Protein AF-A0AAE0BKP3-F1 (afdb_monomer)

Secondary structure (DSSP, 8-state):
---HHHHHHHHHHHHHHT-HHHHHHHHHHHHHHHT--SSSPPPHHHHHHHHHHHHHHT-HHHHHHHHHHHHHHHHHHHH--SSS----SS-HHHHHHHHHHHHHHHHHHTT--HHHHHHHHHHHHHHHHHHHHHHTT-GGGHHHHHHHHHHHHHHHGGG-STTTGGGGHHHHHHHHHHHTTSSS-HHHHHHHHHHHHHHHHHTT-HHHHHHHHHHHHHHHHHH-GGGHHHHHHHHHHTT-----SSHHHHHHHHHHHHHTT-----HHHHHHHHHHHHHHH-TTTT-TT---TT--HHHHHHHHHHHHHHHHH-TT-THHHHHHHHHHHHHTT-SSHHHHHHHHHHHHHHHHHTTGGGTTS--HHHHHHHHHHHHHHHHHHHHHHHHT-HHHHHHHHHHHHHHHGGGGSTTTTHHHHHHHHHHHHHHHHTT-S-HHHHHHHHHHHHHHHHHTT-HHHHHHHHHHHHHS-----HHHHHHHS-SSTTHHHHHHHHHHHHHHH-SS---SSHHHHHHHHHHHHHH--SHHHHHHHHHHHHHHHHTSPP--SS-TT--HHHHHHHHHHHHHHHHHHHHHHHHHHHTT-HHHHHHHHHHHHTS---TTT-HHHHHHHHHHHHHHHHHHHHHHHHTTPPP---SSPPPPPP---SS-S-TT---------HHHHHHHHHHHHHHHHHHHHHTT-HHHHHHHHHHHHHHHHHHHHTT-GGGTHHHHHHHHHHHHH-SS--HHHHHHHHHHHHHHHHHHHHHHHSPTT----TTTPPPPPSGGGTT-HHHHHHHHHHHHHHTT--HHHHHHHHHHHHHHHHHTTPPPPPPPSSTTHHHHHHHHHHHHHHH--S-S-HHHHHHHHHHHHHHHHH-SS--HHHHHHHHHHHHHTT-HHHHHHHHHHHHTTS-TT--TT-HHHHHHT---HHHHHHHHHHHHHHHHHHHHT--TTTS-HHHHHHHHHHHHHHHHHHHHHHHHH-S-THHHHHHHHHHHHHHHTTTTSHHHHHHHHHHHHHHHHHTTSS---HHHHHHHHHHHHHHHH-TT-----PPPTTS-TT---S----S--SS-SS---HHHHHHHHHHHHHHS-GGG-HHHHHHHHHHHHHHHHS----S------S-HHHHGGGGGTTS-HHHHHHHHHHHHHH-S-HHHHHHHHHHHHHTTTT-HHHHHHHHHHHHHHHHHHT--HHHHHHHHHHHHHHHHSPPPP---TT-------------------------------------------------------------

Solvent-accessible surface area (backbone atoms only — not comparable to full-atom values): 72291 Å² total; per-residue (Å²): 136,78,54,59,65,56,44,52,51,36,39,51,49,15,49,77,69,54,37,64,67,48,39,50,55,30,48,52,56,47,54,57,32,67,75,49,93,61,100,68,45,60,57,53,65,56,29,44,52,49,17,50,37,24,58,73,59,64,42,53,66,62,18,52,53,26,47,55,51,29,60,56,45,51,51,50,66,73,66,59,89,74,95,66,83,81,78,78,72,91,51,75,59,57,33,51,40,26,43,46,50,16,50,47,39,37,62,69,26,55,84,46,51,63,70,60,23,53,52,36,40,51,50,16,48,48,32,33,50,57,22,36,60,58,28,77,75,37,84,91,31,45,67,52,44,53,51,40,48,54,51,44,50,63,57,47,51,83,42,70,37,89,72,44,22,35,77,44,38,74,60,46,55,53,48,52,64,53,50,70,74,43,77,94,49,61,66,64,49,32,57,52,31,45,52,45,16,52,12,27,45,52,61,68,38,46,71,61,13,29,52,39,16,47,53,24,27,54,51,17,69,74,75,30,74,86,46,31,60,61,29,46,39,51,18,26,63,55,72,42,83,74,91,53,94,46,72,67,61,49,40,52,28,53,53,38,29,56,76,67,65,75,58,94,66,54,73,69,57,49,44,52,51,51,51,52,44,36,47,76,36,20,90,54,63,95,53,89,91,60,81,67,84,83,42,48,39,55,62,35,9,51,53,11,36,50,30,45,56,52,29,70,80,39,75,89,51,71,64,30,52,52,50,15,51,52,27,18,64,56,9,52,72,48,90,56,65,66,20,27,56,41,10,52,53,33,52,44,53,44,64,55,56,76,43,55,93,43,55,88,43,100,41,76,70,42,53,52,52,33,56,50,40,40,57,51,50,47,65,48,48,62,55,30,62,75,66,69,37,66,64,57,48,50,56,49,44,53,50,45,50,66,45,34,58,81,36,64,42,90,92,42,30,80,76,42,42,63,43,48,54,55,42,50,53,53,42,58,74,68,64,53,83,58,36,60,63,50,32,53,48,24,51,55,43,19,53,46,29,48,78,69,72,36,48,75,62,16,47,55,29,41,56,55,31,71,59,50,68,53,61,48,55,69,71,54,20,73,58,67,75,29,62,46,66,67,49,73,58,44,52,59,48,47,54,50,44,54,57,68,67,40,82,85,59,80,62,89,49,46,64,57,45,20,53,53,28,48,49,51,30,67,73,46,85,53,61,66,61,26,51,55,35,42,50,54,20,49,57,34,51,70,72,49,81,81,73,70,57,79,58,90,88,62,50,76,68,54,33,50,50,32,48,50,50,46,49,56,51,38,50,52,48,47,50,49,31,52,54,30,47,76,60,69,35,34,71,61,19,47,67,50,36,54,71,41,62,71,61,88,69,51,58,83,75,31,41,70,58,44,48,50,36,21,52,42,28,36,53,31,12,54,21,28,48,51,53,33,51,76,69,76,38,84,80,60,61,43,82,66,70,81,76,76,79,75,89,73,72,94,80,90,75,87,90,83,69,79,83,81,90,66,83,72,48,76,64,53,31,30,44,45,25,50,50,19,29,49,49,11,22,53,44,18,57,69,60,68,40,68,66,53,31,49,49,30,44,52,50,55,48,68,72,42,44,64,39,60,76,69,49,48,32,57,49,45,40,55,56,44,52,65,45,43,54,56,52,66,71,48,92,86,56,62,43,66,60,52,44,53,47,30,48,50,46,28,45,13,30,49,39,46,50,46,63,71,70,48,62,94,89,59,70,89,46,58,90,75,52,70,81,79,86,62,82,86,41,55,88,45,70,46,60,54,50,23,45,50,44,30,60,61,40,54,80,65,39,51,77,80,57,32,54,58,40,42,36,51,40,21,39,52,31,42,64,39,71,43,72,69,77,84,78,78,93,64,93,78,43,39,57,50,48,19,42,18,23,34,36,39,44,67,69,56,81,86,74,64,61,71,64,63,54,52,52,26,51,54,50,21,53,54,22,55,71,69,38,92,72,84,55,42,61,57,29,21,48,41,12,50,22,28,48,76,71,67,42,37,67,62,11,33,54,28,12,50,60,28,55,67,74,54,71,91,86,64,70,93,83,48,70,68,70,60,61,70,67,71,69,60,47,66,57,31,40,26,44,14,51,12,26,38,42,30,18,48,29,41,56,70,68,63,47,86,90,82,50,57,71,70,58,52,52,51,41,52,51,52,20,40,52,28,20,35,50,11,33,51,31,20,60,71,26,53,86,64,52,65,60,31,51,52,19,50,51,52,39,51,62,55,52,62,74,27,47,50,44,42,76,44,33,61,66,44,51,65,46,45,53,52,39,62,58,58,53,69,83,50,92,62,65,55,67,62,52,43,50,53,48,49,53,46,50,47,44,72,72,46,64,73,49,80,65,54,87,80,85,64,93,88,58,70,99,84,66,89,69,90,84,77,85,74,89,86,89,78,72,78,82,83,72,86,58,56,67,60,49,49,52,50,39,53,56,42,55,76,74,35,59,77,94,68,33,63,68,54,50,53,52,40,32,56,52,52,36,49,57,51,70,60,66,80,89,72,80,94,70,82,93,76,76,99,62,70,57,68,73,64,47,71,73,48,74,85,51,58,47,72,55,44,20,53,25,23,44,52,35,27,77,68,47,94,43,72,70,56,20,51,52,22,30,50,48,20,29,60,54,24,71,90,41,58,77,66,22,28,64,41,31,45,53,37,22,52,50,34,55,76,71,68,47,62,67,65,63,25,48,52,39,41,49,53,31,51,55,48,71,72,54,81,83,81,80,81,79,72,96,79,84,86,82,87,85,88,90,79,87,79,80,87,80,88,84,83,87,79,88,82,88,79,86,88,80,90,84,84,90,88,87,90,81,92,84,83,85,91,86,89,85,88,81,87,88,83,84,90,84,86,84,86,88,87,88,84,90,78,87,81,135

Structure (mmCIF, N/CA/C/O backbone):
data_AF-A0AAE0BKP3-F1
#
_entry.id   AF-A0AAE0BKP3-F1
#
loop_
_atom_site.group_PDB
_atom_site.id
_atom_site.type_symbol
_atom_site.label_atom_id
_atom_site.label_alt_id
_atom_site.label_comp_id
_atom_site.label_asym_id
_atom_site.label_entity_id
_atom_site.label_seq_id
_atom_site.pdbx_PDB_ins_code
_atom_site.Cartn_x
_atom_site.Cartn_y
_atom_site.Cartn_z
_atom_site.occupancy
_atom_site.B_iso_or_equiv
_atom_site.auth_seq_id
_atom_site.auth_comp_id
_atom_site.auth_asym_id
_atom_site.auth_atom_id
_atom_site.pdbx_PDB_model_num
ATOM 1 N N . MET A 1 1 ? 15.367 -1.118 -73.192 1.00 45.69 1 MET A N 1
ATOM 2 C CA . MET A 1 1 ? 16.640 -1.517 -72.554 1.00 45.69 1 MET A CA 1
ATOM 3 C C . MET A 1 1 ? 17.080 -0.370 -71.667 1.00 45.69 1 MET A C 1
ATOM 5 O O . MET A 1 1 ? 17.178 0.747 -72.154 1.00 45.69 1 MET A O 1
ATOM 9 N N . VAL A 1 2 ? 17.203 -0.621 -70.368 1.00 54.44 2 VAL A N 1
ATOM 10 C CA . VAL A 1 2 ? 17.408 0.405 -69.338 1.00 54.44 2 VAL A CA 1
ATOM 11 C C . VAL A 1 2 ? 18.915 0.501 -69.073 1.00 54.44 2 VAL A C 1
ATOM 13 O O . VAL A 1 2 ? 19.528 -0.484 -68.673 1.00 54.44 2 VAL A O 1
ATOM 16 N N . LEU A 1 3 ? 19.530 1.652 -69.368 1.00 64.31 3 LEU A N 1
ATOM 17 C CA . LEU A 1 3 ? 20.969 1.881 -69.170 1.00 64.31 3 LEU A CA 1
ATOM 18 C C . LEU A 1 3 ? 21.316 1.815 -67.665 1.00 64.31 3 LEU A C 1
ATOM 20 O O . LEU A 1 3 ? 20.527 2.298 -66.849 1.00 64.31 3 LEU A O 1
ATOM 24 N N . PRO A 1 4 ? 22.496 1.317 -67.249 1.00 67.94 4 PRO A N 1
ATOM 25 C CA . PRO A 1 4 ? 22.892 1.260 -65.833 1.00 67.94 4 PRO A CA 1
ATOM 26 C C . PRO A 1 4 ? 22.781 2.596 -65.074 1.00 67.94 4 PRO A C 1
ATOM 28 O O . PRO A 1 4 ? 22.560 2.610 -63.864 1.00 67.94 4 PRO A O 1
ATOM 31 N N . GLU A 1 5 ? 22.903 3.724 -65.776 1.00 75.75 5 GLU A N 1
ATOM 32 C CA . GLU A 1 5 ? 22.723 5.073 -65.224 1.00 75.75 5 GLU A CA 1
ATOM 33 C C . GLU A 1 5 ? 21.267 5.378 -64.857 1.00 75.75 5 GLU A C 1
ATOM 35 O O . GLU A 1 5 ? 21.013 6.009 -63.834 1.00 75.75 5 GLU A O 1
ATOM 40 N N . THR A 1 6 ? 20.306 4.871 -65.630 1.00 81.38 6 THR A N 1
ATOM 41 C CA . THR A 1 6 ? 18.874 5.070 -65.358 1.00 81.38 6 THR A CA 1
ATOM 42 C C . THR A 1 6 ? 18.411 4.305 -64.115 1.00 81.38 6 THR A C 1
ATOM 44 O O . THR A 1 6 ? 17.655 4.856 -63.320 1.00 81.38 6 THR A O 1
ATOM 47 N N . ILE A 1 7 ? 18.952 3.105 -63.861 1.00 82.25 7 ILE A N 1
ATOM 48 C CA . ILE A 1 7 ? 18.712 2.366 -62.605 1.00 82.25 7 ILE A CA 1
ATOM 49 C C . ILE A 1 7 ? 19.326 3.114 -61.417 1.00 82.25 7 ILE A C 1
ATOM 51 O O . ILE A 1 7 ? 18.684 3.258 -60.382 1.00 82.25 7 ILE A O 1
ATOM 55 N N . ARG A 1 8 ? 20.546 3.653 -61.553 1.00 82.88 8 ARG A N 1
ATOM 56 C CA . ARG A 1 8 ? 21.166 4.456 -60.482 1.00 82.88 8 ARG A CA 1
ATOM 57 C C . ARG A 1 8 ? 20.386 5.735 -60.183 1.00 82.88 8 ARG A C 1
ATOM 59 O O . ARG A 1 8 ? 20.257 6.090 -59.017 1.00 82.88 8 ARG A O 1
ATOM 66 N N . ALA A 1 9 ? 19.857 6.405 -61.207 1.00 85.38 9 ALA A N 1
ATOM 67 C CA . ALA A 1 9 ? 19.005 7.577 -61.032 1.00 85.38 9 ALA A CA 1
ATOM 68 C C . ALA A 1 9 ? 17.683 7.221 -60.329 1.00 85.38 9 ALA A C 1
ATOM 70 O O . ALA A 1 9 ? 17.252 7.956 -59.445 1.00 85.38 9 ALA A O 1
ATOM 71 N N . ALA A 1 10 ? 17.080 6.075 -60.667 1.00 85.75 10 ALA A N 1
ATOM 72 C CA . ALA A 1 10 ? 15.882 5.575 -59.996 1.00 85.75 10 ALA A CA 1
ATOM 73 C C . ALA A 1 10 ? 16.144 5.251 -58.515 1.00 85.75 10 ALA A C 1
ATOM 75 O O . ALA A 1 10 ? 15.395 5.704 -57.656 1.00 85.75 10 ALA A O 1
ATOM 76 N N . LEU A 1 11 ? 17.254 4.572 -58.202 1.00 87.50 11 LEU A N 1
ATOM 77 C CA . LEU A 1 11 ? 17.667 4.292 -56.820 1.00 87.50 11 LEU A CA 1
ATOM 78 C C . LEU A 1 11 ? 17.945 5.577 -56.023 1.00 87.50 11 LEU A C 1
ATOM 80 O O . LEU A 1 11 ? 17.531 5.694 -54.873 1.00 87.50 11 LEU A O 1
ATOM 84 N N . ALA A 1 12 ? 18.599 6.569 -56.636 1.00 88.50 12 ALA A N 1
ATOM 85 C CA . ALA A 1 12 ? 18.836 7.867 -56.002 1.00 88.50 12 ALA A CA 1
ATOM 86 C C . ALA A 1 12 ? 17.527 8.630 -55.735 1.00 88.50 12 ALA A C 1
ATOM 88 O O . ALA A 1 12 ? 17.385 9.262 -54.689 1.00 88.50 12 ALA A O 1
ATOM 89 N N . LYS A 1 13 ? 16.556 8.546 -56.654 1.00 89.50 13 LYS A N 1
ATOM 90 C CA . LYS A 1 13 ? 15.219 9.122 -56.471 1.00 89.50 13 LYS A CA 1
ATOM 91 C C . LYS A 1 13 ? 14.453 8.416 -55.348 1.00 89.50 13 LYS A C 1
ATOM 93 O O . LYS A 1 13 ? 13.877 9.092 -54.502 1.00 89.50 13 LYS A O 1
ATOM 98 N N . ALA A 1 14 ? 14.503 7.084 -55.302 1.00 89.50 14 ALA A N 1
ATOM 99 C CA . ALA A 1 14 ? 13.887 6.292 -54.241 1.00 89.50 14 ALA A CA 1
ATOM 100 C C . ALA A 1 14 ? 14.468 6.637 -52.857 1.00 89.50 14 ALA A C 1
ATOM 102 O O . ALA A 1 14 ? 13.716 6.790 -51.898 1.00 89.50 14 ALA A O 1
ATOM 103 N N . GLU A 1 15 ? 15.788 6.842 -52.758 1.00 88.69 15 GLU A N 1
ATOM 104 C CA . GLU A 1 15 ? 16.434 7.302 -51.522 1.00 88.69 15 GLU A CA 1
ATOM 105 C C . GLU A 1 15 ? 15.977 8.717 -51.123 1.00 88.69 15 GLU A C 1
ATOM 107 O O . GLU A 1 15 ? 15.635 8.945 -49.962 1.00 88.69 15 GLU A O 1
ATOM 112 N N . ALA A 1 16 ? 15.945 9.661 -52.071 1.00 89.31 16 ALA A N 1
ATOM 113 C CA . ALA A 1 16 ? 15.576 11.054 -51.806 1.00 89.31 16 ALA A CA 1
ATOM 114 C C . ALA A 1 16 ? 14.113 11.212 -51.357 1.00 89.31 16 ALA A C 1
ATOM 116 O O . ALA A 1 16 ? 13.825 12.000 -50.457 1.00 89.31 16 ALA A O 1
ATOM 117 N N . GLU A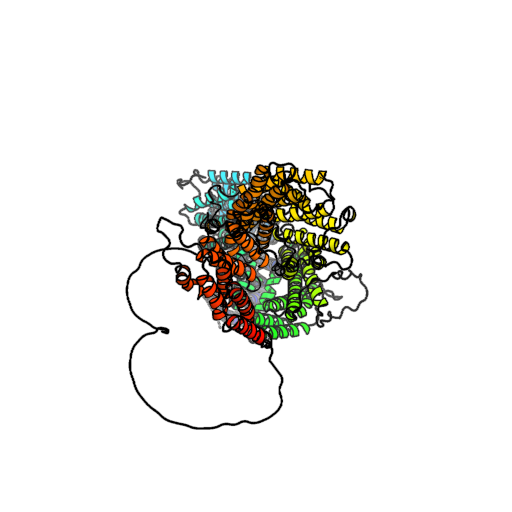 1 17 ? 13.200 10.450 -51.963 1.00 90.19 17 GLU A N 1
ATOM 118 C CA . GLU A 1 17 ? 11.769 10.461 -51.635 1.00 90.19 17 GLU A CA 1
ATOM 119 C C . GLU A 1 17 ? 11.409 9.484 -50.500 1.00 90.19 17 GLU A C 1
ATOM 121 O O . GLU A 1 17 ? 10.270 9.487 -50.039 1.00 90.19 17 GLU A O 1
ATOM 126 N N . LYS A 1 18 ? 12.364 8.658 -50.039 1.00 86.44 18 LYS A N 1
ATOM 127 C CA . LYS A 1 18 ? 12.141 7.525 -49.118 1.00 86.44 18 LYS A CA 1
ATOM 128 C C . LYS A 1 18 ? 10.956 6.646 -49.543 1.00 86.44 18 LYS A C 1
ATOM 130 O O . LYS A 1 18 ? 10.154 6.225 -48.712 1.00 86.44 18 LYS A O 1
ATOM 135 N N . ASN A 1 19 ? 10.840 6.394 -50.844 1.00 88.75 19 ASN A N 1
ATOM 136 C CA . ASN A 1 19 ? 9.700 5.705 -51.439 1.00 88.75 19 ASN A CA 1
ATOM 137 C C . ASN A 1 19 ? 10.044 4.236 -51.735 1.00 88.75 19 ASN A C 1
ATOM 139 O O . ASN A 1 19 ? 10.972 3.956 -52.496 1.00 88.75 19 ASN A O 1
ATOM 143 N N . GLY A 1 20 ? 9.291 3.318 -51.124 1.00 87.50 20 GLY A N 1
ATOM 144 C CA . GLY A 1 20 ? 9.457 1.873 -51.284 1.00 87.50 20 GLY A CA 1
ATOM 145 C C . GLY A 1 20 ? 9.064 1.354 -52.663 1.00 87.50 20 GLY A C 1
ATOM 146 O O . GLY A 1 20 ? 9.798 0.558 -53.236 1.00 87.50 20 GLY A O 1
ATOM 147 N N . ASP A 1 21 ? 7.990 1.881 -53.246 1.00 87.81 21 ASP A N 1
ATOM 148 C CA . ASP A 1 21 ? 7.486 1.420 -54.545 1.00 87.81 21 ASP A CA 1
ATOM 149 C C . ASP A 1 21 ? 8.510 1.715 -55.657 1.00 87.81 21 ASP A C 1
ATOM 151 O O . ASP A 1 21 ? 8.837 0.867 -56.485 1.00 87.81 21 ASP A O 1
ATOM 155 N N . LEU A 1 22 ? 9.124 2.905 -55.612 1.00 87.12 22 LEU A N 1
ATOM 156 C CA . LEU A 1 22 ? 10.195 3.284 -56.542 1.00 87.12 22 LEU A CA 1
ATOM 157 C C . LEU A 1 22 ? 11.463 2.437 -56.367 1.00 87.12 22 LEU A C 1
ATOM 159 O O . LEU A 1 22 ? 12.214 2.244 -57.327 1.00 87.12 22 LEU A O 1
ATOM 163 N N . LEU A 1 23 ? 11.728 1.964 -55.148 1.00 90.12 23 LEU A N 1
ATOM 164 C CA . LEU A 1 23 ? 12.836 1.059 -54.867 1.00 90.12 23 LEU A CA 1
ATOM 165 C C . LEU A 1 23 ? 12.553 -0.335 -55.438 1.00 90.12 23 LEU A C 1
ATOM 167 O O . LEU A 1 23 ? 13.449 -0.916 -56.049 1.00 90.12 23 LEU A O 1
ATOM 171 N N . GLU A 1 24 ? 11.334 -0.850 -55.275 1.00 89.56 24 GLU A N 1
ATOM 172 C CA . GLU A 1 24 ? 10.908 -2.132 -55.843 1.00 89.56 24 GLU A CA 1
ATOM 173 C C . GLU A 1 24 ? 10.981 -2.120 -57.374 1.00 89.56 24 GLU A C 1
ATOM 175 O O . GLU A 1 24 ? 11.597 -3.011 -57.961 1.00 89.56 24 GLU A O 1
ATOM 180 N N . ASP A 1 25 ? 10.479 -1.068 -58.024 1.00 87.62 25 ASP A N 1
ATOM 181 C CA . ASP A 1 25 ? 10.562 -0.894 -59.481 1.00 87.62 25 ASP A CA 1
ATOM 182 C C . ASP A 1 25 ? 12.019 -0.854 -59.980 1.00 87.62 25 ASP A C 1
ATOM 184 O O . ASP A 1 25 ? 12.388 -1.471 -60.993 1.00 87.62 25 ASP A O 1
ATOM 188 N N . ALA A 1 26 ? 12.884 -0.134 -59.256 1.00 87.19 26 ALA A N 1
ATOM 189 C CA . ALA A 1 26 ? 14.309 -0.053 -59.563 1.00 87.19 26 ALA A CA 1
ATOM 190 C C . ALA A 1 26 ? 15.017 -1.402 -59.350 1.00 87.19 26 ALA A C 1
ATOM 192 O O . ALA A 1 26 ? 15.892 -1.771 -60.142 1.00 87.19 26 ALA A O 1
ATOM 193 N N . PHE A 1 27 ? 14.624 -2.155 -58.321 1.00 88.56 27 PHE A N 1
ATOM 194 C CA . PHE A 1 27 ? 15.154 -3.479 -58.016 1.00 88.56 27 PHE A CA 1
ATOM 195 C C . PHE A 1 27 ? 14.726 -4.523 -59.053 1.00 88.56 27 PHE A C 1
ATOM 197 O O . PHE A 1 27 ? 15.578 -5.256 -59.556 1.00 88.56 27 PHE A O 1
ATOM 204 N N . GLN A 1 28 ? 13.458 -4.535 -59.470 1.00 88.06 28 GLN A N 1
ATOM 205 C CA . GLN A 1 28 ? 12.966 -5.399 -60.549 1.00 88.06 28 GLN A CA 1
ATOM 206 C C . GLN A 1 28 ? 13.675 -5.102 -61.878 1.00 88.06 28 GLN A C 1
ATOM 208 O O . GLN A 1 28 ? 14.137 -6.015 -62.569 1.00 88.06 28 GLN A O 1
ATOM 213 N N . SER A 1 29 ? 13.850 -3.818 -62.209 1.00 85.06 29 SER A N 1
ATOM 214 C CA . SER A 1 29 ? 14.609 -3.386 -63.392 1.00 85.06 29 SER A CA 1
ATOM 215 C C . SER A 1 29 ? 16.065 -3.867 -63.351 1.00 85.06 29 SER A C 1
ATOM 217 O O . SER A 1 29 ? 16.639 -4.265 -64.371 1.00 85.06 29 SER A O 1
ATOM 219 N N . LEU A 1 30 ? 16.665 -3.869 -62.159 1.00 85.38 30 LEU A N 1
ATOM 220 C CA . LEU A 1 30 ? 18.007 -4.379 -61.913 1.00 85.38 30 LEU A CA 1
ATOM 221 C C . LEU A 1 30 ? 18.078 -5.913 -62.031 1.00 85.38 30 LEU A C 1
ATOM 223 O O . LEU A 1 30 ? 18.985 -6.414 -62.699 1.00 85.38 30 LEU A O 1
ATOM 227 N N . GLN A 1 31 ? 17.112 -6.658 -61.489 1.00 85.44 31 GLN A N 1
ATOM 228 C CA . GLN A 1 31 ? 17.025 -8.116 -61.642 1.00 85.44 31 GLN A CA 1
ATOM 229 C C . GLN A 1 31 ? 16.865 -8.531 -63.113 1.00 85.44 31 GLN A C 1
ATOM 231 O O . GLN A 1 31 ? 17.574 -9.423 -63.585 1.00 85.44 31 GLN A O 1
ATOM 236 N N . HIS A 1 32 ? 16.007 -7.841 -63.871 1.00 82.56 32 HIS A N 1
ATOM 237 C CA . HIS A 1 32 ? 15.830 -8.086 -65.305 1.00 82.56 32 HIS A CA 1
ATOM 238 C C . HIS A 1 32 ? 17.126 -7.822 -66.092 1.00 82.56 32 HIS A C 1
ATOM 240 O O . HIS A 1 32 ? 17.476 -8.566 -67.009 1.00 82.56 32 HIS A O 1
ATOM 246 N N . SER A 1 33 ? 17.892 -6.787 -65.726 1.00 81.31 33 SER A N 1
ATOM 247 C CA . SER A 1 33 ? 19.205 -6.539 -66.337 1.00 81.31 33 SER A CA 1
ATOM 248 C C . SER A 1 33 ? 20.208 -7.660 -66.040 1.00 81.31 33 SER A C 1
ATOM 250 O O . SER A 1 33 ? 20.938 -8.078 -66.942 1.00 81.31 33 SER A O 1
ATOM 252 N N . LEU A 1 34 ? 20.221 -8.209 -64.818 1.00 76.69 34 LEU A N 1
ATOM 253 C CA . LEU A 1 34 ? 21.114 -9.312 -64.445 1.00 76.69 34 LEU A CA 1
ATOM 254 C C . LEU A 1 34 ? 20.858 -10.598 -65.245 1.00 76.69 34 LEU A C 1
ATOM 256 O O . LEU A 1 34 ? 21.797 -11.374 -65.427 1.00 76.69 34 LEU A O 1
ATOM 260 N N . GLN A 1 35 ? 19.641 -10.819 -65.743 1.00 74.81 35 GLN A N 1
ATOM 261 C CA . GLN A 1 35 ? 19.286 -11.980 -66.570 1.00 74.81 35 GLN A CA 1
ATOM 262 C C . GLN A 1 35 ? 19.733 -11.844 -68.043 1.00 74.81 35 GLN A C 1
ATOM 264 O O . GLN A 1 35 ? 19.747 -12.833 -68.773 1.00 74.81 35 GLN A O 1
ATOM 269 N N . SER A 1 36 ? 20.135 -10.646 -68.491 1.00 67.44 36 SER A N 1
ATOM 270 C CA . SER A 1 36 ? 20.550 -10.377 -69.879 1.00 67.44 36 SER A CA 1
ATOM 271 C C . SER A 1 36 ? 22.029 -10.725 -70.164 1.00 67.44 36 SER A C 1
ATOM 273 O O . SER A 1 36 ? 22.899 -10.566 -69.307 1.00 67.44 36 SER A O 1
ATOM 275 N N . GLY A 1 37 ? 22.322 -11.232 -71.374 1.00 56.62 37 GLY A N 1
ATOM 276 C CA . GLY A 1 37 ? 23.564 -11.959 -71.701 1.00 56.62 37 GLY A CA 1
ATOM 277 C C . GLY A 1 37 ? 24.714 -11.210 -72.404 1.00 56.62 37 GLY A C 1
ATOM 278 O O . GLY A 1 37 ? 25.594 -11.875 -72.937 1.00 56.62 37 GLY A O 1
ATOM 279 N N . SER A 1 38 ? 24.759 -9.875 -72.472 1.00 59.06 38 SER A N 1
ATOM 280 C CA . SER A 1 38 ? 25.869 -9.156 -73.144 1.00 59.06 38 SER A CA 1
ATOM 281 C C . SER A 1 38 ? 25.946 -7.674 -72.752 1.00 59.06 38 SER A C 1
ATOM 283 O O . SER A 1 38 ? 24.931 -7.132 -72.329 1.00 59.06 38 SER A O 1
ATOM 285 N N . ARG A 1 39 ? 27.153 -7.083 -72.911 1.00 50.69 39 ARG A N 1
ATOM 286 C CA . ARG A 1 39 ? 27.673 -5.681 -72.845 1.00 50.69 39 ARG A CA 1
ATOM 287 C C . ARG A 1 39 ? 26.957 -4.589 -72.022 1.00 50.69 39 ARG A C 1
ATOM 289 O O . ARG A 1 39 ? 27.657 -3.761 -71.451 1.00 50.69 39 ARG A O 1
ATOM 296 N N . ASP A 1 40 ? 25.636 -4.612 -71.907 1.00 54.28 40 ASP A N 1
ATOM 297 C CA . ASP A 1 40 ? 24.788 -3.641 -71.197 1.00 54.28 40 ASP A CA 1
ATOM 298 C C . ASP A 1 40 ? 24.329 -4.139 -69.810 1.00 54.28 40 ASP A C 1
ATOM 300 O O . ASP A 1 40 ? 23.457 -3.548 -69.167 1.00 54.28 40 ASP A O 1
ATOM 304 N N . ARG A 1 41 ? 24.909 -5.246 -69.335 1.00 67.50 41 ARG A N 1
ATOM 305 C CA . ARG A 1 41 ? 24.617 -5.841 -68.028 1.00 67.50 41 ARG A CA 1
ATOM 306 C C . ARG A 1 41 ? 25.066 -4.909 -66.905 1.00 67.50 41 ARG A C 1
ATOM 308 O O . ARG A 1 41 ? 26.200 -4.428 -66.888 1.00 67.50 41 ARG A O 1
ATOM 315 N N . VAL A 1 42 ? 24.183 -4.665 -65.941 1.00 69.50 42 VAL A N 1
ATOM 316 C CA . VAL A 1 42 ? 24.489 -3.818 -64.784 1.00 69.50 42 VAL A CA 1
ATOM 317 C C . VAL A 1 42 ? 25.663 -4.410 -63.995 1.00 69.50 42 VAL A C 1
ATOM 319 O O . VAL A 1 42 ? 25.617 -5.549 -63.540 1.00 69.50 42 VAL A O 1
ATOM 322 N N . GLY A 1 43 ? 26.732 -3.625 -63.830 1.00 73.38 43 GLY A N 1
ATOM 323 C CA . GLY A 1 43 ? 27.912 -4.057 -63.082 1.00 73.38 43 GLY A CA 1
ATOM 324 C C . GLY A 1 43 ? 27.608 -4.308 -61.602 1.00 73.38 43 GLY A C 1
ATOM 325 O O . GLY A 1 43 ? 26.819 -3.581 -60.993 1.00 73.38 43 GLY A O 1
ATOM 326 N N . TYR A 1 44 ? 28.309 -5.279 -61.005 1.00 77.94 44 TYR A N 1
ATOM 327 C CA . TYR A 1 44 ? 28.139 -5.726 -59.612 1.00 77.94 44 TYR A CA 1
ATOM 328 C C . TYR A 1 44 ? 28.151 -4.578 -58.576 1.00 77.94 44 TYR A C 1
ATOM 330 O O . TYR A 1 44 ? 27.515 -4.660 -57.532 1.00 77.94 44 TYR A O 1
ATOM 338 N N . LYS A 1 45 ? 28.805 -3.451 -58.886 1.00 85.69 45 LYS A N 1
ATOM 339 C CA . LYS A 1 45 ? 28.843 -2.226 -58.064 1.00 85.69 45 LYS A CA 1
ATOM 340 C C . LYS A 1 45 ? 27.458 -1.621 -57.798 1.00 85.69 45 LYS A C 1
ATOM 342 O O . LYS A 1 45 ? 27.214 -1.117 -56.707 1.00 85.69 45 LYS A O 1
ATOM 347 N N . THR A 1 46 ? 26.549 -1.670 -58.774 1.00 87.12 46 THR A N 1
ATOM 348 C CA . THR A 1 46 ? 25.193 -1.114 -58.631 1.00 87.12 46 THR A CA 1
ATOM 349 C C . THR A 1 46 ? 24.333 -1.950 -57.674 1.00 87.12 46 THR A C 1
ATOM 351 O O . THR A 1 46 ? 23.437 -1.395 -57.051 1.00 87.12 46 THR A O 1
ATOM 354 N N . LEU A 1 47 ? 24.649 -3.237 -57.471 1.00 88.31 47 LEU A N 1
ATOM 355 C CA . LEU A 1 47 ? 23.981 -4.089 -56.475 1.00 88.31 47 LEU A CA 1
ATOM 356 C C . LEU A 1 47 ? 24.267 -3.629 -55.045 1.00 88.31 47 LEU A C 1
ATOM 358 O O . LEU A 1 47 ? 23.367 -3.606 -54.215 1.00 88.31 47 LEU A O 1
ATOM 362 N N . VAL A 1 48 ? 25.500 -3.193 -54.774 1.00 89.44 48 VAL A N 1
ATOM 363 C CA . VAL A 1 48 ? 25.867 -2.620 -53.468 1.00 89.44 48 VAL A CA 1
ATOM 364 C C . VAL A 1 48 ? 25.136 -1.300 -53.233 1.00 89.44 48 VAL A C 1
ATOM 366 O O . VAL A 1 48 ? 24.643 -1.065 -52.137 1.00 89.44 48 VAL A O 1
ATOM 369 N N . ILE A 1 49 ? 25.013 -0.462 -54.270 1.00 89.94 49 ILE A N 1
ATOM 370 C CA . ILE A 1 49 ? 24.242 0.788 -54.191 1.00 89.94 49 ILE A CA 1
ATOM 371 C C . ILE A 1 49 ? 22.766 0.481 -53.913 1.00 89.94 49 ILE A C 1
ATOM 373 O O . ILE A 1 49 ? 22.196 1.096 -53.024 1.00 89.94 49 ILE A O 1
ATOM 377 N N . CYS A 1 50 ? 22.183 -0.504 -54.606 1.00 90.94 50 CYS A N 1
ATOM 378 C CA . CYS A 1 50 ? 20.809 -0.959 -54.378 1.00 90.94 50 CYS A CA 1
ATOM 379 C C . CYS A 1 50 ? 20.595 -1.457 -52.940 1.00 90.94 50 CYS A C 1
ATOM 381 O O . CYS A 1 50 ? 19.608 -1.100 -52.299 1.00 90.94 50 CYS A O 1
ATOM 383 N N . ALA A 1 51 ? 21.546 -2.226 -52.400 1.00 92.62 51 ALA A N 1
ATOM 384 C CA . ALA A 1 51 ? 21.487 -2.698 -51.021 1.00 92.62 51 ALA A CA 1
ATOM 385 C C . ALA A 1 51 ? 21.563 -1.550 -50.001 1.00 92.62 51 ALA A C 1
ATOM 387 O O . ALA A 1 51 ? 20.791 -1.514 -49.046 1.00 92.62 51 ALA A O 1
ATOM 388 N N . GLU A 1 52 ? 22.458 -0.583 -50.207 1.00 92.69 52 GLU A N 1
ATOM 389 C CA . GLU A 1 52 ? 22.564 0.594 -49.341 1.00 92.69 52 GLU A CA 1
ATOM 390 C C . GLU A 1 52 ? 21.318 1.485 -49.408 1.00 92.69 52 GLU A C 1
ATOM 392 O O . GLU A 1 52 ? 20.857 1.955 -48.369 1.00 92.69 52 GLU A O 1
ATOM 397 N N . THR A 1 53 ? 20.748 1.707 -50.598 1.00 92.25 53 THR A N 1
ATOM 398 C CA . THR A 1 53 ? 19.494 2.462 -50.739 1.00 92.25 53 THR A CA 1
ATOM 399 C C . THR A 1 53 ? 18.344 1.734 -50.060 1.00 92.25 53 THR A C 1
ATOM 401 O O . THR A 1 53 ? 17.590 2.356 -49.317 1.00 92.25 53 THR A O 1
ATOM 404 N N . ALA A 1 54 ? 18.255 0.412 -50.220 1.00 92.62 54 ALA A N 1
ATOM 405 C CA . ALA A 1 54 ? 17.228 -0.395 -49.574 1.00 92.62 54 ALA A CA 1
ATOM 406 C C . ALA A 1 54 ? 17.317 -0.324 -48.041 1.00 92.62 54 ALA A C 1
ATOM 408 O O . ALA A 1 54 ? 16.307 -0.093 -47.380 1.00 92.62 54 ALA A O 1
ATOM 409 N N . LEU A 1 55 ? 18.527 -0.381 -47.472 1.00 90.56 55 LEU A N 1
ATOM 410 C CA . LEU A 1 55 ? 18.754 -0.196 -46.033 1.00 90.56 55 LEU A CA 1
ATOM 411 C C . LEU A 1 55 ? 18.390 1.209 -45.525 1.00 90.56 55 LEU A C 1
ATOM 413 O O . LEU A 1 55 ? 17.961 1.350 -44.383 1.00 90.56 55 LEU A O 1
ATOM 417 N N . LYS A 1 56 ? 18.558 2.256 -46.342 1.00 89.38 56 LYS A N 1
ATOM 418 C CA . LYS A 1 56 ? 18.174 3.632 -45.974 1.00 89.38 56 LYS A CA 1
ATOM 419 C C . LYS A 1 56 ? 16.663 3.865 -46.029 1.00 89.38 56 LYS A C 1
ATOM 421 O O . LYS A 1 56 ? 16.158 4.668 -45.247 1.00 89.38 56 LYS A O 1
ATOM 426 N N . VAL A 1 57 ? 15.965 3.193 -46.946 1.00 89.31 57 VAL A N 1
ATOM 427 C CA . VAL A 1 57 ? 14.499 3.255 -47.077 1.00 89.31 57 VAL A CA 1
ATOM 428 C C . VAL A 1 57 ? 13.810 2.316 -46.071 1.00 89.31 57 VAL A C 1
ATOM 430 O O . VAL A 1 57 ? 12.706 2.615 -45.630 1.00 89.31 57 VAL A O 1
ATOM 433 N N . GLY A 1 58 ? 14.478 1.237 -45.643 1.00 88.06 58 GLY A N 1
ATOM 434 C CA . GLY A 1 58 ? 13.991 0.288 -44.629 1.00 88.06 58 GLY A CA 1
ATOM 435 C C . GLY A 1 58 ? 13.604 -1.099 -45.163 1.00 88.06 58 GLY A C 1
ATOM 436 O O . GLY A 1 58 ? 13.018 -1.886 -44.429 1.00 88.06 58 GLY A O 1
ATOM 437 N N . TYR A 1 59 ? 13.939 -1.424 -46.415 1.00 90.38 59 TYR A N 1
ATOM 438 C CA . TYR A 1 59 ? 13.609 -2.699 -47.064 1.00 90.38 59 TYR A CA 1
ATOM 439 C C . TYR A 1 59 ? 14.768 -3.695 -46.939 1.00 90.38 59 TYR A C 1
ATOM 441 O O . TYR A 1 59 ? 15.639 -3.793 -47.806 1.00 90.38 59 TYR A O 1
ATOM 449 N N . VAL A 1 60 ? 14.794 -4.438 -45.831 1.00 90.62 60 VAL A N 1
ATOM 450 C CA . VAL A 1 60 ? 15.894 -5.363 -45.502 1.00 90.62 60 VAL A CA 1
ATOM 451 C C . VAL A 1 60 ? 15.964 -6.551 -46.470 1.00 90.62 60 VAL A C 1
ATOM 453 O O . VAL A 1 60 ? 17.064 -6.961 -46.840 1.00 90.62 60 VAL A O 1
ATOM 456 N N . ASP A 1 61 ? 14.820 -7.062 -46.936 1.00 92.00 61 ASP A N 1
ATOM 457 C CA . ASP A 1 61 ? 14.760 -8.217 -47.846 1.00 92.00 61 ASP A CA 1
ATOM 458 C C . ASP A 1 61 ? 15.418 -7.907 -49.202 1.00 92.00 61 ASP A C 1
ATOM 460 O O . ASP A 1 61 ? 16.308 -8.633 -49.650 1.00 92.00 61 ASP A O 1
ATOM 464 N N . ILE A 1 62 ? 15.083 -6.755 -49.797 1.00 92.00 62 ILE A N 1
ATOM 465 C CA . ILE A 1 62 ? 15.685 -6.268 -51.051 1.00 92.00 62 ILE A CA 1
ATOM 466 C C . ILE A 1 62 ? 17.198 -6.064 -50.891 1.00 92.00 62 ILE A C 1
ATOM 468 O O . ILE A 1 62 ? 17.978 -6.374 -51.800 1.00 92.00 62 ILE A O 1
ATOM 472 N N . ALA A 1 63 ? 17.639 -5.557 -49.735 1.00 92.81 63 ALA A N 1
ATOM 473 C CA . ALA A 1 63 ? 19.059 -5.387 -49.451 1.00 92.81 63 ALA A CA 1
ATOM 474 C C . ALA A 1 63 ? 19.795 -6.732 -49.389 1.00 92.81 63 ALA A C 1
ATOM 476 O O . ALA A 1 63 ? 20.869 -6.880 -49.976 1.00 92.81 63 ALA A O 1
ATOM 477 N N . GLU A 1 64 ? 19.211 -7.723 -48.716 1.00 92.56 64 GLU A N 1
ATOM 478 C CA . GLU A 1 64 ? 19.777 -9.061 -48.584 1.00 92.56 64 GLU A CA 1
ATOM 479 C C . GLU A 1 64 ? 19.871 -9.778 -49.939 1.00 92.56 64 GLU A C 1
ATOM 481 O O . GLU A 1 64 ? 20.918 -10.337 -50.277 1.00 92.56 64 GLU A O 1
ATOM 486 N N . GLU A 1 65 ? 18.817 -9.717 -50.754 1.00 92.00 65 GLU A N 1
ATOM 487 C CA . GLU A 1 65 ? 18.812 -10.285 -52.105 1.00 92.00 65 GLU A CA 1
ATOM 488 C C . GLU A 1 65 ? 19.829 -9.604 -53.028 1.00 92.00 65 GLU A C 1
ATOM 490 O O . GLU A 1 65 ? 20.573 -10.282 -53.744 1.00 92.00 65 GLU A O 1
ATOM 495 N N . SER A 1 66 ? 19.935 -8.274 -52.961 1.00 90.88 66 SER A N 1
ATOM 496 C CA . SER A 1 66 ? 20.941 -7.506 -53.706 1.00 90.88 66 SER A CA 1
ATOM 497 C C . SER A 1 66 ? 22.370 -7.924 -53.331 1.00 90.88 66 SER A C 1
ATOM 499 O O . SER A 1 66 ? 23.238 -8.036 -54.201 1.00 90.88 66 SER A O 1
ATOM 501 N N . LEU A 1 67 ? 22.626 -8.206 -52.048 1.00 90.44 67 LEU A N 1
ATOM 502 C CA . LEU A 1 67 ? 23.930 -8.668 -51.558 1.00 90.44 67 LEU A CA 1
ATOM 503 C C . LEU A 1 67 ? 24.225 -10.125 -51.945 1.00 90.44 67 LEU A C 1
ATOM 505 O O . LEU A 1 67 ? 25.361 -10.434 -52.309 1.00 90.44 67 LEU A O 1
ATOM 509 N N . LYS A 1 68 ? 23.218 -11.008 -51.945 1.00 89.75 68 LYS A N 1
ATOM 510 C CA . LYS A 1 68 ? 23.346 -12.382 -52.469 1.00 89.75 68 LYS A CA 1
ATOM 511 C C . LYS A 1 68 ? 23.688 -12.372 -53.961 1.00 89.75 68 LYS A C 1
ATOM 513 O O . LYS A 1 68 ? 24.595 -13.084 -54.396 1.00 89.75 68 LYS A O 1
ATOM 518 N N . ALA A 1 69 ? 23.018 -11.519 -54.738 1.00 86.69 69 ALA A N 1
ATOM 519 C CA . ALA A 1 69 ? 23.324 -11.320 -56.152 1.00 86.69 69 ALA A CA 1
ATOM 520 C C . ALA A 1 69 ? 24.743 -10.756 -56.355 1.00 86.69 69 ALA A C 1
ATOM 522 O O . ALA A 1 69 ? 25.460 -11.203 -57.249 1.00 86.69 69 ALA A O 1
ATOM 523 N N . TYR A 1 70 ? 25.187 -9.827 -55.500 1.00 87.94 70 TYR A N 1
ATOM 524 C CA . TYR A 1 70 ? 26.553 -9.295 -55.529 1.00 87.94 70 TYR A CA 1
ATOM 525 C C . TYR A 1 70 ? 27.609 -10.386 -55.304 1.00 87.94 70 TYR A C 1
ATOM 527 O O . TYR A 1 70 ? 28.601 -10.435 -56.033 1.00 87.94 70 TYR A O 1
ATOM 535 N N . ASP A 1 71 ? 27.405 -11.280 -54.333 1.00 84.69 71 ASP A N 1
ATOM 536 C CA . ASP A 1 71 ? 28.345 -12.372 -54.048 1.00 84.69 71 ASP A CA 1
ATOM 537 C C . ASP A 1 71 ? 28.461 -13.351 -55.227 1.00 84.69 71 ASP A C 1
ATOM 539 O O . ASP A 1 71 ? 29.552 -13.839 -55.529 1.00 84.69 71 ASP A O 1
ATOM 543 N N . LEU A 1 72 ? 27.354 -13.615 -55.928 1.00 82.81 72 LEU A N 1
ATOM 544 C CA . LEU A 1 72 ? 27.343 -14.464 -57.120 1.00 82.81 72 LEU A CA 1
ATOM 545 C C . LEU A 1 72 ? 28.047 -13.785 -58.306 1.00 82.81 72 LEU A C 1
ATOM 547 O O . LEU A 1 72 ? 28.861 -14.404 -58.992 1.00 82.81 72 LEU A O 1
ATOM 551 N N . GLU A 1 73 ? 27.747 -12.507 -58.544 1.00 78.00 73 GLU A N 1
ATOM 552 C CA . GLU A 1 73 ? 28.277 -11.751 -59.680 1.00 78.00 73 GLU A CA 1
ATOM 553 C C . GLU A 1 73 ? 29.753 -11.392 -59.511 1.00 78.00 73 GLU A C 1
ATOM 555 O O . GLU A 1 73 ? 30.533 -11.548 -60.447 1.00 78.00 73 GLU A O 1
ATOM 560 N N . SER A 1 74 ? 30.184 -10.989 -58.316 1.00 76.06 74 SER A N 1
ATOM 561 C CA . SER A 1 74 ? 31.596 -10.687 -58.043 1.00 76.06 74 SER A CA 1
ATOM 562 C C . SER A 1 74 ? 32.518 -11.885 -58.319 1.00 76.06 74 SER A C 1
ATOM 564 O O . SER A 1 74 ? 33.588 -11.707 -58.900 1.00 76.06 74 SER A O 1
ATOM 566 N N . ARG A 1 75 ? 32.079 -13.117 -58.015 1.00 73.31 75 ARG A N 1
ATOM 567 C CA . ARG A 1 75 ? 32.812 -14.360 -58.333 1.00 73.31 75 ARG A CA 1
ATOM 568 C C . ARG A 1 75 ? 32.895 -14.644 -59.834 1.00 73.31 75 ARG A C 1
ATOM 570 O O . ARG A 1 75 ? 33.910 -15.158 -60.305 1.00 73.31 75 ARG A O 1
ATOM 577 N N . ARG A 1 76 ? 31.859 -14.292 -60.605 1.00 68.75 76 ARG A N 1
ATOM 578 C CA . ARG A 1 76 ? 31.863 -14.412 -62.077 1.00 68.75 76 ARG A CA 1
ATOM 579 C C . ARG A 1 76 ? 32.901 -13.483 -62.708 1.00 68.75 76 ARG A C 1
ATOM 581 O O . ARG A 1 76 ? 33.638 -13.906 -63.590 1.00 68.75 76 ARG A O 1
ATOM 588 N N . TYR A 1 77 ? 33.026 -12.259 -62.197 1.00 62.69 77 TYR A N 1
ATOM 589 C CA . TYR A 1 77 ? 34.052 -11.310 -62.647 1.00 62.69 77 TYR A CA 1
ATOM 590 C C . TYR A 1 77 ? 35.483 -11.704 -62.236 1.00 62.69 77 TYR A C 1
ATOM 592 O O . TYR A 1 77 ? 36.426 -11.316 -62.915 1.00 62.69 77 TYR A O 1
ATOM 600 N N . GLN A 1 78 ? 35.661 -12.488 -61.166 1.00 59.12 78 GLN A N 1
ATOM 601 C CA . GLN A 1 78 ? 36.972 -13.015 -60.750 1.00 59.12 78 GLN A CA 1
ATOM 602 C C . GLN A 1 78 ? 37.418 -14.260 -61.540 1.00 59.12 78 GLN A C 1
ATOM 604 O O . GLN A 1 78 ? 38.611 -14.538 -61.606 1.00 59.12 78 GLN A O 1
ATOM 609 N N . SER A 1 79 ? 36.480 -15.015 -62.125 1.00 54.41 79 SER A N 1
ATOM 610 C CA . SER A 1 79 ? 36.746 -16.272 -62.850 1.00 54.41 79 SER A CA 1
ATOM 611 C C . SER A 1 79 ? 36.788 -16.121 -64.378 1.00 54.41 79 SER A C 1
ATOM 613 O O . SER A 1 79 ? 37.388 -16.955 -65.055 1.00 54.41 79 SER A O 1
ATOM 615 N N . ALA A 1 80 ? 36.198 -15.060 -64.938 1.00 50.47 80 ALA A N 1
ATOM 616 C CA . ALA A 1 80 ? 36.203 -14.785 -66.374 1.00 50.47 80 ALA A CA 1
ATOM 617 C C . ALA A 1 80 ? 37.517 -14.107 -66.818 1.00 50.47 80 ALA A C 1
ATOM 619 O O . ALA A 1 80 ? 37.647 -12.886 -66.804 1.00 50.47 80 ALA A O 1
ATOM 620 N N . GLY A 1 81 ? 38.499 -14.919 -67.212 1.00 47.91 81 GLY A N 1
ATOM 621 C CA . GLY A 1 81 ? 39.848 -14.500 -67.608 1.00 47.91 81 GLY A CA 1
ATOM 622 C C . GLY A 1 81 ? 40.019 -13.876 -69.000 1.00 47.91 81 GLY A C 1
ATOM 623 O O . GLY A 1 81 ? 41.139 -13.890 -69.497 1.00 47.91 81 GLY A O 1
ATOM 624 N N . GLU A 1 82 ? 38.992 -13.321 -69.653 1.00 44.06 82 GLU A N 1
ATOM 625 C CA . GLU A 1 82 ? 39.163 -12.732 -70.993 1.00 44.06 82 GLU A CA 1
ATOM 626 C C . GLU A 1 82 ? 38.502 -11.347 -71.148 1.00 44.06 82 GLU A C 1
ATOM 628 O O . GLU A 1 82 ? 37.292 -11.175 -71.021 1.00 44.06 82 GLU A O 1
ATOM 633 N N . ALA A 1 83 ? 39.352 -10.369 -71.491 1.00 44.09 83 ALA A N 1
ATOM 634 C CA . ALA A 1 83 ? 39.057 -9.058 -72.087 1.00 44.09 83 ALA A CA 1
ATOM 635 C C . ALA A 1 83 ? 38.513 -7.898 -71.220 1.00 44.09 83 ALA A C 1
ATOM 637 O O . ALA A 1 83 ? 37.976 -6.934 -71.768 1.00 44.09 83 ALA A O 1
ATOM 638 N N . VAL A 1 84 ? 38.760 -7.882 -69.908 1.00 46.56 84 VAL A N 1
ATOM 639 C CA . VAL A 1 84 ? 38.741 -6.641 -69.109 1.00 46.56 84 VAL A CA 1
ATOM 640 C C . VAL A 1 84 ? 39.973 -6.649 -68.209 1.00 46.56 84 VAL A C 1
ATOM 642 O O . VAL A 1 84 ? 40.308 -7.682 -67.640 1.00 46.56 84 VAL A O 1
ATOM 645 N N . THR A 1 85 ? 40.688 -5.524 -68.140 1.00 39.97 85 THR A N 1
ATOM 646 C CA . THR A 1 85 ? 41.887 -5.328 -67.306 1.00 39.97 85 THR A CA 1
ATOM 647 C C . THR A 1 85 ? 41.746 -6.009 -65.936 1.00 39.97 85 THR A C 1
ATOM 649 O O . THR A 1 85 ? 40.698 -5.819 -65.310 1.00 39.97 85 THR A O 1
ATOM 652 N N . PRO A 1 86 ? 42.759 -6.761 -65.453 1.00 38.81 86 PRO A N 1
ATOM 653 C CA . PRO A 1 86 ? 42.690 -7.440 -64.162 1.00 38.81 86 PRO A CA 1
ATOM 654 C C . PRO A 1 86 ? 42.339 -6.413 -63.088 1.00 38.81 86 PRO A C 1
ATOM 656 O O . PRO A 1 86 ? 43.024 -5.398 -62.965 1.00 38.81 86 PRO A O 1
ATOM 659 N N . VAL A 1 87 ? 41.248 -6.627 -62.353 1.00 42.34 87 VAL A N 1
ATOM 660 C CA . VAL A 1 87 ? 40.874 -5.719 -61.267 1.00 42.34 87 VAL A CA 1
ATOM 661 C C . VAL A 1 87 ? 41.940 -5.832 -60.181 1.00 42.34 87 VAL A C 1
ATOM 663 O O . VAL A 1 87 ? 42.119 -6.883 -59.567 1.00 42.34 87 VAL A O 1
ATOM 666 N N . GLU A 1 88 ? 42.671 -4.739 -59.992 1.00 47.00 88 GLU A N 1
ATOM 667 C CA . GLU A 1 88 ? 43.634 -4.525 -58.920 1.00 47.00 88 GLU A CA 1
ATOM 668 C C . GLU A 1 88 ? 42.951 -4.698 -57.553 1.00 47.00 88 GLU A C 1
ATOM 670 O O . GLU A 1 88 ? 42.176 -3.843 -57.136 1.00 47.00 88 GLU A O 1
ATOM 675 N N . GLY A 1 89 ? 43.253 -5.786 -56.840 1.00 58.09 89 GLY A N 1
ATOM 676 C CA . GLY A 1 89 ? 42.979 -5.927 -55.405 1.00 58.09 89 GLY A CA 1
ATOM 677 C C . GLY A 1 89 ? 41.514 -5.751 -54.949 1.00 58.09 89 GLY A C 1
ATOM 678 O O . GLY A 1 89 ? 40.574 -5.726 -55.745 1.00 58.09 89 GLY A O 1
ATOM 679 N N . PRO A 1 90 ? 41.279 -5.692 -53.627 1.00 63.94 90 PRO A N 1
ATOM 680 C CA . PRO A 1 90 ? 39.943 -5.471 -53.082 1.00 63.94 90 PRO A CA 1
ATOM 681 C C . PRO A 1 90 ? 39.461 -4.023 -53.331 1.00 63.94 90 PRO A C 1
ATOM 683 O O . PRO A 1 90 ? 40.050 -3.073 -52.823 1.00 63.94 90 PRO A O 1
ATOM 686 N N . ASP A 1 91 ? 38.372 -3.862 -54.097 1.00 77.25 91 ASP A N 1
ATOM 687 C CA . ASP A 1 91 ? 37.734 -2.570 -54.435 1.00 77.25 91 ASP A CA 1
ATOM 688 C C . ASP A 1 91 ? 36.850 -2.037 -53.278 1.00 77.25 91 ASP A C 1
ATOM 690 O O . ASP A 1 91 ? 36.308 -2.808 -52.484 1.00 77.25 91 ASP A O 1
ATOM 694 N N . GLN A 1 92 ? 36.601 -0.723 -53.222 1.00 85.75 92 GLN A N 1
ATOM 695 C CA . GLN A 1 92 ? 35.806 -0.031 -52.186 1.00 85.75 92 GLN A CA 1
ATOM 696 C C . GLN A 1 92 ? 34.397 -0.622 -51.999 1.00 85.75 92 GLN A C 1
ATOM 698 O O . GLN A 1 92 ? 33.806 -0.537 -50.922 1.00 85.75 92 GLN A O 1
ATOM 703 N N . PHE A 1 93 ? 33.843 -1.215 -53.061 1.00 87.31 93 PHE A N 1
ATOM 704 C CA . PHE A 1 93 ? 32.520 -1.834 -53.059 1.00 87.31 93 PHE A CA 1
ATOM 705 C C . PHE A 1 93 ? 32.479 -3.144 -52.271 1.00 87.31 93 PHE A C 1
ATOM 707 O O . PHE A 1 93 ? 31.410 -3.502 -51.793 1.00 87.31 93 PHE A O 1
ATOM 714 N N . LEU A 1 94 ? 33.614 -3.826 -52.088 1.00 87.56 94 LEU A N 1
ATOM 715 C CA . LEU A 1 94 ? 33.701 -5.002 -51.224 1.00 87.56 94 LEU A CA 1
ATOM 716 C C . LEU A 1 94 ? 33.560 -4.604 -49.750 1.00 87.56 94 LEU A C 1
ATOM 718 O O . LEU A 1 94 ? 32.748 -5.187 -49.037 1.00 87.56 94 LEU A O 1
ATOM 722 N N . CYS A 1 95 ? 34.262 -3.551 -49.312 1.00 90.00 95 CYS A N 1
ATOM 723 C CA . CYS A 1 95 ? 34.103 -3.006 -47.959 1.00 90.00 95 CYS A CA 1
ATOM 724 C C . CYS A 1 95 ? 32.663 -2.537 -47.711 1.00 90.00 95 CYS A C 1
ATOM 726 O O . CYS A 1 95 ? 32.066 -2.862 -46.691 1.00 90.00 95 CYS A O 1
ATOM 728 N N . ARG A 1 96 ? 32.080 -1.816 -48.676 1.00 93.12 96 ARG A N 1
ATOM 729 C CA . ARG A 1 96 ? 30.687 -1.348 -48.609 1.00 93.12 96 ARG A CA 1
ATOM 730 C C . ARG A 1 96 ? 29.678 -2.496 -48.575 1.00 93.12 96 ARG A C 1
ATOM 732 O O . ARG A 1 96 ? 28.730 -2.433 -47.800 1.00 93.12 96 ARG A O 1
ATOM 739 N N . ALA A 1 97 ? 29.903 -3.566 -49.340 1.00 91.19 97 ALA A N 1
ATOM 740 C CA . ALA A 1 97 ? 29.073 -4.767 -49.284 1.00 91.19 97 ALA A CA 1
ATOM 741 C C . ALA A 1 97 ? 29.145 -5.440 -47.904 1.00 91.19 97 ALA A C 1
ATOM 743 O O . ALA A 1 97 ? 28.109 -5.810 -47.360 1.00 91.19 97 ALA A O 1
ATOM 744 N N . PHE A 1 98 ? 30.334 -5.545 -47.299 1.00 93.38 98 PHE A N 1
ATOM 745 C CA . PHE A 1 98 ? 30.481 -6.029 -45.922 1.00 93.38 98 PHE A CA 1
ATOM 746 C C . PHE A 1 98 ? 29.732 -5.152 -44.910 1.00 93.38 98 PHE A C 1
ATOM 748 O O . PHE A 1 98 ? 29.024 -5.671 -44.050 1.00 93.38 98 PHE A O 1
ATOM 755 N N . TYR A 1 99 ? 29.811 -3.828 -45.041 1.00 95.31 99 TYR A N 1
ATOM 756 C CA . TYR A 1 99 ? 29.071 -2.908 -44.177 1.00 95.31 99 TYR A CA 1
ATOM 757 C C . TYR A 1 99 ? 27.550 -3.017 -44.358 1.00 95.31 99 TYR A C 1
ATOM 759 O O . TYR A 1 99 ? 26.812 -2.997 -43.376 1.00 95.31 99 TYR A O 1
ATOM 767 N N . ALA A 1 100 ? 27.073 -3.201 -45.590 1.00 93.56 100 ALA A N 1
ATOM 768 C CA . ALA A 1 100 ? 25.664 -3.460 -45.865 1.00 93.56 100 ALA A CA 1
ATOM 769 C C . ALA A 1 100 ? 25.208 -4.814 -45.283 1.00 93.56 100 ALA A C 1
ATOM 771 O O . ALA A 1 100 ? 24.147 -4.877 -44.668 1.00 93.56 100 ALA A O 1
ATOM 772 N N . LYS A 1 101 ? 26.029 -5.875 -45.370 1.00 93.50 101 LYS A N 1
ATOM 773 C CA . LYS A 1 101 ? 25.761 -7.169 -44.704 1.00 93.50 101 LYS A CA 1
ATOM 774 C C . LYS A 1 101 ? 25.669 -7.025 -43.187 1.00 93.50 101 LYS A C 1
ATOM 776 O O . LYS A 1 101 ? 24.779 -7.613 -42.581 1.00 93.50 101 LYS A O 1
ATOM 781 N N . ALA A 1 102 ? 26.546 -6.224 -42.580 1.00 94.12 102 ALA A N 1
ATOM 782 C CA . ALA A 1 102 ? 26.489 -5.931 -41.151 1.00 94.12 102 ALA A CA 1
ATOM 783 C C . ALA A 1 102 ? 25.176 -5.242 -40.754 1.00 94.12 102 ALA A C 1
ATOM 785 O O . ALA A 1 102 ? 24.565 -5.615 -39.758 1.00 94.12 102 ALA A O 1
ATOM 786 N N . LEU A 1 103 ? 24.722 -4.266 -41.544 1.00 93.00 103 LEU A N 1
ATOM 787 C CA . LEU A 1 103 ? 23.454 -3.577 -41.305 1.00 93.00 103 LEU A CA 1
ATOM 788 C C . LEU A 1 103 ? 22.253 -4.518 -41.472 1.00 93.00 103 LEU A C 1
ATOM 790 O O . LEU A 1 103 ? 21.404 -4.543 -40.590 1.00 93.00 103 LEU A O 1
ATOM 794 N N . VAL A 1 104 ? 22.216 -5.352 -42.520 1.00 93.19 104 VAL A N 1
ATOM 795 C CA . VAL A 1 104 ? 21.177 -6.391 -42.681 1.00 93.19 104 VAL A CA 1
ATOM 796 C C . VAL A 1 104 ? 21.159 -7.332 -41.473 1.00 93.19 104 VAL A C 1
ATOM 798 O O . VAL A 1 104 ? 20.107 -7.555 -40.880 1.00 93.19 104 VAL A O 1
ATOM 801 N N . ALA A 1 105 ? 22.324 -7.844 -41.064 1.00 90.88 105 ALA A N 1
ATOM 802 C CA . ALA A 1 105 ? 22.439 -8.718 -39.899 1.00 90.88 105 ALA A CA 1
ATOM 803 C C . ALA A 1 105 ? 21.981 -8.026 -38.602 1.00 90.88 105 ALA A C 1
ATOM 805 O O . ALA A 1 105 ? 21.324 -8.651 -37.776 1.00 90.88 105 ALA A O 1
ATOM 806 N N . SER A 1 106 ? 22.278 -6.734 -38.439 1.00 89.62 106 SER A N 1
ATOM 807 C CA . SER A 1 106 ? 21.838 -5.938 -37.290 1.00 89.62 106 SER A CA 1
ATOM 808 C C . SER A 1 106 ? 20.322 -5.723 -37.260 1.00 89.62 106 SER A C 1
ATOM 810 O O . SER A 1 106 ? 19.735 -5.798 -36.185 1.00 89.62 106 SER A O 1
ATOM 812 N N . GLU A 1 107 ? 19.684 -5.457 -38.403 1.00 87.19 107 GLU A N 1
ATOM 813 C CA . GLU A 1 107 ? 18.224 -5.286 -38.475 1.00 87.19 107 GLU A CA 1
ATOM 814 C C . GLU A 1 107 ? 17.504 -6.617 -38.194 1.00 87.19 107 GLU A C 1
ATOM 816 O O . GLU A 1 107 ? 16.536 -6.657 -37.437 1.00 87.19 107 GLU A O 1
ATOM 821 N N . ARG A 1 108 ? 18.030 -7.745 -38.696 1.00 86.19 108 ARG A N 1
ATOM 822 C CA . ARG A 1 108 ? 17.514 -9.090 -38.367 1.00 86.19 108 ARG A CA 1
ATOM 823 C C . ARG A 1 108 ? 17.718 -9.466 -36.899 1.00 86.19 108 ARG A C 1
ATOM 825 O O . ARG A 1 108 ? 16.926 -10.224 -36.350 1.00 86.19 108 ARG A O 1
ATOM 832 N N . ALA A 1 109 ? 18.760 -8.938 -36.259 1.00 84.81 109 ALA A N 1
ATOM 833 C CA . ALA A 1 109 ? 19.018 -9.172 -34.845 1.00 84.81 109 ALA A CA 1
ATOM 834 C C . ALA A 1 109 ? 18.048 -8.415 -33.922 1.00 84.81 109 ALA A C 1
ATOM 836 O O . ALA A 1 109 ? 17.930 -8.778 -32.758 1.00 84.81 109 ALA A O 1
ATOM 837 N N . TYR A 1 110 ? 17.329 -7.395 -34.405 1.00 78.94 110 TYR A N 1
ATOM 838 C CA . TYR A 1 110 ? 16.504 -6.513 -33.569 1.00 78.94 110 TYR A CA 1
ATOM 839 C C . TYR A 1 110 ? 15.387 -7.246 -32.793 1.00 78.94 110 TYR A C 1
ATOM 841 O O . TYR A 1 110 ? 15.048 -6.871 -31.663 1.00 78.94 110 TYR A O 1
ATOM 849 N N . SER A 1 111 ? 14.839 -8.326 -33.359 1.00 77.88 111 SER A N 1
ATOM 850 C CA . SER A 1 111 ? 13.829 -9.170 -32.703 1.00 77.88 111 SER A CA 1
ATOM 851 C C . SER A 1 111 ? 14.415 -10.143 -31.674 1.00 77.88 111 SER A C 1
ATOM 853 O O . SER A 1 111 ? 13.688 -10.585 -30.785 1.00 77.88 111 SER A O 1
ATOM 855 N N . LEU A 1 112 ? 15.713 -10.450 -31.751 1.00 83.00 112 LEU A N 1
ATOM 856 C CA . LEU A 1 112 ? 16.388 -11.367 -30.833 1.00 83.00 112 LEU A CA 1
ATOM 857 C C . LEU A 1 112 ? 16.587 -10.721 -29.454 1.00 83.00 112 LEU A C 1
ATOM 859 O O . LEU A 1 112 ? 16.535 -9.492 -29.302 1.00 83.00 112 LEU A O 1
ATOM 863 N N . LYS A 1 113 ? 16.806 -11.556 -28.432 1.00 83.62 113 LYS A N 1
ATOM 864 C CA . LYS A 1 113 ? 16.987 -11.153 -27.024 1.00 83.62 113 LYS A CA 1
ATOM 865 C C . LYS A 1 113 ? 18.063 -12.009 -26.355 1.00 83.62 113 LYS A C 1
ATOM 867 O O . LYS A 1 113 ? 18.399 -13.076 -26.865 1.00 83.62 113 LYS A O 1
ATOM 872 N N . GLY A 1 114 ? 18.597 -11.545 -25.225 1.00 80.38 114 GLY A N 1
ATOM 873 C CA . GLY A 1 114 ? 19.588 -12.299 -24.450 1.00 80.38 114 GLY A CA 1
ATOM 874 C C . GLY A 1 114 ? 20.833 -12.693 -25.247 1.00 80.38 114 GLY A C 1
ATOM 875 O O . GLY A 1 114 ? 21.364 -11.886 -26.010 1.00 80.38 114 GLY A O 1
ATOM 876 N N . GLU A 1 115 ? 21.320 -13.923 -25.062 1.00 81.44 115 GLU A N 1
ATOM 877 C CA . GLU A 1 115 ? 22.584 -14.368 -25.670 1.00 81.44 115 GLU A CA 1
ATOM 878 C C . GLU A 1 115 ? 22.502 -14.437 -27.206 1.00 81.44 115 GLU A C 1
ATOM 880 O O . GLU A 1 115 ? 23.460 -14.067 -27.882 1.00 81.44 115 GLU A O 1
ATOM 885 N N . ASP A 1 116 ? 21.347 -14.787 -27.779 1.00 84.06 116 ASP A N 1
ATOM 886 C CA . ASP A 1 116 ? 21.158 -14.825 -29.236 1.00 84.06 116 ASP A CA 1
ATOM 887 C C . ASP A 1 116 ? 21.314 -13.438 -29.870 1.00 84.06 116 ASP A C 1
ATOM 889 O O . ASP A 1 116 ? 21.949 -13.288 -30.917 1.00 84.06 116 ASP A O 1
ATOM 893 N N . LEU A 1 117 ? 20.798 -12.397 -29.203 1.00 86.38 117 LEU A N 1
ATOM 894 C CA . LEU A 1 117 ? 20.997 -11.006 -29.616 1.00 86.38 117 LEU A CA 1
ATOM 895 C C . LEU A 1 117 ? 22.475 -10.620 -29.561 1.00 86.38 117 LEU A C 1
ATOM 897 O O . LEU A 1 117 ? 22.979 -9.973 -30.484 1.00 86.38 117 LEU A O 1
ATOM 901 N N . VAL A 1 118 ? 23.177 -11.019 -28.497 1.00 86.06 118 VAL A N 1
ATOM 902 C CA . VAL A 1 118 ? 24.614 -10.767 -28.343 1.00 86.06 118 VAL A CA 1
ATOM 903 C C . VAL A 1 118 ? 25.383 -11.433 -29.484 1.00 86.06 118 VAL A C 1
ATOM 905 O O . VAL A 1 118 ? 26.158 -10.762 -30.167 1.00 86.06 118 VAL A O 1
ATOM 908 N N . LEU A 1 119 ? 25.134 -12.716 -29.752 1.00 89.31 119 LEU A N 1
ATOM 909 C CA . LEU A 1 119 ? 25.806 -13.476 -30.807 1.00 89.31 119 LEU A CA 1
ATOM 910 C C . LEU A 1 119 ? 25.521 -12.911 -32.201 1.00 89.31 119 LEU A C 1
ATOM 912 O O . LEU A 1 119 ? 26.455 -12.732 -32.989 1.00 89.31 119 LEU A O 1
ATOM 916 N N . ALA A 1 120 ? 24.265 -12.576 -32.499 1.00 89.31 120 ALA A N 1
ATOM 917 C CA . ALA A 1 120 ? 23.883 -11.980 -33.775 1.00 89.31 120 ALA A CA 1
ATOM 918 C C . ALA A 1 120 ? 24.523 -10.597 -33.976 1.00 89.31 120 ALA A C 1
ATOM 920 O O . ALA A 1 120 ? 25.057 -10.311 -35.049 1.00 89.31 120 ALA A O 1
ATOM 921 N N . THR A 1 121 ? 24.564 -9.767 -32.928 1.00 89.94 121 THR A N 1
ATOM 922 C CA . THR A 1 121 ? 25.216 -8.448 -32.973 1.00 89.94 121 THR A CA 1
ATOM 923 C C . THR A 1 121 ? 26.728 -8.581 -33.162 1.00 89.94 121 THR A C 1
ATOM 925 O O . THR A 1 121 ? 27.319 -7.871 -33.976 1.00 89.94 121 THR A O 1
ATOM 928 N N . LEU A 1 122 ? 27.375 -9.526 -32.473 1.00 91.81 122 LEU A N 1
ATOM 929 C CA . LEU A 1 122 ? 28.798 -9.816 -32.667 1.00 91.81 122 LEU A CA 1
ATOM 930 C C . LEU A 1 122 ? 29.080 -10.344 -34.080 1.00 91.81 122 LEU A C 1
ATOM 932 O O . LEU A 1 122 ? 30.109 -10.004 -34.660 1.00 91.81 122 LEU A O 1
ATOM 936 N N . ASN A 1 123 ? 28.172 -11.127 -34.667 1.00 92.56 123 ASN A N 1
ATOM 937 C CA . ASN A 1 123 ? 28.282 -11.566 -36.057 1.00 92.56 123 ASN A CA 1
ATOM 938 C C . ASN A 1 123 ? 28.170 -10.391 -37.043 1.00 92.56 123 ASN A C 1
ATOM 940 O O . ASN A 1 123 ? 28.982 -10.273 -37.959 1.00 92.56 123 ASN A O 1
ATOM 944 N N . ALA A 1 124 ? 27.235 -9.464 -36.814 1.00 94.19 124 ALA A N 1
ATOM 945 C CA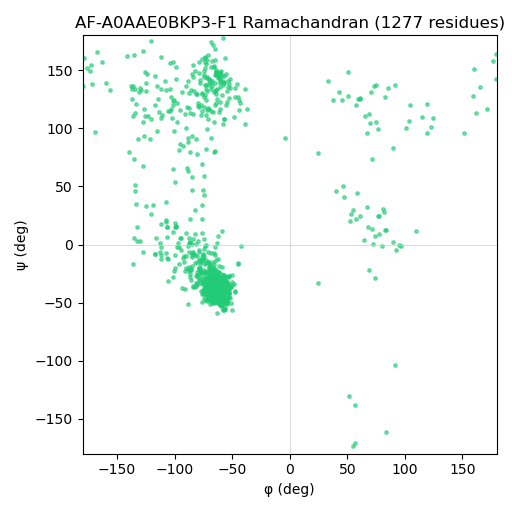 . ALA A 1 124 ? 27.148 -8.227 -37.587 1.00 94.19 124 ALA A CA 1
ATOM 946 C C . ALA A 1 124 ? 28.448 -7.406 -37.487 1.00 94.19 124 ALA A C 1
ATOM 948 O O . ALA A 1 124 ? 28.968 -6.937 -38.499 1.00 94.19 124 ALA A O 1
ATOM 949 N N . ILE A 1 125 ? 29.027 -7.300 -36.287 1.00 94.94 125 ILE A N 1
ATOM 950 C CA . ILE A 1 125 ? 30.314 -6.630 -36.056 1.00 94.94 125 ILE A CA 1
ATOM 951 C C . ILE A 1 125 ? 31.460 -7.314 -36.812 1.00 94.94 125 ILE A C 1
ATOM 953 O O . ILE A 1 125 ? 32.310 -6.608 -37.354 1.00 94.94 125 ILE A O 1
ATOM 957 N N . LYS A 1 126 ? 31.489 -8.651 -36.909 1.00 94.56 126 LYS A N 1
ATOM 958 C CA . LYS A 1 126 ? 32.520 -9.370 -37.684 1.00 94.56 126 LYS A CA 1
ATOM 959 C C . LYS A 1 126 ? 32.564 -8.902 -39.139 1.00 94.56 126 LYS A C 1
ATOM 961 O O . LYS A 1 126 ? 33.642 -8.559 -39.611 1.00 94.56 126 LYS A O 1
ATOM 966 N N . PHE A 1 127 ? 31.411 -8.759 -39.801 1.00 94.50 127 PHE A N 1
ATOM 967 C CA . PHE A 1 127 ? 31.366 -8.214 -41.164 1.00 94.50 127 PHE A CA 1
ATOM 968 C C . PHE A 1 127 ? 31.952 -6.795 -41.248 1.00 94.50 127 PHE A C 1
ATOM 970 O O . PHE A 1 127 ? 32.658 -6.473 -42.203 1.00 94.50 127 PHE A O 1
ATOM 977 N N . ILE A 1 128 ? 31.717 -5.944 -40.242 1.00 95.31 128 ILE A N 1
ATOM 978 C CA . ILE A 1 128 ? 32.318 -4.600 -40.192 1.00 95.31 128 ILE A CA 1
ATOM 979 C C . ILE A 1 128 ? 33.841 -4.698 -40.097 1.00 95.31 128 ILE A C 1
ATOM 981 O O . ILE A 1 128 ? 34.541 -3.993 -40.824 1.00 95.31 128 ILE A O 1
ATOM 985 N N . LEU A 1 129 ? 34.354 -5.571 -39.227 1.00 94.88 129 LEU A N 1
ATOM 986 C CA . LEU A 1 129 ? 35.792 -5.768 -39.048 1.00 94.88 129 LEU A CA 1
ATOM 987 C C . LEU A 1 129 ? 36.456 -6.329 -40.314 1.00 94.88 129 LEU A C 1
ATOM 989 O O . LEU A 1 129 ? 37.536 -5.866 -40.673 1.00 94.88 129 LEU A O 1
ATOM 993 N N . ASP A 1 130 ? 35.798 -7.233 -41.042 1.00 92.00 130 ASP A N 1
ATOM 994 C CA . ASP A 1 130 ? 36.299 -7.762 -42.318 1.00 92.00 130 ASP A CA 1
ATOM 995 C C . ASP A 1 130 ? 36.461 -6.650 -43.367 1.00 92.00 130 ASP A C 1
ATOM 997 O O . ASP A 1 130 ? 37.525 -6.504 -43.978 1.00 92.00 130 ASP A O 1
ATOM 1001 N N . GLY A 1 131 ? 35.442 -5.797 -43.529 1.00 90.88 131 GLY A N 1
ATOM 1002 C CA . GLY A 1 131 ? 35.518 -4.636 -44.422 1.00 90.88 131 GLY A CA 1
ATOM 1003 C C . GLY A 1 131 ? 36.533 -3.583 -43.957 1.00 90.88 131 GLY A C 1
ATOM 1004 O O . GLY A 1 131 ? 37.211 -2.955 -44.774 1.00 90.88 131 GLY A O 1
ATOM 1005 N N . LEU A 1 132 ? 36.667 -3.390 -42.643 1.00 93.12 132 LEU A N 1
ATOM 1006 C CA . LEU A 1 132 ? 37.634 -2.474 -42.040 1.00 93.12 132 LEU A CA 1
ATOM 1007 C C . LEU A 1 132 ? 39.080 -2.921 -42.277 1.00 93.12 132 LEU A C 1
ATOM 1009 O O . LEU A 1 132 ? 39.907 -2.097 -42.662 1.00 93.12 132 LEU A O 1
ATOM 1013 N N . ASN A 1 133 ? 39.377 -4.211 -42.106 1.00 90.94 133 ASN A N 1
ATOM 1014 C CA . ASN A 1 133 ? 40.710 -4.777 -42.324 1.00 90.94 133 ASN A CA 1
ATOM 1015 C C . ASN A 1 133 ? 41.197 -4.541 -43.761 1.00 90.94 133 ASN A C 1
ATOM 1017 O O . ASN A 1 133 ? 42.367 -4.226 -43.979 1.00 90.94 133 ASN A O 1
ATOM 1021 N N . ILE A 1 134 ? 40.291 -4.617 -44.741 1.00 89.00 134 ILE A N 1
ATOM 1022 C CA . ILE A 1 134 ? 40.582 -4.273 -46.138 1.00 89.00 134 ILE A CA 1
ATOM 1023 C C . ILE A 1 134 ? 40.884 -2.773 -46.277 1.00 89.00 134 ILE A C 1
ATOM 1025 O O . ILE A 1 134 ? 41.906 -2.394 -46.853 1.00 89.00 134 ILE A O 1
ATOM 1029 N N . ALA A 1 135 ? 40.021 -1.910 -45.727 1.00 89.19 135 ALA A N 1
ATOM 1030 C CA . ALA A 1 135 ? 40.180 -0.458 -45.813 1.00 89.19 135 ALA A CA 1
ATOM 1031 C C . ALA A 1 135 ? 41.471 0.043 -45.135 1.00 89.19 135 ALA A C 1
ATOM 1033 O O . ALA A 1 135 ? 42.108 0.968 -45.631 1.00 89.19 135 ALA A O 1
ATOM 1034 N N . MET A 1 136 ? 41.902 -0.597 -44.043 1.00 88.81 136 MET A N 1
ATOM 1035 C CA . MET A 1 136 ? 43.119 -0.245 -43.300 1.00 88.81 136 MET A CA 1
ATOM 1036 C C . MET A 1 136 ? 44.422 -0.435 -44.086 1.00 88.81 136 MET A C 1
ATOM 1038 O O . MET A 1 136 ? 45.429 0.178 -43.710 1.00 88.81 136 MET A O 1
ATOM 1042 N N . ASN A 1 137 ? 44.411 -1.268 -45.130 1.00 87.38 137 ASN A N 1
ATOM 1043 C CA . ASN A 1 137 ? 45.578 -1.577 -45.960 1.00 87.38 137 ASN A CA 1
ATOM 1044 C C . ASN A 1 137 ? 45.693 -0.668 -47.196 1.00 87.38 137 ASN A C 1
ATOM 1046 O O . ASN A 1 137 ? 46.731 -0.666 -47.853 1.00 87.38 137 ASN A O 1
ATOM 1050 N N . ILE A 1 138 ? 44.652 0.114 -47.514 1.00 85.88 138 ILE A N 1
ATOM 1051 C CA . ILE A 1 138 ? 44.584 0.947 -48.721 1.00 85.88 138 ILE A CA 1
ATOM 1052 C C . ILE A 1 138 ? 44.409 2.422 -48.316 1.00 85.88 138 ILE A C 1
ATOM 1054 O O . ILE A 1 138 ? 43.311 2.819 -47.927 1.00 85.88 138 ILE A O 1
ATOM 1058 N N . PRO A 1 139 ? 45.437 3.285 -48.468 1.00 83.06 139 PRO A N 1
ATOM 1059 C CA . PRO A 1 139 ? 45.379 4.689 -48.034 1.00 83.06 139 PRO A CA 1
ATOM 1060 C C . PRO A 1 139 ? 44.248 5.519 -48.660 1.00 83.06 139 PRO A C 1
ATOM 1062 O O . PRO A 1 139 ? 43.768 6.477 -48.065 1.00 83.06 139 PRO A O 1
ATOM 1065 N N . ARG A 1 140 ? 43.780 5.154 -49.862 1.00 86.50 140 ARG A N 1
ATOM 1066 C CA . ARG A 1 140 ? 42.652 5.826 -50.533 1.00 86.50 140 ARG A CA 1
ATOM 1067 C C . ARG A 1 140 ? 41.306 5.581 -49.829 1.00 86.50 140 ARG A C 1
ATOM 1069 O O . ARG A 1 140 ? 40.349 6.310 -50.079 1.00 86.50 140 ARG A O 1
ATOM 1076 N N . TYR A 1 141 ? 41.211 4.566 -48.969 1.00 89.44 141 TYR A N 1
ATOM 1077 C CA . TYR A 1 141 ? 39.972 4.125 -48.320 1.00 89.44 141 TYR A CA 1
ATOM 1078 C C . TYR A 1 141 ? 39.808 4.640 -46.883 1.00 89.44 141 TYR A C 1
ATOM 1080 O O . TYR A 1 141 ? 38.957 4.147 -46.148 1.00 89.44 141 TYR A O 1
ATOM 1088 N N . THR A 1 142 ? 40.532 5.689 -46.484 1.00 87.38 142 THR A N 1
ATOM 1089 C CA . THR A 1 142 ? 40.398 6.313 -45.152 1.00 87.38 142 THR A CA 1
ATOM 1090 C C . THR A 1 142 ? 38.960 6.741 -44.821 1.00 87.38 142 THR A C 1
ATOM 1092 O O . THR A 1 142 ? 38.527 6.612 -43.679 1.00 87.38 142 THR A O 1
ATOM 1095 N N . PHE A 1 143 ? 38.166 7.171 -45.810 1.00 89.19 143 PHE A N 1
ATOM 1096 C CA . PHE A 1 143 ? 36.746 7.493 -45.599 1.00 89.19 143 PHE A CA 1
ATOM 1097 C C . PHE A 1 143 ? 35.897 6.258 -45.234 1.00 89.19 143 PHE A C 1
ATOM 1099 O O . PHE A 1 143 ? 34.924 6.375 -44.493 1.00 89.19 143 PHE A O 1
ATOM 1106 N N . LEU A 1 144 ? 36.274 5.062 -45.707 1.00 91.75 144 LEU A N 1
ATOM 1107 C CA . LEU A 1 144 ? 35.606 3.810 -45.342 1.00 91.75 144 LEU A CA 1
ATOM 1108 C C . LEU A 1 144 ? 35.923 3.399 -43.906 1.00 91.75 144 LEU A C 1
ATOM 1110 O O . LEU A 1 144 ? 35.055 2.832 -43.257 1.00 91.75 144 LEU A O 1
ATOM 1114 N N . ILE A 1 145 ? 37.108 3.738 -43.387 1.00 92.31 145 ILE A N 1
ATOM 1115 C CA . ILE A 1 145 ? 37.450 3.542 -41.968 1.00 92.31 145 ILE A CA 1
ATOM 1116 C C . ILE A 1 145 ? 36.503 4.361 -41.081 1.00 92.31 145 ILE A C 1
ATOM 1118 O O . ILE A 1 145 ? 35.937 3.836 -40.121 1.00 92.31 145 ILE A O 1
ATOM 1122 N N . TYR A 1 146 ? 36.275 5.630 -41.434 1.00 91.50 146 TYR A N 1
ATOM 1123 C CA . TYR A 1 146 ? 35.301 6.468 -40.734 1.00 91.50 146 TYR A CA 1
ATOM 1124 C C . TYR A 1 146 ? 33.884 5.882 -40.837 1.00 91.50 146 TYR A C 1
ATOM 1126 O O . TYR A 1 146 ? 33.243 5.660 -39.811 1.00 91.50 146 TYR A O 1
ATOM 1134 N N . ASN A 1 147 ? 33.426 5.518 -42.040 1.00 92.31 147 ASN A N 1
ATOM 1135 C CA . ASN A 1 147 ? 32.105 4.907 -42.229 1.00 92.31 147 ASN A CA 1
ATOM 1136 C C . ASN A 1 147 ? 31.936 3.608 -41.423 1.00 92.31 147 ASN A C 1
ATOM 1138 O O . ASN A 1 147 ? 30.895 3.409 -40.800 1.00 92.31 147 ASN A O 1
ATOM 1142 N N . ALA A 1 148 ? 32.962 2.753 -41.377 1.00 94.06 148 ALA A N 1
ATOM 1143 C CA . ALA A 1 148 ? 32.963 1.532 -40.577 1.00 94.06 148 ALA A CA 1
ATOM 1144 C C . ALA A 1 148 ? 32.760 1.833 -39.092 1.00 94.06 148 ALA A C 1
ATOM 1146 O O . ALA A 1 148 ? 31.975 1.155 -38.442 1.00 94.06 148 ALA A O 1
ATOM 1147 N N . SER A 1 149 ? 33.425 2.864 -38.562 1.00 93.94 149 SER A N 1
ATOM 1148 C CA . SER A 1 149 ? 33.276 3.260 -37.159 1.00 93.94 149 SER A CA 1
ATOM 1149 C C . SER A 1 149 ? 31.873 3.790 -36.838 1.00 93.94 149 SER A C 1
ATOM 1151 O O . SER A 1 149 ? 31.327 3.467 -35.787 1.00 93.94 149 SER A O 1
ATOM 1153 N N . VAL A 1 150 ? 31.244 4.531 -37.757 1.00 92.69 150 VAL A N 1
ATOM 1154 C CA . VAL A 1 150 ? 29.863 5.023 -37.602 1.00 92.69 150 VAL A CA 1
ATOM 1155 C C . VAL A 1 150 ? 28.868 3.861 -37.626 1.00 92.69 150 VAL A C 1
ATOM 1157 O O . VAL A 1 150 ? 27.979 3.778 -36.778 1.00 92.69 150 VAL A O 1
ATOM 1160 N N . ILE A 1 151 ? 29.043 2.921 -38.556 1.00 92.44 151 ILE A N 1
ATOM 1161 C CA . ILE A 1 151 ? 28.205 1.718 -38.644 1.00 92.44 151 ILE A CA 1
ATOM 1162 C C . ILE A 1 151 ? 28.425 0.831 -37.417 1.00 92.44 151 ILE A C 1
ATOM 1164 O O . ILE A 1 151 ? 27.457 0.368 -36.820 1.00 92.44 151 ILE A O 1
ATOM 1168 N N . TYR A 1 152 ? 29.673 0.664 -36.979 1.00 94.38 152 TYR A N 1
ATOM 1169 C CA . TYR A 1 152 ? 30.003 -0.043 -35.747 1.00 94.38 152 TYR A CA 1
ATOM 1170 C C . TYR A 1 152 ? 29.321 0.595 -34.544 1.00 94.38 152 TYR A C 1
ATOM 1172 O O . TYR A 1 152 ? 28.739 -0.118 -33.733 1.00 94.38 152 TYR A O 1
ATOM 1180 N N . TRP A 1 153 ? 29.346 1.921 -34.421 1.00 91.50 153 TRP A N 1
ATOM 1181 C CA . TRP A 1 153 ? 28.671 2.614 -33.330 1.00 91.50 153 TRP A CA 1
ATOM 1182 C C . TRP A 1 153 ? 27.169 2.331 -33.324 1.00 91.50 153 TRP A C 1
ATOM 1184 O O . TRP A 1 153 ? 26.620 2.014 -32.272 1.00 91.50 153 TRP A O 1
ATOM 1194 N N . ARG A 1 154 ? 26.519 2.369 -34.496 1.00 89.12 154 ARG A N 1
ATOM 1195 C CA . ARG A 1 154 ? 25.094 2.034 -34.645 1.00 89.12 154 ARG A CA 1
ATOM 1196 C C . ARG A 1 154 ? 24.801 0.588 -34.234 1.00 89.12 154 ARG A C 1
ATOM 1198 O O . ARG A 1 154 ? 23.910 0.370 -33.421 1.00 89.12 154 ARG A O 1
ATOM 1205 N N . VAL A 1 155 ? 25.552 -0.379 -34.762 1.00 90.25 155 VAL A N 1
ATOM 1206 C CA . VAL A 1 155 ? 25.332 -1.818 -34.518 1.00 90.25 155 VAL A CA 1
ATOM 1207 C C . VAL A 1 155 ? 25.672 -2.200 -33.074 1.00 90.25 155 VAL A C 1
ATOM 1209 O O . VAL A 1 155 ? 24.905 -2.880 -32.401 1.00 90.25 155 VAL A O 1
ATOM 1212 N N . SER A 1 156 ? 26.799 -1.715 -32.552 1.00 90.12 156 SER A N 1
ATOM 1213 C CA . SER A 1 156 ? 27.245 -2.013 -31.186 1.00 90.12 156 SER A CA 1
ATOM 1214 C C . SER A 1 156 ? 26.402 -1.329 -30.110 1.00 90.12 156 SER A C 1
ATOM 1216 O O . SER A 1 156 ? 26.474 -1.741 -28.953 1.00 90.12 156 SER A O 1
ATOM 1218 N N . ARG A 1 157 ? 25.584 -0.318 -30.451 1.00 85.38 157 ARG A N 1
ATOM 1219 C CA . ARG A 1 157 ? 24.821 0.490 -29.483 1.00 85.38 157 ARG A CA 1
ATOM 1220 C C . ARG A 1 157 ? 23.963 -0.350 -28.540 1.00 85.38 157 ARG A C 1
ATOM 1222 O O . ARG A 1 157 ? 23.867 -0.026 -27.360 1.00 85.38 157 ARG A O 1
ATOM 1229 N N . ILE A 1 158 ? 23.392 -1.443 -29.043 1.00 80.50 158 ILE A N 1
ATOM 1230 C CA . ILE A 1 158 ? 22.550 -2.372 -28.276 1.00 80.50 158 ILE A CA 1
ATOM 1231 C C . ILE A 1 158 ? 23.340 -3.024 -27.127 1.00 80.50 158 ILE A C 1
ATOM 1233 O O . ILE A 1 158 ? 22.782 -3.261 -26.058 1.00 80.50 158 ILE A O 1
ATOM 1237 N N . LEU A 1 159 ? 24.644 -3.242 -27.322 1.00 85.12 159 LEU A N 1
ATOM 1238 C CA . LEU A 1 159 ? 25.562 -3.846 -26.354 1.00 85.12 159 LEU A CA 1
ATOM 1239 C C . LEU A 1 159 ? 26.355 -2.813 -25.533 1.00 85.12 159 LEU A C 1
ATOM 1241 O O . LEU A 1 159 ? 27.088 -3.194 -24.625 1.00 85.12 159 LEU A O 1
ATOM 1245 N N . GLN A 1 160 ? 26.197 -1.505 -25.785 1.00 84.50 160 GLN A N 1
ATOM 1246 C CA . GLN A 1 160 ? 26.851 -0.428 -25.020 1.00 84.50 160 GLN A CA 1
ATOM 1247 C C . GLN A 1 160 ? 26.198 -0.176 -23.639 1.00 84.50 160 GLN A C 1
ATOM 1249 O O . GLN A 1 160 ? 26.148 0.959 -23.154 1.00 84.50 160 GLN A O 1
ATOM 1254 N N . ARG A 1 161 ? 25.701 -1.231 -22.986 1.00 76.62 161 ARG A N 1
ATOM 1255 C CA . ARG A 1 161 ? 25.115 -1.203 -21.638 1.00 76.62 161 ARG A CA 1
ATOM 1256 C C . ARG A 1 161 ? 26.090 -1.771 -20.619 1.00 76.62 161 ARG A C 1
ATOM 1258 O O . ARG A 1 161 ? 26.944 -2.584 -20.968 1.00 76.62 161 ARG A O 1
ATOM 1265 N N . ASP A 1 162 ? 25.924 -1.368 -19.369 1.00 68.81 162 ASP A N 1
ATOM 1266 C CA . ASP A 1 162 ? 26.773 -1.824 -18.272 1.00 68.81 162 ASP A CA 1
ATOM 1267 C C . ASP A 1 162 ? 26.835 -3.360 -18.227 1.00 68.81 162 ASP A C 1
ATOM 1269 O O . ASP A 1 162 ? 25.831 -4.047 -18.435 1.00 68.81 162 ASP A O 1
ATOM 1273 N N . LYS A 1 163 ? 28.036 -3.898 -17.990 1.00 74.00 163 LYS A N 1
ATOM 1274 C CA . LYS A 1 163 ? 28.402 -5.329 -18.002 1.00 74.00 163 LYS A CA 1
ATOM 1275 C C . LYS A 1 163 ? 28.387 -6.016 -19.371 1.00 74.00 163 LYS A C 1
ATOM 1277 O O . LYS A 1 163 ? 29.062 -7.034 -19.525 1.00 74.00 163 LYS A O 1
ATOM 1282 N N . LEU A 1 164 ? 27.673 -5.499 -20.373 1.00 79.50 164 LEU A N 1
ATOM 1283 C CA . LEU A 1 164 ? 27.690 -6.046 -21.739 1.00 79.50 164 LEU A CA 1
ATOM 1284 C C . LEU A 1 164 ? 28.819 -5.456 -22.593 1.00 79.50 164 LEU A C 1
ATOM 1286 O O . LEU A 1 164 ? 29.293 -6.133 -23.510 1.00 79.50 164 LEU A O 1
ATOM 1290 N N . ARG A 1 165 ? 29.336 -4.262 -22.257 1.00 86.56 165 ARG A N 1
ATOM 1291 C CA . ARG A 1 165 ? 30.437 -3.621 -23.005 1.00 86.56 165 ARG A CA 1
ATOM 1292 C C . ARG A 1 165 ? 31.703 -4.470 -23.058 1.00 86.56 165 ARG A C 1
ATOM 1294 O O . ARG A 1 165 ? 32.424 -4.411 -24.049 1.00 86.56 165 ARG A O 1
ATOM 1301 N N . GLN A 1 166 ? 31.952 -5.319 -22.058 1.00 86.62 166 GLN A N 1
ATOM 1302 C CA . GLN A 1 166 ? 33.092 -6.245 -22.074 1.00 86.62 166 GLN A CA 1
ATOM 1303 C C . GLN A 1 166 ? 33.100 -7.158 -23.316 1.00 86.62 166 GLN A C 1
ATOM 1305 O O . GLN A 1 166 ? 34.166 -7.513 -23.815 1.00 86.62 166 GLN A O 1
ATOM 1310 N N . ARG A 1 167 ? 31.920 -7.504 -23.861 1.00 88.00 167 ARG A N 1
ATOM 1311 C CA . ARG A 1 167 ? 31.788 -8.328 -25.075 1.00 88.00 167 ARG A CA 1
ATOM 1312 C C . ARG A 1 167 ? 32.266 -7.590 -26.330 1.00 88.00 167 ARG A C 1
ATOM 1314 O O . ARG A 1 167 ? 32.705 -8.230 -27.278 1.00 88.00 167 ARG A O 1
ATOM 1321 N N . LEU A 1 168 ? 32.203 -6.257 -26.324 1.00 91.44 168 LEU A N 1
ATOM 1322 C CA . LEU A 1 168 ? 32.648 -5.388 -27.416 1.00 91.44 168 LEU A CA 1
ATOM 1323 C C . LEU A 1 168 ? 34.148 -5.078 -27.365 1.00 91.44 168 LEU A C 1
ATOM 1325 O O . LEU A 1 168 ? 34.666 -4.474 -28.302 1.00 91.44 168 LEU A O 1
ATOM 1329 N N . LEU A 1 169 ? 34.854 -5.448 -26.292 1.00 91.94 169 LEU A N 1
ATOM 1330 C CA . LEU A 1 169 ? 36.227 -5.000 -26.063 1.00 91.94 169 LEU A CA 1
ATOM 1331 C C . LEU A 1 169 ? 37.181 -5.306 -27.243 1.00 91.94 169 LEU A C 1
ATOM 1333 O O . LEU A 1 169 ? 37.811 -4.366 -27.731 1.00 91.94 169 LEU A O 1
ATOM 1337 N N . PRO A 1 170 ? 37.243 -6.540 -27.795 1.00 92.12 170 PRO A N 1
ATOM 1338 C CA . PRO A 1 170 ? 38.168 -6.849 -28.892 1.00 92.12 170 PRO A CA 1
ATOM 1339 C C . PRO A 1 170 ? 37.857 -6.078 -30.184 1.00 92.12 170 PRO A C 1
ATOM 1341 O O . PRO A 1 170 ? 38.758 -5.628 -30.899 1.00 92.12 170 PRO A O 1
ATOM 1344 N N . SER A 1 171 ? 36.570 -5.905 -30.496 1.00 93.81 171 SER A N 1
ATOM 1345 C CA . SER A 1 171 ? 36.150 -5.166 -31.685 1.00 93.81 171 SER A CA 1
ATOM 1346 C C . SER A 1 171 ? 36.384 -3.668 -31.520 1.00 93.81 171 SER A C 1
ATOM 1348 O O . SER A 1 171 ? 36.870 -3.028 -32.448 1.00 93.81 171 SER A O 1
ATOM 1350 N N . MET A 1 172 ? 36.126 -3.120 -30.331 1.00 94.31 172 MET A N 1
ATOM 1351 C CA . MET A 1 172 ? 36.309 -1.701 -30.039 1.00 94.31 172 MET A CA 1
ATOM 1352 C C . MET A 1 172 ? 37.783 -1.281 -30.086 1.00 94.31 172 MET A C 1
ATOM 1354 O O . MET A 1 172 ? 38.100 -0.233 -30.647 1.00 94.31 172 MET A O 1
ATOM 1358 N N . GLU A 1 173 ? 38.698 -2.115 -29.579 1.00 94.06 173 GLU A N 1
ATOM 1359 C CA . GLU A 1 173 ? 40.145 -1.896 -29.726 1.00 94.06 173 GLU A CA 1
ATOM 1360 C C . GLU A 1 173 ? 40.557 -1.818 -31.204 1.00 94.06 173 GLU A C 1
ATOM 1362 O O . GLU A 1 173 ? 41.375 -0.981 -31.589 1.00 94.06 173 GLU A O 1
ATOM 1367 N N . THR A 1 174 ? 39.973 -2.673 -32.048 1.00 93.38 174 THR A N 1
ATOM 1368 C CA . THR A 1 174 ? 40.256 -2.702 -33.490 1.00 93.38 174 THR A CA 1
ATOM 1369 C C . THR A 1 174 ? 39.725 -1.448 -34.191 1.00 93.38 174 THR A C 1
ATOM 1371 O O . THR A 1 174 ? 40.445 -0.843 -34.987 1.00 93.38 174 THR A O 1
ATOM 1374 N N . ILE A 1 175 ? 38.507 -1.004 -33.852 1.00 94.50 175 ILE A N 1
ATOM 1375 C CA . ILE A 1 175 ? 37.936 0.257 -34.354 1.00 94.50 175 ILE A CA 1
ATOM 1376 C C . ILE A 1 175 ? 38.815 1.449 -33.964 1.00 94.50 175 ILE A C 1
ATOM 1378 O O . ILE A 1 175 ? 39.129 2.276 -34.820 1.00 94.50 175 ILE A O 1
ATOM 1382 N N . MET A 1 176 ? 39.245 1.533 -32.701 1.00 93.12 176 MET A N 1
ATOM 1383 C CA . MET A 1 176 ? 40.067 2.650 -32.224 1.00 93.12 176 MET A CA 1
ATOM 1384 C C . MET A 1 176 ? 41.427 2.713 -32.922 1.00 93.12 176 MET A C 1
ATOM 1386 O O . MET A 1 176 ? 41.798 3.773 -33.426 1.00 93.12 176 MET A O 1
ATOM 1390 N N . LYS A 1 177 ? 42.113 1.571 -33.068 1.00 92.19 177 LYS A N 1
ATOM 1391 C CA . LYS A 1 177 ? 43.370 1.475 -33.834 1.00 92.19 177 LYS A CA 1
ATOM 1392 C C . LYS A 1 177 ? 43.200 1.912 -35.290 1.00 92.19 177 LYS A C 1
ATOM 1394 O O . LYS A 1 177 ? 44.101 2.506 -35.878 1.00 92.19 177 LYS A O 1
ATOM 1399 N N . ALA A 1 178 ? 42.054 1.617 -35.902 1.00 91.12 178 ALA A N 1
ATOM 1400 C CA . ALA A 1 178 ? 41.775 2.059 -37.262 1.00 91.12 178 ALA A CA 1
ATOM 1401 C C . ALA A 1 178 ? 41.494 3.569 -37.328 1.00 91.12 178 ALA A C 1
ATOM 1403 O O . ALA A 1 178 ? 42.005 4.248 -38.219 1.00 91.12 178 ALA A O 1
ATOM 1404 N N . LEU A 1 179 ? 40.732 4.106 -36.368 1.00 91.56 179 LEU A N 1
ATOM 1405 C CA . LEU A 1 179 ? 40.393 5.527 -36.284 1.00 91.56 179 LEU A CA 1
ATOM 1406 C C . LEU A 1 179 ? 41.621 6.427 -36.124 1.00 91.56 179 LEU A C 1
ATOM 1408 O O . LEU A 1 179 ? 41.607 7.541 -36.642 1.00 91.56 179 LEU A O 1
ATOM 1412 N N . GLU A 1 180 ? 42.701 5.968 -35.486 1.00 89.06 180 GLU A N 1
ATOM 1413 C CA . GLU A 1 180 ? 43.969 6.714 -35.414 1.00 89.06 180 GLU A CA 1
ATOM 1414 C C . GLU A 1 180 ? 44.477 7.152 -36.799 1.00 89.06 180 GLU A C 1
ATOM 1416 O O . GLU A 1 180 ? 44.961 8.276 -36.937 1.00 89.06 180 GLU A O 1
ATOM 1421 N N . LYS A 1 181 ? 44.260 6.331 -37.840 1.00 87.25 181 LYS A N 1
ATOM 1422 C CA . LYS A 1 181 ? 44.636 6.623 -39.236 1.00 87.25 181 LYS A CA 1
ATOM 1423 C C . LYS A 1 181 ? 43.757 7.685 -39.916 1.00 87.25 181 LYS A C 1
ATOM 1425 O O . LYS A 1 181 ? 44.115 8.162 -40.990 1.00 87.25 181 LYS A O 1
ATOM 1430 N N . VAL A 1 182 ? 42.608 8.043 -39.335 1.00 87.69 182 VAL A N 1
ATOM 1431 C CA . VAL A 1 182 ? 41.683 9.048 -39.884 1.00 87.69 182 VAL A CA 1
ATOM 1432 C C . VAL A 1 182 ? 42.066 10.441 -39.361 1.00 87.69 182 VAL A C 1
ATOM 1434 O O . VAL A 1 182 ? 42.030 10.652 -38.145 1.00 87.69 182 VAL A O 1
ATOM 1437 N N . PRO A 1 183 ? 42.433 11.409 -40.221 1.00 83.31 183 PRO A N 1
ATOM 1438 C CA . PRO A 1 183 ? 42.767 12.765 -39.782 1.00 83.31 183 PRO A CA 1
ATOM 1439 C C . PRO A 1 183 ? 41.519 13.571 -39.364 1.00 83.31 183 PRO A C 1
ATOM 1441 O O . PRO A 1 183 ? 40.406 13.266 -39.785 1.00 83.31 183 PRO A O 1
ATOM 1444 N N . GLU A 1 184 ? 41.714 14.599 -38.529 1.00 79.88 184 GLU A N 1
ATOM 1445 C CA . GLU A 1 184 ? 40.762 15.704 -38.262 1.00 79.88 184 GLU A CA 1
ATOM 1446 C C . GLU A 1 184 ? 39.409 15.359 -37.590 1.00 79.88 184 GLU A C 1
ATOM 1448 O O . GLU A 1 184 ? 38.605 16.250 -37.334 1.00 79.88 184 GLU A O 1
ATOM 1453 N N . GLN A 1 185 ? 39.163 14.101 -37.203 1.00 86.62 185 GLN A N 1
ATOM 1454 C CA . GLN A 1 185 ? 37.924 13.661 -36.528 1.00 86.62 185 GLN A CA 1
ATOM 1455 C C . GLN A 1 185 ? 38.074 13.532 -34.999 1.00 86.62 185 GLN A C 1
ATOM 1457 O O . GLN A 1 185 ? 37.824 12.471 -34.423 1.00 86.62 185 GLN A O 1
ATOM 1462 N N . HIS A 1 186 ? 38.529 14.593 -34.325 1.00 86.62 186 HIS A N 1
ATOM 1463 C CA . HIS A 1 186 ? 38.845 14.553 -32.887 1.00 86.62 186 HIS A CA 1
ATOM 1464 C C . HIS A 1 186 ? 37.628 14.279 -31.991 1.00 86.62 186 HIS A C 1
ATOM 1466 O O . HIS A 1 186 ? 37.731 13.481 -31.065 1.00 86.62 186 HIS A O 1
ATOM 1472 N N . GLU A 1 187 ? 36.466 14.866 -32.290 1.00 87.75 187 GLU A N 1
ATOM 1473 C CA . GLU A 1 187 ? 35.238 14.663 -31.505 1.00 87.75 187 GLU A CA 1
ATOM 1474 C C . GLU A 1 187 ? 34.790 13.197 -31.515 1.00 87.75 187 GLU A C 1
ATOM 1476 O O . GLU A 1 187 ? 34.593 12.581 -30.466 1.00 87.75 187 GLU A O 1
ATOM 1481 N N . TRP A 1 188 ? 34.718 12.608 -32.709 1.00 90.69 188 TRP A N 1
ATOM 1482 C CA . TRP A 1 188 ? 34.330 11.212 -32.883 1.00 90.69 188 TRP A CA 1
ATOM 1483 C C . TRP A 1 188 ? 35.330 10.247 -32.233 1.00 90.69 188 TRP A C 1
ATOM 1485 O O . TRP A 1 188 ? 34.931 9.269 -31.598 1.00 90.69 188 TRP A O 1
ATOM 1495 N N . LYS A 1 189 ? 36.635 10.542 -32.329 1.00 90.25 189 LYS A N 1
ATOM 1496 C CA . LYS A 1 189 ? 37.690 9.776 -31.648 1.00 90.25 189 LYS A CA 1
ATOM 1497 C C . LYS A 1 189 ? 37.508 9.786 -30.135 1.00 90.25 189 LYS A C 1
ATOM 1499 O O . LYS A 1 189 ? 37.519 8.717 -29.537 1.00 90.25 189 LYS A O 1
ATOM 1504 N N . VAL A 1 190 ? 37.280 10.956 -29.535 1.00 90.38 190 VAL A N 1
ATOM 1505 C CA . VAL A 1 190 ? 37.063 11.088 -28.085 1.00 90.38 190 VAL A CA 1
ATOM 1506 C C . VAL A 1 190 ? 35.860 10.259 -27.636 1.00 90.38 190 VAL A C 1
ATOM 1508 O O . VAL A 1 190 ? 35.980 9.492 -26.684 1.00 90.38 190 VAL A O 1
ATOM 1511 N N . GLN A 1 191 ? 34.727 10.337 -28.342 1.00 89.38 191 GLN A N 1
ATOM 1512 C CA . GLN A 1 191 ? 33.524 9.561 -28.004 1.00 89.38 191 GLN A CA 1
ATOM 1513 C C . GLN A 1 191 ? 33.766 8.044 -28.051 1.00 89.38 191 GLN A C 1
ATOM 1515 O O . GLN A 1 191 ? 33.359 7.311 -27.147 1.00 89.38 191 GLN A O 1
ATOM 1520 N N . ASN A 1 192 ? 34.470 7.561 -29.077 1.00 91.06 192 ASN A N 1
ATOM 1521 C CA . ASN A 1 192 ? 34.828 6.147 -29.180 1.00 91.06 192 ASN A CA 1
ATOM 1522 C C . ASN A 1 192 ? 35.849 5.739 -28.103 1.00 91.06 192 ASN A C 1
ATOM 1524 O O . ASN A 1 192 ? 35.715 4.679 -27.496 1.00 91.06 192 ASN A O 1
ATOM 1528 N N . GLN A 1 193 ? 36.812 6.596 -27.778 1.00 91.44 193 GLN A N 1
ATOM 1529 C CA . GLN A 1 193 ? 37.811 6.326 -26.745 1.00 91.44 193 GLN A CA 1
ATOM 1530 C C . GLN A 1 193 ? 37.194 6.276 -25.340 1.00 91.44 193 GLN A C 1
ATOM 1532 O O . GLN A 1 193 ? 37.524 5.393 -24.551 1.00 91.44 193 GLN A O 1
ATOM 1537 N N . MET A 1 194 ? 36.219 7.142 -25.052 1.00 89.81 194 MET A N 1
ATOM 1538 C CA . MET A 1 194 ? 35.412 7.073 -23.831 1.00 89.81 194 MET A CA 1
ATOM 1539 C C . MET A 1 194 ? 34.653 5.745 -23.720 1.00 89.81 194 MET A C 1
ATOM 1541 O O . MET A 1 194 ? 34.693 5.086 -22.681 1.00 89.81 194 MET A O 1
ATOM 1545 N N . ASN A 1 195 ? 34.006 5.307 -24.802 1.00 88.75 195 ASN A N 1
ATOM 1546 C CA . ASN A 1 195 ? 33.328 4.013 -24.827 1.00 88.75 195 ASN A CA 1
ATOM 1547 C C . ASN A 1 195 ? 34.295 2.835 -24.648 1.00 88.75 195 ASN A C 1
ATOM 1549 O O . ASN A 1 195 ? 33.952 1.875 -23.962 1.00 88.75 195 ASN A O 1
ATOM 1553 N N . LEU A 1 196 ? 35.502 2.899 -25.220 1.00 92.25 196 LEU A N 1
ATOM 1554 C CA . LEU A 1 196 ? 36.535 1.882 -25.010 1.00 92.25 196 LEU A CA 1
ATOM 1555 C C . LEU A 1 196 ? 36.981 1.826 -23.540 1.00 92.25 196 LEU A C 1
ATOM 1557 O O . LEU A 1 196 ? 37.113 0.734 -22.990 1.00 92.25 196 LEU A O 1
ATOM 1561 N N . ALA A 1 197 ? 37.145 2.975 -22.879 1.00 90.50 197 ALA A N 1
ATOM 1562 C CA . ALA A 1 197 ? 37.454 3.024 -21.450 1.00 90.50 197 ALA A CA 1
ATOM 1563 C C . ALA A 1 197 ? 36.360 2.345 -20.601 1.00 90.50 197 ALA A C 1
ATOM 1565 O O . ALA A 1 197 ? 36.674 1.547 -19.719 1.00 90.50 197 ALA A O 1
ATOM 1566 N N . LEU A 1 198 ? 35.082 2.573 -20.927 1.00 87.38 198 LEU A N 1
ATOM 1567 C CA . LEU A 1 198 ? 33.957 1.869 -20.298 1.00 87.38 198 LEU A CA 1
ATOM 1568 C C . LEU A 1 198 ? 33.965 0.356 -20.593 1.00 87.38 198 LEU A C 1
ATOM 1570 O O . LEU A 1 198 ? 33.621 -0.440 -19.723 1.00 87.38 198 LEU A O 1
ATOM 1574 N N . CYS A 1 199 ? 34.393 -0.073 -21.788 1.00 90.25 199 CYS A N 1
ATOM 1575 C CA . CYS A 1 199 ? 34.571 -1.500 -22.096 1.00 90.25 199 CYS A CA 1
ATOM 1576 C C . CYS A 1 199 ? 35.665 -2.140 -21.225 1.00 90.25 199 CYS A C 1
ATOM 1578 O O . CYS A 1 199 ? 35.490 -3.260 -20.746 1.00 90.25 199 CYS A O 1
ATOM 1580 N N . TYR A 1 200 ? 36.786 -1.442 -21.006 1.00 90.62 200 TYR A N 1
ATOM 1581 C CA . TYR A 1 200 ? 37.859 -1.913 -20.125 1.00 90.62 200 TYR A CA 1
ATOM 1582 C C . TYR A 1 200 ? 37.421 -1.988 -18.662 1.00 90.62 200 TYR A C 1
ATOM 1584 O O . TYR A 1 200 ? 37.796 -2.935 -17.970 1.00 90.62 200 TYR A O 1
ATOM 1592 N N . GLN A 1 201 ? 36.621 -1.024 -18.203 1.00 86.62 201 GLN A N 1
ATOM 1593 C CA . GLN A 1 201 ? 36.050 -1.021 -16.858 1.00 86.62 201 GLN A CA 1
ATOM 1594 C C . GLN A 1 201 ? 35.178 -2.254 -16.620 1.00 86.62 201 GLN A C 1
ATOM 1596 O O . GLN A 1 201 ? 35.405 -2.979 -15.653 1.00 86.62 201 GLN A O 1
ATOM 1601 N N . ASP A 1 202 ? 34.238 -2.528 -17.528 1.00 84.50 202 ASP A N 1
ATOM 1602 C CA . ASP A 1 202 ? 33.347 -3.688 -17.429 1.00 84.50 202 ASP A CA 1
ATOM 1603 C C . ASP A 1 202 ? 34.117 -5.018 -17.486 1.00 84.50 202 ASP A C 1
ATOM 1605 O O . ASP A 1 202 ? 33.710 -5.994 -16.862 1.00 84.50 202 ASP A O 1
ATOM 1609 N N . ALA A 1 203 ? 35.254 -5.054 -18.189 1.00 86.06 203 ALA A N 1
ATOM 1610 C CA . ALA A 1 203 ? 36.161 -6.202 -18.232 1.00 86.06 203 ALA A CA 1
ATOM 1611 C C . ALA A 1 203 ? 37.094 -6.314 -17.002 1.00 86.06 203 ALA A C 1
ATOM 1613 O O . ALA A 1 203 ? 37.978 -7.172 -16.982 1.00 86.06 203 ALA A O 1
ATOM 1614 N N . GLY A 1 204 ? 36.961 -5.430 -16.005 1.00 83.69 204 GLY A N 1
ATOM 1615 C CA . GLY A 1 204 ? 37.795 -5.400 -14.798 1.00 83.69 204 GLY A CA 1
ATOM 1616 C C . GLY A 1 204 ? 39.220 -4.864 -15.004 1.00 83.69 204 GLY A C 1
ATOM 1617 O O . GLY A 1 204 ? 40.033 -4.904 -14.082 1.00 83.69 204 GLY A O 1
ATOM 1618 N N . LYS A 1 205 ? 39.552 -4.334 -16.190 1.00 88.56 205 LYS A N 1
ATOM 1619 C CA . LYS A 1 205 ? 40.887 -3.811 -16.535 1.00 88.56 205 LYS A CA 1
ATOM 1620 C C . LYS A 1 205 ? 41.015 -2.325 -16.181 1.00 88.56 205 LYS A C 1
ATOM 1622 O O . LYS A 1 205 ? 41.174 -1.467 -17.049 1.00 88.56 205 LYS A O 1
ATOM 1627 N N . THR A 1 206 ? 40.962 -2.014 -14.889 1.00 84.00 206 THR A N 1
ATOM 1628 C CA . THR A 1 206 ? 40.893 -0.637 -14.357 1.00 84.00 206 THR A CA 1
ATOM 1629 C C . THR A 1 206 ? 42.056 0.267 -14.783 1.00 84.00 206 THR A C 1
ATOM 1631 O O . THR A 1 206 ? 41.833 1.421 -15.141 1.00 84.00 206 THR A O 1
ATOM 1634 N N . GLN A 1 207 ? 43.290 -0.248 -14.824 1.00 85.00 207 GLN A N 1
ATOM 1635 C CA . GLN A 1 207 ? 44.460 0.533 -15.254 1.00 85.00 207 GLN A CA 1
ATOM 1636 C C . GLN A 1 207 ? 44.376 0.954 -16.728 1.00 85.00 207 GLN A C 1
ATOM 1638 O O . GLN A 1 207 ? 44.657 2.105 -17.056 1.00 85.00 207 GLN A O 1
ATOM 1643 N N . GLN A 1 208 ? 43.955 0.041 -17.609 1.00 88.06 208 GLN A N 1
ATOM 1644 C CA . GLN A 1 208 ? 43.788 0.328 -19.038 1.00 88.06 208 GLN A CA 1
ATOM 1645 C C . GLN A 1 208 ? 42.616 1.283 -19.268 1.00 88.06 208 GLN A C 1
ATOM 1647 O O . GLN A 1 208 ? 42.754 2.243 -20.020 1.00 88.06 208 GLN A O 1
ATOM 1652 N N . ALA A 1 209 ? 41.506 1.091 -18.546 1.00 87.00 209 ALA A N 1
ATOM 1653 C CA . ALA A 1 209 ? 40.372 2.010 -18.573 1.00 87.00 209 ALA A CA 1
ATOM 1654 C C . ALA A 1 209 ? 40.806 3.447 -18.237 1.00 87.00 209 ALA A C 1
ATOM 1656 O O . ALA A 1 209 ? 40.474 4.386 -18.961 1.00 87.00 209 ALA A O 1
ATOM 1657 N N . LEU A 1 210 ? 41.603 3.614 -17.176 1.00 85.31 210 LEU A N 1
ATOM 1658 C CA . LEU A 1 210 ? 42.093 4.921 -16.747 1.00 85.31 210 LEU A CA 1
ATOM 1659 C C . LEU A 1 210 ? 43.061 5.558 -17.759 1.00 85.31 210 LEU A C 1
ATOM 1661 O O . LEU A 1 210 ? 42.986 6.766 -18.002 1.00 85.31 210 LEU A O 1
ATOM 1665 N N . GLN A 1 211 ? 43.956 4.767 -18.358 1.00 88.56 211 GLN A N 1
ATOM 1666 C CA . GLN A 1 211 ? 44.858 5.236 -19.416 1.00 88.56 211 GLN A CA 1
ATOM 1667 C C . GLN A 1 211 ? 44.063 5.748 -20.621 1.00 88.56 211 GLN A C 1
ATOM 1669 O O . GLN A 1 211 ? 44.212 6.906 -21.008 1.00 88.56 211 GLN A O 1
ATOM 1674 N N . THR A 1 212 ? 43.137 4.937 -21.136 1.00 89.75 212 THR A N 1
ATOM 1675 C CA . THR A 1 212 ? 42.298 5.294 -22.287 1.00 89.75 212 THR A CA 1
ATOM 1676 C C . THR A 1 212 ? 41.420 6.519 -22.006 1.00 89.75 212 THR A C 1
ATOM 1678 O O . THR A 1 212 ? 41.295 7.402 -22.853 1.00 89.75 212 THR A O 1
ATOM 1681 N N . ALA A 1 213 ? 40.854 6.641 -20.801 1.00 86.50 213 ALA A N 1
ATOM 1682 C CA . ALA A 1 213 ? 40.097 7.832 -20.410 1.00 86.50 213 ALA A CA 1
ATOM 1683 C C . ALA A 1 213 ? 40.977 9.092 -20.303 1.00 86.50 213 ALA A C 1
ATOM 1685 O O . ALA A 1 213 ? 40.530 10.191 -20.633 1.00 86.50 213 ALA A O 1
ATOM 1686 N N . SER A 1 214 ? 42.236 8.947 -19.877 1.00 85.88 214 SER A N 1
ATOM 1687 C CA . SER A 1 214 ? 43.192 10.060 -19.800 1.00 85.88 214 SER A CA 1
ATOM 1688 C C . SER A 1 214 ? 43.602 10.560 -21.184 1.00 85.88 214 SER A C 1
ATOM 1690 O O . SER A 1 214 ? 43.691 11.767 -21.401 1.00 85.88 214 SER A O 1
ATOM 1692 N N . GLU A 1 215 ? 43.795 9.654 -22.139 1.00 87.56 215 GLU A N 1
ATOM 1693 C CA . GLU A 1 215 ? 44.041 10.006 -23.539 1.00 87.56 215 GLU A CA 1
ATOM 1694 C C . GLU A 1 215 ? 42.841 10.739 -24.155 1.00 87.56 215 GLU A C 1
ATOM 1696 O O . GLU A 1 215 ? 43.020 11.788 -24.776 1.00 87.56 215 GLU A O 1
ATOM 1701 N N . ALA A 1 216 ? 41.617 10.251 -23.912 1.00 88.00 216 ALA A N 1
ATOM 1702 C CA . ALA A 1 216 ? 40.391 10.914 -24.359 1.00 88.00 216 ALA A CA 1
ATOM 1703 C C . ALA A 1 216 ? 40.279 12.342 -23.796 1.00 88.00 216 ALA A C 1
ATOM 1705 O O . ALA A 1 216 ? 39.960 13.276 -24.534 1.00 88.00 216 ALA A O 1
ATOM 1706 N N . PHE A 1 217 ? 40.599 12.527 -22.510 1.00 85.56 217 PHE A N 1
ATOM 1707 C CA . PHE A 1 217 ? 40.647 13.842 -21.868 1.00 85.56 217 PHE A CA 1
ATOM 1708 C C . PHE A 1 217 ? 41.692 14.764 -22.508 1.00 85.56 217 PHE A C 1
ATOM 1710 O O . PHE A 1 217 ? 41.386 15.915 -22.806 1.00 85.56 217 PHE A O 1
ATOM 1717 N N . ASN A 1 218 ? 42.905 14.276 -22.777 1.00 85.75 218 ASN A N 1
ATOM 1718 C CA . ASN A 1 218 ? 43.964 15.088 -23.386 1.00 85.75 218 ASN A CA 1
ATOM 1719 C C . ASN A 1 218 ? 43.584 15.566 -24.800 1.00 85.75 218 ASN A C 1
ATOM 1721 O O . ASN A 1 218 ? 43.836 16.720 -25.162 1.00 85.75 218 ASN A O 1
ATOM 1725 N N . ILE A 1 219 ? 42.937 14.704 -25.592 1.00 85.69 219 ILE A N 1
ATOM 1726 C CA . ILE A 1 219 ? 42.424 15.072 -26.918 1.00 85.69 219 ILE A CA 1
ATOM 1727 C C . ILE A 1 219 ? 41.285 16.091 -26.778 1.00 85.69 219 ILE A C 1
ATOM 1729 O O . ILE A 1 219 ? 41.298 17.115 -27.462 1.00 85.69 219 ILE A O 1
ATOM 1733 N N . ALA A 1 220 ? 40.336 15.874 -25.863 1.00 85.00 220 ALA A N 1
ATOM 1734 C CA . ALA A 1 220 ? 39.238 16.811 -25.633 1.00 85.00 220 ALA A CA 1
ATOM 1735 C C . ALA A 1 220 ? 39.736 18.191 -25.170 1.00 85.00 220 ALA A C 1
ATOM 1737 O O . ALA A 1 220 ? 39.324 19.207 -25.721 1.00 85.00 220 ALA A O 1
ATOM 1738 N N . ASN A 1 221 ? 40.678 18.236 -24.226 1.00 81.62 221 ASN A N 1
ATOM 1739 C CA . ASN A 1 221 ? 41.219 19.480 -23.677 1.00 81.62 221 ASN A CA 1
ATOM 1740 C C . ASN A 1 221 ? 42.005 20.299 -24.716 1.00 81.62 221 ASN A C 1
ATOM 1742 O O . ASN A 1 221 ? 42.011 21.524 -24.671 1.00 81.62 221 ASN A O 1
ATOM 1746 N N . SER A 1 222 ? 42.648 19.629 -25.676 1.00 83.31 222 SER A N 1
ATOM 1747 C CA . SER A 1 222 ? 43.408 20.298 -26.739 1.00 83.31 222 SER A CA 1
ATOM 1748 C C . SER A 1 222 ? 42.561 20.713 -27.944 1.00 83.31 222 SER A C 1
ATOM 1750 O O . SER A 1 222 ? 42.895 21.698 -28.598 1.00 83.31 222 SER A O 1
ATOM 1752 N N . SER A 1 223 ? 41.489 19.978 -28.263 1.00 81.62 223 SER A N 1
ATOM 1753 C CA . SER A 1 223 ? 40.803 20.110 -29.560 1.00 81.62 223 SER A CA 1
ATOM 1754 C C . SER A 1 223 ? 39.270 20.147 -29.515 1.00 81.62 223 SER A C 1
ATOM 1756 O O . SER A 1 223 ? 38.662 20.596 -30.484 1.00 81.62 223 SER A O 1
ATOM 1758 N N . VAL A 1 224 ? 38.620 19.725 -28.420 1.00 80.12 224 VAL A N 1
ATOM 1759 C CA . VAL A 1 224 ? 37.150 19.602 -28.326 1.00 80.12 224 VAL A CA 1
ATOM 1760 C C . VAL A 1 224 ? 36.636 20.077 -26.960 1.00 80.12 224 VAL A C 1
ATOM 1762 O O . VAL A 1 224 ? 36.294 19.277 -26.086 1.00 80.12 224 VAL A O 1
ATOM 1765 N N . SER A 1 225 ? 36.514 21.398 -26.792 1.00 73.50 225 SER A N 1
ATOM 1766 C CA . SER A 1 225 ? 36.116 22.031 -25.520 1.00 73.50 225 SER A CA 1
ATOM 1767 C C . SER A 1 225 ? 34.784 21.519 -24.951 1.00 73.50 225 SER A C 1
ATOM 1769 O O . SER A 1 225 ? 34.644 21.380 -23.739 1.00 73.50 225 SER A O 1
ATOM 1771 N N . LYS A 1 226 ? 33.819 21.154 -25.807 1.00 76.19 226 LYS A N 1
ATOM 1772 C CA . LYS A 1 226 ? 32.499 20.644 -25.388 1.00 76.19 226 LYS A CA 1
ATOM 1773 C C . LYS A 1 226 ? 32.548 19.290 -24.659 1.00 76.19 226 LYS A C 1
ATOM 1775 O O . LYS A 1 226 ? 31.674 19.017 -23.844 1.00 76.19 226 LYS A O 1
ATOM 1780 N N . LEU A 1 227 ? 33.546 18.442 -24.934 1.00 75.50 227 LEU A N 1
ATOM 1781 C CA . LEU A 1 227 ? 33.657 17.090 -24.356 1.00 75.50 227 LEU A CA 1
ATOM 1782 C C . LEU A 1 227 ? 34.595 17.020 -23.141 1.00 75.50 227 LEU A C 1
ATOM 1784 O O . LEU A 1 227 ? 34.733 15.961 -22.522 1.00 75.50 227 LEU A O 1
ATOM 1788 N N . VAL A 1 228 ? 35.227 18.135 -22.765 1.00 75.50 228 VAL A N 1
ATOM 1789 C CA . VAL A 1 228 ? 36.168 18.198 -21.633 1.00 75.50 228 VAL A CA 1
ATOM 1790 C C . VAL A 1 228 ? 35.488 17.783 -20.331 1.00 75.50 228 VAL A C 1
ATOM 1792 O O . VAL A 1 228 ? 36.027 16.972 -19.582 1.00 75.50 228 VAL A O 1
ATOM 1795 N N . TYR A 1 229 ? 34.265 18.251 -20.088 1.00 71.06 229 TYR A N 1
ATOM 1796 C CA . TYR A 1 229 ? 33.504 17.871 -18.899 1.00 71.06 229 TYR A CA 1
ATOM 1797 C C . TYR A 1 229 ? 33.221 16.361 -18.843 1.00 71.06 229 TYR A C 1
ATOM 1799 O O . TYR A 1 229 ? 33.496 15.704 -17.838 1.00 71.06 229 TYR A O 1
ATOM 1807 N N . GLN A 1 230 ? 32.722 15.790 -19.943 1.00 73.69 230 GLN A N 1
ATOM 1808 C CA . GLN A 1 230 ? 32.335 14.379 -20.005 1.00 73.69 230 GLN A CA 1
ATOM 1809 C C . GLN A 1 230 ? 33.547 13.443 -19.866 1.00 73.69 230 GLN A C 1
ATOM 1811 O O . GLN A 1 230 ? 33.485 12.448 -19.146 1.00 73.69 230 GLN A O 1
ATOM 1816 N N . THR A 1 231 ? 34.672 13.785 -20.500 1.00 79.88 231 THR A N 1
ATOM 1817 C CA . THR A 1 231 ? 35.933 13.032 -20.377 1.00 79.88 231 THR A CA 1
ATOM 1818 C C . THR A 1 231 ? 36.545 13.143 -18.981 1.00 79.88 231 THR A C 1
ATOM 1820 O O . THR A 1 231 ? 37.042 12.148 -18.455 1.00 79.88 231 THR A O 1
ATOM 1823 N N . THR A 1 232 ? 36.451 14.314 -18.341 1.00 73.31 232 THR A N 1
ATOM 1824 C CA . THR A 1 232 ? 36.872 14.510 -16.943 1.00 73.31 232 THR A CA 1
ATOM 1825 C C . THR A 1 232 ? 36.038 13.652 -15.999 1.00 73.31 232 THR A C 1
ATOM 1827 O O . THR A 1 232 ? 36.594 12.909 -15.194 1.00 73.31 232 THR A O 1
ATOM 1830 N N . SER A 1 233 ? 34.710 13.701 -16.135 1.00 71.88 233 SER A N 1
ATOM 1831 C CA . SER A 1 233 ? 33.774 12.901 -15.339 1.00 71.88 233 SER A CA 1
ATOM 1832 C C . SER A 1 233 ? 34.067 11.401 -15.464 1.00 71.88 233 SER A C 1
ATOM 1834 O O . SER A 1 233 ? 34.195 10.700 -14.458 1.00 71.88 233 SER A O 1
ATOM 1836 N N . LEU A 1 234 ? 34.296 10.916 -16.689 1.00 75.81 234 LEU A N 1
ATOM 1837 C CA . LEU A 1 234 ? 34.646 9.519 -16.937 1.00 75.81 234 LEU A CA 1
ATOM 1838 C C . LEU A 1 234 ? 35.995 9.123 -16.318 1.00 75.81 234 LEU A C 1
ATOM 1840 O O . LEU A 1 234 ? 36.084 8.103 -15.638 1.00 75.81 234 LEU A O 1
ATOM 1844 N N . LYS A 1 235 ? 37.048 9.924 -16.522 1.00 77.88 235 LYS A N 1
ATOM 1845 C CA . LYS A 1 235 ? 38.382 9.667 -15.952 1.00 77.88 235 LYS A CA 1
ATOM 1846 C C . LYS A 1 235 ? 38.323 9.537 -14.427 1.00 77.88 235 LYS A C 1
ATOM 1848 O O . LYS A 1 235 ? 39.003 8.695 -13.845 1.00 77.88 235 LYS A O 1
ATOM 1853 N N . VAL A 1 236 ? 37.490 10.352 -13.792 1.00 72.69 236 VAL A N 1
ATOM 1854 C CA . VAL A 1 236 ? 37.305 10.373 -12.341 1.00 72.69 236 VAL A CA 1
ATOM 1855 C C . VAL A 1 236 ? 36.505 9.182 -11.839 1.00 72.69 236 VAL A C 1
ATOM 1857 O O . VAL A 1 236 ? 36.891 8.576 -10.840 1.00 72.69 236 VAL A O 1
ATOM 1860 N N . HIS A 1 237 ? 35.433 8.818 -12.545 1.00 73.75 237 HIS A N 1
ATOM 1861 C CA . HIS A 1 237 ? 34.665 7.608 -12.262 1.00 73.75 237 HIS A CA 1
ATOM 1862 C C . HIS A 1 237 ? 35.563 6.358 -12.227 1.00 73.75 237 HIS A C 1
ATOM 1864 O O . HIS A 1 237 ? 35.366 5.468 -11.406 1.00 73.75 237 HIS A O 1
ATOM 1870 N N . LEU A 1 238 ? 36.605 6.334 -13.061 1.00 73.81 238 LEU A N 1
ATOM 1871 C CA . LEU A 1 238 ? 37.598 5.260 -13.142 1.00 73.81 238 LEU A CA 1
ATOM 1872 C C . LEU A 1 238 ? 38.725 5.352 -12.092 1.00 73.81 238 LEU A C 1
ATOM 1874 O O . LEU A 1 238 ? 39.702 4.610 -12.176 1.00 73.81 238 LEU A O 1
ATOM 1878 N N . GLY A 1 239 ? 38.617 6.255 -11.111 1.00 64.50 239 GLY A N 1
ATOM 1879 C CA . GLY A 1 239 ? 39.604 6.427 -10.039 1.00 64.50 239 GLY A CA 1
ATOM 1880 C C . GLY A 1 239 ? 40.802 7.307 -10.409 1.00 64.50 239 GLY A C 1
ATOM 1881 O O . GLY A 1 239 ? 41.792 7.346 -9.680 1.00 64.50 239 GLY A O 1
ATOM 1882 N N . GLY A 1 240 ? 40.731 8.027 -11.531 1.00 63.00 240 GLY A N 1
ATOM 1883 C CA . GLY A 1 240 ? 41.769 8.952 -11.968 1.00 63.00 240 GLY A CA 1
ATOM 1884 C C . GLY A 1 240 ? 41.820 10.243 -11.162 1.00 63.00 240 GLY A C 1
ATOM 1885 O O . GLY A 1 240 ? 40.795 10.874 -10.903 1.00 63.00 240 GLY A O 1
ATOM 1886 N N . GLY A 1 241 ? 43.033 10.687 -10.829 1.00 59.56 241 GLY A N 1
ATOM 1887 C CA . GLY A 1 241 ? 43.273 12.050 -10.360 1.00 59.56 241 GLY A CA 1
ATOM 1888 C C . GLY A 1 241 ? 43.036 13.073 -11.476 1.00 59.56 241 GLY A C 1
ATOM 1889 O O . GLY A 1 241 ? 43.379 12.844 -12.643 1.00 59.56 241 GLY A O 1
ATOM 1890 N N . THR A 1 242 ? 42.441 14.209 -11.124 1.00 54.22 242 THR A N 1
ATOM 1891 C CA . THR A 1 242 ? 42.336 15.369 -12.012 1.00 54.22 242 THR A CA 1
ATOM 1892 C C . THR A 1 242 ? 43.435 16.364 -11.679 1.00 54.22 242 THR A C 1
ATOM 1894 O O . THR A 1 242 ? 43.297 17.111 -10.715 1.00 54.22 242 THR A O 1
ATOM 1897 N N . ASP A 1 243 ? 44.463 16.448 -12.526 1.00 49.22 243 ASP A N 1
ATOM 1898 C CA . ASP A 1 243 ? 45.348 17.621 -12.624 1.00 49.22 243 ASP A CA 1
ATOM 1899 C C . ASP A 1 243 ? 44.615 18.751 -13.368 1.00 49.22 243 ASP A C 1
ATOM 1901 O O . ASP A 1 243 ? 45.098 19.314 -14.351 1.00 49.22 243 ASP A O 1
ATOM 1905 N N . ALA A 1 244 ? 43.366 19.016 -12.982 1.00 48.84 244 ALA A N 1
ATOM 1906 C CA . ALA A 1 244 ? 42.587 20.067 -13.603 1.00 48.84 244 ALA A CA 1
ATOM 1907 C C . ALA A 1 244 ? 43.084 21.406 -13.055 1.00 48.84 244 ALA A C 1
ATOM 1909 O O . ALA A 1 244 ? 42.937 21.694 -11.870 1.00 48.84 244 ALA A O 1
ATOM 1910 N N . SER A 1 245 ? 43.658 22.231 -13.931 1.00 50.56 245 SER A N 1
ATOM 1911 C CA . SER A 1 245 ? 44.062 23.604 -13.606 1.00 50.56 245 SER A CA 1
ATOM 1912 C C . SER A 1 245 ? 42.873 24.500 -13.214 1.00 50.56 245 SER A C 1
ATOM 1914 O O . SER A 1 245 ? 43.090 25.601 -12.710 1.00 50.56 245 SER A O 1
ATOM 1916 N N . GLU A 1 246 ? 41.631 24.055 -13.447 1.00 60.12 246 GLU A N 1
ATOM 1917 C CA . GLU A 1 246 ? 40.399 24.791 -13.159 1.00 60.12 246 GLU A CA 1
ATOM 1918 C C . GLU A 1 246 ? 39.629 24.208 -11.953 1.00 60.12 246 GLU A C 1
ATOM 1920 O O . GLU A 1 246 ? 39.383 22.997 -11.898 1.00 60.12 246 GLU A O 1
ATOM 1925 N N . PRO A 1 247 ? 39.169 25.054 -11.008 1.00 66.25 247 PRO A N 1
ATOM 1926 C CA . PRO A 1 247 ? 38.463 24.619 -9.798 1.00 66.25 247 PRO A CA 1
ATOM 1927 C C . PRO A 1 247 ? 37.112 23.936 -10.082 1.00 66.25 247 PRO A C 1
ATOM 1929 O O . PRO A 1 247 ? 36.738 23.017 -9.355 1.00 66.25 247 PRO A O 1
ATOM 1932 N N . ALA A 1 248 ? 36.415 24.318 -11.160 1.00 65.50 248 ALA A N 1
ATOM 1933 C CA . ALA A 1 248 ? 35.128 23.744 -11.573 1.00 65.50 248 ALA A CA 1
ATOM 1934 C C . ALA A 1 248 ? 35.223 22.240 -11.866 1.00 65.50 248 ALA A C 1
ATOM 1936 O O . ALA A 1 248 ? 34.456 21.431 -11.341 1.00 65.50 248 ALA A O 1
ATOM 1937 N N . ALA A 1 249 ? 36.220 21.853 -12.662 1.00 64.88 249 ALA A N 1
ATOM 1938 C CA . ALA A 1 249 ? 36.458 20.470 -13.052 1.00 64.88 249 ALA A CA 1
ATOM 1939 C C . ALA A 1 249 ? 36.850 19.586 -11.853 1.00 64.88 249 ALA A C 1
ATOM 1941 O O . ALA A 1 249 ? 36.442 18.427 -11.788 1.00 64.88 249 ALA A O 1
ATOM 1942 N N . ALA A 1 250 ? 37.579 20.136 -10.875 1.00 68.00 250 ALA A N 1
ATOM 1943 C CA . ALA A 1 250 ? 37.930 19.433 -9.640 1.00 68.00 250 ALA A CA 1
ATOM 1944 C C . ALA A 1 250 ? 36.712 19.187 -8.726 1.00 68.00 250 ALA A C 1
ATOM 1946 O O . ALA A 1 250 ? 36.586 18.113 -8.141 1.00 68.00 250 ALA A O 1
ATOM 1947 N N . VAL A 1 251 ? 35.787 20.147 -8.624 1.00 74.31 251 VAL A N 1
ATOM 1948 C CA . VAL A 1 251 ? 34.549 19.973 -7.842 1.00 74.31 251 VAL A CA 1
ATOM 1949 C C . VAL A 1 251 ? 33.622 18.958 -8.510 1.00 74.31 251 VAL A C 1
ATOM 1951 O O . VAL A 1 251 ? 33.156 18.028 -7.857 1.00 74.31 251 VAL A O 1
ATOM 1954 N N . LEU A 1 252 ? 33.408 19.071 -9.822 1.00 71.00 252 LEU A N 1
ATOM 1955 C CA . LEU A 1 252 ? 32.585 18.132 -10.592 1.00 71.00 252 LEU A CA 1
ATOM 1956 C C . LEU A 1 252 ? 33.140 16.699 -10.568 1.00 71.00 252 LEU A C 1
ATOM 1958 O O . LEU A 1 252 ? 32.379 15.735 -10.522 1.00 71.00 252 LEU A O 1
ATOM 1962 N N . SER A 1 253 ? 34.467 16.570 -10.549 1.00 67.56 253 SER A N 1
ATOM 1963 C CA . SER A 1 253 ? 35.183 15.319 -10.301 1.00 67.56 253 SER A CA 1
ATOM 1964 C C . SER A 1 253 ? 34.772 14.701 -8.960 1.00 67.56 253 SER A C 1
ATOM 1966 O O . SER A 1 253 ? 34.271 13.575 -8.922 1.00 67.56 253 SER A O 1
ATOM 1968 N N . ASN A 1 254 ? 34.882 15.445 -7.859 1.00 72.75 254 ASN A N 1
ATOM 1969 C CA . ASN A 1 254 ? 34.480 14.939 -6.545 1.00 72.75 254 ASN A CA 1
ATOM 1970 C C . ASN A 1 254 ? 32.989 14.563 -6.493 1.00 72.75 254 ASN A C 1
ATOM 1972 O O . ASN A 1 254 ? 32.653 13.490 -5.994 1.00 72.75 254 ASN A O 1
ATOM 1976 N N . LEU A 1 255 ? 32.102 15.365 -7.095 1.00 75.94 255 LEU A N 1
ATOM 1977 C CA . LEU A 1 255 ? 30.675 15.032 -7.208 1.00 75.94 255 LEU A CA 1
ATOM 1978 C C . LEU A 1 255 ? 30.437 13.704 -7.931 1.00 75.94 255 LEU A C 1
ATOM 1980 O O . LEU A 1 255 ? 29.612 12.900 -7.499 1.00 75.94 255 LEU A O 1
ATOM 1984 N N . GLN A 1 256 ? 31.174 13.443 -9.011 1.00 73.81 256 GLN A N 1
ATOM 1985 C CA . GLN A 1 256 ? 31.059 12.186 -9.739 1.00 73.81 256 GLN A CA 1
ATOM 1986 C C . GLN A 1 256 ? 31.550 10.990 -8.909 1.00 73.81 256 GLN A C 1
ATOM 1988 O O . GLN A 1 256 ? 30.928 9.927 -8.962 1.00 73.81 256 GLN A O 1
ATOM 1993 N N . LYS A 1 257 ? 32.610 11.152 -8.100 1.00 70.81 257 LYS A N 1
ATOM 1994 C CA . LYS A 1 257 ? 33.064 10.104 -7.164 1.00 70.81 257 LYS A CA 1
ATOM 1995 C C . LYS A 1 257 ? 31.966 9.736 -6.173 1.00 70.81 257 LYS A C 1
ATOM 1997 O O . LYS A 1 257 ? 31.688 8.546 -6.015 1.00 70.81 257 LYS A O 1
ATOM 2002 N N . LEU A 1 258 ? 31.314 10.744 -5.586 1.00 74.19 258 LEU A N 1
ATOM 2003 C CA . LEU A 1 258 ? 30.191 10.562 -4.663 1.00 74.19 258 LEU A CA 1
ATOM 2004 C C . LEU A 1 258 ? 29.034 9.813 -5.341 1.00 74.19 258 LEU A C 1
ATOM 2006 O O . LEU A 1 258 ? 28.589 8.792 -4.829 1.00 74.19 258 LEU A O 1
ATOM 2010 N N . ARG A 1 259 ? 28.627 10.226 -6.552 1.00 73.25 259 ARG A N 1
ATOM 2011 C CA . ARG A 1 259 ? 27.570 9.539 -7.327 1.00 73.25 259 ARG A CA 1
ATOM 2012 C C . ARG A 1 259 ? 27.901 8.086 -7.663 1.00 73.25 259 ARG A C 1
ATOM 2014 O O . ARG A 1 259 ? 27.000 7.263 -7.766 1.00 73.25 259 ARG A O 1
ATOM 2021 N N . SER A 1 260 ? 29.176 7.777 -7.886 1.00 66.75 260 SER A N 1
ATOM 2022 C CA . SER A 1 260 ? 29.619 6.427 -8.249 1.00 66.75 260 SER A CA 1
ATOM 2023 C C . SER A 1 260 ? 29.781 5.468 -7.064 1.00 66.75 260 SER A C 1
ATOM 2025 O O . SER A 1 260 ? 30.188 4.327 -7.270 1.00 66.75 260 SER A O 1
ATOM 2027 N N . GLY A 1 261 ? 29.503 5.916 -5.833 1.00 64.06 261 GLY A N 1
ATOM 2028 C CA . GLY A 1 261 ? 29.663 5.105 -4.623 1.00 64.06 261 GLY A CA 1
ATOM 2029 C C . GLY A 1 261 ? 31.123 4.777 -4.281 1.00 64.06 261 GLY A C 1
ATOM 2030 O O . GLY A 1 261 ? 31.385 3.889 -3.471 1.00 64.06 261 GLY A O 1
ATOM 2031 N N . GLY A 1 262 ? 32.086 5.477 -4.896 1.00 54.09 262 GLY A N 1
ATOM 2032 C CA . GLY A 1 262 ? 33.523 5.229 -4.732 1.00 54.09 262 GLY A CA 1
ATOM 2033 C C . GLY A 1 262 ? 34.081 5.613 -3.356 1.00 54.09 262 GLY A C 1
ATOM 2034 O O . GLY A 1 262 ? 35.163 5.158 -2.992 1.00 54.09 262 GLY A O 1
ATOM 2035 N N . SER A 1 263 ? 33.336 6.398 -2.573 1.00 54.88 263 SER A N 1
ATOM 2036 C CA . SER A 1 263 ? 33.737 6.867 -1.245 1.00 54.88 263 SER A CA 1
ATOM 2037 C C . SER A 1 263 ? 32.640 6.549 -0.226 1.00 54.88 263 SER A C 1
ATOM 2039 O O . SER A 1 263 ? 31.612 7.217 -0.192 1.00 54.88 263 SER A O 1
ATOM 2041 N N . LYS A 1 264 ? 32.851 5.545 0.636 1.00 59.84 264 LYS A N 1
ATOM 2042 C CA . LYS A 1 264 ? 31.990 5.303 1.810 1.00 59.84 264 LYS A CA 1
ATOM 2043 C C . LYS A 1 264 ? 32.268 6.380 2.863 1.00 59.84 264 LYS A C 1
ATOM 2045 O O . LYS A 1 264 ? 33.087 6.176 3.756 1.00 59.84 264 LYS A O 1
ATOM 2050 N N . MET A 1 265 ? 31.652 7.546 2.711 1.00 68.69 265 MET A N 1
ATOM 2051 C CA . MET A 1 265 ? 31.779 8.674 3.637 1.00 68.69 265 MET A CA 1
ATOM 2052 C C . MET A 1 265 ? 30.587 8.722 4.591 1.00 68.69 265 MET A C 1
ATOM 2054 O O . MET A 1 265 ? 29.503 8.250 4.269 1.00 68.69 265 MET A O 1
ATOM 2058 N N . THR A 1 266 ? 30.783 9.280 5.786 1.00 77.19 266 THR A N 1
ATOM 2059 C CA . THR A 1 266 ? 29.668 9.577 6.693 1.00 77.19 266 THR A CA 1
ATOM 2060 C C . THR A 1 266 ? 28.889 10.790 6.181 1.00 77.19 266 THR A C 1
ATOM 2062 O O . THR A 1 266 ? 29.467 11.673 5.546 1.00 77.19 266 THR A O 1
ATOM 2065 N N . ALA A 1 267 ? 27.592 10.876 6.493 1.00 76.62 267 ALA A N 1
ATOM 2066 C CA . ALA A 1 267 ? 26.731 11.970 6.025 1.00 76.62 267 ALA A CA 1
ATOM 2067 C C . ALA A 1 267 ? 27.277 13.375 6.375 1.00 76.62 267 ALA A C 1
ATOM 2069 O O . ALA A 1 267 ? 27.236 14.273 5.539 1.00 76.62 267 ALA A O 1
ATOM 2070 N N . ALA A 1 268 ? 27.883 13.540 7.558 1.00 80.81 268 ALA A N 1
ATOM 2071 C CA . ALA A 1 268 ? 28.505 14.799 7.982 1.00 80.81 268 ALA A CA 1
ATOM 2072 C C . ALA A 1 268 ? 29.786 15.144 7.194 1.00 80.81 268 ALA A C 1
ATOM 2074 O O . ALA A 1 268 ? 30.039 16.307 6.880 1.00 80.81 268 ALA A O 1
ATOM 2075 N N . ALA A 1 269 ? 30.600 14.140 6.845 1.00 81.69 269 ALA A N 1
ATOM 2076 C CA . ALA A 1 269 ? 31.779 14.350 6.005 1.00 81.69 269 ALA A CA 1
ATOM 2077 C C . ALA A 1 269 ? 31.377 14.716 4.568 1.00 81.69 269 ALA A C 1
ATOM 2079 O O . ALA A 1 269 ? 32.008 15.571 3.950 1.00 81.69 269 ALA A O 1
ATOM 2080 N N . LEU A 1 270 ? 30.295 14.109 4.070 1.00 82.56 270 LEU A N 1
ATOM 2081 C CA . LEU A 1 270 ? 29.727 14.383 2.754 1.00 82.56 270 LEU A CA 1
ATOM 2082 C C . LEU A 1 270 ? 29.153 15.806 2.672 1.00 82.56 270 LEU A C 1
ATOM 2084 O O . LEU A 1 270 ? 29.424 16.518 1.709 1.00 82.56 270 LEU A O 1
ATOM 2088 N N . GLU A 1 271 ? 28.438 16.266 3.703 1.00 84.25 271 GLU A N 1
ATOM 2089 C CA . GLU A 1 271 ? 27.978 17.659 3.787 1.00 84.25 271 GLU A CA 1
ATOM 2090 C C . GLU A 1 271 ? 29.153 18.648 3.767 1.00 84.25 271 GLU A C 1
ATOM 2092 O O . GLU A 1 271 ? 29.133 19.614 3.002 1.00 84.25 271 GLU A O 1
ATOM 2097 N N . SER A 1 272 ? 30.200 18.391 4.561 1.00 85.12 272 SER A N 1
ATOM 2098 C CA . SER A 1 272 ? 31.385 19.255 4.608 1.00 85.12 272 SER A CA 1
ATOM 2099 C C . SER A 1 272 ? 32.088 19.336 3.251 1.00 85.12 272 SER A C 1
ATOM 2101 O O . SER A 1 272 ? 32.438 20.430 2.808 1.00 85.12 272 SER A O 1
ATOM 2103 N N . GLU A 1 273 ? 32.259 18.206 2.559 1.00 84.75 273 GLU A N 1
ATOM 2104 C CA . GLU A 1 273 ? 32.902 18.169 1.242 1.00 84.75 273 GLU A CA 1
ATOM 2105 C C . GLU A 1 273 ? 32.084 18.922 0.181 1.00 84.75 273 GLU A C 1
ATOM 2107 O O . GLU A 1 273 ? 32.638 19.708 -0.595 1.00 84.75 273 GLU A O 1
ATOM 2112 N N . LEU A 1 274 ? 30.760 18.745 0.169 1.00 85.00 274 LEU A N 1
ATOM 2113 C CA . LEU A 1 274 ? 29.874 19.464 -0.749 1.00 85.00 274 LEU A CA 1
ATOM 2114 C C . LEU A 1 274 ? 29.849 20.971 -0.457 1.00 85.00 274 LEU A C 1
ATOM 2116 O O . LEU A 1 274 ? 29.850 21.778 -1.389 1.00 85.00 274 LEU A O 1
ATOM 2120 N N . LEU A 1 275 ? 29.881 21.368 0.818 1.00 86.25 275 LEU A N 1
ATOM 2121 C CA . LEU A 1 275 ? 29.934 22.772 1.226 1.00 86.25 275 LEU A CA 1
ATOM 2122 C C . LEU A 1 275 ? 31.272 23.427 0.848 1.00 86.25 275 LEU A C 1
ATOM 2124 O O . LEU A 1 275 ? 31.297 24.575 0.398 1.00 86.25 275 LEU A O 1
ATOM 2128 N N . GLU A 1 276 ? 32.389 22.716 1.001 1.00 85.56 276 GLU A N 1
ATOM 2129 C CA . GLU A 1 276 ? 33.698 23.164 0.518 1.00 85.56 276 GLU A CA 1
ATOM 2130 C C . GLU A 1 276 ? 33.731 23.290 -1.006 1.00 85.56 276 GLU A C 1
ATOM 2132 O O . GLU A 1 276 ? 34.260 24.273 -1.532 1.00 85.56 276 GLU A O 1
ATOM 2137 N N . GLY A 1 277 ? 33.132 22.328 -1.714 1.00 82.50 277 GLY A N 1
ATOM 2138 C CA . GLY A 1 277 ? 32.918 22.395 -3.155 1.00 82.50 277 GLY A CA 1
ATOM 2139 C C . GLY A 1 277 ? 32.126 23.639 -3.548 1.00 82.50 277 GLY A C 1
ATOM 2140 O O . GLY A 1 277 ? 32.545 24.375 -4.438 1.00 82.50 277 GLY A O 1
ATOM 2141 N N . TRP A 1 278 ? 31.041 23.947 -2.835 1.00 84.94 278 TRP A N 1
ATOM 2142 C CA . TRP A 1 278 ? 30.226 25.131 -3.106 1.00 84.94 278 TRP A CA 1
ATOM 2143 C C . TRP A 1 278 ? 31.001 26.433 -2.867 1.00 84.94 278 TRP A C 1
ATOM 2145 O O . TRP A 1 278 ? 31.011 27.297 -3.741 1.00 84.94 278 TRP A O 1
ATOM 2155 N N . LYS A 1 279 ? 31.733 26.562 -1.754 1.00 85.81 279 LYS A N 1
ATOM 2156 C CA . LYS A 1 279 ? 32.543 27.761 -1.451 1.00 85.81 279 LYS A CA 1
ATOM 2157 C C . LYS A 1 279 ? 33.607 28.063 -2.511 1.00 85.81 279 LYS A C 1
ATOM 2159 O O . LYS A 1 279 ? 33.935 29.227 -2.725 1.00 85.81 279 LYS A O 1
ATOM 2164 N N . LYS A 1 280 ? 34.149 27.037 -3.179 1.00 83.25 280 LYS A N 1
ATOM 2165 C CA . LYS A 1 280 ? 35.108 27.205 -4.290 1.00 83.25 280 LYS A CA 1
ATOM 2166 C C . LYS A 1 280 ? 34.454 27.765 -5.555 1.00 83.25 280 LYS A C 1
ATOM 2168 O O . LYS A 1 280 ? 35.134 28.425 -6.335 1.00 83.25 280 LYS A O 1
ATOM 2173 N N . MET A 1 281 ? 33.163 27.497 -5.748 1.00 82.81 281 MET A N 1
ATOM 2174 C CA . MET A 1 281 ? 32.411 27.861 -6.954 1.00 82.81 281 MET A CA 1
ATOM 2175 C C . MET A 1 281 ? 31.557 29.117 -6.785 1.00 82.81 281 MET A C 1
ATOM 2177 O O . MET A 1 281 ? 31.222 29.759 -7.776 1.00 82.81 281 MET A O 1
ATOM 2181 N N . ASP A 1 282 ? 31.197 29.469 -5.551 1.00 81.81 282 ASP A N 1
ATOM 2182 C CA . ASP A 1 282 ? 30.434 30.663 -5.201 1.00 81.81 282 ASP A CA 1
ATOM 2183 C C . ASP A 1 282 ? 31.057 31.335 -3.962 1.00 81.81 282 ASP A C 1
ATOM 2185 O O . ASP A 1 282 ? 30.932 30.814 -2.848 1.00 81.81 282 ASP A O 1
ATOM 2189 N N . PRO A 1 283 ? 31.679 32.521 -4.116 1.00 75.56 283 PRO A N 1
ATOM 2190 C CA . PRO A 1 283 ? 32.228 33.293 -2.998 1.00 75.56 283 PRO A CA 1
ATOM 2191 C C . PRO A 1 283 ? 31.180 33.675 -1.941 1.00 75.56 283 PRO A C 1
ATOM 2193 O O . PRO A 1 283 ? 31.530 34.029 -0.817 1.00 75.56 283 PRO A O 1
ATOM 2196 N N . PHE A 1 284 ? 29.897 33.631 -2.308 1.00 73.00 284 PHE A N 1
ATOM 2197 C CA . PHE A 1 284 ? 28.756 34.012 -1.484 1.00 73.00 284 PHE A CA 1
ATOM 2198 C C . PHE A 1 284 ? 27.929 32.802 -1.010 1.00 73.00 284 PHE A C 1
ATOM 2200 O O . PHE A 1 284 ? 26.770 32.974 -0.615 1.00 73.00 284 PHE A O 1
ATOM 2207 N N . ALA A 1 285 ? 28.498 31.590 -1.034 1.00 72.69 285 ALA A N 1
ATOM 2208 C CA . ALA A 1 285 ? 27.848 30.367 -0.560 1.00 72.69 285 ALA A CA 1
ATOM 2209 C C . ALA A 1 285 ? 27.189 30.562 0.824 1.00 72.69 285 ALA A C 1
ATOM 2211 O O . ALA A 1 285 ? 27.816 31.043 1.769 1.00 72.69 285 ALA A O 1
ATOM 2212 N N . GLY A 1 286 ? 25.900 30.224 0.933 1.00 64.88 286 GLY A N 1
ATOM 2213 C CA . GLY A 1 286 ? 25.111 30.367 2.166 1.00 64.88 286 GLY A CA 1
ATOM 2214 C C . GLY A 1 286 ? 24.569 31.775 2.476 1.00 64.88 286 GLY A C 1
ATOM 2215 O O . GLY A 1 286 ? 23.839 31.937 3.454 1.00 64.88 286 GLY A O 1
ATOM 2216 N N . THR A 1 287 ? 24.850 32.802 1.660 1.00 69.94 287 THR A N 1
ATOM 2217 C CA . THR A 1 287 ? 24.333 34.168 1.891 1.00 69.94 287 THR A CA 1
ATOM 2218 C C . THR A 1 287 ? 23.084 34.476 1.052 1.00 69.94 287 THR A C 1
ATOM 2220 O O . THR A 1 287 ? 23.081 34.414 -0.179 1.00 69.94 287 THR A O 1
ATOM 2223 N N . LYS A 1 288 ? 21.974 34.822 1.721 1.00 60.62 288 LYS A N 1
ATOM 2224 C CA . LYS A 1 288 ? 20.698 35.155 1.061 1.00 60.62 288 LYS A CA 1
ATOM 2225 C C . LYS A 1 288 ? 20.771 36.548 0.417 1.00 60.62 288 LYS A C 1
ATOM 2227 O O . LYS A 1 288 ? 21.079 37.523 1.093 1.00 60.62 288 LYS A O 1
ATOM 2232 N N . GLY A 1 289 ? 20.444 36.647 -0.876 1.00 60.56 289 GLY A N 1
ATOM 2233 C CA . GLY A 1 289 ? 20.343 37.924 -1.606 1.00 60.56 289 GLY A CA 1
ATOM 2234 C C . GLY A 1 289 ? 21.664 38.504 -2.135 1.00 60.56 289 GLY A C 1
ATOM 2235 O O . GLY A 1 289 ? 21.695 39.663 -2.544 1.00 60.56 289 GLY A O 1
ATOM 2236 N N . ALA A 1 290 ? 22.751 37.728 -2.138 1.00 66.94 290 ALA A N 1
ATOM 2237 C CA . ALA A 1 290 ? 24.058 38.178 -2.611 1.00 66.94 290 ALA A CA 1
ATOM 2238 C C . ALA A 1 290 ? 24.177 38.235 -4.147 1.00 66.94 290 ALA A C 1
ATOM 2240 O O . ALA A 1 290 ? 23.442 37.575 -4.883 1.00 66.94 290 ALA A O 1
ATOM 2241 N N . SER A 1 291 ? 25.148 39.005 -4.648 1.00 70.88 291 SER A N 1
ATOM 2242 C CA . SER A 1 291 ? 25.446 39.119 -6.084 1.00 70.88 291 SER A CA 1
ATOM 2243 C C . SER A 1 291 ? 25.817 37.764 -6.699 1.00 70.88 291 SER A C 1
ATOM 2245 O O . SER A 1 291 ? 26.511 36.971 -6.074 1.00 70.88 291 SER A O 1
ATOM 2247 N N . ILE A 1 292 ? 25.386 37.512 -7.939 1.00 71.81 292 ILE A N 1
ATOM 2248 C CA . ILE A 1 292 ? 25.694 36.291 -8.717 1.00 71.81 292 ILE A CA 1
ATOM 2249 C C . ILE A 1 292 ? 27.049 36.417 -9.448 1.00 71.81 292 ILE A C 1
ATOM 2251 O O . ILE A 1 292 ? 27.540 35.472 -10.058 1.00 71.81 292 ILE A O 1
ATOM 2255 N N . ARG A 1 293 ? 27.678 37.604 -9.434 1.00 67.06 293 ARG A N 1
ATOM 2256 C CA . ARG A 1 293 ? 28.940 37.830 -10.160 1.00 67.06 293 ARG A CA 1
ATOM 2257 C C . ARG A 1 293 ? 30.060 36.962 -9.585 1.00 67.06 293 ARG A C 1
ATOM 2259 O O . ARG A 1 293 ? 30.407 37.118 -8.420 1.00 67.06 293 ARG A O 1
ATOM 2266 N N . GLY A 1 294 ? 30.649 36.128 -10.441 1.00 68.88 294 GLY A N 1
ATOM 2267 C CA . GLY A 1 294 ? 31.756 35.236 -10.091 1.00 68.88 294 GLY A CA 1
ATOM 2268 C C . GLY A 1 294 ? 31.331 33.858 -9.579 1.00 68.88 294 GLY A C 1
ATOM 2269 O O . GLY A 1 294 ? 32.213 33.078 -9.246 1.00 68.88 294 GLY A O 1
ATOM 2270 N N . ALA A 1 295 ? 30.026 33.557 -9.527 1.00 78.38 295 ALA A N 1
ATOM 2271 C CA . ALA A 1 295 ? 29.522 32.238 -9.159 1.00 78.38 295 ALA A CA 1
ATOM 2272 C C . ALA A 1 295 ? 29.284 31.359 -10.398 1.00 78.38 295 ALA A C 1
ATOM 2274 O O . ALA A 1 295 ? 28.609 31.784 -11.341 1.00 78.38 295 ALA A O 1
ATOM 2275 N N . ASP A 1 296 ? 29.780 30.123 -10.371 1.00 80.69 296 ASP A N 1
ATOM 2276 C CA . ASP A 1 296 ? 29.472 29.107 -11.381 1.00 80.69 296 ASP A CA 1
ATOM 2277 C C . ASP A 1 296 ? 28.214 28.326 -10.977 1.00 80.69 296 ASP A C 1
ATOM 2279 O O . ASP A 1 296 ? 28.252 27.312 -10.273 1.00 80.69 296 ASP A O 1
ATOM 2283 N N . LEU A 1 297 ? 27.059 28.846 -11.391 1.00 84.50 297 LEU A N 1
ATOM 2284 C CA . LEU A 1 297 ? 25.763 28.308 -10.980 1.00 84.50 297 LEU A CA 1
ATOM 2285 C C . LEU A 1 297 ? 25.430 26.939 -11.590 1.00 84.50 297 LEU A C 1
ATOM 2287 O O . LEU A 1 297 ? 24.526 26.274 -11.077 1.00 84.50 297 LEU A O 1
ATOM 2291 N N . GLU A 1 298 ? 26.130 26.521 -12.650 1.00 81.19 298 GLU A N 1
ATOM 2292 C CA . GLU A 1 298 ? 25.975 25.192 -13.254 1.00 81.19 298 GLU A CA 1
ATOM 2293 C C . GLU A 1 298 ? 26.516 24.130 -12.306 1.00 81.19 298 GLU A C 1
ATOM 2295 O O . GLU A 1 298 ? 25.773 23.231 -11.903 1.00 81.19 298 GLU A O 1
ATOM 2300 N N . VAL A 1 299 ? 27.746 24.313 -11.821 1.00 81.81 299 VAL A N 1
ATOM 2301 C CA . VAL A 1 299 ? 28.340 23.417 -10.821 1.00 81.81 299 VAL A CA 1
ATOM 2302 C C . VAL A 1 299 ? 27.552 23.454 -9.513 1.00 81.81 299 VAL A C 1
ATOM 2304 O O . VAL A 1 299 ? 27.265 22.399 -8.954 1.00 81.81 299 VAL A O 1
ATOM 2307 N N . VAL A 1 300 ? 27.109 24.631 -9.052 1.00 85.88 300 VAL A N 1
ATOM 2308 C CA . VAL A 1 300 ? 26.268 24.746 -7.838 1.00 85.88 300 VAL A CA 1
ATOM 2309 C C . VAL A 1 300 ? 24.952 23.973 -7.976 1.00 85.88 300 VAL A C 1
ATOM 2311 O O . VAL A 1 300 ? 24.503 23.346 -7.014 1.00 85.88 300 VAL A O 1
ATOM 2314 N N . SER A 1 301 ? 24.350 23.953 -9.170 1.00 88.25 301 SER A N 1
ATOM 2315 C CA . SER A 1 301 ? 23.115 23.198 -9.401 1.00 88.25 301 SER A CA 1
ATOM 2316 C C . SER A 1 301 ? 23.334 21.680 -9.345 1.00 88.25 301 SER A C 1
ATOM 2318 O O . SER A 1 301 ? 22.493 20.968 -8.793 1.00 88.25 301 SER A O 1
ATOM 2320 N N . GLU A 1 302 ? 24.488 21.192 -9.817 1.00 85.06 302 GLU A N 1
ATOM 2321 C CA . GLU A 1 302 ? 24.889 19.784 -9.692 1.00 85.06 302 GLU A CA 1
ATOM 2322 C C . GLU A 1 302 ? 25.228 19.405 -8.244 1.00 85.06 302 GLU A C 1
ATOM 2324 O O . GLU A 1 302 ? 24.819 18.336 -7.794 1.00 85.06 302 GLU A O 1
ATOM 2329 N N . ILE A 1 303 ? 25.898 20.282 -7.480 1.00 87.44 303 ILE A N 1
ATOM 2330 C CA . ILE A 1 303 ? 26.132 20.079 -6.035 1.00 87.44 303 ILE A CA 1
ATOM 2331 C C . ILE A 1 303 ? 24.791 19.886 -5.319 1.00 87.44 303 ILE A C 1
ATOM 2333 O O . ILE A 1 303 ? 24.635 18.950 -4.536 1.00 87.44 303 ILE A O 1
ATOM 2337 N N . GLY A 1 304 ? 23.809 20.744 -5.616 1.00 89.06 304 GLY A N 1
ATOM 2338 C CA . GLY A 1 304 ? 22.467 20.640 -5.044 1.00 89.06 304 GLY A CA 1
ATOM 2339 C C . GLY A 1 304 ? 21.756 19.337 -5.415 1.00 89.06 304 GLY A C 1
ATOM 2340 O O . GLY A 1 304 ? 21.136 18.715 -4.553 1.00 89.06 304 GLY A O 1
ATOM 2341 N N . TRP A 1 305 ? 21.868 18.896 -6.672 1.00 90.88 305 TRP A N 1
ATOM 2342 C CA . TRP A 1 305 ? 21.298 17.622 -7.118 1.00 90.88 305 TRP A CA 1
ATOM 2343 C C . TRP A 1 305 ? 21.928 16.426 -6.395 1.00 90.88 305 TRP A C 1
ATOM 2345 O O . TRP A 1 305 ? 21.207 15.586 -5.860 1.00 90.88 305 TRP A O 1
ATOM 2355 N N . VAL A 1 306 ? 23.261 16.372 -6.311 1.00 87.62 306 VAL A N 1
ATOM 2356 C CA . VAL A 1 306 ? 23.971 15.299 -5.598 1.00 87.62 306 VAL A CA 1
ATOM 2357 C C . VAL A 1 306 ? 23.601 15.290 -4.116 1.00 87.62 306 VAL A C 1
ATOM 2359 O O . VAL A 1 306 ? 23.277 14.228 -3.596 1.00 87.62 306 VAL A O 1
ATOM 2362 N N . ALA A 1 307 ? 23.552 16.449 -3.453 1.00 89.00 307 ALA A N 1
ATOM 2363 C CA . ALA A 1 307 ? 23.107 16.549 -2.062 1.00 89.00 307 ALA A CA 1
ATOM 2364 C C . ALA A 1 307 ? 21.693 15.966 -1.861 1.00 89.00 307 ALA A C 1
ATOM 2366 O O . ALA A 1 307 ? 21.462 15.205 -0.919 1.00 89.00 307 ALA A O 1
ATOM 2367 N N . ALA A 1 308 ? 20.755 16.252 -2.772 1.00 89.75 308 ALA A N 1
ATOM 2368 C CA . ALA A 1 308 ? 19.396 15.714 -2.708 1.00 89.75 308 ALA A CA 1
ATOM 2369 C C . ALA A 1 308 ? 19.333 14.198 -2.970 1.00 89.75 308 ALA A C 1
ATOM 2371 O O . ALA A 1 308 ? 18.560 13.500 -2.319 1.00 89.75 308 ALA A O 1
ATOM 2372 N N . VAL A 1 309 ? 20.141 13.665 -3.892 1.00 86.56 309 VAL A N 1
ATOM 2373 C CA . VAL A 1 309 ? 20.207 12.214 -4.145 1.00 86.56 309 VAL A CA 1
ATOM 2374 C C . VAL A 1 309 ? 20.821 11.480 -2.950 1.00 86.56 309 VAL A C 1
ATOM 2376 O O . VAL A 1 309 ? 20.239 10.509 -2.480 1.00 86.56 309 VAL A O 1
ATOM 2379 N N . MET A 1 310 ? 21.928 11.979 -2.393 1.00 84.94 310 MET A N 1
ATOM 2380 C CA . MET A 1 310 ? 22.595 11.386 -1.221 1.00 84.94 310 MET A CA 1
ATOM 2381 C C . MET A 1 310 ? 21.728 11.448 0.047 1.00 84.94 310 MET A C 1
ATOM 2383 O O . MET A 1 310 ? 21.830 10.588 0.918 1.00 84.94 310 MET A O 1
ATOM 2387 N N . SER A 1 311 ? 20.811 12.417 0.133 1.00 85.81 311 SER A N 1
ATOM 2388 C CA . SER A 1 311 ? 19.821 12.484 1.218 1.00 85.81 311 SER A CA 1
ATOM 2389 C C . SER A 1 311 ? 18.871 11.276 1.238 1.00 85.81 311 SER A C 1
ATOM 2391 O O . SER A 1 311 ? 18.316 10.965 2.287 1.00 85.81 311 SER A O 1
ATOM 2393 N N . LEU A 1 312 ? 18.679 10.575 0.110 1.00 82.62 312 LEU A N 1
ATOM 2394 C CA . LEU A 1 312 ? 17.899 9.330 0.081 1.00 82.62 312 LEU A CA 1
ATOM 2395 C C . LEU A 1 312 ? 18.644 8.155 0.728 1.00 82.62 312 LEU A C 1
ATOM 2397 O O . LEU A 1 312 ? 18.002 7.291 1.317 1.00 82.62 312 LEU A O 1
ATOM 2401 N N . GLU A 1 313 ? 19.975 8.115 0.619 1.00 82.25 313 GLU A N 1
ATOM 2402 C CA . GLU A 1 313 ? 20.814 7.076 1.236 1.00 82.25 313 GLU A CA 1
ATOM 2403 C C . GLU A 1 313 ? 21.004 7.317 2.743 1.00 82.25 313 GLU A C 1
ATOM 2405 O O . GLU A 1 313 ? 21.227 6.379 3.510 1.00 82.25 313 GLU A O 1
ATOM 2410 N N . HIS A 1 314 ? 20.867 8.573 3.179 1.00 81.19 314 HIS A N 1
ATOM 2411 C CA . HIS A 1 314 ? 21.026 9.003 4.568 1.00 81.19 314 HIS A CA 1
ATOM 2412 C C . HIS A 1 314 ? 19.809 9.803 5.074 1.00 81.19 314 HIS A C 1
ATOM 2414 O O . HIS A 1 314 ? 19.936 10.998 5.357 1.00 81.19 314 HIS A O 1
ATOM 2420 N N . PRO A 1 315 ? 18.632 9.164 5.233 1.00 77.50 315 PRO A N 1
ATOM 2421 C CA . PRO A 1 315 ? 17.382 9.853 5.571 1.00 77.50 315 PRO A CA 1
ATOM 2422 C C . PRO A 1 315 ? 17.375 10.506 6.964 1.00 77.50 315 PRO A C 1
ATOM 2424 O O . PRO A 1 315 ? 16.596 11.428 7.197 1.00 77.50 315 PRO A O 1
ATOM 2427 N N . ASP A 1 316 ? 18.242 10.065 7.881 1.00 78.69 316 ASP A N 1
ATOM 2428 C CA . ASP A 1 316 ? 18.304 10.573 9.259 1.00 78.69 316 ASP A CA 1
ATOM 2429 C C . ASP A 1 316 ? 19.140 11.862 9.409 1.00 78.69 316 ASP A C 1
ATOM 2431 O O . ASP A 1 316 ? 19.181 12.446 10.493 1.00 78.69 316 ASP A O 1
ATOM 2435 N N . HIS A 1 317 ? 19.817 12.324 8.348 1.00 82.00 317 HIS A N 1
ATOM 2436 C CA . HIS A 1 317 ? 20.721 13.475 8.409 1.00 82.00 317 HIS A CA 1
ATOM 2437 C C . HIS A 1 317 ? 20.088 14.762 7.827 1.00 82.00 317 HIS A C 1
ATOM 2439 O O . HIS A 1 317 ? 19.988 14.896 6.605 1.00 82.00 317 HIS A O 1
ATOM 2445 N N . PRO A 1 318 ? 19.735 15.772 8.650 1.00 82.12 318 PRO A N 1
ATOM 2446 C CA . PRO A 1 318 ? 18.998 16.955 8.187 1.00 82.12 318 PRO A CA 1
ATOM 2447 C C . PRO A 1 318 ? 19.829 17.967 7.372 1.00 82.12 318 PRO A C 1
ATOM 2449 O O . PRO A 1 318 ? 19.262 18.719 6.585 1.00 82.12 318 PRO A O 1
ATOM 2452 N N . GLY A 1 319 ? 21.162 17.982 7.505 1.00 83.50 319 GLY A N 1
ATOM 2453 C CA . GLY A 1 319 ? 22.016 18.983 6.839 1.00 83.50 319 GLY A CA 1
ATOM 2454 C C . GLY A 1 319 ? 22.108 18.856 5.309 1.00 83.50 319 GLY A C 1
ATOM 2455 O O . GLY A 1 319 ? 22.298 19.849 4.608 1.00 83.50 319 GLY A O 1
ATOM 2456 N N . LEU A 1 320 ? 21.904 17.654 4.755 1.00 85.50 320 LEU A N 1
ATOM 2457 C CA . LEU A 1 320 ? 22.005 17.411 3.309 1.00 85.50 320 LEU A CA 1
ATOM 2458 C C . LEU A 1 320 ? 20.798 17.972 2.524 1.00 85.50 320 LEU A C 1
ATOM 2460 O O . LEU A 1 320 ? 21.026 18.671 1.529 1.00 85.50 320 LEU A O 1
ATOM 2464 N N . PRO A 1 321 ? 19.536 17.765 2.964 1.00 88.75 321 PRO A N 1
ATOM 2465 C CA . PRO A 1 321 ? 18.378 18.445 2.382 1.00 88.75 321 PRO A CA 1
ATOM 2466 C C . PRO A 1 321 ? 18.482 19.974 2.433 1.00 88.75 321 PRO A C 1
ATOM 2468 O O . PRO A 1 321 ? 18.141 20.649 1.458 1.00 88.75 321 PRO A O 1
ATOM 2471 N N . ASP A 1 322 ? 18.991 20.524 3.539 1.00 89.00 322 ASP A N 1
ATOM 2472 C CA . ASP A 1 322 ? 19.159 21.969 3.710 1.00 89.00 322 ASP A CA 1
ATOM 2473 C C . ASP A 1 322 ? 20.186 22.535 2.724 1.00 89.00 322 ASP A C 1
ATOM 2475 O O . ASP A 1 322 ? 19.918 23.537 2.052 1.00 89.00 322 ASP A O 1
ATOM 2479 N N . LEU A 1 323 ? 21.336 21.870 2.577 1.00 89.69 323 LEU A N 1
ATOM 2480 C CA . LEU A 1 323 ? 22.360 22.236 1.600 1.00 89.69 323 LEU A CA 1
ATOM 2481 C C . LEU A 1 323 ? 21.810 22.198 0.167 1.00 89.69 323 LEU A C 1
ATOM 2483 O O . LEU A 1 323 ? 21.981 23.154 -0.594 1.00 89.69 323 LEU A O 1
ATOM 2487 N N . ALA A 1 324 ? 21.094 21.130 -0.190 1.00 90.19 324 ALA A N 1
ATOM 2488 C CA . ALA A 1 324 ? 20.460 20.990 -1.497 1.00 90.19 324 ALA A CA 1
ATOM 2489 C C . ALA A 1 324 ? 19.456 22.122 -1.778 1.00 90.19 324 ALA A C 1
ATOM 2491 O O . ALA A 1 324 ? 19.448 22.688 -2.876 1.00 90.19 324 ALA A O 1
ATOM 2492 N N . GLY A 1 325 ? 18.640 22.487 -0.783 1.00 90.06 325 GLY A N 1
ATOM 2493 C CA . GLY A 1 325 ? 17.665 23.571 -0.890 1.00 90.06 325 GLY A CA 1
ATOM 2494 C C . GLY A 1 325 ? 18.325 24.935 -1.083 1.00 90.06 325 GLY A C 1
ATOM 2495 O O . GLY A 1 325 ? 17.875 25.734 -1.910 1.00 90.06 325 GLY A O 1
ATOM 2496 N N . GLN A 1 326 ? 19.428 25.192 -0.379 1.00 89.38 326 GLN A N 1
ATOM 2497 C CA . GLN A 1 326 ? 20.194 26.427 -0.527 1.00 89.38 326 GLN A CA 1
ATOM 2498 C C . GLN A 1 326 ? 20.872 26.529 -1.904 1.00 89.38 326 GLN A C 1
ATOM 2500 O O . GLN A 1 326 ? 20.768 27.573 -2.554 1.00 89.38 326 GLN A O 1
ATOM 2505 N N . CYS A 1 327 ? 21.492 25.446 -2.386 1.00 89.00 327 CYS A N 1
ATOM 2506 C CA . CYS A 1 327 ? 22.069 25.378 -3.730 1.00 89.00 327 CYS A CA 1
ATOM 2507 C C . CYS A 1 327 ? 21.001 25.583 -4.816 1.00 89.00 327 CYS A C 1
ATOM 2509 O O . CYS A 1 327 ? 21.198 26.382 -5.731 1.00 89.00 327 CYS A O 1
ATOM 2511 N N . ALA A 1 328 ? 19.835 24.939 -4.692 1.00 90.00 328 ALA A N 1
ATOM 2512 C CA . ALA A 1 328 ? 18.731 25.110 -5.637 1.00 90.00 328 ALA A CA 1
ATOM 2513 C C . ALA A 1 328 ? 18.219 26.562 -5.662 1.00 90.00 328 ALA A C 1
ATOM 2515 O O . ALA A 1 328 ? 18.115 27.165 -6.731 1.00 90.00 328 ALA A O 1
ATOM 2516 N N . ALA A 1 329 ? 17.978 27.170 -4.493 1.00 88.69 329 ALA A N 1
ATOM 2517 C CA . ALA A 1 329 ? 17.552 28.567 -4.394 1.00 88.69 329 ALA A CA 1
ATOM 2518 C C . ALA A 1 329 ? 18.573 29.538 -5.008 1.00 88.69 329 ALA A C 1
ATOM 2520 O O . ALA A 1 329 ? 18.194 30.565 -5.578 1.00 88.69 329 ALA A O 1
ATOM 2521 N N . ARG A 1 330 ? 19.867 29.209 -4.914 1.00 86.69 330 ARG A N 1
ATOM 2522 C CA . ARG A 1 330 ? 20.950 29.988 -5.512 1.00 86.69 330 ARG A CA 1
ATOM 2523 C C . ARG A 1 330 ? 20.985 29.848 -7.035 1.00 86.69 330 ARG A C 1
ATOM 2525 O O . ARG A 1 330 ? 21.002 30.860 -7.733 1.00 86.69 330 ARG A O 1
ATOM 2532 N N . SER A 1 331 ? 20.921 28.625 -7.557 1.00 88.06 331 SER A N 1
ATOM 2533 C CA . SER A 1 331 ? 20.962 28.344 -8.999 1.00 88.06 331 SER A CA 1
ATOM 2534 C C . SER A 1 331 ? 19.714 28.817 -9.758 1.00 88.06 331 SER A C 1
ATOM 2536 O O . SER A 1 331 ? 19.822 29.188 -10.929 1.00 88.06 331 SER A O 1
ATOM 2538 N N . LEU A 1 332 ? 18.552 28.917 -9.097 1.00 87.81 332 LEU A N 1
ATOM 2539 C CA . LEU A 1 332 ? 17.333 29.509 -9.675 1.00 87.81 332 LEU A CA 1
ATOM 2540 C C . LEU A 1 332 ? 17.489 30.988 -10.061 1.00 87.81 332 LEU A C 1
ATOM 2542 O O . LEU A 1 332 ? 16.780 31.470 -10.943 1.00 87.81 332 LEU A O 1
ATOM 2546 N N . GLN A 1 333 ? 18.434 31.705 -9.445 1.00 86.19 333 GLN A N 1
ATOM 2547 C CA . GLN A 1 333 ? 18.715 33.110 -9.757 1.00 86.19 333 GLN A CA 1
ATOM 2548 C C . GLN A 1 333 ? 19.495 33.278 -11.077 1.00 86.19 333 GLN A C 1
ATOM 2550 O O . GLN A 1 333 ? 19.659 34.404 -11.555 1.00 86.19 333 GLN A O 1
ATOM 2555 N N . SER A 1 334 ? 19.980 32.181 -11.677 1.00 85.38 334 SER A N 1
ATOM 2556 C CA . SER A 1 334 ? 20.720 32.220 -12.940 1.00 85.38 334 SER A CA 1
ATOM 2557 C C . SER A 1 334 ? 19.867 32.730 -14.104 1.00 85.38 334 SER A C 1
ATOM 2559 O O . SER A 1 334 ? 18.671 32.466 -14.201 1.00 85.38 334 SER A O 1
ATOM 2561 N N . LYS A 1 335 ? 20.511 33.397 -15.067 1.00 85.06 335 LYS A N 1
ATOM 2562 C CA . LYS A 1 335 ? 19.887 33.750 -16.353 1.00 85.06 335 LYS A CA 1
ATOM 2563 C C . LYS A 1 335 ? 19.886 32.575 -17.339 1.00 85.06 335 LYS A C 1
ATOM 2565 O O . LYS A 1 335 ? 19.019 32.510 -18.212 1.00 85.06 335 LYS A O 1
ATOM 2570 N N . THR A 1 336 ? 20.832 31.645 -17.208 1.00 86.56 336 THR A N 1
ATOM 2571 C CA . THR A 1 336 ? 20.951 30.475 -18.089 1.00 86.56 336 THR A CA 1
ATOM 2572 C C . THR A 1 336 ? 19.864 29.442 -17.779 1.00 86.56 336 THR A C 1
ATOM 2574 O O . THR A 1 336 ? 19.343 29.372 -16.664 1.00 86.56 336 THR A O 1
ATOM 2577 N N . LEU A 1 337 ? 19.428 28.686 -18.793 1.00 88.12 337 LEU A N 1
ATOM 2578 C CA . LEU A 1 337 ? 18.340 27.709 -18.644 1.00 88.12 337 LEU A CA 1
ATOM 2579 C C . LEU A 1 337 ? 18.797 26.442 -17.906 1.00 88.12 337 LEU A C 1
ATOM 2581 O O . LEU A 1 337 ? 18.051 25.939 -17.075 1.00 88.12 337 LEU A O 1
ATOM 2585 N N . GLN A 1 338 ? 20.013 25.964 -18.171 1.00 85.69 338 GLN A N 1
ATOM 2586 C CA . GLN A 1 338 ? 20.556 24.716 -17.626 1.00 85.69 338 GLN A CA 1
ATOM 2587 C C . GLN A 1 338 ? 20.581 24.649 -16.085 1.00 85.69 338 GLN A C 1
ATOM 2589 O O . GLN A 1 338 ? 19.910 23.773 -15.535 1.00 85.69 338 GLN A O 1
ATOM 2594 N N . PRO A 1 339 ? 21.211 25.589 -15.351 1.00 86.81 339 PRO A N 1
ATOM 2595 C CA . PRO A 1 339 ? 21.223 25.539 -13.887 1.00 86.81 339 PRO A CA 1
ATOM 2596 C C . PRO A 1 339 ? 19.841 25.767 -13.274 1.00 86.81 339 PRO A C 1
ATOM 2598 O O . PRO A 1 339 ? 19.554 25.236 -12.205 1.00 86.81 339 PRO A O 1
ATOM 2601 N N . ARG A 1 340 ? 18.953 26.513 -13.951 1.00 91.31 340 ARG A N 1
ATOM 2602 C CA . ARG A 1 340 ? 17.559 26.671 -13.511 1.00 91.31 340 ARG A CA 1
ATOM 2603 C C . ARG A 1 340 ? 16.780 25.370 -13.643 1.00 91.31 340 ARG A C 1
ATOM 2605 O O . ARG A 1 340 ? 16.087 24.992 -12.708 1.00 91.31 340 ARG A O 1
ATOM 2612 N N . ALA A 1 341 ? 16.908 24.680 -14.776 1.00 91.62 341 ALA A N 1
ATOM 2613 C CA . ALA A 1 341 ? 16.238 23.404 -14.999 1.00 91.62 341 ALA A CA 1
ATOM 2614 C C . ALA A 1 341 ? 16.702 22.349 -13.982 1.00 91.62 341 ALA A C 1
ATOM 2616 O O . ALA A 1 341 ? 15.880 21.651 -13.390 1.00 91.62 341 ALA A O 1
ATOM 2617 N N . ARG A 1 342 ? 18.011 22.295 -13.711 1.00 91.56 342 ARG A N 1
ATOM 2618 C CA . ARG A 1 342 ? 18.587 21.407 -12.699 1.00 91.56 342 ARG A CA 1
ATOM 2619 C C . ARG A 1 342 ? 18.149 21.769 -11.277 1.00 91.56 342 ARG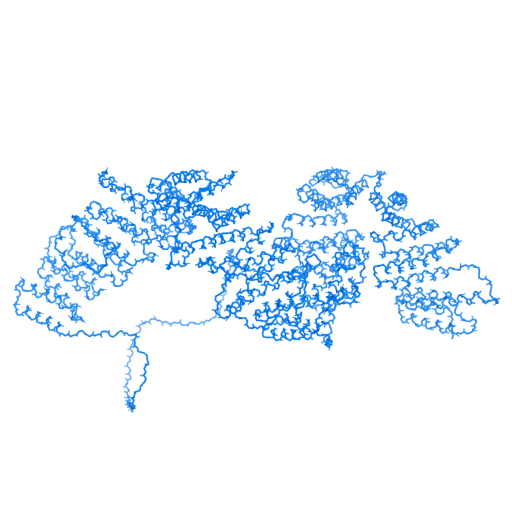 A C 1
ATOM 2621 O O . ARG A 1 342 ? 17.768 20.884 -10.520 1.00 91.56 342 ARG A O 1
ATOM 2628 N N . ALA A 1 343 ? 18.112 23.055 -10.930 1.00 92.56 343 ALA A N 1
ATOM 2629 C CA . ALA A 1 343 ? 17.638 23.515 -9.624 1.00 92.56 343 ALA A CA 1
ATOM 2630 C C . ALA A 1 343 ? 16.145 23.234 -9.386 1.00 92.56 343 ALA A C 1
ATOM 2632 O O . ALA A 1 343 ? 15.766 22.830 -8.286 1.00 92.56 343 ALA A O 1
ATOM 2633 N N . GLU A 1 344 ? 15.302 23.396 -10.410 1.00 93.44 344 GLU A N 1
ATOM 2634 C CA . GLU A 1 344 ? 13.892 22.998 -10.344 1.00 93.44 344 GLU A CA 1
ATOM 2635 C C . GLU A 1 344 ? 13.758 21.493 -10.080 1.00 93.44 344 GLU A C 1
ATOM 2637 O O . GLU A 1 344 ? 13.005 21.109 -9.184 1.00 93.44 344 GLU A O 1
ATOM 2642 N N . LEU A 1 345 ? 14.537 20.648 -10.770 1.00 94.69 345 LEU A N 1
ATOM 2643 C CA . LEU A 1 345 ? 14.551 19.198 -10.542 1.00 94.69 345 LEU A CA 1
ATOM 2644 C C . LEU A 1 345 ? 14.916 18.853 -9.086 1.00 94.69 345 LEU A C 1
ATOM 2646 O O . LEU A 1 345 ? 14.201 18.091 -8.432 1.00 94.69 345 LEU A O 1
ATOM 2650 N N . THR A 1 346 ? 15.968 19.479 -8.552 1.00 94.25 346 THR A N 1
ATOM 2651 C CA . THR A 1 346 ? 16.385 19.342 -7.147 1.00 94.25 346 THR A CA 1
ATOM 2652 C C . THR A 1 346 ? 15.282 19.779 -6.182 1.00 94.25 346 THR A C 1
ATOM 2654 O O . THR A 1 346 ? 15.014 19.099 -5.195 1.00 94.25 346 THR A O 1
ATOM 2657 N N . SER A 1 347 ? 14.583 20.882 -6.466 1.00 94.44 347 SER A N 1
ATOM 2658 C CA . SER A 1 347 ? 13.490 21.356 -5.607 1.00 94.44 347 SER A CA 1
ATOM 2659 C C . SER A 1 347 ? 12.295 20.392 -5.568 1.00 94.44 347 SER A C 1
ATOM 2661 O O . SER A 1 347 ? 11.644 20.254 -4.531 1.00 94.44 347 SER A O 1
ATOM 2663 N N . ILE A 1 348 ? 12.009 19.699 -6.678 1.00 94.81 348 ILE A N 1
ATOM 2664 C CA . ILE A 1 348 ? 10.958 18.677 -6.741 1.00 94.81 348 ILE A CA 1
ATOM 2665 C C . ILE A 1 348 ? 11.373 17.459 -5.911 1.00 94.81 348 ILE A C 1
ATOM 2667 O O . ILE A 1 348 ? 10.598 17.002 -5.072 1.00 94.81 348 ILE A O 1
ATOM 2671 N N . GLN A 1 349 ? 12.609 16.985 -6.077 1.00 93.31 349 GLN A N 1
ATOM 2672 C CA . GLN A 1 349 ? 13.180 15.905 -5.269 1.00 93.31 349 GLN A CA 1
ATOM 2673 C C . GLN A 1 349 ? 13.092 16.222 -3.765 1.00 93.31 349 GLN A C 1
ATOM 2675 O O . GLN A 1 349 ? 12.636 15.390 -2.983 1.00 93.31 349 GLN A O 1
ATOM 2680 N N . LEU A 1 350 ? 13.449 17.446 -3.360 1.00 92.50 350 LEU A N 1
ATOM 2681 C CA . LEU A 1 350 ? 13.373 17.883 -1.964 1.00 92.50 350 LEU A CA 1
ATOM 2682 C C . LEU A 1 350 ? 11.949 17.882 -1.418 1.00 92.50 350 LEU A C 1
ATOM 2684 O O . LEU A 1 350 ? 11.743 17.437 -0.294 1.00 92.50 350 LEU A O 1
ATOM 2688 N N . SER A 1 351 ? 10.959 18.308 -2.208 1.00 92.00 351 SER A N 1
ATOM 2689 C CA . SER A 1 351 ? 9.558 18.258 -1.769 1.00 92.00 351 SER A CA 1
ATOM 2690 C C . SER A 1 351 ? 9.096 16.839 -1.413 1.00 92.00 351 SER A C 1
ATOM 2692 O O . SER A 1 351 ? 8.298 16.676 -0.495 1.00 92.00 351 SER A O 1
ATOM 2694 N N . LEU A 1 352 ? 9.651 15.814 -2.073 1.00 91.00 352 LEU A N 1
ATOM 2695 C CA . LEU A 1 352 ? 9.377 14.409 -1.766 1.00 91.00 352 LEU A CA 1
ATOM 2696 C C . LEU A 1 352 ? 10.204 13.890 -0.581 1.00 91.00 352 LEU A C 1
ATOM 2698 O O . LEU A 1 352 ? 9.711 13.079 0.195 1.00 91.00 352 LEU A O 1
ATOM 2702 N N . ILE A 1 353 ? 11.450 14.346 -0.424 1.00 89.38 353 ILE A N 1
ATOM 2703 C CA . ILE A 1 353 ? 12.320 13.967 0.705 1.00 89.38 353 ILE A CA 1
ATOM 2704 C C . ILE A 1 353 ? 11.778 14.520 2.027 1.00 89.38 353 ILE A C 1
ATOM 2706 O O . ILE A 1 353 ? 11.763 13.809 3.028 1.00 89.38 353 ILE A O 1
ATOM 2710 N N . LEU A 1 354 ? 11.271 15.757 2.027 1.00 87.94 354 LEU A N 1
ATOM 2711 C CA . LEU A 1 354 ? 10.733 16.424 3.218 1.00 87.94 354 LEU A CA 1
ATOM 2712 C C . LEU A 1 354 ? 9.485 15.735 3.805 1.00 87.94 354 LEU A C 1
ATOM 2714 O O . LEU A 1 354 ? 9.119 16.015 4.944 1.00 87.94 354 LEU A O 1
ATOM 2718 N N . LEU A 1 355 ? 8.856 14.802 3.078 1.00 85.75 355 LEU A N 1
ATOM 2719 C CA . LEU A 1 355 ? 7.788 13.945 3.610 1.00 85.75 355 LEU A CA 1
ATOM 2720 C C . LEU A 1 355 ? 8.308 12.921 4.639 1.00 85.75 355 LEU A C 1
ATOM 2722 O O . LEU A 1 355 ? 7.528 12.403 5.445 1.00 85.75 355 LEU A O 1
ATOM 2726 N N . GLY A 1 356 ? 9.610 12.614 4.629 1.00 84.19 356 GLY A N 1
ATOM 2727 C CA . GLY A 1 356 ? 10.247 11.661 5.538 1.00 84.19 356 GLY A CA 1
ATOM 2728 C C . GLY A 1 356 ? 9.528 10.308 5.561 1.00 84.19 356 GLY A C 1
ATOM 2729 O O . GLY A 1 356 ? 9.180 9.750 4.522 1.00 84.19 356 GLY A O 1
ATOM 2730 N N . LYS A 1 357 ? 9.221 9.804 6.762 1.00 79.62 357 LYS A N 1
ATOM 2731 C CA . LYS A 1 357 ? 8.526 8.514 6.969 1.00 79.62 357 LYS A CA 1
ATOM 2732 C C . LYS A 1 357 ? 7.079 8.472 6.444 1.00 79.62 357 LYS A C 1
ATOM 2734 O O . LYS A 1 357 ? 6.456 7.414 6.473 1.00 79.62 357 LYS A O 1
ATOM 2739 N N . LYS A 1 358 ? 6.507 9.606 6.018 1.00 81.69 358 LYS A N 1
ATOM 2740 C CA . LYS A 1 358 ? 5.153 9.674 5.436 1.00 81.69 358 LYS A CA 1
ATOM 2741 C C . LYS A 1 358 ? 5.141 9.494 3.917 1.00 81.69 358 LYS A C 1
ATOM 2743 O O . LYS A 1 358 ? 4.053 9.369 3.360 1.00 81.69 358 LYS A O 1
ATOM 2748 N N . LYS A 1 359 ? 6.307 9.503 3.260 1.00 78.94 359 LYS A N 1
ATOM 2749 C CA . LYS A 1 359 ? 6.443 9.491 1.795 1.00 78.94 359 LYS A CA 1
ATOM 2750 C C . LYS A 1 359 ? 5.706 8.325 1.130 1.00 78.94 359 LYS A C 1
ATOM 2752 O O . LYS A 1 359 ? 5.045 8.524 0.121 1.00 78.94 359 LYS A O 1
ATOM 2757 N N . ASP A 1 360 ? 5.757 7.147 1.743 1.00 78.62 360 ASP A N 1
ATOM 2758 C CA . ASP A 1 360 ? 5.158 5.931 1.177 1.00 78.62 360 ASP A CA 1
ATOM 2759 C C . ASP A 1 360 ? 3.754 5.642 1.739 1.00 78.62 360 ASP A C 1
ATOM 2761 O O . ASP A 1 360 ? 3.118 4.654 1.379 1.00 78.62 360 ASP A O 1
ATOM 2765 N N . LYS A 1 361 ? 3.239 6.508 2.625 1.00 81.88 361 LYS A N 1
ATOM 2766 C CA . LYS A 1 361 ? 1.914 6.346 3.234 1.00 81.88 361 LYS A CA 1
ATOM 2767 C C . LYS A 1 361 ? 0.845 7.030 2.389 1.00 81.88 361 LYS A C 1
ATOM 2769 O O . LYS A 1 361 ? 0.997 8.186 1.991 1.00 81.88 361 LYS A O 1
ATOM 2774 N N . LEU A 1 362 ? -0.286 6.350 2.201 1.00 82.50 362 LEU A N 1
ATOM 2775 C CA . LEU A 1 362 ? -1.441 6.863 1.465 1.00 82.50 362 LEU A CA 1
ATOM 2776 C C . LEU A 1 362 ? -2.241 7.886 2.295 1.00 82.50 362 LEU A C 1
ATOM 2778 O O . LEU A 1 362 ? -3.348 7.629 2.753 1.00 82.50 362 LEU A O 1
ATOM 2782 N N . ILE A 1 363 ? -1.646 9.055 2.521 1.00 85.69 363 ILE A N 1
ATOM 2783 C CA . ILE A 1 363 ? -2.242 10.172 3.263 1.00 85.69 363 ILE A CA 1
ATOM 2784 C C . ILE A 1 363 ? -2.588 11.284 2.257 1.00 85.69 363 ILE A C 1
ATOM 2786 O O . ILE A 1 363 ? -1.778 11.542 1.362 1.00 85.69 363 ILE A O 1
ATOM 2790 N N . PRO A 1 364 ? -3.730 11.993 2.388 1.00 87.69 364 PRO A N 1
ATOM 2791 C CA . PRO A 1 364 ? -4.123 13.050 1.447 1.00 87.69 364 PRO A CA 1
ATOM 2792 C C . PRO A 1 364 ? -3.042 14.115 1.194 1.00 87.69 364 PRO A C 1
ATOM 2794 O O . PRO A 1 364 ? -2.861 14.558 0.061 1.00 87.69 364 PRO A O 1
ATOM 2797 N N . GLU A 1 365 ? -2.289 14.489 2.234 1.00 88.75 365 GLU A N 1
ATOM 2798 C CA . GLU A 1 365 ? -1.151 15.414 2.147 1.00 88.75 365 GLU A CA 1
ATOM 2799 C C . GLU A 1 365 ? -0.035 14.867 1.236 1.00 88.75 365 GLU A C 1
ATOM 2801 O O . GLU A 1 365 ? 0.378 15.543 0.293 1.00 88.75 365 GLU A O 1
ATOM 2806 N N . THR A 1 366 ? 0.397 13.620 1.459 1.00 90.38 366 THR A N 1
ATOM 2807 C CA . THR A 1 366 ? 1.420 12.928 0.657 1.00 90.38 366 THR A CA 1
ATOM 2808 C C . THR A 1 366 ? 0.989 12.803 -0.808 1.00 90.38 366 THR A C 1
ATOM 2810 O O . THR A 1 366 ? 1.750 13.146 -1.714 1.00 90.38 366 THR A O 1
ATOM 2813 N N . ILE A 1 367 ? -0.257 12.381 -1.056 1.00 91.12 367 ILE A N 1
ATOM 2814 C CA . ILE A 1 367 ? -0.813 12.229 -2.411 1.00 91.12 367 ILE A CA 1
ATOM 2815 C C . ILE A 1 367 ? -0.761 13.560 -3.168 1.00 91.12 367 ILE A C 1
ATOM 2817 O O . ILE A 1 367 ? -0.356 13.601 -4.333 1.00 91.12 367 ILE A O 1
ATOM 2821 N N . MET A 1 368 ? -1.133 14.662 -2.509 1.00 91.88 368 MET A N 1
ATOM 2822 C CA . MET A 1 368 ? -1.110 15.993 -3.114 1.00 91.88 368 MET A CA 1
ATOM 2823 C C . MET A 1 368 ? 0.310 16.407 -3.524 1.00 91.88 368 MET A C 1
ATOM 2825 O O . MET A 1 368 ? 0.496 16.917 -4.632 1.00 91.88 368 MET A O 1
ATOM 2829 N N . VAL A 1 369 ? 1.314 16.165 -2.673 1.00 93.38 369 VAL A N 1
ATOM 2830 C CA . VAL A 1 369 ? 2.719 16.482 -2.982 1.00 93.38 369 VAL A CA 1
ATOM 2831 C C . VAL A 1 369 ? 3.220 15.657 -4.170 1.00 93.38 369 VAL A C 1
ATOM 2833 O O . VAL A 1 369 ? 3.800 16.223 -5.097 1.00 93.38 369 VAL A O 1
ATOM 2836 N N . HIS A 1 370 ? 2.928 14.354 -4.214 1.00 93.94 370 HIS A N 1
ATOM 2837 C CA . HIS A 1 370 ? 3.284 13.494 -5.349 1.00 93.94 370 HIS A CA 1
ATOM 2838 C C . HIS A 1 370 ? 2.623 13.954 -6.663 1.00 93.94 370 HIS A C 1
ATOM 2840 O O . HIS A 1 370 ? 3.291 14.057 -7.695 1.00 93.94 370 HIS A O 1
ATOM 2846 N N . GLN A 1 371 ? 1.335 14.318 -6.639 1.00 93.94 371 GLN A N 1
ATOM 2847 C CA . GLN A 1 371 ? 0.639 14.855 -7.817 1.00 93.94 371 GLN A CA 1
ATOM 2848 C C . GLN A 1 371 ? 1.239 16.181 -8.304 1.00 93.94 371 GLN A C 1
ATOM 2850 O O . GLN A 1 371 ? 1.347 16.412 -9.511 1.00 93.94 371 GLN A O 1
ATOM 2855 N N . GLN A 1 372 ? 1.623 17.070 -7.383 1.00 94.44 372 GLN A N 1
ATOM 2856 C CA . GLN A 1 372 ? 2.289 18.328 -7.724 1.00 94.44 372 GLN A CA 1
ATOM 2857 C C . GLN A 1 372 ? 3.683 18.083 -8.308 1.00 94.44 372 GLN A C 1
ATOM 2859 O O . GLN A 1 372 ? 4.031 18.701 -9.317 1.00 94.44 372 GLN A O 1
ATOM 2864 N N . ALA A 1 373 ? 4.455 17.165 -7.722 1.00 95.25 373 ALA A N 1
ATOM 2865 C CA . ALA A 1 373 ? 5.780 16.792 -8.202 1.00 95.25 373 ALA A CA 1
ATOM 2866 C C . ALA A 1 373 ? 5.726 16.303 -9.655 1.00 95.25 373 ALA A C 1
ATOM 2868 O O . ALA A 1 373 ? 6.439 16.834 -10.503 1.00 95.25 373 ALA A O 1
ATOM 2869 N N . ILE A 1 374 ? 4.819 15.378 -9.975 1.00 95.19 374 ILE A N 1
ATOM 2870 C CA . ILE A 1 374 ? 4.683 14.836 -11.332 1.00 95.19 374 ILE A CA 1
ATOM 2871 C C . ILE A 1 374 ? 4.297 15.909 -12.357 1.00 95.19 374 ILE A C 1
ATOM 2873 O O . ILE A 1 374 ? 4.899 15.975 -13.429 1.00 95.19 374 ILE A O 1
ATOM 2877 N N . LYS A 1 375 ? 3.346 16.794 -12.032 1.00 94.81 375 LYS A N 1
ATOM 2878 C CA . LYS A 1 375 ? 2.969 17.902 -12.929 1.00 94.81 375 LYS A CA 1
ATOM 2879 C C . LYS A 1 375 ? 4.143 18.843 -13.200 1.00 94.81 375 LYS A C 1
ATOM 2881 O O . LYS A 1 375 ? 4.333 19.290 -14.330 1.00 94.81 375 LYS A O 1
ATOM 2886 N N . ARG A 1 376 ? 4.944 19.138 -12.170 1.00 95.81 376 ARG A N 1
ATOM 2887 C CA . ARG A 1 376 ? 6.157 19.954 -12.317 1.00 95.81 376 ARG A CA 1
ATOM 2888 C C . ARG A 1 376 ? 7.202 19.242 -13.181 1.00 95.81 376 ARG A C 1
ATOM 2890 O O . ARG A 1 376 ? 7.773 19.890 -14.054 1.00 95.81 376 ARG A O 1
ATOM 2897 N N . LEU A 1 377 ? 7.400 17.933 -13.009 1.00 96.31 377 LEU A N 1
ATOM 2898 C CA . LEU A 1 377 ? 8.339 17.133 -13.810 1.00 96.31 377 LEU A CA 1
ATOM 2899 C C . LEU A 1 377 ? 7.965 17.110 -15.296 1.00 96.31 377 LEU A C 1
ATOM 2901 O O . LEU A 1 377 ? 8.831 17.354 -16.133 1.00 96.31 377 LEU A O 1
ATOM 2905 N N . ASP A 1 378 ? 6.688 16.911 -15.629 1.00 94.75 378 ASP A N 1
ATOM 2906 C CA . ASP A 1 378 ? 6.210 16.934 -17.021 1.00 94.75 378 ASP A CA 1
ATOM 2907 C C . ASP A 1 378 ? 6.464 18.304 -17.677 1.00 94.75 378 ASP A C 1
ATOM 2909 O O . ASP A 1 378 ? 7.009 18.393 -18.778 1.00 94.75 378 ASP A O 1
ATOM 2913 N N . SER A 1 379 ? 6.201 19.400 -16.952 1.00 94.06 379 SER A N 1
ATOM 2914 C CA . SER A 1 379 ? 6.503 20.753 -17.444 1.00 94.06 379 SER A CA 1
ATOM 2915 C C . SER A 1 379 ? 8.008 21.022 -17.617 1.00 94.06 379 SER A C 1
ATOM 2917 O O . SER A 1 379 ? 8.420 21.757 -18.521 1.00 94.06 379 SER A O 1
ATOM 2919 N N . LEU A 1 380 ? 8.840 20.415 -16.766 1.00 95.38 380 LEU A N 1
ATOM 2920 C CA . LEU A 1 380 ? 10.290 20.586 -16.760 1.00 95.38 380 LEU A CA 1
ATOM 2921 C C . LEU A 1 380 ? 10.973 19.783 -17.873 1.00 95.38 380 LEU A C 1
ATOM 2923 O O . LEU A 1 380 ? 11.983 20.241 -18.413 1.00 95.38 380 LEU A O 1
ATOM 2927 N N . LEU A 1 381 ? 10.406 18.639 -18.265 1.00 95.38 381 LEU A N 1
ATOM 2928 C CA . LEU A 1 381 ? 10.951 17.752 -19.295 1.00 95.38 381 LEU A CA 1
ATOM 2929 C C . LEU A 1 381 ? 11.241 18.493 -20.606 1.00 95.38 381 LEU A C 1
ATOM 2931 O O . LEU A 1 381 ? 12.321 18.344 -21.178 1.00 95.38 381 LEU A O 1
ATOM 2935 N N . GLY A 1 382 ? 10.334 19.375 -21.038 1.00 92.94 382 GLY A N 1
ATOM 2936 C CA . GLY A 1 382 ? 10.531 20.189 -22.241 1.00 92.94 382 GLY A CA 1
ATOM 2937 C C . GLY A 1 382 ? 11.763 21.104 -22.180 1.00 92.94 382 GLY A C 1
ATOM 2938 O O . GLY A 1 382 ? 12.328 21.439 -23.218 1.00 92.94 382 GLY A O 1
ATOM 2939 N N . SER A 1 383 ? 12.219 21.497 -20.985 1.00 93.38 383 SER A N 1
ATOM 2940 C CA . SER A 1 383 ? 13.459 22.268 -20.821 1.00 93.38 383 SER A CA 1
ATOM 2941 C C . SER A 1 383 ? 14.701 21.418 -21.060 1.00 93.38 383 SER A C 1
ATOM 2943 O O . SER A 1 383 ? 15.592 21.879 -21.764 1.00 93.38 383 SER A O 1
ATOM 2945 N N . PHE A 1 384 ? 14.742 20.187 -20.546 1.00 92.50 384 PHE A N 1
ATOM 2946 C CA . PHE A 1 384 ? 15.868 19.276 -20.774 1.00 92.50 384 PHE A CA 1
ATOM 2947 C C . PHE A 1 384 ? 15.944 18.789 -22.224 1.00 92.50 384 PHE A C 1
ATOM 2949 O O . PHE A 1 384 ? 17.034 18.718 -22.781 1.00 92.50 384 PHE A O 1
ATOM 2956 N N . VAL A 1 385 ? 14.796 18.565 -22.875 1.00 92.50 385 VAL A N 1
ATOM 2957 C CA . VAL A 1 385 ? 14.751 18.246 -24.313 1.00 92.50 385 VAL A CA 1
ATOM 2958 C C . VAL A 1 385 ? 15.335 19.387 -25.154 1.00 92.50 385 VAL A C 1
ATOM 2960 O O . VAL A 1 385 ? 16.120 19.129 -26.057 1.00 92.50 385 VAL A O 1
ATOM 2963 N N . ARG A 1 386 ? 15.023 20.654 -24.835 1.00 91.50 386 ARG A N 1
ATOM 2964 C CA . ARG A 1 386 ? 15.614 21.824 -25.520 1.00 91.50 386 ARG A CA 1
ATOM 2965 C C . ARG A 1 386 ? 17.114 21.991 -25.277 1.00 91.50 386 ARG A C 1
ATOM 2967 O O . ARG A 1 386 ? 17.781 22.609 -26.098 1.00 91.50 386 ARG A O 1
ATOM 2974 N N . LEU A 1 387 ? 17.611 21.524 -24.134 1.00 87.12 387 LEU A N 1
ATOM 2975 C CA . LEU A 1 387 ? 19.032 21.566 -23.785 1.00 87.12 387 LEU A CA 1
ATOM 2976 C C . LEU A 1 387 ? 19.824 20.400 -24.394 1.00 87.12 387 LEU A C 1
ATOM 2978 O O . LEU A 1 387 ? 21.043 20.401 -24.278 1.00 87.12 387 LEU A O 1
ATOM 2982 N N . GLU A 1 388 ? 19.148 19.415 -25.001 1.00 85.00 388 GLU A N 1
ATOM 2983 C CA . GLU A 1 388 ? 19.745 18.159 -25.483 1.00 85.00 388 GLU A CA 1
ATOM 2984 C C . GLU A 1 388 ? 20.543 17.413 -24.391 1.00 85.00 388 GLU A C 1
ATOM 2986 O O . GLU A 1 388 ? 21.447 16.623 -24.666 1.00 85.00 388 GLU A O 1
ATOM 2991 N N . ASP A 1 389 ? 20.182 17.633 -23.123 1.00 83.25 389 ASP A N 1
ATOM 2992 C CA . ASP A 1 389 ? 20.843 17.020 -21.974 1.00 83.25 389 ASP A CA 1
ATOM 2993 C C . ASP A 1 389 ? 20.254 15.631 -21.695 1.00 83.25 389 ASP A C 1
ATOM 2995 O O . ASP A 1 389 ? 19.263 15.464 -20.977 1.00 83.25 389 ASP A O 1
ATOM 2999 N N . ALA A 1 390 ? 20.890 14.610 -22.271 1.00 84.31 390 ALA A N 1
ATOM 3000 C CA . ALA A 1 390 ? 20.500 13.217 -22.086 1.00 84.31 390 ALA A CA 1
ATOM 3001 C C . ALA A 1 390 ? 20.562 12.758 -20.615 1.00 84.31 390 ALA A C 1
ATOM 3003 O O . ALA A 1 390 ? 19.769 11.899 -20.225 1.00 84.31 390 ALA A O 1
ATOM 3004 N N . GLY A 1 391 ? 21.471 13.316 -19.805 1.00 83.75 391 GLY A N 1
ATOM 3005 C CA . GLY A 1 391 ? 21.599 12.982 -18.384 1.00 83.75 391 GLY A CA 1
ATOM 3006 C C . GLY A 1 391 ? 20.438 13.546 -17.571 1.00 83.75 391 GLY A C 1
ATOM 3007 O O . GLY A 1 391 ? 19.783 12.811 -16.833 1.00 83.75 391 GLY A O 1
ATOM 3008 N N . GLY A 1 392 ? 20.112 14.823 -17.783 1.00 88.94 392 GLY A N 1
ATOM 3009 C CA . GLY A 1 392 ? 18.959 15.475 -17.163 1.00 88.94 392 GLY A CA 1
ATOM 3010 C C . GLY A 1 392 ? 17.621 14.813 -17.509 1.00 88.94 392 GLY A C 1
ATOM 3011 O O . GLY A 1 392 ? 16.784 14.638 -16.623 1.00 88.94 392 GLY A O 1
ATOM 3012 N N . ILE A 1 393 ? 17.427 14.365 -18.759 1.00 93.56 393 ILE A N 1
ATOM 3013 C CA . ILE A 1 393 ? 16.223 13.610 -19.168 1.00 93.56 393 ILE A CA 1
ATOM 3014 C C . ILE A 1 393 ? 16.107 12.290 -18.392 1.00 93.56 393 ILE A C 1
ATOM 3016 O O . ILE A 1 393 ? 15.017 11.941 -17.933 1.00 93.56 393 ILE A O 1
ATOM 3020 N N . GLN A 1 394 ? 17.211 11.554 -18.236 1.00 92.50 394 GLN A N 1
ATOM 3021 C CA . GLN A 1 394 ? 17.229 10.280 -17.510 1.00 92.50 394 GLN A CA 1
ATOM 3022 C C . GLN A 1 394 ? 16.953 10.471 -16.016 1.00 92.50 394 GLN A C 1
ATOM 3024 O O . GLN A 1 394 ? 16.054 9.819 -15.486 1.00 92.50 394 GLN A O 1
ATOM 3029 N N . ASP A 1 395 ? 17.661 11.401 -15.367 1.00 91.50 395 ASP A N 1
ATOM 3030 C CA . ASP A 1 395 ? 17.472 11.738 -13.951 1.00 91.50 395 ASP A CA 1
ATOM 3031 C C . ASP A 1 395 ? 16.016 12.175 -13.676 1.00 91.50 395 ASP A C 1
ATOM 3033 O O . ASP A 1 395 ? 15.392 11.726 -12.710 1.00 91.50 395 ASP A O 1
ATOM 3037 N N . LEU A 1 396 ? 15.432 12.988 -14.567 1.00 95.69 396 LEU A N 1
ATOM 3038 C CA . LEU A 1 396 ? 14.034 13.414 -14.480 1.00 95.69 396 LEU A CA 1
ATOM 3039 C C . LEU A 1 396 ? 13.062 12.241 -14.611 1.00 95.69 396 LEU A C 1
ATOM 3041 O O . LEU A 1 396 ? 12.128 12.149 -13.817 1.00 95.69 396 LEU A O 1
ATOM 3045 N N . CYS A 1 397 ? 13.265 11.334 -15.569 1.00 96.31 397 CYS A N 1
ATOM 3046 C CA . CYS A 1 397 ? 12.378 10.182 -15.747 1.00 96.31 397 CYS A CA 1
ATOM 3047 C C . CYS A 1 397 ? 12.462 9.189 -14.577 1.00 96.31 397 CYS A C 1
ATOM 3049 O O . CYS A 1 397 ? 11.438 8.626 -14.193 1.00 96.31 397 CYS A O 1
ATOM 3051 N N . ILE A 1 398 ? 13.642 9.013 -13.971 1.00 93.75 398 ILE A N 1
ATOM 3052 C CA . ILE A 1 398 ? 13.808 8.218 -12.743 1.00 93.75 398 ILE A CA 1
ATOM 3053 C C . ILE A 1 398 ? 13.006 8.845 -11.597 1.00 93.75 398 ILE A C 1
ATOM 3055 O O . ILE A 1 398 ? 12.247 8.155 -10.915 1.00 93.75 398 ILE A O 1
ATOM 3059 N N . LEU A 1 399 ? 13.121 10.162 -11.401 1.00 94.31 399 LEU A N 1
ATOM 3060 C CA . LEU A 1 399 ? 12.348 10.867 -10.381 1.00 94.31 399 LEU A CA 1
ATOM 3061 C C . LEU A 1 399 ? 10.842 10.813 -10.665 1.00 94.31 399 LEU A C 1
ATOM 3063 O O . LEU A 1 399 ? 10.046 10.603 -9.756 1.00 94.31 399 LEU A O 1
ATOM 3067 N N . MET A 1 400 ? 10.442 10.941 -11.927 1.00 95.38 400 MET A N 1
ATOM 3068 C CA . MET A 1 400 ? 9.047 10.837 -12.339 1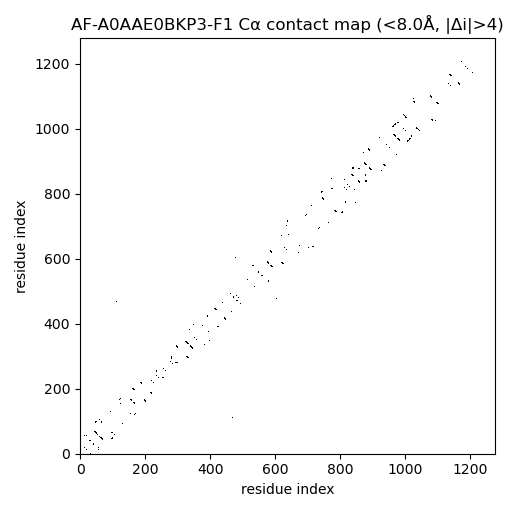.00 95.38 400 MET A CA 1
ATOM 3069 C C . MET A 1 400 ? 8.467 9.452 -12.047 1.00 95.38 400 MET A C 1
ATOM 3071 O O . MET A 1 400 ? 7.351 9.371 -11.539 1.00 95.38 400 MET A O 1
ATOM 3075 N N . TRP A 1 401 ? 9.226 8.380 -12.290 1.00 95.56 401 TRP A N 1
ATOM 3076 C CA . TRP A 1 401 ? 8.848 7.027 -11.882 1.00 95.56 401 TRP A CA 1
ATOM 3077 C C . TRP A 1 401 ? 8.671 6.929 -10.364 1.00 95.56 401 TRP A C 1
ATOM 3079 O O . TRP A 1 401 ? 7.600 6.550 -9.898 1.00 95.56 401 TRP A O 1
ATOM 3089 N N . ASN A 1 402 ? 9.667 7.371 -9.592 1.00 92.06 402 ASN A N 1
ATOM 3090 C CA . ASN A 1 402 ? 9.636 7.311 -8.128 1.00 92.06 402 ASN A CA 1
ATOM 3091 C C . ASN A 1 402 ? 8.487 8.133 -7.515 1.00 92.06 402 ASN A C 1
ATOM 3093 O O . ASN A 1 402 ? 7.858 7.698 -6.554 1.00 92.06 402 ASN A O 1
ATOM 3097 N N . ALA A 1 403 ? 8.186 9.309 -8.070 1.00 92.00 403 ALA A N 1
ATOM 3098 C CA . ALA A 1 403 ? 7.037 10.120 -7.669 1.00 92.00 403 ALA A CA 1
ATOM 3099 C C . ALA A 1 403 ? 5.703 9.473 -8.090 1.00 92.00 403 ALA A C 1
ATOM 3101 O O . ALA A 1 403 ? 4.696 9.629 -7.398 1.00 92.00 403 ALA A O 1
ATOM 3102 N N . GLY A 1 404 ? 5.699 8.738 -9.204 1.00 92.75 404 GLY A N 1
ATOM 3103 C CA . GLY A 1 404 ? 4.543 8.032 -9.752 1.00 92.75 404 GLY A CA 1
ATOM 3104 C C . GLY A 1 404 ? 4.088 6.825 -8.946 1.00 92.75 404 GLY A C 1
ATOM 3105 O O . GLY A 1 404 ? 2.889 6.575 -8.925 1.00 92.75 404 GLY A O 1
ATOM 3106 N N . LEU A 1 405 ? 4.993 6.125 -8.250 1.00 90.38 405 LEU A N 1
ATOM 3107 C CA . LEU A 1 405 ? 4.700 4.846 -7.581 1.00 90.38 405 LEU A CA 1
ATOM 3108 C C . LEU A 1 405 ? 3.455 4.890 -6.677 1.00 90.38 405 LEU A C 1
ATOM 3110 O O . LEU A 1 405 ? 2.553 4.074 -6.845 1.00 90.38 405 LEU A O 1
ATOM 3114 N N . LEU A 1 406 ? 3.349 5.883 -5.785 1.00 88.88 406 LEU A N 1
ATOM 3115 C CA . LEU A 1 406 ? 2.185 6.042 -4.896 1.00 88.88 406 LEU A CA 1
ATOM 3116 C C . LEU A 1 406 ? 0.881 6.318 -5.671 1.00 88.88 406 LEU A C 1
ATOM 3118 O O . LEU A 1 406 ? -0.211 5.965 -5.231 1.00 88.88 406 LEU A O 1
ATOM 3122 N N . LEU A 1 407 ? 0.984 6.953 -6.839 1.00 91.19 407 LEU A N 1
ATOM 3123 C CA . LEU A 1 407 ? -0.154 7.352 -7.667 1.00 91.19 407 LEU A CA 1
ATOM 3124 C C . LEU A 1 407 ? -0.598 6.260 -8.653 1.00 91.19 407 LEU A C 1
ATOM 3126 O O . LEU A 1 407 ? -1.586 6.455 -9.360 1.00 91.19 407 LEU A O 1
ATOM 3130 N N . LEU A 1 408 ? 0.078 5.105 -8.691 1.00 89.19 408 LEU A N 1
ATOM 3131 C CA . LEU A 1 408 ? -0.318 3.952 -9.512 1.00 89.19 408 LEU A CA 1
ATOM 3132 C C . LEU A 1 408 ? -1.560 3.222 -8.975 1.00 89.19 408 LEU A C 1
ATOM 3134 O O . LEU A 1 408 ? -2.031 2.262 -9.589 1.00 89.19 408 LEU A O 1
ATOM 3138 N N . GLN A 1 409 ? -2.143 3.674 -7.864 1.00 85.56 409 GLN A N 1
ATOM 3139 C CA . GLN A 1 409 ? -3.426 3.172 -7.381 1.00 85.56 409 GLN A CA 1
ATOM 3140 C C . GLN A 1 409 ? -4.569 3.469 -8.357 1.00 85.56 409 GLN A C 1
ATOM 3142 O O . GLN A 1 409 ? -4.585 4.510 -9.017 1.00 85.56 409 GLN A O 1
ATOM 3147 N N . ARG A 1 410 ? -5.571 2.579 -8.410 1.00 80.44 410 ARG A N 1
ATOM 3148 C CA . ARG A 1 410 ? -6.682 2.613 -9.384 1.00 80.44 410 ARG A CA 1
ATOM 3149 C C . ARG A 1 410 ? -7.332 3.996 -9.533 1.00 80.44 410 ARG A C 1
ATOM 3151 O O . ARG A 1 410 ? -7.586 4.425 -10.654 1.00 80.44 410 ARG A O 1
ATOM 3158 N N . ASN A 1 411 ? -7.521 4.716 -8.427 1.00 82.62 411 ASN A N 1
ATOM 3159 C CA . ASN A 1 411 ? -8.192 6.020 -8.404 1.00 82.62 411 ASN A CA 1
ATOM 3160 C C . ASN A 1 411 ? -7.274 7.204 -8.780 1.00 82.62 411 ASN A C 1
ATOM 3162 O O . ASN A 1 411 ? -7.764 8.284 -9.106 1.00 82.62 411 ASN A O 1
ATOM 3166 N N . LEU A 1 412 ? -5.948 7.020 -8.763 1.00 87.62 412 LEU A N 1
ATOM 3167 C CA . LEU A 1 412 ? -4.949 8.084 -8.944 1.00 87.62 412 LEU A CA 1
ATOM 3168 C C . LEU A 1 412 ? -4.162 7.978 -10.265 1.00 87.62 412 LEU A C 1
ATOM 3170 O O . LEU A 1 412 ? -3.539 8.964 -10.672 1.00 87.62 412 LEU A O 1
ATOM 3174 N N . ARG A 1 413 ? -4.257 6.846 -10.983 1.00 87.62 413 ARG A N 1
ATOM 3175 C CA . ARG A 1 413 ? -3.511 6.546 -12.229 1.00 87.62 413 ARG A CA 1
ATOM 3176 C C . ARG A 1 413 ? -3.580 7.631 -13.304 1.00 87.62 413 ARG A C 1
ATOM 3178 O O . ARG A 1 413 ? -2.587 7.894 -13.981 1.00 87.62 413 ARG A O 1
ATOM 3185 N N . LYS A 1 414 ? -4.715 8.328 -13.420 1.00 87.88 414 LYS A N 1
ATOM 3186 C CA . LYS A 1 414 ? -4.900 9.430 -14.387 1.00 87.88 414 LYS A CA 1
ATOM 3187 C C . LYS A 1 414 ? -3.855 10.541 -14.249 1.00 87.88 414 LYS A C 1
ATOM 3189 O O . LYS A 1 414 ? -3.535 11.211 -15.224 1.00 87.88 414 LYS A O 1
ATOM 3194 N N . SER A 1 415 ? -3.309 10.744 -13.048 1.00 88.56 415 SER A N 1
ATOM 3195 C CA . SER A 1 415 ? -2.282 11.765 -12.802 1.00 88.56 415 SER A CA 1
ATOM 3196 C C . SER A 1 415 ? -0.924 11.443 -13.436 1.00 88.56 415 SER A C 1
ATOM 3198 O O . SER A 1 415 ? -0.138 12.357 -13.673 1.00 88.56 415 SER A O 1
ATOM 3200 N N . VAL A 1 416 ? -0.663 10.168 -13.732 1.00 93.19 416 VAL A N 1
ATOM 3201 C CA . VAL A 1 416 ? 0.643 9.657 -14.171 1.00 93.19 416 VAL A CA 1
ATOM 3202 C C . VAL A 1 416 ? 0.700 9.421 -15.684 1.00 93.19 416 VAL A C 1
ATOM 3204 O O . VAL A 1 416 ? 1.759 9.550 -16.295 1.00 93.19 416 VAL A O 1
ATOM 3207 N N . GLN A 1 417 ? -0.446 9.138 -16.306 1.00 92.69 417 GLN A N 1
ATOM 3208 C CA . GLN A 1 417 ? -0.574 8.748 -17.714 1.00 92.69 417 GLN A CA 1
ATOM 3209 C C . GLN A 1 417 ? 0.159 9.672 -18.700 1.00 92.69 417 GLN A C 1
ATOM 3211 O O . GLN A 1 417 ? 0.994 9.211 -19.477 1.00 92.69 417 GLN A O 1
ATOM 3216 N N . GLN A 1 418 ? -0.144 10.973 -18.688 1.00 93.44 418 GLN A N 1
ATOM 3217 C CA . GLN A 1 418 ? 0.478 11.922 -19.616 1.00 93.44 418 GLN A CA 1
ATOM 3218 C C . GLN A 1 418 ? 1.981 12.131 -19.333 1.00 93.44 418 GLN A C 1
ATOM 3220 O O . GLN A 1 418 ? 2.769 11.975 -20.264 1.00 93.44 418 GLN A O 1
ATOM 3225 N N . PRO A 1 419 ? 2.409 12.390 -18.082 1.00 94.44 419 PRO A N 1
ATOM 3226 C CA . PRO A 1 419 ? 3.825 12.464 -17.717 1.00 94.44 419 PRO A CA 1
ATOM 3227 C C . PRO A 1 419 ? 4.644 11.246 -18.167 1.00 94.44 419 PRO A C 1
ATOM 3229 O O . PRO A 1 419 ? 5.705 11.400 -18.772 1.00 94.44 419 PRO A O 1
ATOM 3232 N N . PHE A 1 420 ? 4.142 10.025 -17.944 1.00 95.75 420 PHE A N 1
ATOM 3233 C CA . PHE A 1 420 ? 4.836 8.807 -18.372 1.00 95.75 420 PHE A CA 1
ATOM 3234 C C . PHE A 1 420 ? 4.936 8.705 -19.896 1.00 95.75 420 PHE A C 1
ATOM 3236 O O . PHE A 1 420 ? 6.001 8.351 -20.401 1.00 95.75 420 PHE A O 1
ATOM 3243 N N . ALA A 1 421 ? 3.886 9.073 -20.637 1.00 95.06 421 ALA A N 1
ATOM 3244 C CA . ALA A 1 421 ? 3.925 9.110 -22.099 1.00 95.06 421 ALA A CA 1
ATOM 3245 C C . ALA A 1 421 ? 4.957 10.126 -22.633 1.00 95.06 421 ALA A C 1
ATOM 3247 O O . ALA A 1 421 ? 5.743 9.796 -23.530 1.00 95.06 421 ALA A O 1
ATOM 3248 N N . SER A 1 422 ? 5.001 11.335 -22.058 1.00 94.81 422 SER A N 1
ATOM 3249 C CA . SER A 1 422 ? 5.990 12.368 -22.395 1.00 94.81 422 SER A CA 1
ATOM 3250 C C . SER A 1 422 ? 7.419 11.884 -22.118 1.00 94.81 422 SER A C 1
ATOM 3252 O O . SER A 1 422 ? 8.289 11.972 -22.989 1.00 94.81 422 SER A O 1
ATOM 3254 N N . GLY A 1 423 ? 7.662 11.325 -20.926 1.00 95.25 423 GLY A N 1
ATOM 3255 C CA . GLY A 1 423 ? 8.977 10.822 -20.523 1.00 95.25 423 GLY A CA 1
ATOM 3256 C C . GLY A 1 423 ? 9.462 9.652 -21.372 1.00 95.25 423 GLY A C 1
ATOM 3257 O O . GLY A 1 423 ? 10.607 9.655 -21.816 1.00 95.25 423 GLY A O 1
ATOM 3258 N N . LEU A 1 424 ? 8.590 8.689 -21.683 1.00 95.56 424 LEU A N 1
ATOM 3259 C CA . LEU A 1 424 ? 8.919 7.571 -22.573 1.00 95.56 424 LEU A CA 1
ATOM 3260 C C . LEU A 1 424 ? 9.310 8.045 -23.972 1.00 95.56 424 LEU A C 1
ATOM 3262 O O . LEU A 1 424 ? 10.308 7.576 -24.514 1.00 95.56 424 LEU A O 1
ATOM 3266 N N . THR A 1 425 ? 8.580 9.014 -24.527 1.00 95.00 425 THR A N 1
ATOM 3267 C CA . THR A 1 425 ? 8.907 9.605 -25.833 1.00 95.00 425 THR A CA 1
ATOM 3268 C C . THR A 1 425 ? 10.283 10.280 -25.800 1.00 95.00 425 THR A C 1
ATOM 3270 O O . THR A 1 425 ? 11.090 10.102 -26.710 1.00 95.00 425 THR A O 1
ATOM 3273 N N . ALA A 1 426 ? 10.600 11.009 -24.724 1.00 94.31 426 ALA A N 1
ATOM 3274 C CA . ALA A 1 426 ? 11.919 11.616 -24.551 1.00 94.31 426 ALA A CA 1
ATOM 3275 C C . ALA A 1 426 ? 13.038 10.563 -24.415 1.00 94.31 426 ALA A C 1
ATOM 3277 O O . ALA A 1 426 ? 14.085 10.707 -25.046 1.00 94.31 426 ALA A O 1
ATOM 3278 N N . LEU A 1 427 ? 12.812 9.483 -23.654 1.00 93.25 427 LEU A N 1
ATOM 3279 C CA . LEU A 1 427 ? 13.763 8.374 -23.495 1.00 93.25 427 LEU A CA 1
ATOM 3280 C C . LEU A 1 427 ? 13.982 7.583 -24.795 1.00 93.25 427 LEU A C 1
ATOM 3282 O O . LEU A 1 427 ? 15.101 7.131 -25.053 1.00 93.25 427 LEU A O 1
ATOM 3286 N N . GLU A 1 428 ? 12.934 7.417 -25.606 1.00 90.75 428 GLU A N 1
ATOM 3287 C CA . GLU A 1 428 ? 13.001 6.830 -26.949 1.00 90.75 428 GLU A CA 1
ATOM 3288 C C . GLU A 1 428 ? 13.858 7.692 -27.883 1.00 90.75 428 GLU A C 1
ATOM 3290 O O . GLU A 1 428 ? 14.769 7.165 -28.522 1.00 90.75 428 GLU A O 1
ATOM 3295 N N . ASN A 1 429 ? 13.636 9.011 -27.897 1.00 89.88 429 ASN A N 1
ATOM 3296 C CA . ASN A 1 429 ? 14.368 9.948 -28.756 1.00 89.88 429 ASN A CA 1
ATOM 3297 C C . ASN A 1 429 ? 15.877 9.971 -28.470 1.00 89.88 429 ASN A C 1
ATOM 3299 O O . ASN A 1 429 ? 16.673 10.078 -29.399 1.00 89.88 429 ASN A O 1
ATOM 3303 N N . ILE A 1 430 ? 16.284 9.830 -27.202 1.00 86.75 430 ILE A N 1
ATOM 3304 C CA . ILE A 1 430 ? 17.708 9.754 -26.824 1.00 86.75 430 ILE A CA 1
ATOM 3305 C C . ILE A 1 430 ? 18.285 8.330 -26.895 1.00 86.75 430 ILE A C 1
ATOM 3307 O O . ILE A 1 430 ? 19.441 8.121 -26.520 1.00 86.75 430 ILE A O 1
ATOM 3311 N N . ALA A 1 431 ? 17.487 7.339 -27.319 1.00 81.94 431 ALA A N 1
ATOM 3312 C CA . ALA A 1 431 ? 17.829 5.917 -27.299 1.00 81.94 431 ALA A CA 1
ATOM 3313 C C . ALA A 1 431 ? 18.440 5.480 -25.950 1.00 81.94 431 ALA A C 1
ATOM 3315 O O . ALA A 1 431 ? 19.525 4.892 -25.895 1.00 81.94 431 ALA A O 1
ATOM 3316 N N . SER A 1 432 ? 17.759 5.823 -24.848 1.00 86.44 432 SER A N 1
ATOM 3317 C CA . SER A 1 432 ? 18.283 5.616 -23.494 1.00 86.44 432 SER A CA 1
ATOM 3318 C C . SER A 1 432 ? 18.547 4.128 -23.203 1.00 86.44 432 SER A C 1
ATOM 3320 O O . SER A 1 432 ? 17.667 3.299 -23.474 1.00 86.44 432 SER A O 1
ATOM 3322 N N . PRO A 1 433 ? 19.702 3.786 -22.587 1.00 80.44 433 PRO A N 1
ATOM 3323 C CA . PRO A 1 433 ? 20.046 2.415 -22.208 1.00 80.44 433 PRO A CA 1
ATOM 3324 C C . PRO A 1 433 ? 19.275 1.906 -20.978 1.00 80.44 433 PRO A C 1
ATOM 3326 O O . PRO A 1 433 ? 19.415 0.736 -20.629 1.00 80.44 433 PRO A O 1
ATOM 3329 N N . LEU A 1 434 ? 18.444 2.741 -20.334 1.00 85.50 434 LEU A N 1
ATOM 3330 C CA . LEU A 1 434 ? 17.621 2.388 -19.168 1.00 85.50 434 LEU A CA 1
ATOM 3331 C C . LEU A 1 434 ? 16.410 1.527 -19.562 1.00 85.50 434 LEU A C 1
ATOM 3333 O O . LEU A 1 434 ? 15.254 1.893 -19.353 1.00 85.50 434 LEU A O 1
ATOM 3337 N N . HIS A 1 435 ? 16.674 0.371 -20.164 1.00 86.81 435 HIS A N 1
ATOM 3338 C CA . HIS A 1 435 ? 15.653 -0.503 -20.730 1.00 86.81 435 HIS A CA 1
ATOM 3339 C C . HIS A 1 435 ? 14.657 -0.987 -19.679 1.00 86.81 435 HIS A C 1
ATOM 3341 O O . HIS A 1 435 ? 13.460 -0.921 -19.921 1.00 86.81 435 HIS A O 1
ATOM 3347 N N . ARG A 1 436 ? 15.127 -1.375 -18.488 1.00 88.44 436 ARG A N 1
ATOM 3348 C CA . ARG A 1 436 ? 14.244 -1.820 -17.401 1.00 88.44 436 ARG A CA 1
ATOM 3349 C C . ARG A 1 436 ? 13.245 -0.738 -16.983 1.00 88.44 436 ARG A C 1
ATOM 3351 O O . ARG A 1 436 ? 12.057 -1.019 -16.892 1.00 88.44 436 ARG A O 1
ATOM 3358 N N . LEU A 1 437 ? 13.711 0.498 -16.787 1.00 92.00 437 LEU A N 1
ATOM 3359 C CA . LEU A 1 437 ? 12.841 1.633 -16.456 1.00 92.00 437 LEU A CA 1
ATOM 3360 C C . LEU A 1 437 ? 11.819 1.889 -17.569 1.00 92.00 437 LEU A C 1
ATOM 3362 O O . LEU A 1 437 ? 10.638 2.068 -17.292 1.00 92.00 437 LEU A O 1
ATOM 3366 N N . ARG A 1 438 ? 12.260 1.866 -18.832 1.00 92.81 438 ARG A N 1
ATOM 3367 C CA . ARG A 1 438 ? 11.373 2.057 -19.988 1.00 92.81 438 ARG A CA 1
ATOM 3368 C C . ARG A 1 438 ? 10.297 0.975 -20.061 1.00 92.81 438 ARG A C 1
ATOM 3370 O O . ARG A 1 438 ? 9.140 1.304 -20.282 1.00 92.81 438 ARG A O 1
ATOM 3377 N N . VAL A 1 439 ? 10.654 -0.289 -19.837 1.00 93.44 439 VAL A N 1
ATOM 3378 C CA . VAL A 1 439 ? 9.703 -1.412 -19.820 1.00 93.44 439 VAL A CA 1
ATOM 3379 C C . VAL A 1 439 ? 8.678 -1.245 -18.698 1.00 93.44 439 VAL A C 1
ATOM 3381 O O . VAL A 1 439 ? 7.485 -1.359 -18.963 1.00 93.44 439 VAL A O 1
ATOM 3384 N N . LEU A 1 440 ? 9.117 -0.900 -17.483 1.00 93.75 440 LEU A N 1
ATOM 3385 C CA . LEU A 1 440 ? 8.225 -0.615 -16.351 1.00 93.75 440 LEU A CA 1
ATOM 3386 C C . LEU A 1 440 ? 7.252 0.531 -16.662 1.00 93.75 440 LEU A C 1
ATOM 3388 O O . LEU A 1 440 ? 6.047 0.401 -16.466 1.00 93.75 440 LEU A O 1
ATOM 3392 N N . MET A 1 441 ? 7.755 1.635 -17.215 1.00 94.88 441 MET A N 1
ATOM 3393 C CA . MET A 1 441 ? 6.914 2.765 -17.605 1.00 94.88 441 MET A CA 1
ATOM 3394 C C . MET A 1 441 ? 5.931 2.405 -18.731 1.00 94.88 441 MET A C 1
ATOM 3396 O O . MET A 1 441 ? 4.782 2.838 -18.679 1.00 94.88 441 MET A O 1
ATOM 3400 N N . HIS A 1 442 ? 6.343 1.621 -19.738 1.00 95.19 442 HIS A N 1
ATOM 3401 C CA . HIS A 1 442 ? 5.441 1.153 -20.799 1.00 95.19 442 HIS A CA 1
ATOM 3402 C C . HIS A 1 442 ? 4.348 0.227 -20.249 1.00 95.19 442 HIS A C 1
ATOM 3404 O O . HIS A 1 442 ? 3.197 0.361 -20.664 1.00 95.19 442 HIS A O 1
ATOM 3410 N N . LEU A 1 443 ? 4.687 -0.669 -19.314 1.00 94.62 443 LEU A N 1
ATOM 3411 C CA . LEU A 1 443 ? 3.737 -1.559 -18.641 1.00 94.62 443 LEU A CA 1
ATOM 3412 C C . LEU A 1 443 ? 2.664 -0.751 -17.900 1.00 94.62 443 LEU A C 1
ATOM 3414 O O . LEU A 1 443 ? 1.474 -0.925 -18.155 1.00 94.62 443 LEU A O 1
ATOM 3418 N N . GLU A 1 444 ? 3.068 0.188 -17.043 1.00 93.31 444 GLU A N 1
ATOM 3419 C CA . GLU A 1 444 ? 2.119 1.020 -16.290 1.00 93.31 444 GLU A CA 1
ATOM 3420 C C . GLU A 1 444 ? 1.295 1.940 -17.199 1.00 93.31 444 GLU A C 1
ATOM 3422 O O . GLU A 1 444 ? 0.100 2.144 -16.973 1.00 93.31 444 GLU A O 1
ATOM 3427 N N . LEU A 1 445 ? 1.890 2.462 -18.276 1.00 94.31 445 LEU A N 1
ATOM 3428 C CA . LEU A 1 445 ? 1.161 3.265 -19.255 1.00 94.31 445 LEU A CA 1
ATOM 3429 C C . LEU A 1 445 ? 0.131 2.426 -20.030 1.00 94.31 445 LEU A C 1
ATOM 3431 O O . LEU A 1 445 ? -0.965 2.919 -20.308 1.00 94.31 445 LEU A O 1
ATOM 3435 N N . ALA A 1 446 ? 0.442 1.165 -20.347 1.00 93.62 446 ALA A N 1
ATOM 3436 C CA . ALA A 1 446 ? -0.510 0.238 -20.956 1.00 93.62 446 ALA A CA 1
ATOM 3437 C C . ALA A 1 446 ? -1.711 -0.007 -20.031 1.00 93.62 446 ALA A C 1
ATOM 3439 O O . ALA A 1 446 ? -2.854 0.102 -20.477 1.00 93.62 446 ALA A O 1
ATOM 3440 N N . TRP A 1 447 ? -1.468 -0.223 -18.735 1.00 89.75 447 TRP A N 1
ATOM 3441 C CA . TRP A 1 447 ? -2.528 -0.337 -17.731 1.00 89.75 447 TRP A CA 1
ATOM 3442 C C . TRP A 1 447 ? -3.367 0.938 -17.588 1.00 89.75 447 TRP A C 1
ATOM 3444 O O . TRP A 1 447 ? -4.584 0.849 -17.417 1.00 89.75 447 TRP A O 1
ATOM 3454 N N . CYS A 1 448 ? -2.755 2.124 -17.680 1.00 90.31 448 CYS A N 1
ATOM 3455 C CA . CYS A 1 448 ? -3.491 3.392 -17.702 1.00 90.31 448 CYS A CA 1
ATOM 3456 C C . CYS A 1 448 ? -4.428 3.475 -18.913 1.00 90.31 448 CYS A C 1
ATOM 3458 O O . CYS A 1 448 ? -5.600 3.803 -18.759 1.00 90.31 448 CYS A O 1
ATOM 3460 N N . TYR A 1 449 ? -3.935 3.147 -20.111 1.00 91.25 449 TYR A N 1
ATOM 3461 C CA . TYR A 1 449 ? -4.751 3.172 -21.326 1.00 91.25 449 TYR A CA 1
ATOM 3462 C C . TYR A 1 449 ? -5.846 2.108 -21.335 1.00 91.25 449 TYR A C 1
ATOM 3464 O O . TYR A 1 449 ? -6.929 2.379 -21.845 1.00 91.25 449 TYR A O 1
ATOM 3472 N N . MET A 1 450 ? -5.603 0.938 -20.745 1.00 86.81 450 MET A N 1
ATOM 3473 C CA . MET A 1 450 ? -6.642 -0.073 -20.558 1.00 86.81 450 MET A CA 1
ATOM 3474 C C . MET A 1 450 ? -7.759 0.388 -19.628 1.00 86.81 450 MET A C 1
ATOM 3476 O O . MET A 1 450 ? -8.917 0.132 -19.919 1.00 86.81 450 MET A O 1
ATOM 3480 N N . ALA A 1 451 ? -7.437 1.094 -18.542 1.00 84.19 451 ALA A N 1
ATOM 3481 C CA . ALA A 1 451 ? -8.452 1.636 -17.638 1.00 84.19 451 ALA A CA 1
ATOM 3482 C C . ALA A 1 451 ? -9.333 2.725 -18.289 1.00 84.19 451 ALA A C 1
ATOM 3484 O O . ALA A 1 451 ? -10.387 3.056 -17.751 1.00 84.19 451 ALA A O 1
ATOM 3485 N N . GLU A 1 452 ? -8.898 3.291 -19.420 1.00 85.62 452 GLU A N 1
ATOM 3486 C CA . GLU A 1 452 ? -9.648 4.249 -20.245 1.00 85.62 452 GLU A CA 1
ATOM 3487 C C . GLU A 1 452 ? -10.169 3.627 -21.560 1.00 85.62 452 GLU A C 1
ATOM 3489 O O . GLU A 1 452 ? -10.509 4.360 -22.488 1.00 85.62 452 GLU A O 1
ATOM 3494 N N . ASP A 1 453 ? -10.181 2.293 -21.672 1.00 84.69 453 ASP A N 1
ATOM 3495 C CA . ASP A 1 453 ? -10.629 1.520 -22.844 1.00 84.69 453 ASP A CA 1
ATOM 3496 C C . ASP A 1 453 ? -9.900 1.843 -24.170 1.00 84.69 453 ASP A C 1
ATOM 3498 O O . ASP A 1 453 ? -10.365 1.537 -25.270 1.00 84.69 453 ASP A O 1
ATOM 3502 N N . MET A 1 454 ? -8.691 2.414 -24.108 1.00 89.00 454 MET A N 1
ATOM 3503 C CA . MET A 1 454 ? -7.842 2.695 -25.275 1.00 89.00 454 MET A CA 1
ATOM 3504 C C . MET A 1 454 ? -6.931 1.507 -25.632 1.00 89.00 454 MET A C 1
ATOM 3506 O O . MET A 1 454 ? -5.699 1.615 -25.624 1.00 89.00 454 MET A O 1
ATOM 3510 N N . LEU A 1 455 ? -7.534 0.375 -26.001 1.00 89.06 455 LEU A N 1
ATOM 3511 C CA . LEU A 1 455 ? -6.840 -0.905 -26.224 1.00 89.06 455 LEU A CA 1
ATOM 3512 C C . LEU A 1 455 ? -5.720 -0.845 -27.280 1.00 89.06 455 LEU A C 1
ATOM 3514 O O . LEU A 1 455 ? -4.631 -1.362 -27.057 1.00 89.06 455 LEU A O 1
ATOM 3518 N N . THR A 1 456 ? -5.926 -0.147 -28.402 1.00 90.56 456 THR A N 1
ATOM 3519 C CA . THR A 1 456 ? -4.907 -0.038 -29.470 1.00 90.56 456 THR A CA 1
ATOM 3520 C C . THR A 1 456 ? -3.668 0.747 -29.041 1.00 90.56 456 THR A C 1
ATOM 3522 O O . THR A 1 456 ? -2.568 0.501 -29.536 1.00 90.56 456 THR A O 1
ATOM 3525 N N . LYS A 1 457 ? -3.820 1.717 -28.129 1.00 91.12 457 LYS A N 1
ATOM 3526 C CA . LYS A 1 457 ? -2.675 2.425 -27.547 1.00 91.12 457 LYS A CA 1
ATOM 3527 C C . LYS A 1 457 ? -1.973 1.546 -26.523 1.00 91.12 457 LYS A C 1
ATOM 3529 O O . LYS A 1 457 ? -0.747 1.564 -26.502 1.00 91.12 457 LYS A O 1
ATOM 3534 N N . ALA A 1 458 ? -2.727 0.796 -25.719 1.00 92.50 458 ALA A N 1
ATOM 3535 C CA . ALA A 1 458 ? -2.172 -0.149 -24.756 1.00 92.50 458 ALA A CA 1
ATOM 3536 C C . ALA A 1 458 ? -1.321 -1.224 -25.454 1.00 92.50 458 ALA A C 1
ATOM 3538 O O . ALA A 1 458 ? -0.154 -1.376 -25.099 1.00 92.50 458 ALA A O 1
ATOM 3539 N N . ASP A 1 459 ? -1.838 -1.860 -26.513 1.00 92.12 459 ASP A N 1
ATOM 3540 C CA . ASP A 1 459 ? -1.102 -2.869 -27.291 1.00 92.12 459 ASP A CA 1
ATOM 3541 C C . ASP A 1 459 ? 0.213 -2.311 -27.856 1.00 92.12 459 ASP A C 1
ATOM 3543 O O . ASP A 1 459 ? 1.281 -2.891 -27.672 1.00 92.12 459 ASP A O 1
ATOM 3547 N N . LYS A 1 460 ? 0.183 -1.098 -28.427 1.00 92.88 460 LYS A N 1
ATOM 3548 C CA . LYS A 1 460 ? 1.403 -0.424 -28.902 1.00 92.88 460 LYS A CA 1
ATOM 3549 C C . LYS A 1 460 ? 2.450 -0.236 -27.802 1.00 92.88 460 LYS A C 1
ATOM 3551 O O . LYS A 1 460 ? 3.639 -0.351 -28.090 1.00 92.88 460 LYS A O 1
ATOM 3556 N N . GLN A 1 461 ? 2.045 0.085 -26.569 1.00 94.19 461 GLN A N 1
ATOM 3557 C CA . GLN A 1 461 ? 2.996 0.224 -25.458 1.00 94.19 461 GLN A CA 1
ATOM 3558 C C . GLN A 1 461 ? 3.568 -1.133 -25.035 1.00 94.19 461 GLN A C 1
ATOM 3560 O O . GLN A 1 461 ? 4.775 -1.233 -24.823 1.00 94.19 461 GLN A O 1
ATOM 3565 N N . VAL A 1 462 ? 2.742 -2.181 -24.975 1.00 93.50 462 VAL A N 1
ATOM 3566 C CA . VAL A 1 462 ? 3.193 -3.542 -24.645 1.00 93.50 462 VAL A CA 1
ATOM 3567 C C . VAL A 1 462 ? 4.147 -4.081 -25.714 1.00 93.50 462 VAL A C 1
ATOM 3569 O O . VAL A 1 462 ? 5.222 -4.577 -25.382 1.00 93.50 462 VAL A O 1
ATOM 3572 N N . ALA A 1 463 ? 3.832 -3.893 -26.998 1.00 91.50 463 ALA A N 1
ATOM 3573 C CA . ALA A 1 463 ? 4.709 -4.266 -28.104 1.00 91.50 463 ALA A CA 1
ATOM 3574 C C . ALA A 1 463 ? 6.070 -3.552 -28.020 1.00 91.50 463 ALA A C 1
ATOM 3576 O O . ALA A 1 463 ? 7.118 -4.186 -28.150 1.00 91.50 463 ALA A O 1
ATOM 3577 N N . LYS A 1 464 ? 6.077 -2.243 -27.723 1.00 91.19 464 LYS A N 1
ATOM 3578 C CA . LYS A 1 464 ? 7.315 -1.482 -27.483 1.00 91.19 464 LYS A CA 1
ATOM 3579 C C . LYS A 1 464 ? 8.114 -2.028 -26.298 1.00 91.19 464 LYS A C 1
ATOM 3581 O O . LYS A 1 464 ? 9.335 -2.119 -26.390 1.00 91.19 464 LYS A O 1
ATOM 3586 N N . ALA A 1 465 ? 7.444 -2.414 -25.213 1.00 91.56 465 ALA A N 1
ATOM 3587 C CA . ALA A 1 465 ? 8.084 -2.997 -24.039 1.00 91.56 465 ALA A CA 1
ATOM 3588 C C . ALA A 1 465 ? 8.743 -4.354 -24.349 1.00 91.56 465 ALA A C 1
ATOM 3590 O O . ALA A 1 465 ? 9.903 -4.559 -23.999 1.00 91.56 465 ALA A O 1
ATOM 3591 N N . LEU A 1 466 ? 8.050 -5.248 -25.064 1.00 88.94 466 LEU A N 1
ATOM 3592 C CA . LEU A 1 466 ? 8.537 -6.594 -25.412 1.00 88.94 466 LEU A CA 1
ATOM 3593 C C . LEU A 1 466 ? 9.735 -6.587 -26.377 1.00 88.94 466 LEU A C 1
ATOM 3595 O O . LEU A 1 466 ? 10.564 -7.505 -26.358 1.00 88.94 466 LEU A O 1
ATOM 3599 N N . VAL A 1 467 ? 9.848 -5.544 -27.207 1.00 86.06 467 VAL A N 1
ATOM 3600 C CA . VAL A 1 467 ? 10.995 -5.315 -28.100 1.00 86.06 467 VAL A CA 1
ATOM 3601 C C . VAL A 1 467 ? 12.257 -4.934 -27.319 1.00 86.06 467 VAL A C 1
ATOM 3603 O O . VAL A 1 467 ? 13.372 -5.209 -27.775 1.00 86.06 467 VAL A O 1
ATOM 3606 N N . LEU A 1 468 ? 12.131 -4.327 -26.138 1.00 84.81 468 LEU A N 1
ATOM 3607 C CA . LEU A 1 468 ? 13.294 -3.948 -25.344 1.00 84.81 468 LEU A CA 1
ATOM 3608 C C . LEU A 1 468 ? 13.955 -5.185 -24.733 1.00 84.81 468 LEU A C 1
ATOM 3610 O O . LEU A 1 468 ? 13.324 -6.073 -24.168 1.00 84.81 468 LEU A O 1
ATOM 3614 N N . ASP A 1 469 ? 15.275 -5.225 -24.848 1.00 82.56 469 ASP A N 1
ATOM 3615 C CA . ASP A 1 469 ? 16.093 -6.258 -24.231 1.00 82.56 469 ASP A CA 1
ATOM 3616 C C . ASP A 1 469 ? 16.527 -5.797 -22.832 1.00 82.56 469 ASP A C 1
ATOM 3618 O O . ASP A 1 469 ? 17.262 -4.816 -22.707 1.00 82.56 469 ASP A O 1
ATOM 3622 N N . TYR A 1 470 ? 16.021 -6.447 -21.785 1.00 84.31 470 TYR A N 1
ATOM 3623 C CA . TYR A 1 470 ? 16.285 -6.107 -20.380 1.00 84.31 470 TYR A CA 1
ATOM 3624 C C . TYR A 1 470 ? 16.620 -7.354 -19.549 1.00 84.31 470 TYR A C 1
ATOM 3626 O O . TYR A 1 470 ? 16.250 -7.432 -18.380 1.00 84.31 470 TYR A O 1
ATOM 3634 N N . THR A 1 471 ? 17.303 -8.334 -20.155 1.00 80.12 471 THR A N 1
ATOM 3635 C CA . THR A 1 471 ? 17.633 -9.607 -19.499 1.00 80.12 471 THR A CA 1
ATOM 3636 C C . THR A 1 471 ? 18.149 -9.416 -18.080 1.00 80.12 471 THR A C 1
ATOM 3638 O O . THR A 1 471 ? 19.093 -8.653 -17.847 1.00 80.12 471 THR A O 1
ATOM 3641 N N . ALA A 1 472 ? 17.515 -10.124 -17.152 1.00 79.50 472 ALA A N 1
ATOM 3642 C CA . ALA A 1 472 ? 17.834 -10.079 -15.738 1.00 79.50 472 ALA A CA 1
ATOM 3643 C C . ALA A 1 472 ? 19.239 -10.624 -15.462 1.00 79.50 472 ALA A C 1
ATOM 3645 O O . ALA A 1 472 ? 19.808 -11.378 -16.254 1.00 79.50 472 ALA A O 1
ATOM 3646 N N . SER A 1 473 ? 19.804 -10.243 -14.317 1.00 76.62 473 SER A N 1
ATOM 3647 C CA . SER A 1 473 ? 21.058 -10.837 -13.844 1.00 76.62 473 SER A CA 1
ATOM 3648 C C . SER A 1 473 ? 20.864 -12.318 -13.510 1.00 76.62 473 SER A C 1
ATOM 3650 O O . SER A 1 473 ? 19.764 -12.705 -13.139 1.00 76.62 473 SER A O 1
ATOM 3652 N N . LYS A 1 474 ? 21.919 -13.143 -13.576 1.00 74.06 474 LYS A N 1
ATOM 3653 C CA . LYS A 1 474 ? 21.805 -14.586 -13.289 1.00 74.06 474 LYS A CA 1
ATOM 3654 C C . LYS A 1 474 ? 21.161 -14.875 -11.923 1.00 74.06 474 LYS A C 1
ATOM 3656 O O . LYS A 1 474 ? 20.265 -15.692 -11.853 1.00 74.06 474 LYS A O 1
ATOM 3661 N N . ALA A 1 475 ? 21.501 -14.099 -10.891 1.00 74.00 475 ALA A N 1
ATOM 3662 C CA . ALA A 1 475 ? 20.874 -14.208 -9.570 1.00 74.00 475 ALA A CA 1
ATOM 3663 C C . ALA A 1 475 ? 19.358 -13.914 -9.578 1.00 74.00 475 ALA A C 1
ATOM 3665 O O . ALA A 1 475 ? 18.590 -14.585 -8.901 1.00 74.00 475 ALA A O 1
ATOM 3666 N N . GLU A 1 476 ? 18.914 -12.923 -10.356 1.00 74.12 476 GLU A N 1
ATOM 3667 C CA . GLU A 1 476 ? 17.487 -12.595 -10.510 1.00 74.12 476 GLU A CA 1
ATOM 3668 C C . GLU A 1 476 ? 16.765 -13.628 -11.395 1.00 74.12 476 GLU A C 1
ATOM 3670 O O . GLU A 1 476 ? 15.585 -13.903 -11.185 1.00 74.12 476 GLU A O 1
ATOM 3675 N N . GLN A 1 477 ? 17.465 -14.236 -12.357 1.00 77.81 477 GLN A N 1
ATOM 3676 C CA . GLN A 1 477 ? 16.945 -15.353 -13.152 1.00 77.81 477 GLN A CA 1
ATOM 3677 C C . GLN A 1 477 ? 16.765 -16.604 -12.293 1.00 77.81 477 GLN A C 1
ATOM 3679 O O . GLN A 1 477 ? 15.713 -17.224 -12.371 1.00 77.81 477 GLN A O 1
ATOM 3684 N N . ASP A 1 478 ? 17.736 -16.929 -11.439 1.00 72.88 478 ASP A N 1
ATOM 3685 C CA . ASP A 1 478 ? 17.654 -18.064 -10.516 1.00 72.88 478 ASP A CA 1
ATOM 3686 C C . ASP A 1 478 ? 16.494 -17.874 -9.516 1.00 72.88 478 ASP A C 1
ATOM 3688 O O . ASP A 1 478 ? 15.796 -18.827 -9.191 1.00 72.88 478 ASP A O 1
ATOM 3692 N N . GLN A 1 479 ? 16.239 -16.632 -9.081 1.00 71.44 479 GLN A N 1
ATOM 3693 C CA . GLN A 1 479 ? 15.136 -16.304 -8.170 1.00 71.44 479 GLN A CA 1
ATOM 3694 C C . GLN A 1 479 ? 13.758 -16.296 -8.851 1.00 71.44 479 GLN A C 1
ATOM 3696 O O . GLN A 1 479 ? 12.771 -16.728 -8.265 1.00 71.44 479 GLN A O 1
ATOM 3701 N N . SER A 1 480 ? 13.653 -15.751 -10.064 1.00 68.75 480 SER A N 1
ATOM 3702 C CA . SER A 1 480 ? 12.359 -15.609 -10.753 1.00 68.75 480 SER A CA 1
ATOM 3703 C C . SER A 1 480 ? 12.005 -16.808 -11.635 1.00 68.75 480 SER A C 1
ATOM 3705 O O . SER A 1 480 ? 10.836 -17.009 -11.959 1.00 68.75 480 SER A O 1
ATOM 3707 N N . GLY A 1 481 ? 12.998 -17.581 -12.071 1.00 71.56 481 GLY A N 1
ATOM 3708 C CA . GLY A 1 481 ? 12.882 -18.569 -13.144 1.00 71.56 481 GLY A CA 1
ATOM 3709 C C . GLY A 1 481 ? 12.745 -17.956 -14.545 1.00 71.56 481 GLY A C 1
ATOM 3710 O O . GLY A 1 481 ? 12.631 -18.690 -15.521 1.00 71.56 481 GLY A O 1
ATOM 3711 N N . TYR A 1 482 ? 12.753 -16.622 -14.678 1.00 72.62 482 TYR A N 1
ATOM 3712 C CA . TYR A 1 482 ? 12.575 -15.920 -15.950 1.00 72.62 482 TYR A CA 1
ATOM 3713 C C . TYR A 1 482 ? 13.860 -15.217 -16.390 1.00 72.62 482 TYR A C 1
ATOM 3715 O O . TYR A 1 482 ? 14.452 -14.433 -15.651 1.00 72.62 482 TYR A O 1
ATOM 3723 N N . THR A 1 483 ? 14.230 -15.377 -17.663 1.00 78.00 483 THR A N 1
ATOM 3724 C CA . THR A 1 483 ? 15.301 -14.576 -18.289 1.00 78.00 483 THR A CA 1
ATOM 3725 C C . THR A 1 483 ? 14.936 -13.088 -18.367 1.00 78.00 483 THR A C 1
ATOM 3727 O O . THR A 1 483 ? 15.807 -12.217 -18.276 1.00 78.00 483 THR A O 1
ATOM 3730 N N . ARG A 1 484 ? 13.638 -12.789 -18.503 1.00 84.12 484 ARG A N 1
ATOM 3731 C CA . ARG A 1 484 ? 13.045 -11.446 -18.556 1.00 84.12 484 ARG A CA 1
ATOM 3732 C C . ARG A 1 484 ? 11.837 -11.367 -17.607 1.00 84.12 484 ARG A C 1
ATOM 3734 O O . ARG A 1 484 ? 10.721 -11.661 -18.021 1.00 84.12 484 ARG A O 1
ATOM 3741 N N . PRO A 1 485 ? 12.031 -10.968 -16.340 1.00 83.81 485 PRO A N 1
ATOM 3742 C CA . PRO A 1 485 ? 10.991 -11.075 -15.313 1.00 83.81 485 PRO A CA 1
ATOM 3743 C C . PRO A 1 485 ? 9.712 -10.271 -15.580 1.00 83.81 485 PRO A C 1
ATOM 3745 O O . PRO A 1 485 ? 8.647 -10.672 -15.133 1.00 83.81 485 PRO A O 1
ATOM 3748 N N . LEU A 1 486 ? 9.777 -9.154 -16.316 1.00 86.94 486 LEU A N 1
ATOM 3749 C CA . LEU A 1 486 ? 8.587 -8.334 -16.599 1.00 86.94 486 LEU A CA 1
ATOM 3750 C C . LEU A 1 486 ? 7.703 -8.946 -17.702 1.00 86.94 486 LEU A C 1
ATOM 3752 O O . LEU A 1 486 ? 6.543 -8.555 -17.826 1.00 86.94 486 LEU A O 1
ATOM 3756 N N . ASP A 1 487 ? 8.197 -9.938 -18.453 1.00 85.69 487 ASP A N 1
ATOM 3757 C CA . ASP A 1 487 ? 7.413 -10.663 -19.460 1.00 85.69 487 ASP A CA 1
ATOM 3758 C C . ASP A 1 487 ? 6.282 -11.456 -18.805 1.00 85.69 487 ASP A C 1
ATOM 3760 O O . ASP A 1 487 ? 5.229 -11.626 -19.417 1.00 85.69 487 ASP A O 1
ATOM 3764 N N . TYR A 1 488 ? 6.478 -11.855 -17.543 1.00 81.62 488 TYR A N 1
ATOM 3765 C CA . TYR A 1 488 ? 5.441 -12.426 -16.690 1.00 81.62 488 TYR A CA 1
ATOM 3766 C C . TYR A 1 488 ? 4.176 -11.558 -16.662 1.00 81.62 488 TYR A C 1
ATOM 3768 O O . TYR A 1 488 ? 3.072 -12.085 -16.670 1.00 81.62 488 TYR A O 1
ATOM 3776 N N . PHE A 1 489 ? 4.321 -10.228 -16.685 1.00 85.88 489 PHE A N 1
ATOM 3777 C CA . PHE A 1 489 ? 3.189 -9.301 -16.717 1.00 85.88 489 PHE A CA 1
ATOM 3778 C C . PHE A 1 489 ? 2.807 -8.888 -18.143 1.00 85.88 489 PHE A C 1
ATOM 3780 O O . PHE A 1 489 ? 1.626 -8.739 -18.446 1.00 85.88 489 PHE A O 1
ATOM 3787 N N . LEU A 1 490 ? 3.787 -8.700 -19.032 1.00 88.94 490 LEU A N 1
ATOM 3788 C CA . LEU A 1 490 ? 3.550 -8.183 -20.384 1.00 88.94 490 LEU A CA 1
ATOM 3789 C C . LEU A 1 490 ? 2.865 -9.192 -21.307 1.00 88.94 490 LEU A C 1
ATOM 3791 O O . LEU A 1 490 ? 1.999 -8.794 -22.082 1.00 88.94 490 LEU A O 1
ATOM 3795 N N . LEU A 1 491 ? 3.236 -10.476 -21.254 1.00 86.88 491 LEU A N 1
ATOM 3796 C CA . LEU A 1 491 ? 2.685 -11.486 -22.163 1.00 86.88 491 LEU A CA 1
ATOM 3797 C C . LEU A 1 491 ? 1.205 -11.779 -21.873 1.00 86.88 491 LEU A C 1
ATOM 3799 O O . LEU A 1 491 ? 0.418 -11.732 -22.823 1.00 86.88 491 LEU A O 1
ATOM 3803 N N . PRO A 1 492 ? 0.773 -12.004 -20.611 1.00 84.50 492 PRO A N 1
ATOM 3804 C CA . PRO A 1 492 ? -0.651 -12.137 -20.310 1.00 84.50 492 PRO A CA 1
ATOM 3805 C C . PRO A 1 492 ? -1.431 -10.873 -20.670 1.00 84.50 492 PRO A C 1
ATOM 3807 O O . PRO A 1 492 ? -2.519 -10.966 -21.233 1.00 84.50 492 PRO A O 1
ATOM 3810 N N . LEU A 1 493 ? -0.852 -9.691 -20.426 1.00 86.69 493 LEU A N 1
ATOM 3811 C CA . LEU A 1 493 ? -1.468 -8.415 -20.784 1.00 86.69 493 LEU A CA 1
ATOM 3812 C C . LEU A 1 493 ? -1.658 -8.268 -22.299 1.00 86.69 493 LEU A C 1
ATOM 3814 O O . LEU A 1 493 ? -2.717 -7.836 -22.744 1.00 86.69 493 LEU A O 1
ATOM 3818 N N . GLN A 1 494 ? -0.664 -8.656 -23.100 1.00 89.06 494 GLN A N 1
ATOM 3819 C CA . GLN A 1 494 ? -0.763 -8.622 -24.557 1.00 89.06 494 GLN A CA 1
ATOM 3820 C C . GLN A 1 494 ? -1.847 -9.573 -25.068 1.00 89.06 494 GLN A C 1
ATOM 3822 O O . GLN A 1 494 ? -2.691 -9.166 -25.865 1.00 89.06 494 GLN A O 1
ATOM 3827 N N . LYS A 1 495 ? -1.849 -10.825 -24.584 1.00 84.50 495 LYS A N 1
ATOM 3828 C CA . LYS A 1 495 ? -2.890 -11.810 -24.914 1.00 84.50 495 LYS A CA 1
ATOM 3829 C C . LYS A 1 495 ? -4.271 -11.246 -24.588 1.00 84.50 495 LYS A C 1
ATOM 3831 O O . LYS A 1 495 ? -5.153 -11.242 -25.436 1.00 84.50 495 LYS A O 1
ATOM 3836 N N . PHE A 1 496 ? -4.427 -10.696 -23.389 1.00 83.94 496 PHE A N 1
ATOM 3837 C CA . PHE A 1 496 ? -5.671 -10.094 -22.932 1.00 83.94 496 PHE A CA 1
ATOM 3838 C C . PHE A 1 496 ? -6.143 -8.933 -23.818 1.00 83.94 496 PHE A C 1
ATOM 3840 O O . PHE A 1 496 ? -7.311 -8.888 -24.206 1.00 83.94 496 PHE A O 1
ATOM 3847 N N . ILE A 1 497 ? -5.247 -8.005 -24.171 1.00 85.81 497 ILE A N 1
ATOM 3848 C CA . ILE A 1 497 ? -5.586 -6.883 -25.054 1.00 85.81 497 ILE A CA 1
ATOM 3849 C C . ILE A 1 497 ? -6.001 -7.400 -26.434 1.00 85.81 497 ILE A C 1
ATOM 3851 O O . ILE A 1 497 ? -7.004 -6.931 -26.962 1.00 85.81 497 ILE A O 1
ATOM 3855 N N . ASN A 1 498 ? -5.291 -8.386 -26.989 1.00 84.75 498 ASN A N 1
ATOM 3856 C CA . ASN A 1 498 ? -5.621 -8.994 -28.282 1.00 84.75 498 ASN A CA 1
ATOM 3857 C C . ASN A 1 498 ? -6.992 -9.685 -28.276 1.00 84.75 498 ASN A C 1
ATOM 3859 O O . ASN A 1 498 ? -7.751 -9.566 -29.236 1.00 84.75 498 ASN A O 1
ATOM 3863 N N . LEU A 1 499 ? -7.338 -10.352 -27.174 1.00 83.00 499 LEU A N 1
ATOM 3864 C CA . LEU A 1 499 ? -8.660 -10.949 -26.992 1.00 83.00 499 LEU A CA 1
ATOM 3865 C C . LEU A 1 499 ? -9.759 -9.879 -26.915 1.00 83.00 499 LEU A C 1
ATOM 3867 O O . LEU A 1 499 ? -10.809 -10.046 -27.523 1.00 83.00 499 LEU A O 1
ATOM 3871 N N . LYS A 1 500 ? -9.528 -8.756 -26.217 1.00 79.31 500 LYS A N 1
ATOM 3872 C CA . LYS A 1 500 ? -10.505 -7.651 -26.162 1.00 79.31 500 LYS A CA 1
ATOM 3873 C C . LYS A 1 500 ? -10.600 -6.855 -27.473 1.00 79.31 500 LYS A C 1
ATOM 3875 O O . LYS A 1 500 ? -11.650 -6.276 -27.748 1.00 79.31 500 LYS A O 1
ATOM 3880 N N . THR A 1 501 ? -9.537 -6.777 -28.276 1.00 81.81 501 THR A N 1
ATOM 3881 C CA . THR A 1 501 ? -9.567 -6.071 -29.571 1.00 81.81 501 THR A CA 1
ATOM 3882 C C . THR A 1 501 ? -10.221 -6.895 -30.674 1.00 81.81 501 THR A C 1
ATOM 3884 O O . THR A 1 501 ? -10.857 -6.304 -31.552 1.00 81.81 501 THR A O 1
ATOM 3887 N N . SER A 1 502 ? -10.128 -8.228 -30.629 1.00 74.19 502 SER A N 1
ATOM 3888 C CA . SER A 1 502 ? -10.845 -9.099 -31.564 1.00 74.19 502 SER A CA 1
ATOM 3889 C C . SER A 1 502 ? -12.305 -9.289 -31.142 1.00 74.19 502 SER A C 1
ATOM 3891 O O . SER A 1 502 ? -12.704 -10.298 -30.576 1.00 74.19 502 SER A O 1
ATOM 3893 N N . ILE A 1 503 ? -13.131 -8.275 -31.412 1.00 63.53 503 ILE A N 1
ATOM 3894 C CA . ILE A 1 503 ? -14.553 -8.238 -31.016 1.00 63.53 503 ILE A CA 1
ATOM 3895 C C . ILE A 1 503 ? -15.391 -9.319 -31.737 1.00 63.53 503 ILE A C 1
ATOM 3897 O O . ILE A 1 503 ? -16.459 -9.693 -31.254 1.00 63.53 503 ILE A O 1
ATOM 3901 N N . TYR A 1 504 ? -14.930 -9.815 -32.891 1.00 57.81 504 TYR A N 1
ATOM 3902 C CA . TYR A 1 504 ? -15.691 -10.733 -33.749 1.00 57.81 504 TYR A CA 1
ATOM 3903 C C . TYR A 1 504 ? -15.205 -12.185 -33.713 1.00 57.81 504 TYR A C 1
ATOM 3905 O O . TYR A 1 504 ? -15.949 -13.060 -34.157 1.00 57.81 504 TYR A O 1
ATOM 3913 N N . ASP A 1 505 ? -14.026 -12.454 -33.147 1.00 62.91 505 ASP A N 1
ATOM 3914 C CA . ASP A 1 505 ? -13.502 -13.813 -33.029 1.00 62.91 505 ASP A CA 1
ATOM 3915 C C . ASP A 1 505 ? -13.664 -14.302 -31.591 1.00 62.91 505 ASP A C 1
ATOM 3917 O O . ASP A 1 505 ? -13.050 -13.791 -30.656 1.00 62.91 505 ASP A O 1
ATOM 3921 N N . THR A 1 506 ? -14.497 -15.321 -31.394 1.00 63.44 506 THR A N 1
ATOM 3922 C CA . THR A 1 506 ? -14.526 -16.035 -30.117 1.00 63.44 506 THR A CA 1
ATOM 3923 C C . THR A 1 506 ? -13.268 -16.896 -30.008 1.00 63.44 506 THR A C 1
ATOM 3925 O O . THR A 1 506 ? -13.063 -17.731 -30.893 1.00 63.44 506 THR A O 1
ATOM 3928 N N . PRO A 1 507 ? -12.450 -16.755 -28.951 1.00 74.19 507 PRO A N 1
ATOM 3929 C CA . PRO A 1 507 ? -11.263 -17.586 -28.787 1.00 74.19 507 PRO A CA 1
ATOM 3930 C C . PRO A 1 507 ? -11.639 -19.068 -28.694 1.00 74.19 507 PRO A C 1
ATOM 3932 O O . PRO A 1 507 ? -12.639 -19.420 -28.063 1.00 74.19 507 PRO A O 1
ATOM 3935 N N . GLU A 1 508 ? -10.846 -19.945 -29.311 1.00 68.88 508 GLU A N 1
ATOM 3936 C CA . GLU A 1 508 ? -11.095 -21.395 -29.309 1.00 68.88 508 GLU A CA 1
ATOM 3937 C C . GLU A 1 508 ? -10.836 -22.023 -27.925 1.00 68.88 508 GLU A C 1
ATOM 3939 O O . GLU A 1 508 ? -11.493 -22.994 -27.549 1.00 68.88 508 GLU A O 1
ATOM 3944 N N . GLY A 1 509 ? -9.926 -21.445 -27.131 1.00 80.38 509 GLY A N 1
ATOM 3945 C CA . GLY A 1 509 ? -9.548 -21.961 -25.816 1.00 80.38 509 GLY A CA 1
ATOM 3946 C C . GLY A 1 509 ? -10.578 -21.673 -24.717 1.00 80.38 509 GLY A C 1
ATOM 3947 O O . GLY A 1 509 ? -10.968 -20.526 -24.497 1.00 80.38 509 GLY A O 1
ATOM 3948 N N . GLY A 1 510 ? -10.960 -22.698 -23.944 1.00 80.69 510 GLY A N 1
ATOM 3949 C CA . GLY A 1 510 ? -11.894 -22.550 -22.814 1.00 80.69 510 GLY A CA 1
ATOM 3950 C C . GLY A 1 510 ? -11.421 -21.560 -21.736 1.00 80.69 510 GLY A C 1
ATOM 3951 O O . GLY A 1 510 ? -12.232 -20.814 -21.191 1.00 80.69 510 GLY A O 1
ATOM 3952 N N . GLN A 1 511 ? -10.107 -21.468 -21.495 1.00 84.69 511 GLN A N 1
ATOM 3953 C CA . GLN A 1 511 ? -9.513 -20.511 -20.548 1.00 84.69 511 GLN A CA 1
ATOM 3954 C C . GLN A 1 511 ? -9.653 -19.054 -21.018 1.00 84.69 511 GLN A C 1
ATOM 3956 O O . GLN A 1 511 ? -9.970 -18.169 -20.227 1.00 84.69 511 GLN A O 1
ATOM 3961 N N . GLU A 1 512 ? -9.452 -18.798 -22.310 1.00 84.69 512 GLU A N 1
ATOM 3962 C CA . GLU A 1 512 ? -9.571 -17.461 -22.905 1.00 84.69 512 GLU A CA 1
ATOM 3963 C C . GLU A 1 512 ? -11.039 -17.011 -22.962 1.00 84.69 512 GLU A C 1
ATOM 3965 O O . GLU A 1 512 ? -11.348 -15.852 -22.680 1.00 84.69 512 GLU A O 1
ATOM 3970 N N . GLN A 1 513 ? -11.962 -17.944 -23.234 1.00 85.12 513 GLN A N 1
ATOM 3971 C CA . GLN A 1 513 ? -13.404 -17.702 -23.119 1.00 85.12 513 GLN A CA 1
ATOM 3972 C C . GLN A 1 513 ? -13.797 -17.327 -21.683 1.00 85.12 513 GLN A C 1
ATOM 3974 O O . GLN A 1 513 ? -14.534 -16.362 -21.483 1.00 85.12 513 GLN A O 1
ATOM 3979 N N . ALA A 1 514 ? -13.292 -18.057 -20.683 1.00 87.44 514 ALA A N 1
ATOM 3980 C CA . ALA A 1 514 ? -13.545 -17.755 -19.277 1.00 87.44 514 ALA A CA 1
ATOM 3981 C C . ALA A 1 514 ? -12.999 -16.373 -18.878 1.00 87.44 514 ALA A C 1
ATOM 3983 O O . ALA A 1 514 ? -13.705 -15.605 -18.229 1.00 87.44 514 ALA A O 1
ATOM 3984 N N . LEU A 1 515 ? -11.793 -16.011 -19.328 1.00 87.81 515 LEU A N 1
ATOM 3985 C CA . LEU A 1 515 ? -11.192 -14.694 -19.089 1.00 87.81 515 LEU A CA 1
ATOM 3986 C C . LEU A 1 515 ? -12.070 -13.545 -19.612 1.00 87.81 515 LEU A C 1
ATOM 3988 O O . LEU A 1 515 ? -12.313 -12.579 -18.890 1.00 87.81 515 LEU A O 1
ATOM 3992 N N . LEU A 1 516 ? -12.601 -13.665 -20.834 1.00 87.44 516 LEU A N 1
ATOM 3993 C CA . LEU A 1 516 ? -13.522 -12.671 -21.399 1.00 87.44 516 LEU A CA 1
ATOM 3994 C C . LEU A 1 516 ? -14.838 -12.580 -20.614 1.00 87.44 516 LEU A C 1
ATOM 3996 O O . LEU A 1 516 ? -15.340 -11.478 -20.391 1.00 87.44 516 LEU A O 1
ATOM 4000 N N . LEU A 1 517 ? -15.389 -13.711 -20.165 1.00 89.06 517 LEU A N 1
ATOM 4001 C CA . LEU A 1 517 ? -16.603 -13.733 -19.342 1.00 89.06 517 LEU A CA 1
ATOM 4002 C C . LEU A 1 517 ? -16.375 -13.053 -17.983 1.00 89.06 517 LEU A C 1
ATOM 4004 O O . LEU A 1 517 ? -17.203 -12.253 -17.551 1.00 89.06 517 LEU A O 1
ATOM 4008 N N . VAL A 1 518 ? -15.235 -13.288 -17.329 1.00 88.94 518 VAL A N 1
ATOM 4009 C CA . VAL A 1 518 ? -14.886 -12.613 -16.064 1.00 88.94 518 VAL A CA 1
ATOM 4010 C C . VAL A 1 518 ? -14.821 -11.096 -16.241 1.00 88.94 518 VAL A C 1
ATOM 4012 O O . VAL A 1 518 ? -15.322 -10.349 -15.400 1.00 88.94 518 VAL A O 1
ATOM 4015 N N . GLU A 1 519 ? -14.276 -10.619 -17.355 1.00 86.31 519 GLU A N 1
ATOM 4016 C CA . GLU A 1 519 ? -14.257 -9.190 -17.666 1.00 86.31 519 GLU A CA 1
ATOM 4017 C C . GLU A 1 519 ? -15.646 -8.616 -17.946 1.00 86.31 519 GLU A C 1
ATOM 4019 O O . GLU A 1 519 ? -15.994 -7.565 -17.408 1.00 86.31 519 GLU A O 1
ATOM 4024 N N . GLN A 1 520 ? -16.486 -9.332 -18.697 1.00 87.88 520 GLN A N 1
ATOM 4025 C CA . GLN A 1 520 ? -17.888 -8.947 -18.885 1.00 87.88 520 GLN A CA 1
ATOM 4026 C C . GLN A 1 520 ? -18.627 -8.851 -17.541 1.00 87.88 520 GLN A C 1
ATOM 4028 O O . GLN A 1 520 ? -19.429 -7.939 -17.331 1.00 87.88 520 GLN A O 1
ATOM 4033 N N . ALA A 1 521 ? -18.328 -9.743 -16.591 1.00 88.75 521 ALA A N 1
ATOM 4034 C CA . ALA A 1 521 ? -18.883 -9.679 -15.242 1.00 88.75 521 ALA A CA 1
ATOM 4035 C C . ALA A 1 521 ? -18.366 -8.472 -14.432 1.00 88.75 521 ALA A C 1
ATOM 4037 O O . ALA A 1 521 ? -19.112 -7.909 -13.624 1.00 88.75 521 ALA A O 1
ATOM 4038 N N . LYS A 1 522 ? -17.121 -8.028 -14.647 1.00 87.44 522 LYS A N 1
ATOM 4039 C CA . LYS A 1 522 ? -16.594 -6.794 -14.034 1.00 87.44 522 LYS A CA 1
ATOM 4040 C C . LYS A 1 522 ? -17.322 -5.552 -14.552 1.00 87.44 522 LYS A C 1
ATOM 4042 O O . LYS A 1 522 ? -17.654 -4.680 -13.747 1.00 87.44 522 LYS A O 1
ATOM 4047 N N . GLU A 1 523 ? -17.595 -5.498 -15.855 1.00 84.50 523 GLU A N 1
ATOM 4048 C CA . GLU A 1 523 ? -18.258 -4.375 -16.538 1.00 84.50 523 GLU A CA 1
ATOM 4049 C C . GLU A 1 523 ? -19.779 -4.333 -16.304 1.00 84.50 523 GLU A C 1
ATOM 4051 O O . GLU A 1 523 ? -20.391 -3.262 -16.320 1.00 84.50 523 GLU A O 1
ATOM 4056 N N . ALA A 1 524 ? -20.408 -5.482 -16.041 1.00 88.12 524 ALA A N 1
ATOM 4057 C CA . ALA A 1 524 ? -21.831 -5.548 -15.736 1.00 88.12 524 ALA A CA 1
ATOM 4058 C C . ALA A 1 524 ? -22.191 -4.722 -14.483 1.00 88.12 524 ALA A C 1
ATOM 4060 O O . ALA A 1 524 ? -21.418 -4.590 -13.536 1.00 88.12 524 ALA A O 1
ATOM 4061 N N . THR A 1 525 ? -23.406 -4.179 -14.437 1.00 86.44 525 THR A N 1
ATOM 4062 C CA . THR A 1 525 ? -23.915 -3.426 -13.272 1.00 86.44 525 THR A CA 1
ATOM 4063 C C . THR A 1 525 ? -24.936 -4.225 -12.467 1.00 86.44 525 THR A C 1
ATOM 4065 O O . THR A 1 525 ? -25.009 -4.093 -11.247 1.00 86.44 525 THR A O 1
ATOM 4068 N N . GLN A 1 526 ? -25.708 -5.087 -13.133 1.00 88.50 526 GLN A N 1
ATOM 4069 C CA . GLN A 1 526 ? -26.758 -5.887 -12.508 1.00 88.50 526 GLN A CA 1
ATOM 4070 C C . GLN A 1 526 ? -26.193 -7.154 -11.856 1.00 88.50 526 GLN A C 1
ATOM 4072 O O . GLN A 1 526 ? -25.461 -7.911 -12.490 1.00 88.50 526 GLN A O 1
ATOM 4077 N N . LYS A 1 527 ? -26.592 -7.422 -10.605 1.00 89.00 527 LYS A N 1
ATOM 4078 C CA . LYS A 1 527 ? -26.137 -8.589 -9.828 1.00 89.00 527 LYS A CA 1
ATOM 4079 C C . LYS A 1 527 ? -26.482 -9.929 -10.495 1.00 89.00 527 LYS A C 1
ATOM 4081 O O . LYS A 1 527 ? -25.660 -10.835 -10.470 1.00 89.00 527 LYS A O 1
ATOM 4086 N N . THR A 1 528 ? -27.666 -10.049 -11.097 1.00 88.81 528 THR A N 1
ATOM 4087 C CA . THR A 1 528 ? -28.126 -11.276 -11.777 1.00 88.81 528 THR A CA 1
ATOM 4088 C C . THR A 1 528 ? -27.279 -11.592 -13.003 1.00 88.81 528 THR A C 1
ATOM 4090 O O . THR A 1 528 ? -26.738 -12.683 -13.105 1.00 88.81 528 THR A O 1
ATOM 4093 N N . VAL A 1 529 ? -27.056 -10.598 -13.867 1.00 89.81 529 VAL A N 1
ATOM 4094 C CA . VAL A 1 529 ? -26.195 -10.740 -15.050 1.00 89.81 529 VAL A CA 1
ATOM 4095 C C . VAL A 1 529 ? -24.768 -11.107 -14.642 1.00 89.81 529 VAL A C 1
ATOM 4097 O O . VAL A 1 529 ? -24.167 -11.977 -15.263 1.00 89.81 529 VAL A O 1
ATOM 4100 N N . LYS A 1 530 ? -24.231 -10.504 -13.569 1.00 90.50 530 LYS A N 1
ATOM 4101 C CA . LYS A 1 530 ? -22.924 -10.904 -13.023 1.00 90.50 530 LYS A CA 1
ATOM 4102 C C . LYS A 1 530 ? -22.899 -12.368 -12.607 1.00 90.50 530 LYS A C 1
ATOM 4104 O O . LYS A 1 530 ? -21.954 -13.060 -12.958 1.00 90.50 530 LYS A O 1
ATOM 4109 N N . ALA A 1 531 ? -23.913 -12.824 -11.875 1.00 90.12 531 ALA A N 1
ATOM 4110 C CA . ALA A 1 531 ? -23.993 -14.209 -11.427 1.00 90.12 531 ALA A CA 1
ATOM 4111 C C . ALA A 1 531 ? -24.026 -15.183 -12.613 1.00 90.12 531 ALA A C 1
ATOM 4113 O O . ALA A 1 531 ? -23.223 -16.109 -12.648 1.00 90.12 531 ALA A O 1
ATOM 4114 N N . ASP A 1 532 ? -24.873 -14.924 -13.612 1.00 91.94 532 ASP A N 1
ATOM 4115 C CA . ASP A 1 532 ? -25.018 -15.789 -14.788 1.00 91.94 532 ASP A CA 1
ATOM 4116 C C . ASP A 1 532 ? -23.732 -15.837 -15.629 1.00 91.94 532 ASP A C 1
ATOM 4118 O O . ASP A 1 532 ? -23.303 -16.900 -16.080 1.00 91.94 532 ASP A O 1
ATOM 4122 N N . VAL A 1 533 ? -23.088 -14.684 -15.843 1.00 92.06 533 VAL A N 1
ATOM 4123 C CA . VAL A 1 533 ? -21.839 -14.595 -16.614 1.00 92.06 533 VAL A CA 1
ATOM 4124 C C . VAL A 1 533 ? -20.685 -15.279 -15.878 1.00 92.06 533 VAL A C 1
ATOM 4126 O O . VAL A 1 533 ? -19.913 -16.002 -16.508 1.00 92.06 533 VAL A O 1
ATOM 4129 N N . LEU A 1 534 ? -20.579 -15.101 -14.556 1.00 91.88 534 LEU A N 1
ATOM 4130 C CA . LEU A 1 534 ? -19.565 -15.784 -13.751 1.00 91.88 534 LEU A CA 1
ATOM 4131 C C . LEU A 1 534 ? -19.801 -17.294 -13.715 1.00 91.88 534 LEU A C 1
ATOM 4133 O O . LEU A 1 534 ? -18.844 -18.038 -13.883 1.00 91.88 534 LEU A O 1
ATOM 4137 N N . GLN A 1 535 ? -21.048 -17.756 -13.581 1.00 92.31 535 GLN A N 1
ATOM 4138 C CA . GLN A 1 535 ? -21.370 -19.186 -13.619 1.00 92.31 535 GLN A CA 1
ATOM 4139 C C . GLN A 1 535 ? -20.919 -19.822 -14.940 1.00 92.31 535 GLN A C 1
ATOM 4141 O O . GLN A 1 535 ? -20.266 -20.861 -14.941 1.00 92.31 535 GLN A O 1
ATOM 4146 N N . ARG A 1 536 ? -21.165 -19.148 -16.069 1.00 91.88 536 ARG A N 1
ATOM 4147 C CA . ARG A 1 536 ? -20.665 -19.591 -17.378 1.00 91.88 536 ARG A CA 1
ATOM 4148 C C . ARG A 1 536 ? -19.137 -19.600 -17.455 1.00 91.88 536 ARG A C 1
ATOM 4150 O O . ARG A 1 536 ? -18.580 -20.437 -18.155 1.00 91.88 536 ARG A O 1
ATOM 4157 N N . ALA A 1 537 ? -18.451 -18.673 -16.784 1.00 91.88 537 ALA A N 1
ATOM 4158 C CA . ALA A 1 537 ? -16.988 -18.671 -16.724 1.00 91.88 537 ALA A CA 1
ATOM 4159 C C . ALA A 1 537 ? -16.457 -19.874 -15.927 1.00 91.88 537 ALA A C 1
ATOM 4161 O O . ALA A 1 537 ? -15.509 -20.517 -16.371 1.00 91.88 537 ALA A O 1
ATOM 4162 N N . VAL A 1 538 ? -17.104 -20.205 -14.804 1.00 91.81 538 VAL A N 1
ATOM 4163 C CA . VAL A 1 538 ? -16.807 -21.391 -13.983 1.00 91.81 538 VAL A CA 1
ATOM 4164 C C . VAL A 1 538 ? -16.972 -22.668 -14.808 1.00 91.81 538 VAL A C 1
ATOM 4166 O O . VAL A 1 538 ? -16.021 -23.434 -14.922 1.00 91.81 538 VAL A O 1
ATOM 4169 N N . GLU A 1 539 ? -18.106 -22.836 -15.495 1.00 91.38 539 GLU A N 1
ATOM 4170 C CA . GLU A 1 539 ? -18.367 -23.995 -16.368 1.00 91.38 539 GLU A CA 1
ATOM 4171 C C . GLU A 1 539 ? -17.280 -24.179 -17.440 1.00 91.38 539 GLU A C 1
ATOM 4173 O O . GLU A 1 539 ? -16.889 -25.297 -17.767 1.00 91.38 539 GLU A O 1
ATOM 4178 N N . LYS A 1 540 ? -16.757 -23.079 -17.998 1.00 90.69 540 LYS A N 1
ATOM 4179 C CA . LYS A 1 540 ? -15.680 -23.132 -18.997 1.00 90.69 540 LYS A CA 1
ATOM 4180 C C . LYS A 1 540 ? -14.341 -23.570 -18.420 1.00 90.69 540 LYS A C 1
ATOM 4182 O O . LYS A 1 540 ? -13.560 -24.163 -19.160 1.00 90.69 540 LYS A O 1
ATOM 4187 N N . LEU A 1 541 ? -14.070 -23.274 -17.151 1.00 88.62 541 LEU A N 1
ATOM 4188 C CA . LEU A 1 541 ? -12.837 -23.676 -16.476 1.00 88.62 541 LEU A CA 1
ATOM 4189 C C . LEU A 1 541 ? -12.905 -25.100 -15.927 1.00 88.62 541 LEU A C 1
ATOM 4191 O O . LEU A 1 541 ? -11.900 -25.798 -16.002 1.00 88.62 541 LEU A O 1
ATOM 4195 N N . GLU A 1 542 ? -14.063 -25.543 -15.436 1.00 87.19 542 GLU A N 1
ATOM 4196 C CA . GLU A 1 542 ? -14.266 -26.910 -14.928 1.00 87.19 542 GLU A CA 1
ATOM 4197 C C . GLU A 1 542 ? -14.118 -27.977 -16.020 1.00 87.19 542 GLU A C 1
ATOM 4199 O O . GLU A 1 542 ? -13.694 -29.093 -15.743 1.00 87.19 542 GLU A O 1
ATOM 4204 N N . VAL A 1 543 ? -14.427 -27.632 -17.274 1.00 88.38 543 VAL A N 1
ATOM 4205 C CA . VAL A 1 543 ? -14.277 -28.539 -18.426 1.00 88.38 543 VAL A CA 1
ATOM 4206 C C . VAL A 1 543 ? -12.807 -28.734 -18.839 1.00 88.38 543 VAL A C 1
ATOM 4208 O O . VAL A 1 543 ? -12.501 -29.661 -19.587 1.00 88.38 543 VAL A O 1
ATOM 4211 N N . LEU A 1 544 ? -11.881 -27.877 -18.396 1.00 85.81 544 LEU A N 1
ATOM 4212 C CA . LEU A 1 544 ? -10.472 -27.965 -18.790 1.00 85.81 544 LEU A CA 1
ATOM 4213 C C . LEU A 1 544 ? -9.731 -29.062 -18.020 1.00 85.81 544 LEU A C 1
ATOM 4215 O O . LEU A 1 544 ? -9.834 -29.151 -16.800 1.00 85.81 544 LEU A O 1
ATOM 4219 N N . GLU A 1 545 ? -8.879 -29.812 -18.721 1.00 80.12 545 GLU A N 1
ATOM 4220 C CA . GLU A 1 545 ? -8.008 -30.821 -18.107 1.00 80.12 545 GLU A CA 1
ATOM 4221 C C . GLU A 1 545 ? -7.090 -30.207 -17.028 1.00 80.12 545 GLU A C 1
ATOM 4223 O O . GLU A 1 545 ? -6.578 -29.089 -17.225 1.00 80.12 545 GLU A O 1
ATOM 4228 N N . PRO A 1 546 ? -6.867 -30.900 -15.893 1.00 76.88 546 PRO A N 1
ATOM 4229 C CA . PRO A 1 546 ? -5.976 -30.441 -14.831 1.00 76.88 546 PRO A CA 1
ATOM 4230 C C . PRO A 1 546 ? -4.531 -30.311 -15.332 1.00 76.88 546 PRO A C 1
ATOM 4232 O O . PRO A 1 546 ? -4.070 -31.055 -16.195 1.00 76.88 546 PRO A O 1
ATOM 4235 N N . VAL A 1 547 ? -3.803 -29.320 -14.810 1.00 79.38 547 VAL A N 1
ATOM 4236 C CA . VAL A 1 547 ? -2.427 -29.045 -15.246 1.00 79.38 547 VAL A CA 1
ATOM 4237 C C . VAL A 1 547 ? -1.461 -29.961 -14.496 1.00 79.38 547 VAL A C 1
ATOM 4239 O O . VAL A 1 547 ? -1.263 -29.791 -13.296 1.00 79.38 547 VAL A O 1
ATOM 4242 N N . LEU A 1 548 ? -0.825 -30.893 -15.206 1.00 77.69 548 LEU A N 1
ATOM 4243 C CA . LEU A 1 548 ? 0.186 -31.790 -14.640 1.00 77.69 548 LEU A CA 1
ATOM 4244 C C . LEU A 1 548 ? 1.523 -31.054 -14.472 1.00 77.69 548 LEU A C 1
ATOM 4246 O O . LEU A 1 548 ? 2.171 -30.698 -15.456 1.00 77.69 548 LEU A O 1
ATOM 4250 N N . LEU A 1 549 ? 1.934 -30.814 -13.223 1.00 72.56 549 LEU A N 1
ATOM 4251 C CA . LEU A 1 549 ? 3.136 -30.030 -12.900 1.00 72.56 549 LEU A CA 1
ATOM 4252 C C . LEU A 1 549 ? 4.442 -30.837 -13.007 1.00 72.56 549 LEU A C 1
ATOM 4254 O O . LEU A 1 549 ? 5.466 -30.273 -13.388 1.00 72.56 549 LEU A O 1
ATOM 4258 N N . ASN A 1 550 ? 4.408 -32.139 -12.693 1.00 71.12 550 ASN A N 1
ATOM 4259 C CA . ASN A 1 550 ? 5.597 -32.990 -12.539 1.00 71.12 550 ASN A CA 1
ATOM 4260 C C . ASN A 1 550 ? 5.459 -34.355 -13.246 1.00 71.12 550 ASN A C 1
ATOM 4262 O O . ASN A 1 550 ? 5.774 -35.387 -12.662 1.00 71.12 550 ASN A O 1
ATOM 4266 N N . ALA A 1 551 ? 4.991 -34.391 -14.497 1.00 71.88 551 ALA A N 1
ATOM 4267 C CA . ALA A 1 551 ? 4.899 -35.658 -15.228 1.00 71.88 551 ALA A CA 1
ATOM 4268 C C . ALA A 1 551 ? 6.293 -36.238 -15.556 1.00 71.88 551 ALA A C 1
ATOM 4270 O O . ALA A 1 551 ? 7.214 -35.507 -15.950 1.00 71.88 551 ALA A O 1
ATOM 4271 N N . GLU A 1 552 ? 6.447 -37.558 -15.415 1.00 65.88 552 GLU A N 1
ATOM 4272 C CA . GLU A 1 552 ? 7.684 -38.267 -15.750 1.00 65.88 552 GLU A CA 1
ATOM 4273 C C . GLU A 1 552 ? 8.053 -38.059 -17.230 1.00 65.88 552 GLU A C 1
ATOM 4275 O O . GLU A 1 552 ? 7.237 -38.251 -18.130 1.00 65.88 552 GLU A O 1
ATOM 4280 N N . GLY A 1 553 ? 9.296 -37.642 -17.496 1.00 73.75 553 GLY A N 1
ATOM 4281 C CA . GLY A 1 553 ? 9.803 -37.399 -18.853 1.00 73.75 553 GLY A CA 1
ATOM 4282 C C . GLY A 1 553 ? 9.662 -35.966 -19.388 1.00 73.75 553 GLY A C 1
ATOM 4283 O O . GLY A 1 553 ? 10.202 -35.697 -20.460 1.00 73.75 553 GLY A O 1
ATOM 4284 N N . MET A 1 554 ? 9.020 -35.037 -18.662 1.00 78.12 554 MET A N 1
ATOM 4285 C CA . MET A 1 554 ? 8.986 -33.618 -19.056 1.00 78.12 554 MET A CA 1
ATOM 4286 C C . MET A 1 554 ? 10.365 -32.952 -18.958 1.00 78.12 554 MET A C 1
ATOM 4288 O O . MET A 1 554 ? 11.071 -33.083 -17.952 1.00 78.12 554 MET A O 1
ATOM 4292 N N . THR A 1 555 ? 10.706 -32.167 -19.978 1.00 81.75 555 THR A N 1
ATOM 4293 C CA . THR A 1 555 ? 11.858 -31.253 -19.963 1.00 81.75 555 THR A CA 1
ATOM 4294 C C . THR A 1 555 ? 11.645 -30.099 -18.974 1.00 81.75 555 THR A C 1
ATOM 4296 O O . THR A 1 555 ? 10.510 -29.753 -18.642 1.00 81.75 555 THR A O 1
ATOM 4299 N N . ASP A 1 556 ? 12.726 -29.459 -18.517 1.00 74.00 556 ASP A N 1
ATOM 4300 C CA . ASP A 1 556 ? 12.634 -28.316 -17.590 1.00 74.00 556 ASP A CA 1
ATOM 4301 C C . ASP A 1 556 ? 11.799 -27.156 -18.174 1.00 74.00 556 ASP A C 1
ATOM 4303 O O . ASP A 1 556 ? 11.043 -26.503 -17.451 1.00 74.00 556 ASP A O 1
ATOM 4307 N N . ASP A 1 557 ? 11.849 -26.959 -19.496 1.00 72.50 557 ASP A N 1
ATOM 4308 C CA . ASP A 1 557 ? 11.035 -25.970 -20.213 1.00 72.50 557 ASP A CA 1
ATOM 4309 C C . ASP A 1 557 ? 9.537 -26.321 -20.207 1.00 72.50 557 ASP A C 1
ATOM 4311 O O . ASP A 1 557 ? 8.685 -25.435 -20.087 1.00 72.50 557 ASP A O 1
ATOM 4315 N N . GLU A 1 558 ? 9.190 -27.603 -20.336 1.00 78.62 558 GLU A N 1
ATOM 4316 C CA . GLU A 1 558 ? 7.801 -28.074 -20.283 1.00 78.62 558 GLU A CA 1
ATOM 4317 C C . GLU A 1 558 ? 7.228 -27.941 -18.874 1.00 78.62 558 GLU A C 1
ATOM 4319 O O . GLU A 1 558 ? 6.125 -27.414 -18.720 1.00 78.62 558 GLU A O 1
ATOM 4324 N N . LYS A 1 559 ? 8.009 -28.297 -17.846 1.00 78.44 559 LYS A N 1
ATOM 4325 C CA . LYS A 1 559 ? 7.639 -28.077 -16.438 1.00 78.44 559 LYS A CA 1
ATOM 4326 C C . LYS A 1 559 ? 7.425 -26.596 -16.144 1.00 78.44 559 LYS A C 1
ATOM 4328 O O . LYS A 1 559 ? 6.444 -26.218 -15.505 1.00 78.44 559 LYS A O 1
ATOM 4333 N N . PHE A 1 560 ? 8.296 -25.729 -16.663 1.00 76.12 560 PHE A N 1
ATOM 4334 C CA . PHE A 1 560 ? 8.154 -24.282 -16.516 1.00 76.12 560 PHE A CA 1
ATOM 4335 C C . PHE A 1 560 ? 6.871 -23.751 -17.176 1.00 76.12 560 PHE A C 1
ATOM 4337 O O . PHE A 1 560 ? 6.140 -22.959 -16.573 1.00 76.12 560 PHE A O 1
ATOM 4344 N N . ARG A 1 561 ? 6.550 -24.207 -18.395 1.00 77.94 561 ARG A N 1
ATOM 4345 C CA . ARG A 1 561 ? 5.301 -23.840 -19.087 1.00 77.94 561 ARG A CA 1
ATOM 4346 C C . ARG A 1 561 ? 4.066 -24.349 -18.348 1.00 77.94 561 ARG A C 1
ATOM 4348 O O . ARG A 1 561 ? 3.125 -23.576 -18.186 1.00 77.94 561 ARG A O 1
ATOM 4355 N N . ALA A 1 562 ? 4.081 -25.593 -17.871 1.00 81.94 562 ALA A N 1
ATOM 4356 C CA . ALA A 1 562 ? 2.993 -26.169 -17.084 1.00 81.94 562 ALA A CA 1
ATOM 4357 C C . ALA A 1 562 ? 2.771 -25.381 -15.784 1.00 81.94 562 ALA A C 1
ATOM 4359 O O . ALA A 1 562 ? 1.652 -24.953 -15.505 1.00 81.94 562 ALA A O 1
ATOM 4360 N N . LYS A 1 563 ? 3.842 -25.067 -15.044 1.00 82.31 563 LYS A N 1
ATOM 4361 C CA . LYS A 1 563 ? 3.764 -24.235 -13.834 1.00 82.31 563 LYS A CA 1
ATOM 4362 C C . LYS A 1 563 ? 3.156 -22.860 -14.117 1.00 82.31 563 LYS A C 1
ATOM 4364 O O . LYS A 1 563 ? 2.291 -22.407 -13.372 1.00 82.31 563 LYS A O 1
ATOM 4369 N N . ASN A 1 564 ? 3.556 -22.202 -15.204 1.00 80.25 564 ASN A N 1
ATOM 4370 C CA . ASN A 1 564 ? 2.997 -20.900 -15.578 1.00 80.25 564 ASN A CA 1
ATOM 4371 C C . ASN A 1 564 ? 1.530 -20.978 -16.004 1.00 80.25 564 ASN A C 1
ATOM 4373 O O . ASN A 1 564 ? 0.749 -20.113 -15.618 1.00 80.25 564 ASN A O 1
ATOM 4377 N N . LEU A 1 565 ? 1.137 -22.025 -16.729 1.00 83.50 565 LEU A N 1
ATOM 4378 C CA . LEU A 1 565 ? -0.263 -22.259 -17.073 1.00 83.50 565 LEU A CA 1
ATOM 4379 C C . LEU A 1 565 ? -1.118 -22.480 -15.817 1.00 83.50 565 LEU A C 1
ATOM 4381 O O . LEU A 1 565 ? -2.210 -21.922 -15.706 1.00 83.50 565 LEU A O 1
ATOM 4385 N N . HIS A 1 566 ? -0.607 -23.244 -14.847 1.00 84.94 566 HIS A N 1
ATOM 4386 C CA . HIS A 1 566 ? -1.272 -23.440 -13.561 1.00 84.94 566 HIS A CA 1
ATOM 4387 C C . HIS A 1 566 ? -1.417 -22.114 -12.798 1.00 84.94 566 HIS A C 1
ATOM 4389 O O . HIS A 1 566 ? -2.505 -21.807 -12.316 1.00 84.94 566 HIS A O 1
ATOM 4395 N N . ARG A 1 567 ? -0.371 -21.271 -12.774 1.00 85.62 567 ARG A N 1
ATOM 4396 C CA . ARG A 1 567 ? -0.436 -19.914 -12.197 1.00 85.62 567 ARG A CA 1
ATOM 4397 C C . ARG A 1 567 ? -1.516 -19.063 -12.875 1.00 85.62 567 ARG A C 1
ATOM 4399 O O . ARG A 1 567 ? -2.361 -18.506 -12.181 1.00 85.62 567 ARG A O 1
ATOM 4406 N N . GLU A 1 568 ? -1.524 -18.989 -14.210 1.00 82.88 568 GLU A N 1
ATOM 4407 C CA . GLU A 1 568 ? -2.518 -18.219 -14.978 1.00 82.88 568 GLU A CA 1
ATOM 4408 C C . GLU A 1 568 ? -3.954 -18.677 -14.669 1.00 82.88 568 GLU A C 1
ATOM 4410 O O . GLU A 1 568 ? -4.844 -17.846 -14.470 1.00 82.88 568 GLU A O 1
ATOM 4415 N N . ARG A 1 569 ? -4.184 -19.994 -14.577 1.00 87.88 569 ARG A N 1
ATOM 4416 C CA . ARG A 1 569 ? -5.502 -20.556 -14.254 1.00 87.88 569 ARG A CA 1
ATOM 4417 C C . ARG A 1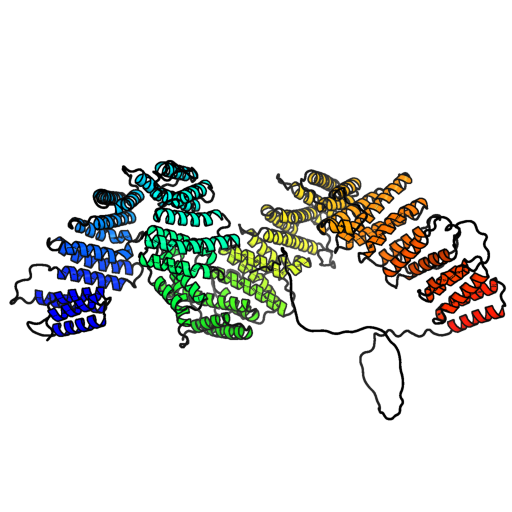 569 ? -5.920 -20.258 -12.812 1.00 87.88 569 ARG A C 1
ATOM 4419 O O . ARG A 1 569 ? -7.059 -19.858 -12.589 1.00 87.88 569 ARG A O 1
ATOM 4426 N N . SER A 1 570 ? -5.013 -20.389 -11.847 1.00 89.25 570 SER A N 1
ATOM 4427 C CA . SER A 1 570 ? -5.289 -20.078 -10.438 1.00 89.25 570 SER A CA 1
ATOM 4428 C C . SER A 1 570 ? -5.551 -18.585 -10.213 1.00 89.25 570 SER A C 1
ATOM 4430 O O . SER A 1 570 ? -6.443 -18.235 -9.444 1.00 89.25 570 SER A O 1
ATOM 4432 N N . ILE A 1 571 ? -4.852 -17.697 -10.935 1.00 89.25 571 ILE A N 1
ATOM 4433 C CA . ILE A 1 571 ? -5.148 -16.254 -10.946 1.00 89.25 571 ILE A CA 1
ATOM 4434 C C . ILE A 1 571 ? -6.565 -16.005 -11.465 1.00 89.25 571 ILE A C 1
ATOM 4436 O O . ILE A 1 571 ? -7.313 -15.248 -10.851 1.00 89.25 571 ILE A O 1
ATOM 4440 N N . LEU A 1 572 ? -6.960 -16.663 -12.557 1.00 89.56 572 LEU A N 1
ATOM 4441 C CA . LEU A 1 572 ? -8.296 -16.507 -13.126 1.00 89.56 572 LEU A CA 1
ATOM 4442 C C . LEU A 1 572 ? -9.400 -16.995 -12.172 1.00 89.56 572 LEU A C 1
ATOM 4444 O O . LEU A 1 572 ? -10.402 -16.300 -11.996 1.00 89.56 572 LEU A O 1
ATOM 4448 N N . TRP A 1 573 ? -9.197 -18.130 -11.497 1.00 92.50 573 TRP A N 1
ATOM 4449 C CA . TRP A 1 573 ? -10.089 -18.587 -10.427 1.00 92.50 573 TRP A CA 1
ATOM 4450 C C . TRP A 1 573 ? -10.174 -17.580 -9.271 1.00 92.50 573 TRP A C 1
ATOM 4452 O O . TRP A 1 573 ? -11.269 -17.256 -8.806 1.00 92.50 573 TRP A O 1
ATOM 4462 N N . GLY A 1 574 ? -9.041 -17.015 -8.848 1.00 92.19 574 GLY A N 1
ATOM 4463 C CA . GLY A 1 574 ? -8.999 -15.971 -7.824 1.00 92.19 574 GLY A CA 1
ATOM 4464 C C . GLY A 1 574 ? -9.727 -14.683 -8.233 1.00 92.19 574 GLY A C 1
ATOM 4465 O O . GLY A 1 574 ? -10.416 -14.073 -7.416 1.00 92.19 574 GLY A O 1
ATOM 4466 N N . GLU A 1 575 ? -9.647 -14.285 -9.504 1.00 91.50 575 GLU A N 1
ATOM 4467 C CA . GLU A 1 575 ? -10.407 -13.152 -10.043 1.00 91.50 575 GLU A CA 1
ATOM 4468 C C . GLU A 1 575 ? -11.920 -13.420 -10.023 1.00 91.50 575 GLU A C 1
ATOM 4470 O O . GLU A 1 575 ? -12.682 -12.534 -9.632 1.00 91.50 575 GLU A O 1
ATOM 4475 N N . ILE A 1 576 ? -12.368 -14.638 -10.359 1.00 93.38 576 ILE A N 1
ATOM 4476 C CA . ILE A 1 576 ? -13.784 -15.035 -10.230 1.00 93.38 576 ILE A CA 1
ATOM 4477 C C . ILE A 1 576 ? -14.251 -14.866 -8.782 1.00 93.38 576 ILE A C 1
ATOM 4479 O O . ILE A 1 576 ? -15.284 -14.237 -8.548 1.00 93.38 576 ILE A O 1
ATOM 4483 N N . VAL A 1 577 ? -13.473 -15.358 -7.811 1.00 94.12 577 VAL A N 1
ATOM 4484 C CA . VAL A 1 577 ? -13.770 -15.237 -6.372 1.00 94.12 577 VAL A CA 1
ATOM 4485 C C . VAL A 1 577 ? -13.920 -13.773 -5.951 1.00 94.12 577 VAL A C 1
ATOM 4487 O O . VAL A 1 577 ? -14.929 -13.404 -5.343 1.00 94.12 577 VAL A O 1
ATOM 4490 N N . LYS A 1 578 ? -12.959 -12.918 -6.323 1.00 93.31 578 LYS A N 1
ATOM 4491 C CA . LYS A 1 578 ? -12.964 -11.485 -5.986 1.00 93.31 578 LYS A CA 1
ATOM 4492 C C . LYS A 1 578 ? -14.149 -10.747 -6.608 1.00 93.31 578 LYS A C 1
ATOM 4494 O O . LYS A 1 578 ? -14.804 -9.951 -5.932 1.00 93.31 578 LYS A O 1
ATOM 4499 N N . VAL A 1 579 ? -14.459 -11.012 -7.880 1.00 92.56 579 VAL A N 1
ATOM 4500 C CA . VAL A 1 579 ? -15.591 -10.377 -8.578 1.00 92.56 579 VAL A CA 1
ATOM 4501 C C . VAL A 1 579 ? -16.928 -10.864 -8.013 1.00 92.56 579 VAL A C 1
ATOM 4503 O O . VAL A 1 579 ? -17.831 -10.049 -7.805 1.00 92.56 579 VAL A O 1
ATOM 4506 N N . ALA A 1 580 ? -17.052 -12.160 -7.707 1.00 93.31 580 ALA A N 1
ATOM 4507 C CA . ALA A 1 580 ? -18.238 -12.733 -7.074 1.00 93.31 580 ALA A CA 1
ATOM 4508 C C . ALA A 1 580 ? -18.488 -12.124 -5.684 1.00 93.31 580 ALA A C 1
ATOM 4510 O O . ALA A 1 580 ? -19.612 -11.700 -5.391 1.00 93.31 580 ALA A O 1
ATOM 4511 N N . TRP A 1 581 ? -17.441 -11.991 -4.862 1.00 93.69 581 TRP A N 1
ATOM 4512 C CA . TRP A 1 581 ? -17.547 -11.381 -3.535 1.00 93.69 581 TRP A CA 1
ATOM 4513 C C . TRP A 1 581 ? -17.894 -9.893 -3.606 1.00 93.69 581 TRP A C 1
ATOM 4515 O O . TRP A 1 581 ? -18.831 -9.446 -2.944 1.00 93.69 581 TRP A O 1
ATOM 4525 N N . GLY A 1 582 ? -17.249 -9.136 -4.503 1.00 90.12 582 GLY A N 1
ATOM 4526 C CA . GLY A 1 582 ? -17.591 -7.732 -4.758 1.00 90.12 582 GLY A CA 1
ATOM 4527 C C . GLY A 1 582 ? -19.044 -7.530 -5.222 1.00 90.12 582 GLY A C 1
ATOM 4528 O O . GLY A 1 582 ? -19.649 -6.493 -4.951 1.00 90.12 582 GLY A O 1
ATOM 4529 N N . ALA A 1 583 ? -19.642 -8.535 -5.872 1.00 89.88 583 ALA A N 1
ATOM 4530 C CA . ALA A 1 583 ? -21.060 -8.564 -6.243 1.00 89.88 583 ALA A CA 1
ATOM 4531 C C . ALA A 1 583 ? -21.992 -9.124 -5.143 1.00 89.88 583 ALA A C 1
ATOM 4533 O O . ALA A 1 583 ? -23.208 -9.204 -5.351 1.00 89.88 583 ALA A O 1
ATOM 4534 N N . LYS A 1 584 ? -21.453 -9.491 -3.971 1.00 90.75 584 LYS A N 1
ATOM 4535 C CA . LYS A 1 584 ? -22.152 -10.135 -2.845 1.00 90.75 584 LYS A CA 1
ATOM 4536 C C . LYS A 1 584 ? -22.818 -11.464 -3.234 1.00 90.75 584 LYS A C 1
ATOM 4538 O O . LYS A 1 584 ? -23.991 -11.688 -2.923 1.00 90.75 584 LYS A O 1
ATOM 4543 N N . LEU A 1 585 ? -22.112 -12.313 -3.982 1.00 90.94 585 LEU A N 1
ATOM 4544 C CA . LEU A 1 585 ? -22.553 -13.653 -4.397 1.00 90.94 585 LEU A CA 1
ATOM 4545 C C . LEU A 1 585 ? -21.895 -14.738 -3.529 1.00 90.94 585 LEU A C 1
ATOM 4547 O O . LEU A 1 585 ? -21.131 -15.559 -4.029 1.00 90.94 585 LEU A O 1
ATOM 4551 N N . ALA A 1 586 ? -22.210 -14.755 -2.230 1.00 90.19 586 ALA A N 1
ATOM 4552 C CA . ALA A 1 586 ? -21.513 -15.582 -1.240 1.00 90.19 586 ALA A CA 1
ATOM 4553 C C . ALA A 1 586 ? -21.509 -17.090 -1.569 1.00 90.19 586 ALA A C 1
ATOM 4555 O O . ALA A 1 586 ? -20.490 -17.756 -1.403 1.00 90.19 586 ALA A O 1
ATOM 4556 N N . LYS A 1 587 ? -22.610 -17.624 -2.120 1.00 89.62 587 LYS A N 1
ATOM 4557 C CA . LYS A 1 587 ? -22.704 -19.039 -2.522 1.00 89.62 587 LYS A CA 1
ATOM 4558 C C . LYS A 1 587 ? -21.697 -19.409 -3.616 1.00 89.62 587 LYS A C 1
ATOM 4560 O O . LYS A 1 587 ? -21.022 -20.423 -3.493 1.00 89.62 587 LYS A O 1
ATOM 4565 N N . LEU A 1 588 ? -21.599 -18.586 -4.661 1.00 89.00 588 LEU A N 1
ATOM 4566 C CA . LEU A 1 588 ? -20.670 -18.812 -5.771 1.00 89.00 588 LEU A CA 1
ATOM 4567 C C . LEU A 1 588 ? -19.220 -18.630 -5.309 1.00 89.00 588 LEU A C 1
ATOM 4569 O O . LEU A 1 588 ? -18.356 -19.425 -5.658 1.00 89.00 588 LEU A O 1
ATOM 4573 N N . THR A 1 589 ? -18.967 -17.611 -4.482 1.00 91.62 589 THR A N 1
ATOM 4574 C CA . THR A 1 589 ? -17.656 -17.357 -3.875 1.00 91.62 589 THR A CA 1
ATOM 4575 C C . THR A 1 589 ? -17.136 -18.584 -3.125 1.00 91.62 589 THR A C 1
ATOM 4577 O O . THR A 1 589 ? -16.030 -19.033 -3.411 1.00 91.62 589 THR A O 1
ATOM 4580 N N . HIS A 1 590 ? -17.948 -19.157 -2.232 1.00 90.31 590 HIS A N 1
ATOM 4581 C CA . HIS A 1 590 ? -17.567 -20.335 -1.453 1.00 90.31 590 HIS A CA 1
ATOM 4582 C C . HIS A 1 590 ? -17.353 -21.582 -2.327 1.00 90.31 590 HIS A C 1
ATOM 4584 O O . HIS A 1 590 ? -16.403 -22.332 -2.125 1.00 90.31 590 HIS A O 1
ATOM 4590 N N . GLN A 1 591 ? -18.194 -21.776 -3.352 1.00 87.06 591 GLN A N 1
ATOM 4591 C CA . GLN A 1 591 ? -18.050 -22.891 -4.294 1.00 87.06 591 GLN A CA 1
ATOM 4592 C C . GLN A 1 591 ? -16.721 -22.857 -5.054 1.00 87.06 591 GLN A C 1
ATOM 4594 O O . GLN A 1 591 ? -16.083 -23.885 -5.248 1.00 87.06 591 GLN A O 1
ATOM 4599 N N . VAL A 1 592 ? -16.300 -21.671 -5.485 1.00 89.69 592 VAL A N 1
ATOM 4600 C CA . VAL A 1 592 ? -15.131 -21.516 -6.353 1.00 89.69 592 VAL A CA 1
ATOM 4601 C C . VAL A 1 592 ? -13.822 -21.413 -5.565 1.00 89.69 592 VAL A C 1
ATOM 4603 O O . VAL A 1 592 ? -12.773 -21.816 -6.068 1.00 89.69 592 VAL A O 1
ATOM 4606 N N . ALA A 1 593 ? -13.858 -20.913 -4.326 1.00 89.19 593 ALA A N 1
ATOM 4607 C CA . ALA A 1 593 ? -12.661 -20.687 -3.514 1.00 89.19 593 ALA A CA 1
ATOM 4608 C C . ALA A 1 593 ? -11.775 -21.938 -3.366 1.00 89.19 593 ALA A C 1
ATOM 4610 O O . ALA A 1 593 ? -10.549 -21.828 -3.433 1.00 89.19 593 ALA A O 1
ATOM 4611 N N . GLY A 1 594 ? -12.381 -23.127 -3.256 1.00 85.44 594 GLY A N 1
ATOM 4612 C CA . GLY A 1 594 ? -11.659 -24.399 -3.145 1.00 85.44 594 GLY A CA 1
ATOM 4613 C C . GLY A 1 594 ? -10.673 -24.666 -4.291 1.00 85.44 594 GLY A C 1
ATOM 4614 O O . GLY A 1 594 ? -9.596 -25.200 -4.047 1.00 85.44 594 GLY A O 1
ATOM 4615 N N . GLN A 1 595 ? -10.971 -24.209 -5.514 1.00 87.31 595 GLN A N 1
ATOM 4616 C CA . GLN A 1 595 ? -10.107 -24.413 -6.689 1.00 87.31 595 GLN A CA 1
ATOM 4617 C C . GLN A 1 595 ? -8.769 -23.664 -6.588 1.00 87.31 595 GLN A C 1
ATOM 4619 O O . GLN A 1 595 ? -7.759 -24.109 -7.125 1.00 87.31 595 GLN A O 1
ATOM 4624 N N . VAL A 1 596 ? -8.740 -22.525 -5.888 1.00 87.38 596 VAL A N 1
ATOM 4625 C CA . VAL A 1 596 ? -7.505 -21.751 -5.657 1.00 87.38 596 VAL A CA 1
ATOM 4626 C C . VAL A 1 596 ? -6.729 -22.305 -4.463 1.00 87.38 596 VAL A C 1
ATOM 4628 O O . VAL A 1 596 ? -5.495 -22.318 -4.461 1.00 87.38 596 VAL A O 1
ATOM 4631 N N . LEU A 1 597 ? -7.453 -22.751 -3.435 1.00 86.75 597 LEU A N 1
ATOM 4632 C CA . LEU A 1 597 ? -6.882 -23.218 -2.173 1.00 86.75 597 LEU A CA 1
ATOM 4633 C C . LEU A 1 597 ? -6.292 -24.631 -2.264 1.00 86.75 597 LEU A C 1
ATOM 4635 O O . LEU A 1 597 ? -5.397 -24.946 -1.490 1.00 86.75 597 LEU A O 1
ATOM 4639 N N . ALA A 1 598 ? -6.739 -25.451 -3.219 1.00 82.56 598 ALA A N 1
ATOM 4640 C CA . ALA A 1 598 ? -6.216 -26.801 -3.432 1.00 82.56 598 ALA A CA 1
ATOM 4641 C C . ALA A 1 598 ? -4.756 -26.831 -3.932 1.00 82.56 598 ALA A C 1
ATOM 4643 O O . ALA A 1 598 ? -4.044 -27.809 -3.715 1.00 82.56 598 ALA A O 1
ATOM 4644 N N . ALA A 1 599 ? -4.291 -25.774 -4.605 1.00 79.81 599 ALA A N 1
ATOM 4645 C CA . ALA A 1 599 ? -2.934 -25.719 -5.146 1.00 79.81 599 ALA A CA 1
ATOM 4646 C C . ALA A 1 599 ? -1.877 -25.556 -4.036 1.00 79.81 599 ALA A C 1
ATOM 4648 O O . ALA A 1 599 ? -2.076 -24.804 -3.087 1.00 79.81 599 ALA A O 1
ATOM 4649 N N . LYS A 1 600 ? -0.708 -26.193 -4.163 1.00 80.94 600 LYS A N 1
ATOM 4650 C CA . LYS A 1 600 ? 0.432 -25.972 -3.254 1.00 80.94 600 LYS A CA 1
ATOM 4651 C C . LYS A 1 600 ? 1.472 -25.083 -3.936 1.00 80.94 600 LYS A C 1
ATOM 4653 O O . LYS A 1 600 ? 1.910 -25.378 -5.046 1.00 80.94 600 LYS A O 1
ATOM 4658 N N . TRP A 1 601 ? 1.872 -24.001 -3.269 1.00 85.12 601 TRP A N 1
ATOM 4659 C CA . TRP A 1 601 ? 2.843 -23.031 -3.783 1.00 85.12 601 TRP A CA 1
ATOM 4660 C C . TRP A 1 601 ? 4.020 -22.861 -2.828 1.00 85.12 601 TRP A C 1
ATOM 4662 O O . TRP A 1 601 ? 3.865 -22.929 -1.612 1.00 85.12 601 TRP A O 1
ATOM 4672 N N . ASP A 1 602 ? 5.197 -22.607 -3.394 1.00 81.31 602 ASP A N 1
ATOM 4673 C CA . ASP A 1 602 ? 6.409 -22.315 -2.633 1.00 81.31 602 ASP A CA 1
ATOM 4674 C C . ASP A 1 602 ? 6.368 -20.877 -2.083 1.00 81.31 602 ASP A C 1
ATOM 4676 O O . ASP A 1 602 ? 6.144 -19.915 -2.821 1.00 81.31 602 ASP A O 1
ATOM 4680 N N . THR A 1 603 ? 6.617 -20.707 -0.786 1.00 79.81 603 THR A N 1
ATOM 4681 C CA . THR A 1 603 ? 6.572 -19.403 -0.107 1.00 79.81 603 THR A CA 1
ATOM 4682 C C . THR A 1 603 ? 7.656 -18.441 -0.589 1.00 79.81 603 THR A C 1
ATOM 4684 O O . THR A 1 603 ? 7.455 -17.224 -0.545 1.00 79.81 603 THR A O 1
ATOM 4687 N N . VAL A 1 604 ? 8.782 -18.958 -1.093 1.00 75.75 604 VAL A N 1
ATOM 4688 C CA . VAL A 1 604 ? 9.910 -18.138 -1.557 1.00 75.75 604 VAL A CA 1
ATOM 4689 C C . VAL A 1 604 ? 9.745 -17.755 -3.026 1.00 75.75 604 VAL A C 1
ATOM 4691 O O . VAL A 1 604 ? 9.827 -16.576 -3.375 1.00 75.75 604 VAL A O 1
ATOM 4694 N N . ASN A 1 605 ? 9.495 -18.742 -3.889 1.00 74.19 605 ASN A N 1
ATOM 4695 C CA . ASN A 1 605 ? 9.462 -18.542 -5.340 1.00 74.19 605 ASN A CA 1
ATOM 4696 C C . ASN A 1 605 ? 8.087 -18.099 -5.867 1.00 74.19 605 ASN A C 1
ATOM 4698 O O . ASN A 1 605 ? 8.002 -17.454 -6.912 1.00 74.19 605 ASN A O 1
ATOM 4702 N N . ASP A 1 606 ? 7.005 -18.427 -5.157 1.00 81.19 606 ASP A N 1
ATOM 4703 C CA . ASP A 1 606 ? 5.617 -18.203 -5.577 1.00 81.19 606 ASP A CA 1
ATOM 4704 C C . ASP A 1 606 ? 4.856 -17.280 -4.610 1.00 81.19 606 ASP A C 1
ATOM 4706 O O . ASP A 1 606 ? 3.640 -17.397 -4.443 1.00 81.19 606 ASP A O 1
ATOM 4710 N N . LYS A 1 607 ? 5.548 -16.295 -4.019 1.00 85.62 607 LYS A N 1
ATOM 4711 C CA . LYS A 1 607 ? 4.968 -15.337 -3.059 1.00 85.62 607 LYS A CA 1
ATOM 4712 C C . LYS A 1 607 ? 3.640 -14.716 -3.525 1.00 85.62 607 LYS A C 1
ATOM 4714 O O . LYS A 1 607 ? 2.720 -14.575 -2.725 1.00 85.62 607 LYS A O 1
ATOM 4719 N N . ALA A 1 608 ? 3.509 -14.370 -4.810 1.00 85.00 608 ALA A N 1
ATOM 4720 C CA . ALA A 1 608 ? 2.276 -13.795 -5.363 1.00 85.00 608 ALA A CA 1
ATOM 4721 C C . ALA A 1 608 ? 1.090 -14.779 -5.371 1.00 85.00 608 ALA A C 1
ATOM 4723 O O . ALA A 1 608 ? -0.054 -14.362 -5.197 1.00 85.00 608 ALA A O 1
ATOM 4724 N N . MET A 1 609 ? 1.352 -16.076 -5.548 1.00 88.81 609 MET A N 1
ATOM 4725 C CA . MET A 1 609 ? 0.313 -17.107 -5.522 1.00 88.81 609 MET A CA 1
ATOM 4726 C C . MET A 1 609 ? -0.110 -17.428 -4.091 1.00 88.81 609 MET A C 1
ATOM 4728 O O . MET A 1 609 ? -1.302 -17.540 -3.825 1.00 88.81 609 MET A O 1
ATOM 4732 N N . VAL A 1 610 ? 0.842 -17.483 -3.155 1.00 89.25 610 VAL A N 1
ATOM 4733 C CA . VAL A 1 610 ? 0.544 -17.634 -1.721 1.00 89.25 610 VAL A CA 1
ATOM 4734 C C . VAL A 1 610 ? -0.258 -16.436 -1.199 1.00 89.25 610 VAL A C 1
ATOM 4736 O O . VAL A 1 610 ? -1.217 -16.612 -0.450 1.00 89.25 610 VAL A O 1
ATOM 4739 N N . LEU A 1 611 ? 0.063 -15.218 -1.655 1.00 90.88 611 LEU A N 1
ATOM 4740 C CA . LEU A 1 611 ? -0.741 -14.026 -1.373 1.00 90.88 611 LEU A CA 1
ATOM 4741 C C . LEU A 1 611 ? -2.176 -14.180 -1.898 1.00 90.88 611 LEU A C 1
ATOM 4743 O O . LEU A 1 611 ? -3.126 -13.910 -1.168 1.00 90.88 611 LEU A O 1
ATOM 4747 N N . LEU A 1 612 ? -2.342 -14.647 -3.141 1.00 91.56 612 LEU A N 1
ATOM 4748 C CA . LEU A 1 612 ? -3.663 -14.894 -3.720 1.00 91.56 612 LEU A CA 1
ATOM 4749 C C . LEU A 1 612 ? -4.455 -15.922 -2.900 1.00 91.56 612 LEU A C 1
ATOM 4751 O O . LEU A 1 612 ? -5.649 -15.731 -2.685 1.00 91.56 612 LEU A O 1
ATOM 4755 N N . GLN A 1 613 ? -3.805 -16.980 -2.411 1.00 92.94 613 GLN A N 1
ATOM 4756 C CA . GLN A 1 613 ? -4.438 -17.962 -1.530 1.00 92.94 613 GLN A CA 1
ATOM 4757 C C . GLN A 1 613 ? -4.853 -17.362 -0.192 1.00 92.94 613 GLN A C 1
ATOM 4759 O O . GLN A 1 613 ? -5.957 -17.638 0.265 1.00 92.94 613 GLN A O 1
ATOM 4764 N N . ALA A 1 614 ? -4.011 -16.518 0.408 1.00 93.00 614 ALA A N 1
ATOM 4765 C CA . ALA A 1 614 ? -4.332 -15.825 1.652 1.00 93.00 614 ALA A CA 1
ATOM 4766 C C . ALA A 1 614 ? -5.516 -14.854 1.490 1.00 93.00 614 ALA A C 1
ATOM 4768 O O . ALA A 1 614 ? -6.370 -14.756 2.369 1.00 93.00 614 ALA A O 1
ATOM 4769 N N . GLU A 1 615 ? -5.598 -14.145 0.363 1.00 94.00 615 GLU A N 1
ATOM 4770 C CA . GLU A 1 615 ? -6.742 -13.287 0.041 1.00 94.00 615 GLU A CA 1
ATOM 4771 C C . GLU A 1 615 ? -8.019 -14.104 -0.198 1.00 94.00 615 GLU A C 1
ATOM 4773 O O . GLU A 1 615 ? -9.077 -13.763 0.328 1.00 94.00 615 GLU A O 1
ATOM 4778 N N . VAL A 1 616 ? -7.936 -15.192 -0.974 1.00 94.31 616 VAL A N 1
ATOM 4779 C CA . VAL A 1 616 ? -9.090 -16.051 -1.274 1.00 94.31 616 VAL A CA 1
ATOM 4780 C C . VAL A 1 616 ? -9.584 -16.785 -0.029 1.00 94.31 616 VAL A C 1
ATOM 4782 O O . VAL A 1 616 ? -10.794 -16.872 0.154 1.00 94.31 616 VAL A O 1
ATOM 4785 N N . SER A 1 617 ? -8.699 -17.257 0.856 1.00 93.06 617 SER A N 1
ATOM 4786 C CA . SER A 1 617 ? -9.105 -17.907 2.109 1.00 93.06 617 SER A CA 1
ATOM 4787 C C . SER A 1 617 ? -9.837 -16.948 3.046 1.00 93.06 617 SER A C 1
ATOM 4789 O O . SER A 1 617 ? -10.815 -17.349 3.681 1.00 93.06 617 SER A O 1
ATOM 4791 N N . LEU A 1 618 ? -9.425 -15.676 3.080 1.00 93.75 618 LEU A N 1
ATOM 4792 C CA . LEU A 1 618 ? -10.129 -14.642 3.829 1.00 93.75 618 LEU A CA 1
ATOM 4793 C C . LEU A 1 618 ? -11.505 -14.354 3.218 1.00 93.75 618 LEU A C 1
ATOM 4795 O O . LEU A 1 618 ? -12.499 -14.403 3.932 1.00 93.75 618 LEU A O 1
ATOM 4799 N N . ILE A 1 619 ? -11.578 -14.121 1.903 1.00 93.88 619 ILE A N 1
ATOM 4800 C CA . ILE A 1 619 ? -12.842 -13.870 1.187 1.00 93.88 619 ILE A CA 1
ATOM 4801 C C . ILE A 1 619 ? -13.825 -15.039 1.359 1.00 93.88 619 ILE A C 1
ATOM 4803 O O . ILE A 1 619 ? -15.020 -14.825 1.559 1.00 93.88 619 ILE A O 1
ATOM 4807 N N . ASP A 1 620 ? -13.334 -16.274 1.296 1.00 93.00 620 ASP A N 1
ATOM 4808 C CA . ASP A 1 620 ? -14.125 -17.484 1.517 1.00 93.00 620 ASP A CA 1
ATOM 4809 C C . ASP A 1 620 ? -14.677 -17.553 2.950 1.00 93.00 620 ASP A C 1
ATOM 4811 O O . ASP A 1 620 ? -15.857 -17.850 3.153 1.00 93.00 620 ASP A O 1
ATOM 4815 N N . ALA A 1 621 ? -13.869 -17.184 3.949 1.00 91.94 621 ALA A N 1
ATOM 4816 C CA . ALA A 1 621 ? -14.333 -17.081 5.327 1.00 91.94 621 ALA A CA 1
ATOM 4817 C C . ALA A 1 621 ? -15.441 -16.026 5.494 1.00 91.94 621 ALA A C 1
ATOM 4819 O O . ALA A 1 621 ? -16.458 -16.297 6.136 1.00 91.94 621 ALA A O 1
ATOM 4820 N N . GLU A 1 622 ? -15.289 -14.846 4.884 1.00 92.69 622 GLU A N 1
ATOM 4821 C CA . GLU A 1 622 ? -16.327 -13.807 4.899 1.00 92.69 622 GLU A CA 1
ATOM 4822 C C . GLU A 1 622 ? -17.611 -14.263 4.192 1.00 92.69 622 GLU A C 1
ATOM 4824 O O . GLU A 1 622 ? -18.719 -14.012 4.676 1.00 92.69 622 GLU A O 1
ATOM 4829 N N . ALA A 1 623 ? -17.477 -14.981 3.073 1.00 91.81 623 ALA A N 1
ATOM 4830 C CA . ALA A 1 623 ? -18.602 -15.553 2.346 1.00 91.81 623 ALA A CA 1
ATOM 4831 C C . ALA A 1 623 ? -19.355 -16.595 3.184 1.00 91.81 623 ALA A C 1
ATOM 4833 O O . ALA A 1 623 ? -20.587 -16.583 3.202 1.00 91.81 623 ALA A O 1
ATOM 4834 N N . CYS A 1 624 ? -18.647 -17.440 3.937 1.00 89.94 624 CYS A N 1
ATOM 4835 C CA . CYS A 1 624 ? -19.260 -18.390 4.864 1.00 89.94 624 CYS A CA 1
ATOM 4836 C C . CYS A 1 624 ? -20.068 -17.681 5.964 1.00 89.94 624 CYS A C 1
ATOM 4838 O O . CYS A 1 624 ? -21.204 -18.072 6.239 1.00 89.94 624 CYS A O 1
ATOM 4840 N N . VAL A 1 625 ? -19.535 -16.599 6.548 1.00 89.00 625 VAL A N 1
ATOM 4841 C CA . VAL A 1 625 ? -20.269 -15.788 7.538 1.00 89.00 625 VAL A CA 1
ATOM 4842 C C . VAL A 1 625 ? -21.501 -15.132 6.913 1.00 89.00 625 VAL A C 1
ATOM 4844 O O . VAL A 1 625 ? -22.578 -15.158 7.507 1.00 89.00 625 VAL A O 1
ATOM 4847 N N . ALA A 1 626 ? -21.387 -14.593 5.697 1.00 89.31 626 ALA A N 1
ATOM 4848 C CA . ALA A 1 626 ? -22.525 -14.016 4.986 1.00 89.31 626 ALA A CA 1
ATOM 4849 C C . ALA A 1 626 ? -23.628 -15.055 4.713 1.00 89.31 626 ALA A C 1
ATOM 4851 O O . ALA A 1 626 ? -24.802 -14.755 4.914 1.00 89.31 626 ALA A O 1
ATOM 4852 N N . LEU A 1 627 ? -23.267 -16.287 4.334 1.00 88.81 627 LEU A N 1
ATOM 4853 C CA . LEU A 1 627 ? -24.220 -17.387 4.144 1.00 88.81 627 LEU A CA 1
ATOM 4854 C C . LEU A 1 627 ? -24.918 -17.806 5.447 1.00 88.81 627 LEU A C 1
ATOM 4856 O O . LEU A 1 627 ? -26.084 -18.194 5.410 1.00 88.81 627 LEU A O 1
ATOM 4860 N N . LEU A 1 628 ? -24.232 -17.741 6.593 1.00 87.94 628 LEU A N 1
ATOM 4861 C CA . LEU A 1 628 ? -24.849 -17.983 7.903 1.00 87.94 628 LEU A CA 1
ATOM 4862 C C . LEU A 1 628 ? -25.887 -16.904 8.231 1.00 87.94 628 LEU A C 1
ATOM 4864 O O . LEU A 1 628 ? -27.006 -17.231 8.626 1.00 87.94 628 LEU A O 1
ATOM 4868 N N . LEU A 1 629 ? -25.545 -15.636 7.989 1.00 87.56 629 LEU A N 1
ATOM 4869 C CA . LEU A 1 629 ? -26.447 -14.505 8.203 1.00 87.56 629 LEU A CA 1
ATOM 4870 C C . LEU A 1 629 ? -27.659 -14.536 7.258 1.00 87.56 629 LEU A C 1
ATOM 4872 O O . LEU A 1 629 ? -28.762 -14.231 7.694 1.00 87.56 629 LEU A O 1
ATOM 4876 N N . GLU A 1 630 ? -27.492 -14.949 5.996 1.00 87.12 630 GLU A N 1
ATOM 4877 C CA . GLU A 1 630 ? -28.609 -15.150 5.052 1.00 87.12 630 GLU A CA 1
ATOM 4878 C C . GLU A 1 630 ? -29.582 -16.257 5.499 1.00 87.12 630 GLU A C 1
ATOM 4880 O O . GLU A 1 630 ? -30.751 -16.234 5.120 1.00 87.12 630 GLU A O 1
ATOM 4885 N N . LYS A 1 631 ? -29.113 -17.221 6.303 1.00 85.44 631 LYS A N 1
ATOM 4886 C CA . LYS A 1 631 ? -29.931 -18.291 6.898 1.00 85.44 631 LYS A CA 1
ATOM 4887 C C . LYS A 1 631 ? -30.522 -17.907 8.268 1.00 85.44 631 LYS A C 1
ATOM 4889 O O . LYS A 1 631 ? -31.027 -18.791 8.956 1.00 85.44 631 LYS A O 1
ATOM 4894 N N . ASP A 1 632 ? -30.425 -16.638 8.679 1.00 83.44 632 ASP A N 1
ATOM 4895 C CA . ASP A 1 632 ? -30.802 -16.134 10.011 1.00 83.44 632 ASP A CA 1
ATOM 4896 C C . ASP A 1 632 ? -30.105 -16.877 11.176 1.00 83.44 632 ASP A C 1
ATOM 4898 O O . ASP A 1 632 ? -30.632 -16.991 12.284 1.00 83.44 632 ASP A O 1
ATOM 4902 N N . VAL A 1 633 ? -28.890 -17.391 10.940 1.00 83.19 633 VAL A N 1
ATOM 4903 C CA . VAL A 1 633 ? -28.074 -18.071 11.954 1.00 83.19 633 VAL A CA 1
ATOM 4904 C C . VAL A 1 633 ? -27.011 -17.118 12.495 1.00 83.19 633 VAL A C 1
ATOM 4906 O O . VAL A 1 633 ? -26.187 -16.599 11.743 1.00 83.19 633 VAL A O 1
ATOM 4909 N N . GLU A 1 634 ? -26.979 -16.931 13.818 1.00 82.62 634 GLU A N 1
ATOM 4910 C CA . GLU A 1 634 ? -25.922 -16.156 14.482 1.00 82.62 634 GLU A CA 1
ATOM 4911 C C . GLU A 1 634 ? -24.546 -16.833 14.272 1.00 82.62 634 GLU A C 1
ATOM 4913 O O . GLU A 1 634 ? -24.393 -18.028 14.578 1.00 82.62 634 GLU A O 1
ATOM 4918 N N . PRO A 1 635 ? -23.538 -16.110 13.742 1.00 84.00 635 PRO A N 1
ATOM 4919 C CA . PRO A 1 635 ? -22.201 -16.649 13.541 1.00 84.00 635 PRO A CA 1
ATOM 4920 C C . PRO A 1 635 ? -21.492 -16.806 14.888 1.00 84.00 635 PRO A C 1
ATOM 4922 O O . PRO A 1 635 ? -21.199 -15.833 15.578 1.00 84.00 635 PRO A O 1
ATOM 4925 N N . VAL A 1 636 ? -21.188 -18.052 15.238 1.00 83.25 636 VAL A N 1
ATOM 4926 C CA . VAL A 1 636 ? -20.497 -18.431 16.473 1.00 83.25 636 VAL A CA 1
ATOM 4927 C C . VAL A 1 636 ? -19.265 -19.248 16.084 1.00 83.25 636 VAL A C 1
ATOM 4929 O O . VAL A 1 636 ? -19.412 -20.146 15.248 1.00 83.25 636 VAL A O 1
ATOM 4932 N N . PRO A 1 637 ? -18.071 -18.954 16.635 1.00 81.25 637 PRO A N 1
ATOM 4933 C CA . PRO A 1 637 ? -16.886 -19.759 16.372 1.00 81.25 637 PRO A CA 1
ATOM 4934 C C . PRO A 1 637 ? -17.057 -21.198 16.862 1.00 81.25 637 PRO A C 1
ATOM 4936 O O . PRO A 1 637 ? -17.724 -21.457 17.865 1.00 81.25 637 PRO A O 1
ATOM 4939 N N . VAL A 1 638 ? -16.430 -22.143 16.165 1.00 78.50 638 VAL A N 1
ATOM 4940 C CA . VAL A 1 638 ? -16.454 -23.553 16.573 1.00 78.50 638 VAL A CA 1
ATOM 4941 C C . VAL A 1 638 ? -15.617 -23.737 17.839 1.00 78.50 638 VAL A C 1
ATOM 4943 O O . VAL A 1 638 ? -14.542 -23.155 17.973 1.00 78.50 638 VAL A O 1
ATOM 4946 N N . ALA A 1 639 ? -16.103 -24.562 18.771 1.00 64.12 639 ALA A N 1
ATOM 4947 C CA . ALA A 1 639 ? -15.463 -24.778 20.070 1.00 64.12 639 ALA A CA 1
ATOM 4948 C C . ALA A 1 639 ? -14.040 -25.361 19.971 1.00 64.12 639 ALA A C 1
ATOM 4950 O O . ALA A 1 639 ? -13.209 -25.106 20.842 1.00 64.12 639 ALA A O 1
ATOM 4951 N N . VAL A 1 640 ? -13.765 -26.133 18.916 1.00 69.56 640 VAL A N 1
ATOM 4952 C CA . VAL A 1 640 ? -12.454 -26.708 18.600 1.00 69.56 640 VAL A CA 1
ATOM 4953 C C . VAL A 1 640 ? -12.218 -26.533 17.106 1.00 69.56 640 VAL A C 1
ATOM 4955 O O . VAL A 1 640 ? -13.048 -26.952 16.299 1.00 69.56 640 VAL A O 1
ATOM 4958 N N . LEU A 1 641 ? -11.101 -25.907 16.733 1.00 66.69 641 LEU A N 1
ATOM 4959 C CA . LEU A 1 641 ? -10.686 -25.870 15.333 1.00 66.69 641 LEU A CA 1
ATOM 4960 C C . LEU A 1 641 ? -10.170 -27.256 14.927 1.00 66.69 641 LEU A C 1
ATOM 4962 O O . LEU A 1 641 ? -9.428 -27.863 15.705 1.00 66.69 641 LEU A O 1
ATOM 4966 N N . PRO A 1 642 ? -10.528 -27.763 13.735 1.00 67.50 642 PRO A N 1
ATOM 4967 C CA . PRO A 1 642 ? -9.943 -28.997 13.231 1.00 67.50 642 PRO A CA 1
ATOM 4968 C C . PRO A 1 642 ? -8.420 -28.846 13.154 1.00 67.50 642 PRO A C 1
ATOM 4970 O O . PRO A 1 642 ? -7.907 -27.794 12.760 1.00 67.50 642 PRO A O 1
ATOM 4973 N N . ALA A 1 643 ? -7.701 -29.890 13.572 1.00 52.31 643 ALA A N 1
ATOM 4974 C CA . ALA A 1 643 ? -6.254 -29.936 13.410 1.00 52.31 643 ALA A CA 1
ATOM 4975 C C . ALA A 1 643 ? -5.908 -29.811 11.914 1.00 52.31 643 ALA A C 1
ATOM 4977 O O . ALA A 1 643 ? -6.680 -30.299 11.081 1.00 52.31 643 ALA A O 1
ATOM 4978 N N . PRO A 1 644 ? -4.783 -29.161 11.554 1.00 53.09 644 PRO A N 1
ATOM 4979 C CA . PRO A 1 644 ? -4.299 -29.232 10.181 1.00 53.09 644 PRO A CA 1
ATOM 4980 C C . PRO A 1 644 ? -4.165 -30.712 9.792 1.00 53.09 644 PRO A C 1
ATOM 4982 O O . PRO A 1 644 ? -3.772 -31.509 10.653 1.00 53.09 644 PRO A O 1
ATOM 4985 N N . PRO A 1 645 ? -4.523 -31.095 8.551 1.00 44.50 645 PRO A N 1
ATOM 4986 C CA . PRO A 1 645 ? -4.320 -32.464 8.101 1.00 44.50 645 PRO A CA 1
ATOM 4987 C C . PRO A 1 645 ? -2.853 -32.843 8.361 1.00 44.50 645 PRO A C 1
ATOM 4989 O O . PRO A 1 645 ? -1.980 -31.996 8.128 1.00 44.50 645 PRO A O 1
ATOM 4992 N N . PRO A 1 646 ? -2.578 -34.035 8.923 1.00 37.47 646 PRO A N 1
ATOM 4993 C CA . PRO A 1 646 ? -1.209 -34.478 9.135 1.00 37.47 646 PRO A CA 1
ATOM 4994 C C . PRO A 1 646 ? -0.426 -34.359 7.825 1.00 37.47 646 PRO A C 1
ATOM 4996 O O . PRO A 1 646 ? -0.969 -34.580 6.742 1.00 37.47 646 PRO A O 1
ATOM 4999 N N . GLU A 1 647 ? 0.841 -33.959 7.926 1.00 41.31 647 GLU A N 1
ATOM 5000 C CA . GLU A 1 647 ? 1.810 -34.156 6.849 1.00 41.31 647 GLU A CA 1
ATOM 5001 C C . GLU A 1 647 ? 1.973 -35.675 6.705 1.00 41.31 647 GLU A C 1
ATOM 5003 O O . GLU A 1 647 ? 2.842 -36.271 7.333 1.00 41.31 647 GLU A O 1
ATOM 5008 N N . GLU A 1 648 ? 1.034 -36.326 6.018 1.00 37.69 648 GLU A N 1
ATOM 5009 C CA . GLU A 1 648 ? 1.116 -37.751 5.738 1.00 37.69 648 GLU A CA 1
ATOM 5010 C C . GLU A 1 648 ? 2.268 -37.954 4.763 1.00 37.69 648 GLU A C 1
ATOM 5012 O O . GLU A 1 648 ? 2.285 -37.418 3.650 1.00 37.69 648 GLU A O 1
ATOM 5017 N N . ASP A 1 649 ? 3.272 -38.664 5.276 1.00 35.56 649 ASP A N 1
ATOM 5018 C CA . ASP A 1 649 ? 4.331 -39.286 4.510 1.00 35.56 649 ASP A CA 1
ATOM 5019 C C . ASP A 1 649 ? 3.722 -40.023 3.310 1.00 35.56 649 ASP A C 1
ATOM 5021 O O . ASP A 1 649 ? 2.679 -40.668 3.414 1.00 35.56 649 ASP A O 1
ATOM 5025 N N . GLU A 1 650 ? 4.398 -39.883 2.173 1.00 45.88 650 GLU A N 1
ATOM 5026 C CA . GLU A 1 650 ? 4.164 -40.605 0.927 1.00 45.88 650 GLU A CA 1
ATOM 5027 C C . GLU A 1 650 ? 3.763 -42.069 1.192 1.00 45.88 650 GLU A C 1
ATOM 5029 O O . GLU A 1 650 ? 4.562 -42.815 1.751 1.00 45.88 650 GLU A O 1
ATOM 5034 N N . GLU A 1 651 ? 2.539 -42.457 0.810 1.00 40.16 651 GLU A N 1
ATOM 5035 C CA . GLU A 1 651 ? 2.167 -43.713 0.126 1.00 40.16 651 GLU A CA 1
ATOM 5036 C C . GLU A 1 651 ? 0.648 -43.990 0.267 1.00 40.16 651 GLU A C 1
ATOM 5038 O O . GLU A 1 651 ? 0.139 -44.296 1.342 1.00 40.16 651 GLU A O 1
ATOM 5043 N N . ASP A 1 652 ? -0.044 -43.926 -0.879 1.00 37.41 652 ASP A N 1
ATOM 5044 C CA . ASP A 1 652 ? -1.329 -44.569 -1.201 1.00 37.41 652 ASP A CA 1
ATOM 5045 C C . ASP A 1 652 ? -2.639 -44.067 -0.546 1.00 37.41 652 ASP A C 1
ATOM 5047 O O . ASP A 1 652 ? -3.286 -44.810 0.189 1.00 37.41 652 ASP A O 1
ATOM 5051 N N . GLU A 1 653 ? -3.155 -42.903 -0.970 1.00 38.62 653 GLU A N 1
ATOM 5052 C CA . GLU A 1 653 ? -4.613 -42.683 -1.083 1.00 38.62 653 GLU A CA 1
ATOM 5053 C C . GLU A 1 653 ? -4.957 -41.951 -2.398 1.00 38.62 653 GLU A C 1
ATOM 5055 O O . GLU A 1 653 ? -4.283 -41.006 -2.801 1.00 38.62 653 GLU A O 1
ATOM 5060 N N . ASP A 1 654 ? -5.982 -42.441 -3.104 1.00 34.78 654 ASP A N 1
ATOM 5061 C CA . ASP A 1 654 ? -6.386 -42.058 -4.464 1.00 34.78 654 ASP A CA 1
ATOM 5062 C C . ASP A 1 654 ? -6.488 -40.525 -4.695 1.00 34.78 654 ASP A C 1
ATOM 5064 O O . ASP A 1 654 ? -7.420 -39.862 -4.236 1.00 34.78 654 ASP A O 1
ATOM 5068 N N . GLU A 1 655 ? -5.561 -39.969 -5.485 1.00 41.88 655 GLU A N 1
ATOM 5069 C CA . GLU A 1 655 ? -5.340 -38.523 -5.709 1.00 41.88 655 GLU A CA 1
ATOM 5070 C C . GLU A 1 655 ? -6.352 -37.795 -6.636 1.00 41.88 655 GLU A C 1
ATOM 5072 O O . GLU A 1 655 ? -6.146 -36.628 -6.963 1.00 41.88 655 GLU A O 1
ATOM 5077 N N . ASP A 1 656 ? -7.472 -38.403 -7.045 1.00 37.12 656 ASP A N 1
ATOM 5078 C CA . ASP A 1 656 ? -8.316 -37.871 -8.142 1.00 37.12 656 ASP A CA 1
ATOM 5079 C C . ASP A 1 656 ? -9.782 -37.536 -7.778 1.00 37.12 656 ASP A C 1
ATOM 5081 O O . ASP A 1 656 ? -10.666 -37.506 -8.641 1.00 37.12 656 ASP A O 1
ATOM 5085 N N . ALA A 1 657 ? -10.080 -37.215 -6.514 1.00 31.34 657 ALA A N 1
ATOM 5086 C CA . ALA A 1 657 ? -11.399 -36.701 -6.128 1.00 31.34 657 ALA A CA 1
ATOM 5087 C C . ALA A 1 657 ? -11.336 -35.215 -5.712 1.00 31.34 657 ALA A C 1
ATOM 5089 O O . ALA A 1 657 ? -10.805 -34.908 -4.642 1.00 31.34 657 ALA A O 1
ATOM 5090 N N . PRO A 1 658 ? -11.910 -34.264 -6.484 1.00 31.98 658 PRO A N 1
ATOM 5091 C CA . PRO A 1 658 ? -12.107 -32.906 -5.983 1.00 31.98 658 PRO A CA 1
ATOM 5092 C C . PRO A 1 658 ? -12.948 -32.967 -4.696 1.00 31.98 658 PRO A C 1
ATOM 5094 O O . PRO A 1 658 ? -13.910 -33.743 -4.651 1.00 31.98 658 PRO A O 1
ATOM 5097 N N . PRO A 1 659 ? -12.631 -32.175 -3.650 1.00 37.66 659 PRO A N 1
ATOM 5098 C CA . PRO A 1 659 ? -13.391 -32.202 -2.407 1.00 37.66 659 PRO A CA 1
ATOM 5099 C C . PRO A 1 659 ? -14.860 -31.942 -2.730 1.00 37.66 659 PRO A C 1
ATOM 5101 O O . PRO A 1 659 ? -15.211 -30.924 -3.331 1.00 37.66 659 PRO A O 1
ATOM 5104 N N . ALA A 1 660 ? -15.709 -32.911 -2.390 1.00 33.56 660 ALA A N 1
ATOM 5105 C CA . ALA A 1 660 ? -17.125 -32.886 -2.704 1.00 33.56 660 ALA A CA 1
ATOM 5106 C C . ALA A 1 660 ? -17.772 -31.632 -2.092 1.00 33.56 660 ALA A C 1
ATOM 5108 O O . ALA A 1 660 ? -18.036 -31.556 -0.895 1.00 33.56 660 ALA A O 1
ATOM 5109 N N . LEU A 1 661 ? -18.037 -30.637 -2.938 1.00 45.88 661 LEU A N 1
ATOM 5110 C CA . LEU A 1 661 ? -18.813 -29.444 -2.618 1.00 45.88 661 LEU A CA 1
ATOM 5111 C C . LEU A 1 661 ? -20.275 -29.841 -2.395 1.00 45.88 661 LEU A C 1
ATOM 5113 O O . LEU A 1 661 ? -21.076 -29.883 -3.330 1.00 45.88 661 LEU A O 1
ATOM 5117 N N . VAL A 1 662 ? -20.632 -30.137 -1.146 1.00 41.72 662 VAL A N 1
ATOM 5118 C CA . VAL A 1 662 ? -21.990 -30.528 -0.759 1.00 41.72 662 VAL A CA 1
ATOM 5119 C C . VAL A 1 662 ? -22.472 -29.623 0.369 1.00 41.72 662 VAL A C 1
ATOM 5121 O O . VAL A 1 662 ? -21.968 -29.664 1.476 1.00 41.72 662 VAL A O 1
ATOM 5124 N N . HIS A 1 663 ? -23.451 -28.777 0.040 1.00 49.50 663 HIS A N 1
ATOM 5125 C CA . HIS A 1 663 ? -24.413 -28.120 0.932 1.00 49.50 663 HIS A CA 1
ATOM 5126 C C . HIS A 1 663 ? -24.001 -27.925 2.402 1.00 49.50 663 HIS A C 1
ATOM 5128 O O . HIS A 1 663 ? -24.538 -28.594 3.278 1.00 49.50 663 HIS A O 1
ATOM 5134 N N . GLY A 1 664 ? -23.168 -26.905 2.639 1.00 55.28 664 GLY A N 1
ATOM 5135 C CA . GLY A 1 664 ? -22.684 -26.494 3.957 1.00 55.28 664 GLY A CA 1
ATOM 5136 C C . GLY A 1 664 ? -23.738 -26.578 5.058 1.00 55.28 664 GLY A C 1
ATOM 5137 O O . GLY A 1 664 ? -24.632 -25.713 5.149 1.00 55.28 664 GLY A O 1
ATOM 5138 N N . SER A 1 665 ? -23.625 -27.609 5.894 1.00 70.94 665 SER A N 1
ATOM 5139 C CA . SER A 1 665 ? -24.293 -27.657 7.189 1.00 70.94 665 SER A CA 1
ATOM 5140 C C . SER A 1 665 ? -23.875 -26.427 8.016 1.00 70.94 665 SER A C 1
ATOM 5142 O O . SER A 1 665 ? -22.889 -25.749 7.711 1.00 70.94 665 SER A O 1
ATOM 5144 N N . ARG A 1 666 ? -24.649 -26.062 9.049 1.00 78.94 666 ARG A N 1
ATOM 5145 C CA . ARG A 1 666 ? -24.307 -24.908 9.906 1.00 78.94 666 ARG A CA 1
ATOM 5146 C C . ARG A 1 666 ? -22.872 -25.016 10.437 1.00 78.94 666 ARG A C 1
ATOM 5148 O O . ARG A 1 666 ? -22.160 -24.017 10.460 1.00 78.94 666 ARG A O 1
ATOM 5155 N N . GLU A 1 667 ? -22.479 -26.220 10.837 1.00 80.44 667 GLU A N 1
ATOM 5156 C CA . GLU A 1 667 ? -21.177 -26.516 11.430 1.00 80.44 667 GLU A CA 1
ATOM 5157 C C . GLU A 1 667 ? -20.047 -26.395 10.403 1.00 80.44 667 GLU A C 1
ATOM 5159 O O . GLU A 1 667 ? -19.022 -25.790 10.706 1.00 80.44 667 GLU A O 1
ATOM 5164 N N . GLU A 1 668 ? -20.246 -26.856 9.164 1.00 82.19 668 GLU A N 1
ATOM 5165 C CA . GLU A 1 668 ? -19.254 -26.729 8.085 1.00 82.19 668 GLU A CA 1
ATOM 5166 C C . GLU A 1 668 ? -18.967 -25.264 7.740 1.00 82.19 668 GLU A C 1
ATOM 5168 O O . GLU A 1 668 ? -17.806 -24.867 7.641 1.00 82.19 668 GLU A O 1
ATOM 5173 N N . LEU A 1 669 ? -20.011 -24.433 7.624 1.00 84.38 669 LEU A N 1
ATOM 5174 C CA . LEU A 1 669 ? -19.850 -23.002 7.339 1.00 84.38 669 LEU A CA 1
ATOM 5175 C C . LEU A 1 669 ? -19.159 -22.262 8.493 1.00 84.38 669 LEU A C 1
ATOM 5177 O O . LEU A 1 669 ? -18.315 -21.401 8.251 1.00 84.38 669 LEU A O 1
ATOM 5181 N N . GLN A 1 670 ? -19.487 -22.599 9.746 1.00 87.00 670 GLN A N 1
ATOM 5182 C CA . GLN A 1 670 ? -18.818 -22.030 10.922 1.00 87.00 670 GLN A CA 1
ATOM 5183 C C . GLN A 1 670 ? -17.350 -22.469 11.003 1.00 87.00 670 GLN A C 1
ATOM 5185 O O . GLN A 1 670 ? -16.473 -21.637 11.232 1.00 87.00 670 GLN A O 1
ATOM 5190 N N . THR A 1 671 ? -17.072 -23.749 10.748 1.00 87.38 671 THR A N 1
ATOM 5191 C CA . THR A 1 671 ? -15.709 -24.299 10.719 1.00 87.38 671 THR A CA 1
ATOM 5192 C C . THR A 1 671 ? -14.885 -23.578 9.668 1.00 87.38 671 THR A C 1
ATOM 5194 O O . THR A 1 671 ? -13.828 -23.036 9.988 1.00 87.38 671 THR A O 1
ATOM 5197 N N . ARG A 1 672 ? -15.399 -23.494 8.435 1.00 88.62 672 ARG A N 1
ATOM 5198 C CA . ARG A 1 672 ? -14.671 -22.873 7.333 1.00 88.62 672 ARG A CA 1
ATOM 5199 C C . ARG A 1 672 ? -14.447 -21.378 7.546 1.00 88.62 672 ARG A C 1
ATOM 5201 O O . ARG A 1 672 ? -13.355 -20.893 7.253 1.00 88.62 672 ARG A O 1
ATOM 5208 N N . ALA A 1 673 ? -15.425 -20.663 8.108 1.00 88.12 673 ALA A N 1
ATOM 5209 C CA . ALA A 1 673 ? -15.265 -19.257 8.475 1.00 88.12 673 ALA A CA 1
ATOM 5210 C C . ALA A 1 673 ? -14.100 -19.045 9.454 1.00 88.12 673 ALA A C 1
ATOM 5212 O O . ALA A 1 673 ? -13.317 -18.112 9.294 1.00 88.12 673 ALA A O 1
ATOM 5213 N N . CYS A 1 674 ? -13.953 -19.918 10.452 1.00 88.31 674 CYS A N 1
ATOM 5214 C CA . CYS A 1 674 ? -12.854 -19.821 11.404 1.00 88.31 674 CYS A CA 1
ATOM 5215 C C . CYS A 1 674 ? -11.510 -20.254 10.801 1.00 88.31 674 CYS A C 1
ATOM 5217 O O . CYS A 1 674 ? -10.527 -19.523 10.929 1.00 88.31 674 CYS A O 1
ATOM 5219 N N . THR A 1 675 ? -11.454 -21.406 10.123 1.00 89.12 675 THR A N 1
ATOM 5220 C CA . THR A 1 675 ? -10.202 -21.909 9.537 1.00 89.12 675 THR A CA 1
ATOM 5221 C C . THR A 1 675 ? -9.689 -20.978 8.448 1.00 89.12 675 THR A C 1
ATOM 5223 O O . THR A 1 675 ? -8.511 -20.662 8.449 1.00 89.12 675 THR A O 1
ATOM 5226 N N . GLY A 1 676 ? -10.558 -20.445 7.579 1.00 88.88 676 GLY A N 1
ATOM 5227 C CA . GLY A 1 676 ? -10.142 -19.558 6.489 1.00 88.88 676 GLY A CA 1
ATOM 5228 C C . GLY A 1 676 ? -9.468 -18.268 6.974 1.00 88.88 676 GLY A C 1
ATOM 5229 O O . GLY A 1 676 ? -8.470 -17.847 6.389 1.00 88.88 676 GLY A O 1
ATOM 5230 N N . MET A 1 677 ? -9.931 -17.686 8.091 1.00 92.06 677 MET A N 1
ATOM 5231 C CA . MET A 1 677 ? -9.268 -16.531 8.719 1.00 92.06 677 MET A CA 1
ATOM 5232 C C . MET A 1 677 ? -7.877 -16.894 9.262 1.00 92.06 677 MET A C 1
ATOM 5234 O O . MET A 1 677 ? -6.923 -16.138 9.073 1.00 92.06 677 MET A O 1
ATOM 5238 N N . VAL A 1 678 ? -7.744 -18.055 9.910 1.00 91.50 678 VAL A N 1
ATOM 5239 C CA . VAL A 1 678 ? -6.464 -18.536 10.457 1.00 91.50 678 VAL A CA 1
ATOM 5240 C C . VAL A 1 678 ? -5.488 -18.921 9.340 1.00 91.50 678 VAL A C 1
ATOM 5242 O O . VAL A 1 678 ? -4.314 -18.560 9.407 1.00 91.50 678 VAL A O 1
ATOM 5245 N N . ASP A 1 679 ? -5.962 -19.594 8.292 1.00 89.94 679 ASP A N 1
ATOM 5246 C CA . ASP A 1 679 ? -5.176 -19.972 7.115 1.00 89.94 679 ASP A CA 1
ATOM 5247 C C . ASP A 1 679 ? -4.634 -18.722 6.417 1.00 89.94 679 ASP A C 1
ATOM 5249 O O . ASP A 1 679 ? -3.439 -18.636 6.144 1.00 89.94 679 ASP A O 1
ATOM 5253 N N . SER A 1 680 ? -5.491 -17.714 6.193 1.00 91.50 680 SER A N 1
ATOM 5254 C CA . SER A 1 680 ? -5.088 -16.416 5.631 1.00 91.50 680 SER A CA 1
ATOM 5255 C C . SER A 1 680 ? -3.953 -15.786 6.434 1.00 91.50 680 SER A C 1
ATOM 5257 O O . SER A 1 680 ? -2.945 -15.346 5.876 1.00 91.50 680 SER A O 1
ATOM 5259 N N . MET A 1 681 ? -4.082 -15.809 7.761 1.00 91.69 681 MET A N 1
ATOM 5260 C CA . MET A 1 681 ? -3.089 -15.250 8.663 1.00 91.69 681 MET A CA 1
ATOM 5261 C C . MET A 1 681 ? -1.756 -16.010 8.615 1.00 91.69 681 MET A C 1
ATOM 5263 O O . MET A 1 681 ? -0.694 -15.391 8.536 1.00 91.69 681 MET A O 1
ATOM 5267 N N . LYS A 1 682 ? -1.790 -17.347 8.629 1.00 90.44 682 LYS A N 1
ATOM 5268 C CA . LYS A 1 682 ? -0.587 -18.190 8.549 1.00 90.44 682 LYS A CA 1
ATOM 5269 C C . LYS A 1 682 ? 0.134 -18.018 7.214 1.00 90.44 682 LYS A C 1
ATOM 5271 O O . LYS A 1 682 ? 1.346 -17.804 7.203 1.00 90.44 682 LYS A O 1
ATOM 5276 N N . LEU A 1 683 ? -0.608 -18.040 6.105 1.00 89.69 683 LEU A N 1
ATOM 5277 C CA . LEU A 1 683 ? -0.060 -17.810 4.767 1.00 89.69 683 LEU A CA 1
ATOM 5278 C C . LEU A 1 683 ? 0.554 -16.409 4.667 1.00 89.69 683 LEU A C 1
ATOM 5280 O O . LEU A 1 683 ? 1.697 -16.281 4.237 1.00 89.69 683 LEU A O 1
ATOM 5284 N N . GLY A 1 684 ? -0.141 -15.377 5.156 1.00 88.94 684 GLY A N 1
ATOM 5285 C CA . GLY A 1 684 ? 0.361 -14.003 5.225 1.00 88.94 684 GLY A CA 1
ATOM 5286 C C . GLY A 1 684 ? 1.651 -13.845 6.033 1.00 88.94 684 GLY A C 1
ATOM 5287 O O . GLY A 1 684 ? 2.576 -13.151 5.607 1.00 88.94 684 GLY A O 1
ATOM 5288 N N . SER A 1 685 ? 1.740 -14.538 7.170 1.00 88.69 685 SER A N 1
ATOM 5289 C CA . SER A 1 685 ? 2.941 -14.569 8.009 1.00 88.69 685 SER A CA 1
ATOM 5290 C C . SER A 1 685 ? 4.114 -15.251 7.294 1.00 88.69 685 SER A C 1
ATOM 5292 O O . SER A 1 685 ? 5.227 -14.727 7.303 1.00 88.69 685 SER A O 1
ATOM 5294 N N . SER A 1 686 ? 3.860 -16.356 6.578 1.00 89.12 686 SER A N 1
ATOM 5295 C CA . SER A 1 686 ? 4.897 -17.096 5.837 1.00 89.12 686 SER A CA 1
ATOM 5296 C C . SER A 1 686 ? 5.582 -16.270 4.738 1.00 89.12 686 SER A C 1
ATOM 5298 O O . SER A 1 686 ? 6.772 -16.445 4.486 1.00 89.12 686 SER A O 1
ATOM 5300 N N . ILE A 1 687 ? 4.855 -15.330 4.122 1.00 88.06 687 ILE A N 1
ATOM 5301 C CA . ILE A 1 687 ? 5.370 -14.432 3.073 1.00 88.06 687 ILE A CA 1
ATOM 5302 C C . ILE A 1 687 ? 5.862 -13.077 3.607 1.00 88.06 687 ILE A C 1
ATOM 5304 O O . ILE A 1 687 ? 6.380 -12.261 2.832 1.00 88.06 687 ILE A O 1
ATOM 5308 N N . GLY A 1 688 ? 5.691 -12.820 4.907 1.00 85.06 688 GLY A N 1
ATOM 5309 C CA . GLY A 1 688 ? 6.049 -11.558 5.556 1.00 85.06 688 GLY A CA 1
ATOM 5310 C C . GLY A 1 688 ? 5.198 -10.362 5.114 1.00 85.06 688 GLY A C 1
ATOM 5311 O O . GLY A 1 688 ? 5.719 -9.253 5.027 1.00 85.06 688 GLY A O 1
ATOM 5312 N N . GLU A 1 689 ? 3.920 -10.569 4.786 1.00 87.50 689 GLU A N 1
ATOM 5313 C CA . GLU A 1 689 ? 2.993 -9.497 4.398 1.00 87.50 689 GLU A CA 1
ATOM 5314 C C . GLU A 1 689 ? 2.091 -9.118 5.580 1.00 87.50 689 GLU A C 1
ATOM 5316 O O . GLU A 1 689 ? 1.076 -9.758 5.852 1.00 87.50 689 GLU A O 1
ATOM 5321 N N . SER A 1 690 ? 2.447 -8.051 6.298 1.00 87.50 690 SER A N 1
ATOM 5322 C CA . SER A 1 690 ? 1.768 -7.661 7.543 1.00 87.50 690 SER A CA 1
ATOM 5323 C C . SER A 1 690 ? 0.300 -7.262 7.358 1.00 87.50 690 SER A C 1
ATOM 5325 O O . SER A 1 690 ? -0.524 -7.460 8.251 1.00 87.50 690 SER A O 1
ATOM 5327 N N . TRP A 1 691 ? -0.058 -6.701 6.200 1.00 88.69 691 TRP A N 1
ATOM 5328 C CA . TRP A 1 691 ? -1.397 -6.160 5.957 1.00 88.69 691 TRP A CA 1
ATOM 5329 C C . TRP A 1 691 ? -2.481 -7.245 5.873 1.00 88.69 691 TRP A C 1
ATOM 5331 O O . TRP A 1 691 ? -3.576 -7.038 6.394 1.00 88.69 691 TRP A O 1
ATOM 5341 N N . ILE A 1 692 ? -2.193 -8.411 5.278 1.00 90.38 692 ILE A N 1
ATOM 5342 C CA . ILE A 1 692 ? -3.179 -9.498 5.155 1.00 90.38 692 ILE A CA 1
ATOM 5343 C C . ILE A 1 692 ? -3.415 -10.178 6.512 1.00 90.38 692 ILE A C 1
ATOM 5345 O O . ILE A 1 692 ? -4.553 -10.473 6.871 1.00 90.38 692 ILE A O 1
ATOM 5349 N N . VAL A 1 693 ? -2.359 -10.312 7.321 1.00 91.25 693 VAL A N 1
ATOM 5350 C CA . VAL A 1 693 ? -2.425 -10.791 8.712 1.00 91.25 693 VAL A CA 1
ATOM 5351 C C . VAL A 1 693 ? -3.296 -9.853 9.557 1.00 91.25 693 VAL A C 1
ATOM 5353 O O . VAL A 1 693 ? -4.186 -10.309 10.275 1.00 91.25 693 VAL A O 1
ATOM 5356 N N . MET A 1 694 ? -3.109 -8.533 9.426 1.00 91.06 694 MET A N 1
ATOM 5357 C CA . MET A 1 694 ? -3.970 -7.548 10.092 1.00 91.06 694 MET A CA 1
ATOM 5358 C C . MET A 1 694 ? -5.418 -7.616 9.595 1.00 91.06 694 MET A C 1
ATOM 5360 O O . MET A 1 694 ? -6.331 -7.583 10.417 1.00 91.06 694 MET A O 1
ATOM 5364 N N . ASN A 1 695 ? -5.650 -7.773 8.288 1.00 91.31 695 ASN A N 1
ATOM 5365 C CA . ASN A 1 695 ? -6.997 -7.902 7.727 1.00 91.31 695 ASN A CA 1
ATOM 5366 C C . ASN A 1 695 ? -7.731 -9.150 8.231 1.00 91.31 695 ASN A C 1
ATOM 5368 O O . ASN A 1 695 ? -8.927 -9.066 8.509 1.00 91.31 695 ASN A O 1
ATOM 5372 N N . ALA A 1 696 ? -7.036 -10.276 8.414 1.00 91.62 696 ALA A N 1
ATOM 5373 C CA . ALA A 1 696 ? -7.612 -11.467 9.036 1.00 91.62 696 ALA A CA 1
ATOM 5374 C C . ALA A 1 696 ? -8.071 -11.182 10.480 1.00 91.62 696 ALA A C 1
ATOM 5376 O O . ALA A 1 696 ? -9.205 -11.500 10.845 1.00 91.62 696 ALA A O 1
ATOM 5377 N N . GLY A 1 697 ? -7.245 -10.488 11.273 1.00 91.06 697 GLY A N 1
ATOM 5378 C CA . GLY A 1 697 ? -7.613 -10.037 12.620 1.00 91.06 697 GLY A CA 1
ATOM 5379 C C . GLY A 1 697 ? -8.785 -9.046 12.629 1.00 91.06 697 GLY A C 1
ATOM 5380 O O . GLY A 1 697 ? -9.731 -9.203 13.398 1.00 91.06 697 GLY A O 1
ATOM 5381 N N . ILE A 1 698 ? -8.778 -8.048 11.743 1.00 91.75 698 ILE A N 1
ATOM 5382 C CA . ILE A 1 698 ? -9.863 -7.060 11.610 1.00 91.75 698 ILE A CA 1
ATOM 5383 C C . ILE A 1 698 ? -11.177 -7.743 11.217 1.00 91.75 698 ILE A C 1
ATOM 5385 O O . ILE A 1 698 ? -12.226 -7.418 11.773 1.00 91.75 698 ILE A O 1
ATOM 5389 N N . SER A 1 699 ? -11.125 -8.710 10.301 1.00 90.19 699 SER A N 1
ATOM 5390 C CA . SER A 1 699 ? -12.297 -9.482 9.879 1.00 90.19 699 SER A CA 1
ATOM 5391 C C . SER A 1 699 ? -12.874 -10.267 11.056 1.00 90.19 699 SER A C 1
ATOM 5393 O O . SER A 1 699 ? -14.060 -10.128 11.361 1.00 90.19 699 SER A O 1
ATOM 5395 N N . GLY A 1 700 ? -12.031 -10.996 11.798 1.00 88.81 700 GLY A N 1
ATOM 5396 C CA . GLY A 1 700 ? -12.444 -11.692 13.019 1.00 88.81 700 GLY A CA 1
ATOM 5397 C C . GLY A 1 700 ? -13.080 -10.749 14.047 1.00 88.81 700 GLY A C 1
ATOM 5398 O O . GLY A 1 700 ? -14.159 -11.029 14.572 1.00 88.81 700 GLY A O 1
ATOM 5399 N N . TRP A 1 701 ? -12.477 -9.580 14.276 1.00 91.56 701 TRP A N 1
ATOM 5400 C CA . TRP A 1 701 ? -13.037 -8.571 15.174 1.00 91.56 701 TRP A CA 1
ATOM 5401 C C . TRP A 1 701 ? -14.417 -8.092 14.711 1.00 91.56 701 TRP A C 1
ATOM 5403 O O . TRP A 1 701 ? -15.364 -8.088 15.494 1.00 91.56 701 TRP A O 1
ATOM 5413 N N . ASN A 1 702 ? -14.560 -7.724 13.437 1.00 91.56 702 ASN A N 1
ATOM 5414 C CA . ASN A 1 702 ? -15.788 -7.146 12.895 1.00 91.56 702 ASN A CA 1
ATOM 5415 C C . ASN A 1 702 ? -16.973 -8.119 12.925 1.00 91.56 702 ASN A C 1
ATOM 5417 O O . ASN A 1 702 ? -18.073 -7.712 13.304 1.00 91.56 702 ASN A O 1
ATOM 5421 N N . TYR A 1 703 ? -16.766 -9.390 12.571 1.00 88.88 703 TYR A N 1
ATOM 5422 C CA . TYR A 1 703 ? -17.859 -10.366 12.529 1.00 88.88 703 TYR A CA 1
ATOM 5423 C C . TYR A 1 703 ? -18.274 -10.852 13.924 1.00 88.88 703 TYR A C 1
ATOM 5425 O O . TYR A 1 703 ? -19.465 -11.040 14.176 1.00 88.88 703 TYR A O 1
ATOM 5433 N N . TYR A 1 704 ? -17.338 -10.973 14.869 1.00 90.25 704 TYR A N 1
ATOM 5434 C CA . TYR A 1 704 ? -17.613 -11.548 16.193 1.00 90.25 704 TYR A CA 1
ATOM 5435 C C . TYR A 1 704 ? -17.664 -10.517 17.342 1.00 90.25 704 TYR A C 1
ATOM 5437 O O . TYR A 1 704 ? -17.860 -10.887 18.501 1.00 90.25 704 TYR A O 1
ATOM 5445 N N . ILE A 1 705 ? -17.600 -9.205 17.058 1.00 90.12 705 ILE A N 1
ATOM 5446 C CA . ILE A 1 705 ? -17.752 -8.136 18.072 1.00 90.12 705 ILE A CA 1
ATOM 5447 C C . ILE A 1 705 ? -19.073 -8.222 18.852 1.00 90.12 705 ILE A C 1
ATOM 5449 O O . ILE A 1 705 ? -19.163 -7.763 19.992 1.00 90.12 705 ILE A O 1
ATOM 5453 N N . HIS A 1 706 ? -20.119 -8.794 18.256 1.00 86.88 706 HIS A N 1
ATOM 5454 C CA . HIS A 1 706 ? -21.405 -8.984 18.920 1.00 86.88 706 HIS A CA 1
ATOM 5455 C C . HIS A 1 706 ? -21.284 -9.925 20.135 1.00 86.88 706 HIS A C 1
ATOM 5457 O O . HIS A 1 706 ? -21.869 -9.627 21.176 1.00 86.88 706 HIS A O 1
ATOM 5463 N N . LEU A 1 707 ? -20.439 -10.962 20.062 1.00 86.06 707 LEU A N 1
ATOM 5464 C CA . LEU A 1 707 ? -20.142 -11.862 21.184 1.00 86.06 707 LEU A CA 1
ATOM 5465 C C . LEU A 1 707 ? -19.355 -11.150 22.288 1.00 86.06 707 LEU A C 1
ATOM 5467 O O . LEU A 1 707 ? -19.663 -11.321 23.468 1.00 86.06 707 LEU A O 1
ATOM 5471 N N . VAL A 1 708 ? -18.410 -10.277 21.918 1.00 85.94 708 VAL A N 1
ATOM 5472 C CA . VAL A 1 708 ? -17.686 -9.412 22.870 1.00 85.94 708 VAL A CA 1
ATOM 5473 C C . VAL A 1 708 ? -18.661 -8.483 23.602 1.00 85.94 708 VAL A C 1
ATOM 5475 O O . VAL A 1 708 ? -18.628 -8.386 24.826 1.00 85.94 708 VAL A O 1
ATOM 5478 N N . LYS A 1 709 ? -19.594 -7.844 22.880 1.00 85.50 709 LYS A N 1
ATOM 5479 C CA . LYS A 1 709 ? -20.632 -6.979 23.475 1.00 85.50 709 LYS A CA 1
ATOM 5480 C C . LYS A 1 709 ? -21.603 -7.751 24.372 1.00 85.50 709 LYS A C 1
ATOM 5482 O O . LYS A 1 709 ? -22.048 -7.211 25.384 1.00 85.50 709 LYS A O 1
ATOM 5487 N N . ALA A 1 710 ? -21.907 -8.998 24.018 1.00 82.00 710 ALA A N 1
ATOM 5488 C CA . ALA A 1 710 ? -22.718 -9.911 24.819 1.00 82.00 710 ALA A CA 1
ATOM 5489 C C . ALA A 1 710 ? -21.944 -10.553 25.990 1.00 82.00 710 ALA A C 1
ATOM 5491 O O . ALA A 1 710 ? -22.547 -11.249 26.801 1.00 82.00 710 ALA A O 1
ATOM 5492 N N . MET A 1 711 ? -20.631 -10.307 26.109 1.00 81.25 711 MET A N 1
ATOM 5493 C CA . MET A 1 711 ? -19.732 -10.909 27.105 1.00 81.25 711 MET A CA 1
ATOM 5494 C C . MET A 1 711 ? -19.634 -12.449 27.009 1.00 81.25 711 MET A C 1
ATOM 5496 O O . MET A 1 711 ? -19.293 -13.118 27.986 1.00 81.25 711 MET A O 1
ATOM 5500 N N . ARG A 1 712 ? -19.899 -13.030 25.829 1.00 82.56 712 ARG A N 1
ATOM 5501 C CA . ARG A 1 712 ? -19.794 -14.474 25.532 1.00 82.56 712 ARG A CA 1
ATOM 5502 C C . ARG A 1 712 ? -18.357 -14.862 25.156 1.00 82.56 712 ARG A C 1
ATOM 5504 O O . ARG A 1 712 ? -18.088 -15.359 24.070 1.00 82.56 712 ARG A O 1
ATOM 5511 N N . TYR A 1 713 ? -17.405 -14.606 26.056 1.00 84.25 713 TYR A N 1
ATOM 5512 C CA . TYR A 1 713 ? -15.972 -14.776 25.761 1.00 84.25 713 TYR A CA 1
ATOM 5513 C C . TYR A 1 713 ? -15.510 -16.235 25.586 1.00 84.25 713 TYR A C 1
ATOM 5515 O O . TYR A 1 713 ? -14.595 -16.488 24.812 1.00 84.25 713 TYR A O 1
ATOM 5523 N N . ALA A 1 714 ? -16.128 -17.210 26.264 1.00 80.94 714 ALA A N 1
ATOM 5524 C CA . ALA A 1 714 ? -15.679 -18.607 26.218 1.00 80.94 714 ALA A CA 1
ATOM 5525 C C . ALA A 1 714 ? -15.729 -19.204 24.797 1.00 80.94 714 ALA A C 1
ATOM 5527 O O . ALA A 1 714 ? -14.862 -19.993 24.426 1.00 80.94 714 ALA A O 1
ATOM 5528 N N . GLU A 1 715 ? -16.706 -18.773 23.998 1.00 81.25 715 GLU A N 1
ATOM 5529 C CA . GLU A 1 715 ? -16.928 -19.218 22.618 1.00 81.25 715 GLU A CA 1
ATOM 5530 C C . GLU A 1 715 ? -15.897 -18.642 21.634 1.00 81.25 715 GLU A C 1
ATOM 5532 O O . GLU A 1 715 ? -15.633 -19.237 20.596 1.00 81.25 715 GLU A O 1
ATOM 5537 N N . LEU A 1 716 ? -15.275 -17.503 21.956 1.00 86.50 716 LEU A N 1
ATOM 5538 C CA . LEU A 1 716 ? -14.313 -16.831 21.075 1.00 86.50 716 LEU A CA 1
ATOM 5539 C C . LEU A 1 716 ? -12.926 -17.470 21.095 1.00 86.50 716 LEU A C 1
ATOM 5541 O O . LEU A 1 716 ? -12.152 -17.299 20.155 1.00 86.50 716 LEU A O 1
ATOM 5545 N N . HIS A 1 717 ? -12.607 -18.199 22.162 1.00 85.12 717 HIS A N 1
ATOM 5546 C CA . HIS A 1 717 ? -11.248 -18.624 22.469 1.00 85.12 717 HIS A CA 1
ATOM 5547 C C . HIS A 1 717 ? -10.555 -19.375 21.328 1.00 85.12 717 HIS A C 1
ATOM 5549 O O . HIS A 1 717 ? -9.415 -19.056 21.005 1.00 85.12 717 HIS A O 1
ATOM 5555 N N . ALA A 1 718 ? -11.218 -20.375 20.738 1.00 84.50 718 ALA A N 1
ATOM 5556 C CA . ALA A 1 718 ? -10.607 -21.243 19.729 1.00 84.50 718 ALA A CA 1
ATOM 5557 C C . ALA A 1 718 ? -10.130 -20.464 18.490 1.00 84.50 718 ALA A C 1
ATOM 5559 O O . ALA A 1 718 ? -9.145 -20.843 17.868 1.00 84.50 718 ALA A O 1
ATOM 5560 N N . LEU A 1 719 ? -10.800 -19.355 18.163 1.00 87.12 719 LEU A N 1
ATOM 5561 C CA . LEU A 1 719 ? -10.433 -18.469 17.060 1.00 87.12 719 LEU A CA 1
ATOM 5562 C C . LEU A 1 719 ? -9.487 -17.340 17.504 1.00 87.12 719 LEU A C 1
ATOM 5564 O O . LEU A 1 719 ? -8.584 -16.964 16.764 1.00 87.12 719 LEU A O 1
ATOM 5568 N N . TRP A 1 720 ? -9.688 -16.782 18.700 1.00 90.31 720 TRP A N 1
ATOM 5569 C CA . TRP A 1 720 ? -8.930 -15.623 19.186 1.00 90.31 720 TRP A CA 1
ATOM 5570 C C . TRP A 1 720 ? -7.454 -15.920 19.454 1.00 90.31 720 TRP A C 1
ATOM 5572 O O . TRP A 1 720 ? -6.621 -15.040 19.256 1.00 90.31 720 TRP A O 1
ATOM 5582 N N . GLU A 1 721 ? -7.132 -17.134 19.899 1.00 88.50 721 GLU A N 1
ATOM 5583 C CA . GLU A 1 721 ? -5.762 -17.558 20.202 1.00 88.50 721 GLU A CA 1
ATOM 5584 C C . GLU A 1 721 ? -4.845 -17.544 18.962 1.00 88.50 721 GLU A C 1
ATOM 5586 O O . GLU A 1 721 ? -3.903 -16.745 18.952 1.00 88.50 721 GLU A O 1
ATOM 5591 N N . PRO A 1 722 ? -5.137 -18.282 17.868 1.00 89.44 722 PRO A N 1
ATOM 5592 C CA . PRO A 1 722 ? -4.290 -18.250 16.674 1.00 89.44 722 PRO A CA 1
ATOM 5593 C C . PRO A 1 722 ? -4.256 -16.867 16.007 1.00 89.44 722 PRO A C 1
ATOM 5595 O O . PRO A 1 722 ? -3.226 -16.475 15.456 1.00 89.44 722 PRO A O 1
ATOM 5598 N N . LEU A 1 723 ? -5.354 -16.097 16.076 1.00 89.81 723 LEU A N 1
ATOM 5599 C CA . LEU A 1 723 ? -5.378 -14.731 15.548 1.00 89.81 723 LEU A CA 1
ATOM 5600 C C . LEU A 1 723 ? -4.473 -13.781 16.348 1.00 89.81 723 LEU A C 1
ATOM 5602 O O . LEU A 1 723 ? -3.797 -12.928 15.771 1.00 89.81 723 LEU A O 1
ATOM 5606 N N . PHE A 1 724 ? -4.437 -13.921 17.674 1.00 90.19 724 PHE A N 1
ATOM 5607 C CA . PHE A 1 724 ? -3.559 -13.121 18.522 1.00 90.19 724 PHE A CA 1
ATOM 5608 C C . PHE A 1 724 ? -2.086 -13.482 18.319 1.00 90.19 724 PHE A C 1
ATOM 5610 O O . PHE A 1 724 ? -1.266 -12.573 18.209 1.00 90.19 724 PHE A O 1
ATOM 5617 N N . GLU A 1 725 ? -1.744 -14.768 18.212 1.00 88.75 725 GLU A N 1
ATOM 5618 C CA . GLU A 1 725 ? -0.364 -15.208 17.967 1.00 88.75 725 GLU A CA 1
ATOM 5619 C C . GLU A 1 725 ? 0.200 -14.633 16.660 1.00 88.75 725 GLU A C 1
ATOM 5621 O O . GLU A 1 725 ? 1.311 -14.094 16.645 1.00 88.75 725 GLU A O 1
ATOM 5626 N N . GLY A 1 726 ? -0.582 -14.665 15.574 1.00 85.50 726 GLY A N 1
ATOM 5627 C CA . GLY A 1 726 ? -0.161 -14.086 14.298 1.00 85.50 726 GLY A CA 1
ATOM 5628 C C . GLY A 1 726 ? 0.005 -12.564 14.355 1.00 85.50 726 GLY A C 1
ATOM 5629 O O . GLY A 1 726 ? 0.983 -12.035 13.827 1.00 85.50 726 GLY A O 1
ATOM 5630 N N . LEU A 1 727 ? -0.877 -11.849 15.065 1.00 88.25 727 LEU A N 1
ATOM 5631 C CA . LEU A 1 727 ? -0.705 -10.412 15.321 1.00 88.25 727 LEU A CA 1
ATOM 5632 C C . LEU A 1 727 ? 0.504 -10.130 16.231 1.00 88.25 727 LEU A C 1
ATOM 5634 O O . LEU A 1 727 ? 1.214 -9.147 16.041 1.00 88.25 727 LEU A O 1
ATOM 5638 N N . GLN A 1 728 ? 0.788 -10.976 17.217 1.00 87.00 728 GLN A N 1
ATOM 5639 C CA . GLN A 1 728 ? 1.923 -10.778 18.115 1.00 87.00 728 GLN A CA 1
ATOM 5640 C C . GLN A 1 728 ? 3.269 -10.980 17.400 1.00 87.00 728 GLN A C 1
ATOM 5642 O O . GLN A 1 728 ? 4.237 -10.293 17.740 1.00 87.00 728 GLN A O 1
ATOM 5647 N N . ALA A 1 729 ? 3.334 -11.872 16.409 1.00 86.44 729 ALA A N 1
ATOM 5648 C CA . ALA A 1 729 ? 4.546 -12.166 15.642 1.00 86.44 729 ALA A CA 1
ATOM 5649 C C . ALA A 1 729 ? 5.000 -11.013 14.726 1.00 86.44 729 ALA A C 1
ATOM 5651 O O . ALA A 1 729 ? 6.191 -10.858 14.455 1.00 86.44 729 ALA A O 1
ATOM 5652 N N . LEU A 1 730 ? 4.071 -10.179 14.264 1.00 84.81 730 LEU A N 1
ATOM 5653 C CA . LEU A 1 730 ? 4.362 -9.047 13.386 1.00 84.81 730 LEU A CA 1
ATOM 5654 C C . LEU A 1 730 ? 5.085 -7.909 14.125 1.00 84.81 730 LEU A C 1
ATOM 5656 O O . LEU A 1 730 ? 4.766 -7.597 15.275 1.00 84.81 730 LEU A O 1
ATOM 5660 N N . ALA A 1 731 ? 6.007 -7.218 13.451 1.00 78.31 731 ALA A N 1
ATOM 5661 C CA . ALA A 1 731 ? 6.740 -6.077 14.014 1.00 78.31 731 ALA A CA 1
ATOM 5662 C C . ALA A 1 731 ? 5.948 -4.754 13.940 1.00 78.31 731 ALA A C 1
ATOM 5664 O O . ALA A 1 731 ? 5.991 -3.952 14.874 1.00 78.31 731 ALA A O 1
ATOM 5665 N N . ASP A 1 732 ? 5.193 -4.549 12.861 1.00 82.00 732 ASP A N 1
ATOM 5666 C CA . ASP A 1 732 ? 4.533 -3.304 12.445 1.00 82.00 732 ASP A CA 1
ATOM 5667 C C . ASP A 1 732 ? 3.000 -3.323 12.620 1.00 82.00 732 ASP A C 1
ATOM 5669 O O . ASP A 1 732 ? 2.260 -2.764 11.815 1.00 82.00 732 ASP A O 1
ATOM 5673 N N . VAL A 1 733 ? 2.507 -3.958 13.685 1.00 81.75 733 VAL A N 1
ATOM 5674 C CA . VAL A 1 733 ? 1.061 -4.074 13.957 1.00 81.75 733 VAL A CA 1
ATOM 5675 C C . VAL A 1 733 ? 0.448 -2.779 14.457 1.00 81.75 733 VAL A C 1
ATOM 5677 O O . VAL A 1 733 ? 1.055 -2.056 15.251 1.00 81.75 733 VAL A O 1
ATOM 5680 N N . ASP A 1 734 ? -0.810 -2.554 14.072 1.00 84.50 734 ASP A N 1
ATOM 5681 C CA . ASP A 1 734 ? -1.687 -1.597 14.741 1.00 84.50 734 ASP A CA 1
ATOM 5682 C C . ASP A 1 734 ? -1.826 -1.949 16.233 1.00 84.50 734 ASP A C 1
ATOM 5684 O O . ASP A 1 734 ? -2.481 -2.917 16.636 1.00 84.50 734 ASP A O 1
ATOM 5688 N N . GLN A 1 735 ? -1.197 -1.132 17.074 1.00 82.00 735 GLN A N 1
ATOM 5689 C CA . GLN A 1 735 ? -1.146 -1.345 18.515 1.00 82.00 735 GLN A CA 1
ATOM 5690 C C . GLN A 1 735 ? -2.541 -1.365 19.150 1.00 82.00 735 GLN A C 1
ATOM 5692 O O . GLN A 1 735 ? -2.751 -2.099 20.117 1.00 82.00 735 GLN A O 1
ATOM 5697 N N . GLY A 1 736 ? -3.506 -0.618 18.603 1.00 83.56 736 GLY A N 1
ATOM 5698 C CA . GLY A 1 736 ? -4.886 -0.627 19.082 1.00 83.56 736 GLY A CA 1
ATOM 5699 C C . GLY A 1 736 ? -5.562 -1.976 18.842 1.00 83.56 736 GLY A C 1
ATOM 5700 O O . GLY A 1 736 ? -6.186 -2.526 19.754 1.00 83.56 736 GLY A O 1
ATOM 5701 N N . LEU A 1 737 ? -5.379 -2.549 17.648 1.00 86.50 737 LEU A N 1
ATOM 5702 C CA . LEU A 1 737 ? -5.880 -3.880 17.297 1.00 86.50 737 LEU A CA 1
ATOM 5703 C C . LEU A 1 737 ? -5.268 -4.954 18.206 1.00 86.50 737 LEU A C 1
ATOM 5705 O O . LEU A 1 737 ? -6.006 -5.735 18.808 1.00 86.50 737 LEU A O 1
ATOM 5709 N N . LEU A 1 738 ? -3.942 -4.940 18.382 1.00 87.19 738 LEU A N 1
ATOM 5710 C CA . LEU A 1 738 ? -3.238 -5.890 19.251 1.00 87.19 738 LEU A CA 1
ATOM 5711 C C . LEU A 1 738 ? -3.749 -5.823 20.698 1.00 87.19 738 LEU A C 1
ATOM 5713 O O . LEU A 1 738 ? -4.017 -6.856 21.309 1.00 87.19 738 LEU A O 1
ATOM 5717 N N . CYS A 1 739 ? -3.930 -4.617 21.245 1.00 85.69 739 CYS A N 1
ATOM 5718 C CA . CYS A 1 739 ? -4.411 -4.442 22.616 1.00 85.69 739 CYS A CA 1
ATOM 5719 C C . CYS A 1 739 ? -5.866 -4.887 22.796 1.00 85.69 739 CYS A C 1
ATOM 5721 O O . CYS A 1 739 ? -6.230 -5.425 23.839 1.00 85.69 739 CYS A O 1
ATOM 5723 N N . ASN A 1 740 ? -6.708 -4.666 21.787 1.00 87.12 740 ASN A N 1
ATOM 5724 C CA . ASN A 1 740 ? -8.091 -5.132 21.770 1.00 87.12 740 ASN A CA 1
ATOM 5725 C C . ASN A 1 740 ? -8.174 -6.668 21.768 1.00 87.12 740 ASN A C 1
ATOM 5727 O O . ASN A 1 740 ? -8.932 -7.239 22.558 1.00 87.12 740 ASN A O 1
ATOM 5731 N N . PHE A 1 741 ? -7.359 -7.335 20.948 1.00 89.56 741 PHE A N 1
ATOM 5732 C CA . PHE A 1 741 ? -7.266 -8.797 20.923 1.00 89.56 741 PHE A CA 1
ATOM 5733 C C . PHE A 1 741 ? -6.686 -9.372 22.217 1.00 89.56 741 PHE A C 1
ATOM 5735 O O . PHE A 1 741 ? -7.253 -10.314 22.760 1.00 89.56 741 PHE A O 1
ATOM 5742 N N . ALA A 1 742 ? -5.625 -8.772 22.762 1.00 87.38 742 ALA A N 1
ATOM 5743 C CA . ALA A 1 742 ? -5.036 -9.209 24.028 1.00 87.38 742 ALA A CA 1
ATOM 5744 C C . ALA A 1 742 ? -6.040 -9.134 25.188 1.00 87.38 742 ALA A C 1
ATOM 5746 O O . ALA A 1 742 ? -6.174 -10.078 25.959 1.00 87.38 742 ALA A O 1
ATOM 5747 N N . ASP A 1 743 ? -6.776 -8.025 25.291 1.00 86.12 743 ASP A N 1
ATOM 5748 C CA . ASP A 1 743 ? -7.750 -7.808 26.362 1.00 86.12 743 ASP A CA 1
ATOM 5749 C C . ASP A 1 743 ? -8.921 -8.799 26.288 1.00 86.12 743 ASP A C 1
ATOM 5751 O O . ASP A 1 743 ? -9.336 -9.387 27.287 1.00 86.12 743 ASP A O 1
ATOM 5755 N N . THR A 1 744 ? -9.430 -9.028 25.076 1.00 88.06 744 THR A N 1
ATOM 5756 C CA . THR A 1 744 ? -10.520 -9.981 24.842 1.00 88.06 744 THR A CA 1
ATOM 5757 C C . THR A 1 744 ? -10.072 -11.424 25.041 1.00 88.06 744 THR A C 1
ATOM 5759 O O . THR A 1 744 ? -10.785 -12.166 25.711 1.00 88.06 744 THR A O 1
ATOM 5762 N N . LEU A 1 745 ? -8.891 -11.820 24.554 1.00 88.88 745 LEU A N 1
ATOM 5763 C CA . LEU A 1 745 ? -8.330 -13.158 24.771 1.00 88.88 745 LEU A CA 1
ATOM 5764 C C . LEU A 1 745 ? -8.079 -13.427 26.262 1.00 88.88 745 LEU A C 1
ATOM 5766 O O . LEU A 1 745 ? -8.412 -14.501 26.758 1.00 88.88 745 LEU A O 1
ATOM 5770 N N . ALA A 1 746 ? -7.583 -12.437 27.004 1.00 86.44 746 ALA A N 1
ATOM 5771 C CA . ALA A 1 746 ? -7.423 -12.543 28.449 1.00 86.44 746 ALA A CA 1
ATOM 5772 C C . ALA A 1 746 ? -8.773 -12.756 29.165 1.00 86.44 746 ALA A C 1
ATOM 5774 O O . ALA A 1 746 ? -8.884 -13.619 30.036 1.00 86.44 746 ALA A O 1
ATOM 5775 N N . CYS A 1 747 ? -9.831 -12.057 28.734 1.00 84.75 747 CYS A N 1
ATOM 5776 C CA . CYS A 1 747 ? -11.195 -12.304 29.217 1.00 84.75 747 CYS A CA 1
ATOM 5777 C C . CYS A 1 747 ? -11.744 -13.683 28.790 1.00 84.75 747 CYS A C 1
ATOM 5779 O O . CYS A 1 747 ? -12.558 -14.256 29.513 1.00 84.75 747 CYS A O 1
ATOM 5781 N N . CYS A 1 748 ? -11.314 -14.247 27.652 1.00 86.19 748 CYS A N 1
ATOM 5782 C CA . CYS A 1 748 ? -11.691 -15.603 27.223 1.00 86.19 748 CYS A CA 1
ATOM 5783 C C . CYS A 1 748 ? -11.138 -16.667 28.173 1.00 86.19 748 CYS A C 1
ATOM 5785 O O . CYS A 1 748 ? -11.885 -17.545 28.608 1.00 86.19 748 CYS A O 1
ATOM 5787 N N . TRP A 1 749 ? -9.855 -16.565 28.524 1.00 84.56 749 TRP A N 1
ATOM 5788 C CA . TRP A 1 749 ? -9.213 -17.441 29.505 1.00 84.56 749 TRP A CA 1
ATOM 5789 C C . TRP A 1 749 ? -9.850 -17.311 30.893 1.00 84.56 749 TRP A C 1
ATOM 5791 O O . TRP A 1 749 ? -10.174 -18.319 31.521 1.00 84.56 749 TRP A O 1
ATOM 5801 N N . GLU A 1 750 ? -10.125 -16.079 31.334 1.00 82.12 750 GLU A N 1
ATOM 5802 C CA . GLU A 1 750 ? -10.839 -15.807 32.588 1.00 82.12 750 GLU A CA 1
ATOM 5803 C C . GLU A 1 750 ? -12.233 -16.449 32.593 1.00 82.12 750 GLU A C 1
ATOM 5805 O O . GLU A 1 750 ? -12.611 -17.121 33.549 1.00 82.12 750 GLU A O 1
ATOM 5810 N N . HIS A 1 751 ? -12.995 -16.303 31.506 1.00 83.75 751 HIS A N 1
ATOM 5811 C CA . HIS A 1 751 ? -14.332 -16.880 31.394 1.00 83.75 751 HIS A CA 1
ATOM 5812 C C . HIS A 1 751 ? -14.296 -18.415 31.392 1.00 83.75 751 HIS A C 1
ATOM 5814 O O . HIS A 1 751 ? -15.102 -19.037 32.081 1.00 83.75 751 HIS A O 1
ATOM 5820 N N . LYS A 1 752 ? -13.339 -19.041 30.693 1.00 81.25 752 LYS A N 1
ATOM 5821 C CA . LYS A 1 752 ? -13.138 -20.499 30.749 1.00 81.25 752 LYS A CA 1
ATOM 5822 C C . LYS A 1 752 ? -12.827 -20.985 32.164 1.00 81.25 752 LYS A C 1
ATOM 5824 O O . LYS A 1 752 ? -13.416 -21.968 32.611 1.00 81.25 752 LYS A O 1
ATOM 5829 N N . PHE A 1 753 ? -11.954 -20.276 32.877 1.00 81.38 753 PHE A N 1
ATOM 5830 C CA . PHE A 1 753 ? -11.653 -20.570 34.276 1.00 81.38 753 PHE A CA 1
ATOM 5831 C C . PHE A 1 753 ? -12.913 -20.477 35.151 1.00 81.38 753 PHE A C 1
ATOM 5833 O O . PHE A 1 753 ? -13.236 -21.423 35.867 1.00 81.38 753 PHE A O 1
ATOM 5840 N N . LEU A 1 754 ? -13.673 -19.383 35.044 1.00 77.31 754 LEU A N 1
ATOM 5841 C CA . LEU A 1 754 ? -14.899 -19.182 35.823 1.00 77.31 754 LEU A CA 1
ATOM 5842 C C . LEU A 1 754 ? -15.961 -20.253 35.539 1.00 77.31 754 LEU A C 1
ATOM 5844 O O . LEU A 1 754 ? -16.598 -20.736 36.470 1.00 77.31 754 LEU A O 1
ATOM 5848 N N . MET A 1 755 ? -16.115 -20.666 34.281 1.00 76.75 755 MET A N 1
ATOM 5849 C CA . MET A 1 755 ? -17.039 -21.733 33.877 1.00 76.75 755 MET A CA 1
ATOM 5850 C C . MET A 1 755 ? -16.656 -23.095 34.459 1.00 76.75 755 MET A C 1
ATOM 5852 O O . MET A 1 755 ? -17.535 -23.869 34.825 1.00 76.75 755 MET A O 1
ATOM 5856 N N . ARG A 1 756 ? -15.354 -23.386 34.579 1.00 76.44 756 ARG A N 1
ATOM 5857 C CA . ARG A 1 756 ? -14.859 -24.631 35.182 1.00 76.44 756 ARG A CA 1
ATOM 5858 C C . ARG A 1 756 ? -15.095 -24.683 36.691 1.00 76.44 756 ARG A C 1
ATOM 5860 O O . ARG A 1 756 ? -15.322 -25.761 37.229 1.00 76.44 756 ARG A O 1
ATOM 5867 N N . VAL A 1 757 ? -14.994 -23.542 37.374 1.00 72.75 757 VAL A N 1
ATOM 5868 C CA . VAL A 1 757 ? -15.099 -23.482 38.842 1.00 72.75 757 VAL A CA 1
ATOM 5869 C C . VAL A 1 757 ? -16.535 -23.228 39.332 1.00 72.75 757 VAL A C 1
ATOM 5871 O O . VAL A 1 757 ? -16.838 -23.435 40.508 1.00 72.75 757 VAL A O 1
ATOM 5874 N N . ALA A 1 758 ? -17.444 -22.801 38.454 1.00 68.31 758 ALA A N 1
ATOM 5875 C CA . ALA A 1 758 ? -18.838 -22.561 38.809 1.00 68.31 758 ALA A CA 1
ATOM 5876 C C . ALA A 1 758 ? -19.574 -23.860 39.216 1.00 68.31 758 ALA A C 1
ATOM 5878 O O . ALA A 1 758 ? -19.409 -24.890 38.563 1.00 68.31 758 ALA A O 1
ATOM 5879 N N . PRO A 1 759 ? -20.420 -23.836 40.267 1.00 65.25 759 PRO A N 1
ATOM 5880 C CA . PRO A 1 759 ? -21.207 -25.003 40.660 1.00 65.25 759 PRO A CA 1
ATOM 5881 C C . PRO A 1 759 ? -22.232 -25.390 39.578 1.00 65.25 759 PRO A C 1
ATOM 5883 O O . PRO A 1 759 ? -22.795 -24.512 38.917 1.00 65.25 759 PRO A O 1
ATOM 5886 N N . GLU A 1 760 ? -22.496 -26.692 39.413 1.00 52.56 760 GLU A N 1
ATOM 5887 C CA . GLU A 1 760 ? -23.444 -27.227 38.421 1.00 52.56 760 GLU A CA 1
ATOM 5888 C C . GLU A 1 760 ? -24.827 -26.550 38.539 1.00 52.56 760 GLU A C 1
ATOM 5890 O O . GLU A 1 760 ? -25.420 -26.496 39.617 1.00 52.56 760 GLU A O 1
ATOM 5895 N N . GLY A 1 761 ? -25.330 -25.995 37.428 1.00 54.91 761 GLY A N 1
ATOM 5896 C CA . GLY A 1 761 ? -26.584 -25.222 37.372 1.00 54.91 761 GLY A CA 1
ATOM 5897 C C . GLY A 1 761 ? -26.426 -23.697 37.485 1.00 54.91 761 GLY A C 1
ATOM 5898 O O . GLY A 1 761 ? -27.423 -22.977 37.422 1.00 54.91 761 GLY A O 1
ATOM 5899 N N . SER A 1 762 ? -25.196 -23.190 37.623 1.00 60.69 762 SER A N 1
ATOM 5900 C CA . SER A 1 762 ? -24.901 -21.752 37.582 1.00 60.69 762 SER A CA 1
ATOM 5901 C C . SER A 1 762 ? -25.105 -21.154 36.187 1.00 60.69 762 SER A C 1
ATOM 5903 O O . SER A 1 762 ? -24.971 -21.824 35.166 1.00 60.69 762 SER A O 1
ATOM 5905 N N . SER A 1 763 ? -25.424 -19.862 36.144 1.00 61.12 763 SER A N 1
ATOM 5906 C CA . SER A 1 763 ? -25.581 -19.107 34.899 1.00 61.12 763 SER A CA 1
ATOM 5907 C C . SER A 1 763 ? -24.264 -19.024 34.123 1.00 61.12 763 SER A C 1
ATOM 5909 O O . SER A 1 763 ? -23.250 -18.629 34.690 1.00 61.12 763 SER A O 1
ATOM 5911 N N . MET A 1 764 ? -24.304 -19.288 32.813 1.00 65.81 764 MET A N 1
ATOM 5912 C CA . MET A 1 764 ? -23.149 -19.150 31.907 1.00 65.81 764 MET A CA 1
ATOM 5913 C C . MET A 1 764 ? -22.802 -17.684 31.576 1.00 65.81 764 MET A C 1
ATOM 5915 O O . MET A 1 764 ? -21.955 -17.405 30.731 1.00 65.81 764 MET A O 1
ATOM 5919 N N . ASN A 1 765 ? -23.490 -16.716 32.189 1.00 70.69 765 ASN A N 1
ATOM 5920 C CA . ASN A 1 765 ? -23.238 -15.301 31.948 1.00 70.69 765 ASN A CA 1
ATOM 5921 C C . ASN A 1 765 ? -22.015 -14.819 32.734 1.00 70.69 765 ASN A C 1
ATOM 5923 O O . ASN A 1 765 ? -22.059 -14.741 33.962 1.00 70.69 765 ASN A O 1
ATOM 5927 N N . TYR A 1 766 ? -20.993 -14.337 32.024 1.00 75.81 766 TYR A N 1
ATOM 5928 C CA . TYR A 1 766 ? -19.743 -13.814 32.596 1.00 75.81 766 TYR A CA 1
ATOM 5929 C C . TYR A 1 766 ? -19.931 -12.799 33.746 1.00 75.81 766 TYR A C 1
ATOM 5931 O O . TYR A 1 766 ? -19.157 -12.797 34.692 1.00 75.81 766 TYR A O 1
ATOM 5939 N N . ARG A 1 767 ? -20.982 -11.959 33.731 1.00 66.31 767 ARG A N 1
ATOM 5940 C CA . ARG A 1 767 ? -21.263 -10.989 34.821 1.00 66.31 767 ARG A CA 1
ATOM 5941 C C . ARG A 1 767 ? -21.808 -11.605 36.111 1.00 66.31 767 ARG A C 1
ATOM 5943 O O . ARG A 1 767 ? -21.762 -10.957 37.150 1.00 66.31 767 ARG A O 1
ATOM 5950 N N . GLN A 1 768 ? -22.436 -12.771 36.013 1.00 66.50 768 GLN A N 1
ATOM 5951 C CA . GLN A 1 768 ? -23.071 -13.457 37.141 1.00 66.50 768 GLN A CA 1
ATOM 5952 C C . GLN A 1 768 ? -22.137 -14.504 37.753 1.00 66.50 768 GLN A C 1
ATOM 5954 O O . GLN A 1 768 ? -22.360 -14.933 38.884 1.00 66.50 768 GLN A O 1
ATOM 5959 N N . LEU A 1 769 ? -21.088 -14.880 37.020 1.00 68.81 769 LEU A N 1
ATOM 5960 C CA . LEU A 1 769 ? -20.008 -15.717 37.505 1.00 68.81 769 LEU A CA 1
ATOM 5961 C C . LEU A 1 769 ? -19.112 -14.899 38.440 1.00 68.81 769 LEU A C 1
ATOM 5963 O O . LEU A 1 769 ? -18.527 -13.892 38.046 1.00 68.81 769 LEU A O 1
ATOM 5967 N N . ALA A 1 770 ? -19.027 -15.335 39.693 1.00 62.03 770 ALA A N 1
ATOM 5968 C CA . ALA A 1 770 ? -18.123 -14.764 40.680 1.00 62.03 770 ALA A CA 1
ATOM 5969 C C . ALA A 1 770 ? -16.861 -15.633 40.789 1.00 62.03 770 ALA A C 1
ATOM 5971 O O . ALA A 1 770 ? -16.975 -16.863 40.739 1.00 62.03 770 ALA A O 1
ATOM 5972 N N . PRO A 1 771 ? -15.670 -15.034 40.966 1.00 62.53 771 PRO A N 1
ATOM 5973 C CA . PRO A 1 771 ? -14.459 -15.805 41.197 1.00 62.53 771 PRO A CA 1
ATOM 5974 C C . PRO A 1 771 ? -14.577 -16.639 42.490 1.00 62.53 771 PRO A C 1
ATOM 5976 O O . PRO A 1 771 ? -15.181 -16.187 43.472 1.00 62.53 771 PRO A O 1
ATOM 5979 N N . PRO A 1 772 ? -14.019 -17.863 42.516 1.00 59.28 772 PRO A N 1
ATOM 5980 C CA . PRO A 1 772 ? -14.004 -18.708 43.707 1.00 59.28 772 PRO A CA 1
ATOM 5981 C C . PRO A 1 772 ? -13.232 -18.055 44.863 1.00 59.28 772 PRO A C 1
ATOM 5983 O O . PRO A 1 772 ? -12.246 -17.349 44.664 1.00 59.28 772 PRO A O 1
ATOM 5986 N N . LYS A 1 773 ? -13.666 -18.317 46.101 1.00 52.78 773 LYS A N 1
ATOM 5987 C CA . LYS A 1 773 ? -13.023 -17.795 47.318 1.00 52.78 773 LYS A CA 1
ATOM 5988 C C . LYS A 1 773 ? -11.773 -18.620 47.673 1.00 52.78 773 LYS A C 1
ATOM 5990 O O . LYS A 1 773 ? -11.902 -19.805 47.966 1.00 52.78 773 LYS A O 1
ATOM 5995 N N . GLY A 1 774 ? -10.601 -17.985 47.762 1.00 54.34 774 GLY A N 1
ATOM 5996 C CA . GLY A 1 774 ? -9.391 -18.561 48.379 1.00 54.34 774 GLY A CA 1
ATOM 5997 C C . GLY A 1 774 ? -8.531 -19.475 47.487 1.00 54.34 774 GLY A C 1
ATOM 5998 O O . GLY A 1 774 ? -8.619 -19.413 46.265 1.00 54.34 774 GLY A O 1
ATOM 5999 N N . GLU A 1 775 ? -7.679 -20.294 48.134 1.00 47.25 775 GLU A N 1
ATOM 6000 C CA . GLU A 1 775 ? -6.544 -21.104 47.612 1.00 47.25 775 GLU A CA 1
ATOM 6001 C C . GLU A 1 775 ? -6.792 -21.915 46.319 1.00 47.25 775 GLU A C 1
ATOM 6003 O O . GLU A 1 775 ? -5.837 -22.314 45.661 1.00 47.25 775 GLU A O 1
ATOM 6008 N N . LEU A 1 776 ? -8.049 -22.110 45.912 1.00 50.72 776 LEU A N 1
ATOM 6009 C CA . LEU A 1 776 ? -8.467 -22.817 44.693 1.00 50.72 776 LEU A CA 1
ATOM 6010 C C . LEU A 1 776 ? -8.075 -22.121 43.374 1.00 50.72 776 LEU A C 1
ATOM 6012 O O . LEU A 1 776 ? -8.075 -22.771 42.333 1.00 50.72 776 LEU A O 1
ATOM 6016 N N . ALA A 1 777 ? -7.763 -20.820 43.392 1.00 52.66 777 ALA A N 1
ATOM 6017 C CA . ALA A 1 777 ? -7.371 -20.065 42.193 1.00 52.66 777 ALA A CA 1
ATOM 6018 C C . ALA A 1 777 ? -5.848 -20.021 41.944 1.00 52.66 777 ALA A C 1
ATOM 6020 O O . ALA A 1 777 ? -5.406 -19.576 40.882 1.00 52.66 777 ALA A O 1
ATOM 6021 N N . MET A 1 778 ? -5.035 -20.466 42.909 1.00 51.44 778 MET A N 1
ATOM 6022 C CA . MET A 1 778 ? -3.576 -20.360 42.841 1.00 51.44 778 MET A CA 1
ATOM 6023 C C . MET A 1 778 ? -2.994 -21.428 41.897 1.00 51.44 778 MET A C 1
ATOM 6025 O O . MET A 1 778 ? -3.159 -22.620 42.139 1.00 51.44 778 MET A O 1
ATOM 6029 N N . GLY A 1 779 ? -2.288 -21.005 40.840 1.00 56.44 779 GLY A N 1
ATOM 6030 C CA . GLY A 1 779 ? -1.535 -21.903 39.946 1.00 56.44 779 GLY A CA 1
ATOM 6031 C C . GLY A 1 779 ? -2.356 -22.614 38.862 1.00 56.44 779 GLY A C 1
ATOM 6032 O O . GLY A 1 779 ? -2.019 -23.733 38.484 1.00 56.44 779 GLY A O 1
ATOM 6033 N N . THR A 1 780 ? -3.441 -22.006 38.372 1.00 69.19 780 THR A N 1
ATOM 6034 C CA . THR A 1 780 ? -4.194 -22.549 37.226 1.00 69.19 780 THR A CA 1
ATOM 6035 C C . THR A 1 780 ? -3.598 -22.093 35.892 1.00 69.19 780 THR A C 1
ATOM 6037 O O . THR A 1 780 ? -3.317 -20.908 35.702 1.00 69.19 780 THR A O 1
ATOM 6040 N N . GLU A 1 781 ? -3.417 -23.036 34.960 1.00 77.62 781 GLU A N 1
ATOM 6041 C CA . GLU A 1 781 ? -2.790 -22.790 33.651 1.00 77.62 781 GLU A CA 1
ATOM 6042 C C . GLU A 1 781 ? -3.516 -21.696 32.849 1.00 77.62 781 GLU A C 1
ATOM 6044 O O . GLU A 1 781 ? -2.866 -20.865 32.212 1.00 77.62 781 GLU A O 1
ATOM 6049 N N . GLU A 1 782 ? -4.850 -21.622 32.947 1.00 79.75 782 GLU A N 1
ATOM 6050 C CA . GLU A 1 782 ? -5.659 -20.643 32.213 1.00 79.75 782 GLU A CA 1
ATOM 6051 C C . GLU A 1 782 ? -5.399 -19.198 32.673 1.00 79.75 782 GLU A C 1
ATOM 6053 O O . GLU A 1 782 ? -5.278 -18.288 31.849 1.00 79.75 782 GLU A O 1
ATOM 6058 N N . LEU A 1 783 ? -5.275 -18.967 33.988 1.00 78.25 783 LEU A N 1
ATOM 6059 C CA . LEU A 1 783 ? -4.971 -17.638 34.531 1.00 78.25 783 LEU A CA 1
ATOM 6060 C C . LEU A 1 783 ? -3.527 -17.224 34.216 1.00 78.25 783 LEU A C 1
ATOM 6062 O O . LEU A 1 783 ? -3.276 -16.057 33.912 1.00 78.25 783 LEU A O 1
ATOM 6066 N N . GLU A 1 784 ? -2.577 -18.163 34.232 1.00 82.75 784 GLU A N 1
ATOM 6067 C CA . GLU A 1 784 ? -1.190 -17.883 33.848 1.00 82.75 784 GLU A CA 1
ATOM 6068 C C . GLU A 1 784 ? -1.058 -17.506 32.368 1.00 82.75 784 GLU A C 1
ATOM 6070 O O . GLU A 1 784 ? -0.310 -16.584 32.029 1.00 82.75 784 GLU A O 1
ATOM 6075 N N . GLN A 1 785 ? -1.791 -18.180 31.479 1.00 83.06 785 GLN A N 1
ATOM 6076 C CA . GLN A 1 785 ? -1.829 -17.837 30.057 1.00 83.06 785 GLN A CA 1
ATOM 6077 C C . GLN A 1 785 ? -2.477 -16.468 29.822 1.00 83.06 785 GLN A C 1
ATOM 6079 O O . GLN A 1 785 ? -1.911 -15.651 29.092 1.00 83.06 785 GLN A O 1
ATOM 6084 N N . ALA A 1 786 ? -3.579 -16.153 30.512 1.00 83.69 786 ALA A N 1
ATOM 6085 C CA . ALA A 1 786 ? -4.201 -14.828 30.455 1.00 83.69 786 ALA A CA 1
ATOM 6086 C C . ALA A 1 786 ? -3.225 -13.707 30.870 1.00 83.69 786 ALA A C 1
ATOM 6088 O O . ALA A 1 786 ? -3.121 -12.681 30.194 1.00 83.69 786 ALA A O 1
ATOM 6089 N N . ILE A 1 787 ? -2.459 -13.923 31.948 1.00 82.88 787 ILE A N 1
ATOM 6090 C CA . ILE A 1 787 ? -1.441 -12.974 32.423 1.00 82.88 787 ILE A CA 1
ATOM 6091 C C . ILE A 1 787 ? -0.326 -12.794 31.381 1.00 82.88 787 ILE A C 1
ATOM 6093 O O . ILE A 1 787 ? 0.044 -11.657 31.082 1.00 82.88 787 ILE A O 1
ATOM 6097 N N . LYS A 1 788 ? 0.176 -13.887 30.783 1.00 85.56 788 LYS A N 1
ATOM 6098 C CA . LYS A 1 788 ? 1.217 -13.839 29.737 1.00 85.56 788 LYS A CA 1
ATOM 6099 C C . LYS A 1 788 ? 0.776 -13.030 28.513 1.00 85.56 788 LYS A C 1
ATOM 6101 O O . LYS A 1 788 ? 1.565 -12.232 28.004 1.00 85.56 788 LYS A O 1
ATOM 6106 N N . VAL A 1 789 ? -0.471 -13.201 28.066 1.00 84.75 789 VAL A N 1
ATOM 6107 C CA . VAL A 1 789 ? -1.053 -12.459 26.931 1.00 84.75 789 VAL A CA 1
ATOM 6108 C C . VAL A 1 789 ? -1.060 -10.952 27.209 1.00 84.75 789 VAL A C 1
ATOM 6110 O O . VAL A 1 789 ? -0.580 -10.164 26.388 1.00 84.75 789 VAL A O 1
ATOM 6113 N N . CYS A 1 790 ? -1.533 -10.538 28.388 1.00 82.81 790 CYS A N 1
ATOM 6114 C CA . CYS A 1 790 ? -1.545 -9.128 28.774 1.00 82.81 790 CYS A CA 1
ATOM 6115 C C . CYS A 1 790 ? -0.128 -8.547 28.923 1.00 82.81 790 CYS A C 1
ATOM 6117 O O . CYS A 1 790 ? 0.142 -7.476 28.377 1.00 82.81 790 CYS A O 1
ATOM 6119 N N . ASP A 1 791 ? 0.789 -9.243 29.609 1.00 81.12 791 ASP A N 1
ATOM 6120 C CA . ASP A 1 791 ? 2.176 -8.786 29.806 1.00 81.12 791 ASP A CA 1
ATOM 6121 C C . ASP A 1 791 ? 2.919 -8.625 28.459 1.00 81.12 791 ASP A C 1
ATOM 6123 O O . ASP A 1 791 ? 3.676 -7.668 28.268 1.00 81.12 791 ASP A O 1
ATOM 6127 N N . GLY A 1 792 ? 2.662 -9.509 27.485 1.00 79.56 792 GLY A N 1
ATOM 6128 C CA . GLY A 1 792 ? 3.214 -9.413 26.130 1.00 79.56 792 GLY A CA 1
ATOM 6129 C C . GLY A 1 792 ? 2.714 -8.193 25.347 1.00 79.56 792 GLY A C 1
ATOM 6130 O O . GLY A 1 792 ? 3.509 -7.508 24.699 1.00 79.56 792 GLY A O 1
ATOM 6131 N N . ALA A 1 793 ? 1.416 -7.886 25.434 1.00 81.38 793 ALA A N 1
ATOM 6132 C CA . ALA A 1 793 ? 0.810 -6.754 24.732 1.00 81.38 793 ALA A CA 1
ATOM 6133 C C . ALA A 1 793 ? 1.171 -5.397 25.362 1.00 81.38 793 ALA A C 1
ATOM 6135 O O . ALA A 1 793 ? 1.436 -4.435 24.641 1.00 81.38 793 ALA A O 1
ATOM 6136 N N . ILE A 1 794 ? 1.259 -5.315 26.697 1.00 79.81 794 ILE A N 1
ATOM 6137 C CA . ILE A 1 794 ? 1.567 -4.074 27.435 1.00 79.81 794 ILE A CA 1
ATOM 6138 C C . ILE A 1 794 ? 2.934 -3.493 27.046 1.00 79.81 794 ILE A C 1
ATOM 6140 O O . ILE A 1 794 ? 3.077 -2.270 26.970 1.00 79.81 794 ILE A O 1
ATOM 6144 N N . ARG A 1 795 ? 3.927 -4.343 26.750 1.00 77.75 795 ARG A N 1
ATOM 6145 C CA . ARG A 1 795 ? 5.265 -3.912 26.298 1.00 77.75 795 ARG A CA 1
ATOM 6146 C C . ARG A 1 795 ? 5.246 -3.169 24.960 1.00 77.75 795 ARG A C 1
ATOM 6148 O O . ARG A 1 795 ? 6.177 -2.426 24.668 1.00 77.75 795 ARG A O 1
ATOM 6155 N N . ARG A 1 796 ? 4.205 -3.375 24.150 1.00 74.62 796 ARG A N 1
ATOM 6156 C CA . ARG A 1 796 ? 4.059 -2.825 22.794 1.00 74.62 796 ARG A CA 1
ATOM 6157 C C . ARG A 1 796 ? 2.927 -1.798 22.672 1.00 74.62 796 ARG A C 1
ATOM 6159 O O . ARG A 1 796 ? 2.685 -1.316 21.572 1.00 74.62 796 ARG A O 1
ATOM 6166 N N . ALA A 1 797 ? 2.224 -1.499 23.764 1.00 71.38 797 ALA A N 1
ATOM 6167 C CA . ALA A 1 797 ? 0.990 -0.722 23.761 1.00 71.38 797 ALA A CA 1
ATOM 6168 C C . ALA A 1 797 ? 1.212 0.795 23.880 1.00 71.38 797 ALA A C 1
ATOM 6170 O O . ALA A 1 797 ? 1.993 1.269 24.709 1.00 71.38 797 ALA A O 1
ATOM 6171 N N . GLU A 1 798 ? 0.414 1.558 23.135 1.00 69.88 798 GLU A N 1
ATOM 6172 C CA . GLU A 1 798 ? 0.257 3.003 23.295 1.00 69.88 798 GLU A CA 1
ATOM 6173 C C . GLU A 1 798 ? -0.400 3.372 24.647 1.00 69.88 798 GLU A C 1
ATOM 6175 O O . GLU A 1 798 ? -1.206 2.599 25.181 1.00 69.88 798 GLU A O 1
ATOM 6180 N N . PRO A 1 799 ? -0.139 4.575 25.204 1.00 65.88 799 PRO A N 1
ATOM 6181 C CA . PRO A 1 799 ? -0.604 4.967 26.541 1.00 65.88 799 PRO A CA 1
ATOM 6182 C C . PRO A 1 799 ? -2.121 4.862 26.762 1.00 65.88 799 PRO A C 1
ATOM 6184 O O . PRO A 1 799 ? -2.558 4.558 27.872 1.00 65.88 799 PRO A O 1
ATOM 6187 N N . GLN A 1 800 ? -2.926 5.092 25.718 1.00 67.00 800 GLN A N 1
ATOM 6188 C CA . GLN A 1 800 ? -4.390 5.044 25.796 1.00 67.00 800 GLN A CA 1
ATOM 6189 C C . GLN A 1 800 ? -4.908 3.612 26.003 1.00 67.00 800 GLN A C 1
ATOM 6191 O O . GLN A 1 800 ? -5.731 3.370 26.886 1.00 67.00 800 GLN A O 1
ATOM 6196 N N . PHE A 1 801 ? -4.384 2.648 25.240 1.00 68.19 801 PHE A N 1
ATOM 6197 C CA . PHE A 1 801 ? -4.781 1.239 25.328 1.00 68.19 801 PHE A CA 1
ATOM 6198 C C . PHE A 1 801 ? -4.113 0.512 26.503 1.00 68.19 801 PHE A C 1
ATOM 6200 O O . PHE A 1 801 ? -4.693 -0.417 27.073 1.00 68.19 801 PHE A O 1
ATOM 6207 N N . LYS A 1 802 ? -2.936 0.991 26.931 1.00 72.31 802 LYS A N 1
ATOM 6208 C CA . LYS A 1 802 ? -2.185 0.460 28.074 1.00 72.31 802 LYS A CA 1
ATOM 6209 C C . LYS A 1 802 ? -2.993 0.506 29.376 1.00 72.31 802 LYS A C 1
ATOM 6211 O O . LYS A 1 802 ? -2.971 -0.467 30.120 1.00 72.31 802 LYS A O 1
ATOM 6216 N N . ARG A 1 803 ? -3.776 1.566 29.628 1.00 74.56 803 ARG A N 1
ATOM 6217 C CA . ARG A 1 803 ? -4.602 1.692 30.851 1.00 74.56 803 ARG A CA 1
ATOM 6218 C C . ARG A 1 803 ? -5.612 0.548 31.008 1.00 74.56 803 ARG A C 1
ATOM 6220 O O . ARG A 1 803 ? -5.781 0.028 32.109 1.00 74.56 803 ARG A O 1
ATOM 6227 N N . ARG A 1 804 ? -6.272 0.145 29.913 1.00 74.81 804 ARG A N 1
ATOM 6228 C CA . ARG A 1 804 ? -7.287 -0.923 29.929 1.00 74.81 804 ARG A CA 1
ATOM 6229 C C . ARG A 1 804 ? -6.650 -2.293 30.156 1.00 74.81 804 ARG A C 1
ATOM 6231 O O . ARG A 1 804 ? -7.112 -3.023 31.023 1.00 74.81 804 ARG A O 1
ATOM 6238 N N . LEU A 1 805 ? -5.552 -2.582 29.455 1.00 76.94 805 LEU A N 1
ATOM 6239 C CA . LEU A 1 805 ? -4.790 -3.823 29.628 1.00 76.94 805 LEU A CA 1
ATOM 6240 C C . LEU A 1 805 ? -4.162 -3.952 31.018 1.00 76.94 805 LEU A C 1
ATOM 6242 O O . LEU A 1 805 ? -4.145 -5.034 31.592 1.00 76.94 805 LEU A O 1
ATOM 6246 N N . VAL A 1 806 ? -3.655 -2.856 31.585 1.00 76.69 806 VAL A N 1
ATOM 6247 C CA . VAL A 1 806 ? -3.125 -2.854 32.955 1.00 76.69 806 VAL A CA 1
ATOM 6248 C C . VAL A 1 806 ? -4.239 -3.142 33.962 1.00 76.69 806 VAL A C 1
ATOM 6250 O O . VAL A 1 806 ? -4.025 -3.909 34.897 1.00 76.69 806 VAL A O 1
ATOM 6253 N N . ALA A 1 807 ? -5.440 -2.589 33.759 1.00 73.75 807 ALA A N 1
ATOM 6254 C CA . ALA A 1 807 ? -6.592 -2.894 34.605 1.00 73.75 807 ALA A CA 1
ATOM 6255 C C . ALA A 1 807 ? -6.991 -4.376 34.524 1.00 73.75 807 ALA A C 1
ATOM 6257 O O . ALA A 1 807 ? -7.276 -4.995 35.550 1.00 73.75 807 ALA A O 1
ATOM 6258 N N . THR A 1 808 ? -6.991 -4.967 33.325 1.00 75.81 808 THR A N 1
ATOM 6259 C CA . THR A 1 808 ? -7.345 -6.382 33.154 1.00 75.81 808 THR A CA 1
ATOM 6260 C C . THR A 1 808 ? -6.263 -7.315 33.679 1.00 75.81 808 THR A C 1
ATOM 6262 O O . THR A 1 808 ? -6.583 -8.260 34.394 1.00 75.81 808 THR A O 1
ATOM 6265 N N . LEU A 1 809 ? -4.987 -6.982 33.493 1.00 79.06 809 LEU A N 1
ATOM 6266 C CA . LEU A 1 809 ? -3.874 -7.688 34.121 1.00 79.06 809 LEU A CA 1
ATOM 6267 C C . LEU A 1 809 ? -3.928 -7.636 35.654 1.00 79.06 809 LEU A C 1
ATOM 6269 O O . LEU A 1 809 ? -3.716 -8.653 36.312 1.00 79.06 809 LEU A O 1
ATOM 6273 N N . ALA A 1 810 ? -4.212 -6.471 36.237 1.00 71.69 810 ALA A N 1
ATOM 6274 C CA . ALA A 1 810 ? -4.316 -6.326 37.686 1.00 71.69 810 ALA A CA 1
ATOM 6275 C C . ALA A 1 810 ? -5.483 -7.137 38.257 1.00 71.69 810 ALA A C 1
ATOM 6277 O O . ALA A 1 810 ? -5.327 -7.788 39.289 1.00 71.69 810 ALA A O 1
ATOM 6278 N N . ARG A 1 811 ? -6.618 -7.163 37.547 1.00 74.38 811 ARG A N 1
ATOM 6279 C CA . ARG A 1 811 ? -7.753 -8.029 37.878 1.00 74.38 811 ARG A CA 1
ATOM 6280 C C . ARG A 1 811 ? -7.354 -9.506 37.862 1.00 74.38 811 ARG A C 1
ATOM 6282 O O . ARG A 1 811 ? -7.601 -10.203 38.839 1.00 74.38 811 ARG A O 1
ATOM 6289 N N . LEU A 1 812 ? -6.695 -9.969 36.799 1.00 74.06 812 LEU A N 1
ATOM 6290 C CA . LEU A 1 812 ? -6.272 -11.368 36.662 1.00 74.06 812 LEU A CA 1
ATOM 6291 C C . LEU A 1 812 ? -5.261 -11.781 37.736 1.00 74.06 812 LEU A C 1
ATOM 6293 O O . LEU A 1 812 ? -5.403 -12.846 38.333 1.00 74.06 812 LEU A O 1
ATOM 6297 N N . LYS A 1 813 ? -4.279 -10.922 38.040 1.00 73.38 813 LYS A N 1
ATOM 6298 C CA . LYS A 1 813 ? -3.310 -11.160 39.123 1.00 73.38 813 LYS A CA 1
ATOM 6299 C C . LYS A 1 813 ? -3.995 -11.202 40.492 1.00 73.38 813 LYS A C 1
ATOM 6301 O O . LYS A 1 813 ? -3.682 -12.088 41.282 1.00 73.38 813 LYS A O 1
ATOM 6306 N N . ALA A 1 814 ? -4.976 -10.328 40.741 1.00 68.12 814 ALA A N 1
ATOM 6307 C CA . ALA A 1 814 ? -5.767 -10.346 41.973 1.00 68.12 814 ALA A CA 1
ATOM 6308 C C . ALA A 1 814 ? -6.571 -11.648 42.132 1.00 68.12 814 ALA A C 1
ATOM 6310 O O . ALA A 1 814 ? -6.545 -12.251 43.205 1.00 68.12 814 ALA A O 1
ATOM 6311 N N . VAL A 1 815 ? -7.236 -12.112 41.065 1.00 68.31 815 VAL A N 1
ATOM 6312 C CA . VAL A 1 815 ? -7.976 -13.389 41.056 1.00 68.31 815 VAL A CA 1
ATOM 6313 C C . VAL A 1 815 ? -7.031 -14.580 41.257 1.00 68.31 815 VAL A C 1
ATOM 6315 O O . VAL A 1 815 ? -7.365 -15.501 41.995 1.00 68.31 815 VAL A O 1
ATOM 6318 N N . ALA A 1 816 ? -5.822 -14.536 40.692 1.00 66.62 816 ALA A N 1
ATOM 6319 C CA . ALA A 1 816 ? -4.783 -15.553 40.884 1.00 66.62 816 ALA A CA 1
ATOM 6320 C C . ALA A 1 816 ? -4.107 -15.514 42.276 1.00 66.62 816 ALA A C 1
ATOM 6322 O O . ALA A 1 816 ? -3.204 -16.309 42.544 1.00 66.62 816 ALA A O 1
ATOM 6323 N N . GLY A 1 817 ? -4.491 -14.581 43.158 1.00 62.59 817 GLY A N 1
ATOM 6324 C CA . GLY A 1 817 ? -3.874 -14.394 44.476 1.00 62.59 817 GLY A CA 1
ATOM 6325 C C . GLY A 1 817 ? -2.460 -13.797 44.435 1.00 62.59 817 GLY A C 1
ATOM 6326 O O . GLY A 1 817 ? -1.753 -13.822 45.442 1.00 62.59 817 GLY A O 1
ATOM 6327 N N . GLN A 1 818 ? -2.035 -13.260 43.288 1.00 65.75 818 GLN A N 1
ATOM 6328 C CA . GLN A 1 818 ? -0.753 -12.583 43.114 1.00 65.75 818 GLN A CA 1
ATOM 6329 C C . GLN A 1 818 ? -0.863 -11.107 43.534 1.00 65.75 818 GLN A C 1
ATO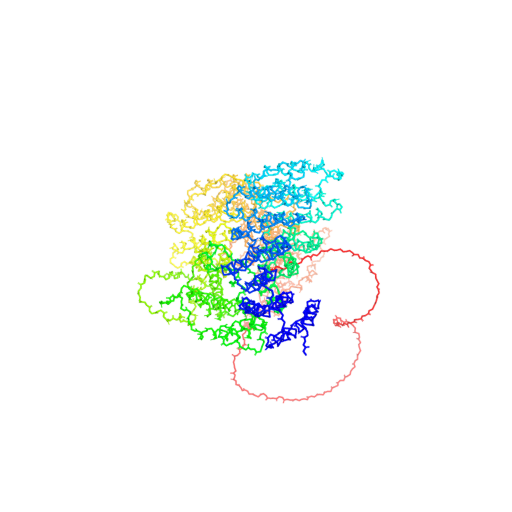M 6331 O O . GLN A 1 818 ? -1.903 -10.465 43.376 1.00 65.75 818 GLN A O 1
ATOM 6336 N N . GLY A 1 819 ? 0.222 -10.556 44.087 1.00 55.97 819 GLY A N 1
ATOM 6337 C CA . GLY A 1 819 ? 0.307 -9.132 44.427 1.00 55.97 819 GLY A CA 1
ATOM 6338 C C . GLY A 1 819 ? 0.250 -8.218 43.190 1.00 55.97 819 GLY A C 1
ATOM 6339 O O . GLY A 1 819 ? 0.373 -8.696 42.058 1.00 55.97 819 GLY A O 1
ATOM 6340 N N . PRO A 1 820 ? 0.081 -6.895 43.380 1.00 56.53 820 PRO A N 1
ATOM 6341 C CA . PRO A 1 820 ? 0.060 -5.945 42.272 1.00 56.53 820 PRO A CA 1
ATOM 6342 C C . PRO A 1 820 ? 1.358 -6.033 41.442 1.00 56.53 820 PRO A C 1
ATOM 6344 O O . PRO A 1 820 ? 2.429 -6.273 42.008 1.00 56.53 820 PRO A O 1
ATOM 6347 N N . PRO A 1 821 ? 1.291 -5.850 40.109 1.00 57.50 821 PRO A N 1
ATOM 6348 C CA . PRO A 1 821 ? 2.464 -5.913 39.243 1.00 57.50 821 PRO A CA 1
ATOM 6349 C C . PRO A 1 821 ? 3.538 -4.896 39.678 1.00 57.50 821 PRO A C 1
ATOM 6351 O O . PRO A 1 821 ? 3.194 -3.765 40.037 1.00 57.50 821 PRO A O 1
ATOM 6354 N N . PRO A 1 822 ? 4.835 -5.262 39.645 1.00 49.66 822 PRO A N 1
ATOM 6355 C CA . PRO A 1 822 ? 5.913 -4.321 39.921 1.00 49.66 822 PRO A CA 1
ATOM 6356 C C . PRO A 1 822 ? 5.931 -3.230 38.845 1.00 49.66 822 PRO A C 1
ATOM 6358 O O . PRO A 1 822 ? 5.854 -3.521 37.653 1.00 49.66 822 PRO A O 1
ATOM 6361 N N . ALA A 1 823 ? 6.018 -1.971 39.272 1.00 48.72 823 ALA A N 1
ATOM 6362 C CA . ALA A 1 823 ? 6.198 -0.852 38.358 1.00 48.72 823 ALA A CA 1
ATOM 6363 C C . ALA A 1 823 ? 7.644 -0.856 37.832 1.00 48.72 823 ALA A C 1
ATOM 6365 O O . ALA A 1 823 ? 8.589 -0.910 38.622 1.00 48.72 823 ALA A O 1
ATOM 6366 N N . GLU A 1 824 ? 7.812 -0.789 36.510 1.00 47.31 824 GLU A N 1
ATOM 6367 C CA . GLU A 1 824 ? 9.043 -0.252 35.911 1.00 47.31 824 GLU A CA 1
ATOM 6368 C C . GLU A 1 824 ? 9.113 1.264 36.238 1.00 47.31 824 GLU A C 1
ATOM 6370 O O . GLU A 1 824 ? 8.205 1.756 36.901 1.00 47.31 824 GLU A O 1
ATOM 6375 N N . ASN A 1 825 ? 10.212 1.977 35.951 1.00 40.84 825 ASN A N 1
ATOM 6376 C CA . ASN A 1 825 ? 10.412 3.373 36.395 1.00 40.84 825 ASN A CA 1
ATOM 6377 C C . ASN A 1 825 ? 10.442 4.359 35.200 1.00 40.84 825 ASN A C 1
ATOM 6379 O O . ASN A 1 825 ? 11.405 4.361 34.432 1.00 40.84 825 ASN A O 1
ATOM 6383 N N . GLY A 1 826 ? 9.446 5.246 35.098 1.00 45.53 826 GLY A N 1
ATOM 6384 C CA . GLY A 1 826 ? 9.149 6.101 33.945 1.00 45.53 826 GLY A CA 1
ATOM 6385 C C . GLY A 1 826 ? 7.866 6.952 34.113 1.00 45.53 826 GLY A C 1
ATOM 6386 O O . GLY A 1 826 ? 6.982 6.677 34.923 1.00 45.53 826 GLY A O 1
ATOM 6387 N N . GLN A 1 827 ? 7.754 8.052 33.356 1.00 39.03 827 GLN A N 1
ATOM 6388 C CA . GLN A 1 827 ? 6.621 8.993 33.439 1.00 39.03 827 GLN A CA 1
ATOM 6389 C C . GLN A 1 827 ? 5.327 8.388 32.851 1.00 39.03 827 GLN A C 1
ATOM 6391 O O . GLN A 1 827 ? 5.337 7.851 31.746 1.00 39.03 827 GLN A O 1
ATOM 6396 N N . GLY A 1 828 ? 4.204 8.490 33.578 1.00 50.91 828 GLY A N 1
ATOM 6397 C CA . GLY A 1 828 ? 2.906 7.885 33.213 1.00 50.91 828 GLY A CA 1
ATOM 6398 C C . GLY A 1 828 ? 2.619 6.524 33.870 1.00 50.91 828 GLY A C 1
ATOM 6399 O O . GLY A 1 828 ? 1.544 5.954 33.684 1.00 50.91 828 GLY A O 1
ATOM 6400 N N . GLU A 1 829 ? 3.551 6.006 34.669 1.00 62.84 829 GLU A N 1
ATOM 6401 C CA . GLU A 1 829 ? 3.435 4.707 35.343 1.00 62.84 829 GLU A CA 1
ATOM 6402 C C . GLU A 1 829 ? 2.759 4.779 36.711 1.00 62.84 829 GLU A C 1
ATOM 6404 O O . GLU A 1 829 ? 2.189 3.790 37.162 1.00 62.84 829 GLU A O 1
ATOM 6409 N N . GLU A 1 830 ? 2.732 5.953 37.338 1.00 65.12 830 GLU A N 1
ATOM 6410 C CA . GLU A 1 830 ? 2.018 6.191 38.598 1.00 65.12 830 GLU A CA 1
ATOM 6411 C C . GLU A 1 830 ? 0.511 5.959 38.426 1.00 65.12 830 GLU A C 1
ATOM 6413 O O . GLU A 1 830 ? -0.125 5.296 39.241 1.00 65.12 830 GLU A O 1
ATOM 6418 N N . ILE A 1 831 ? -0.044 6.371 37.283 1.00 66.56 831 ILE A N 1
ATOM 6419 C CA . ILE A 1 831 ? -1.435 6.100 36.901 1.00 66.56 831 ILE A CA 1
ATOM 6420 C C . ILE A 1 831 ? -1.670 4.590 36.723 1.00 66.56 831 ILE A C 1
ATOM 6422 O O . ILE A 1 831 ? -2.679 4.061 37.184 1.00 66.56 831 ILE A O 1
ATOM 6426 N N . ASN A 1 832 ? -0.730 3.866 36.111 1.00 68.56 832 ASN A N 1
ATOM 6427 C CA . ASN A 1 832 ? -0.829 2.411 35.926 1.00 68.56 832 ASN A CA 1
ATOM 6428 C C . ASN A 1 832 ? -0.707 1.650 37.257 1.00 68.56 832 ASN A C 1
ATOM 6430 O O . ASN A 1 832 ? -1.415 0.665 37.484 1.00 68.56 832 ASN A O 1
ATOM 6434 N N . ARG A 1 833 ? 0.147 2.135 38.165 1.00 70.00 833 ARG A N 1
ATOM 6435 C CA . ARG A 1 833 ? 0.279 1.637 39.538 1.00 70.00 833 ARG A CA 1
ATOM 6436 C C . ARG A 1 833 ? -1.002 1.880 40.332 1.00 70.00 833 ARG A C 1
ATOM 6438 O O . ARG A 1 833 ? -1.491 0.960 40.981 1.00 70.00 833 ARG A O 1
ATOM 6445 N N . ALA A 1 834 ? -1.585 3.073 40.219 1.00 70.56 834 ALA A N 1
ATOM 6446 C CA . ALA A 1 834 ? -2.866 3.403 40.828 1.00 70.56 834 ALA A CA 1
ATOM 6447 C C . ALA A 1 834 ? -3.990 2.495 40.312 1.00 70.56 834 ALA A C 1
ATOM 6449 O O . ALA A 1 834 ? -4.691 1.894 41.120 1.00 70.56 834 ALA A O 1
ATOM 6450 N N . ILE A 1 835 ? -4.124 2.328 38.990 1.00 71.50 835 ILE A N 1
ATOM 6451 C CA . ILE A 1 835 ? -5.099 1.412 38.372 1.00 71.50 835 ILE A CA 1
ATOM 6452 C C . ILE A 1 835 ? -4.932 -0.004 38.927 1.00 71.50 835 ILE A C 1
ATOM 6454 O O . ILE A 1 835 ? -5.914 -0.628 39.324 1.00 71.50 835 ILE A O 1
ATOM 6458 N N . SER A 1 836 ? -3.692 -0.488 39.007 1.00 69.19 836 SER A N 1
ATOM 6459 C CA . SER A 1 836 ? -3.410 -1.841 39.481 1.00 69.19 836 SER A CA 1
ATOM 6460 C C . SER A 1 836 ? -3.834 -2.048 40.933 1.00 69.19 836 SER A C 1
ATOM 6462 O O . SER A 1 836 ? -4.531 -3.008 41.252 1.00 69.19 836 SER A O 1
ATOM 6464 N N . CYS A 1 837 ? -3.462 -1.119 41.812 1.00 70.06 837 CYS A N 1
ATOM 6465 C CA . CYS A 1 837 ? -3.850 -1.166 43.214 1.00 70.06 837 CYS A CA 1
ATOM 6466 C C . CYS A 1 837 ? -5.370 -1.017 43.405 1.00 70.06 837 CYS A C 1
ATOM 6468 O O . CYS A 1 837 ? -5.949 -1.697 44.247 1.00 70.06 837 CYS A O 1
ATOM 6470 N N . ILE A 1 838 ? -6.032 -0.170 42.611 1.00 71.69 838 ILE A N 1
ATOM 6471 C CA . ILE A 1 838 ? -7.487 0.038 42.665 1.00 71.69 838 ILE A CA 1
ATOM 6472 C C . ILE A 1 838 ? -8.254 -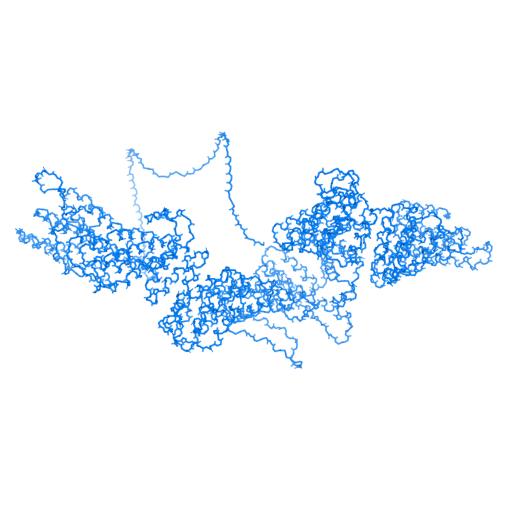1.225 42.266 1.00 71.69 838 ILE A C 1
ATOM 6474 O O . ILE A 1 838 ? -9.222 -1.579 42.934 1.00 71.69 838 ILE A O 1
ATOM 6478 N N . GLU A 1 839 ? -7.844 -1.922 41.206 1.00 73.69 839 GLU A N 1
ATOM 6479 C CA . GLU A 1 839 ? -8.540 -3.143 40.775 1.00 73.69 839 GLU A CA 1
ATOM 6480 C C . GLU A 1 839 ? -8.364 -4.288 41.793 1.00 73.69 839 GLU A C 1
ATOM 6482 O O . GLU A 1 839 ? -9.322 -5.009 42.069 1.00 73.69 839 GLU A O 1
ATOM 6487 N N . VAL A 1 840 ? -7.204 -4.389 42.459 1.00 70.38 840 VAL A N 1
ATOM 6488 C CA . VAL A 1 840 ? -7.002 -5.318 43.594 1.00 70.38 840 VAL A CA 1
ATOM 6489 C C . VAL A 1 840 ? -7.964 -5.009 44.756 1.00 70.38 840 VAL A C 1
ATOM 6491 O O . VAL A 1 840 ? -8.515 -5.925 45.373 1.00 70.38 840 VAL A O 1
ATOM 6494 N N . LEU A 1 841 ? -8.214 -3.726 45.045 1.00 70.06 841 LEU A N 1
ATOM 6495 C CA . LEU A 1 841 ? -9.152 -3.301 46.095 1.00 70.06 841 LEU A CA 1
ATOM 6496 C C . LEU A 1 841 ? -10.613 -3.630 45.762 1.00 70.06 841 LEU A C 1
ATOM 6498 O O . LEU A 1 841 ? -11.379 -3.952 46.663 1.00 70.06 841 LEU A O 1
ATOM 6502 N N . LEU A 1 842 ? -11.009 -3.541 44.489 1.00 69.38 842 LEU A N 1
ATOM 6503 C CA . LEU A 1 842 ? -12.393 -3.777 44.060 1.00 69.38 842 LEU A CA 1
ATOM 6504 C C . LEU A 1 842 ? -12.764 -5.268 43.969 1.00 69.38 842 LEU A C 1
ATOM 6506 O O . LEU A 1 842 ? -13.946 -5.591 44.023 1.00 69.38 842 LEU A O 1
ATOM 6510 N N . GLN A 1 843 ? -11.783 -6.161 43.817 1.00 64.88 843 GLN A N 1
ATOM 6511 C CA . GLN A 1 843 ? -11.990 -7.608 43.637 1.00 64.88 843 GLN A CA 1
ATOM 6512 C C . GLN A 1 843 ? -12.020 -8.403 44.956 1.00 64.88 843 GLN A C 1
ATOM 6514 O O . GLN A 1 843 ? -12.498 -9.535 44.994 1.00 64.88 843 GLN A O 1
ATOM 6519 N N . THR A 1 844 ? -11.477 -7.854 46.046 1.00 56.62 844 THR A N 1
ATOM 6520 C CA . THR A 1 844 ? -11.210 -8.619 47.271 1.00 56.62 844 THR A CA 1
ATOM 6521 C C . THR A 1 844 ? -12.325 -8.491 48.311 1.00 56.62 844 THR A C 1
ATOM 6523 O O . THR A 1 844 ? -12.204 -7.782 49.311 1.00 56.62 844 THR A O 1
ATOM 6526 N N . ASP A 1 845 ? -13.397 -9.264 48.138 1.00 50.50 845 ASP A N 1
ATOM 6527 C CA . ASP A 1 845 ? -14.435 -9.394 49.164 1.00 50.50 845 ASP A CA 1
ATOM 6528 C C . ASP A 1 845 ? -13.920 -10.212 50.365 1.00 50.50 845 ASP A C 1
ATOM 6530 O O . ASP A 1 845 ? -13.870 -11.444 50.371 1.00 50.50 845 ASP A O 1
ATOM 6534 N N . GLY A 1 846 ? -13.510 -9.501 51.417 1.00 48.22 846 GLY A N 1
ATOM 6535 C CA . GLY A 1 846 ? -13.388 -10.000 52.791 1.00 48.22 846 GLY A CA 1
ATOM 6536 C C . GLY A 1 846 ? -12.214 -10.933 53.128 1.00 48.22 846 GLY A C 1
ATOM 6537 O O . GLY A 1 846 ? -11.760 -10.883 54.269 1.00 48.22 846 GLY A O 1
ATOM 6538 N N . SER A 1 847 ? -11.680 -11.728 52.191 1.00 43.12 847 SER A N 1
ATOM 6539 C CA . SER A 1 847 ? -10.796 -12.870 52.518 1.00 43.12 847 SER A CA 1
ATOM 6540 C C . SER A 1 847 ? -9.295 -12.701 52.221 1.00 43.12 847 SER A C 1
ATOM 6542 O O . SER A 1 847 ? -8.507 -13.528 52.676 1.00 43.12 847 SER A O 1
ATOM 6544 N N . ALA A 1 848 ? -8.862 -11.673 51.485 1.00 46.38 848 ALA A N 1
ATOM 6545 C CA . ALA A 1 848 ? -7.429 -11.411 51.299 1.00 46.38 848 ALA A CA 1
ATOM 6546 C C . ALA A 1 848 ? -6.821 -10.815 52.581 1.00 46.38 848 ALA A C 1
ATOM 6548 O O . ALA A 1 848 ? -7.492 -10.033 53.270 1.00 46.38 848 ALA A O 1
ATOM 6549 N N . ALA A 1 849 ? -5.568 -11.178 52.895 1.00 52.72 849 ALA A N 1
ATOM 6550 C CA . ALA A 1 849 ? -4.837 -10.707 54.073 1.00 52.72 849 ALA A CA 1
ATOM 6551 C C . ALA A 1 849 ? -5.036 -9.194 54.258 1.00 52.72 849 ALA A C 1
ATOM 6553 O O . ALA A 1 849 ? -4.802 -8.418 53.335 1.00 52.72 849 ALA A O 1
ATOM 6554 N N . ALA A 1 850 ? -5.512 -8.765 55.430 1.00 53.94 850 ALA A N 1
ATOM 6555 C CA . ALA A 1 850 ? -5.830 -7.358 55.695 1.00 53.94 850 ALA A CA 1
ATOM 6556 C C . ALA A 1 850 ? -4.672 -6.407 55.315 1.00 53.94 850 ALA A C 1
ATOM 6558 O O . ALA A 1 850 ? -4.913 -5.314 54.809 1.00 53.94 850 ALA A O 1
ATOM 6559 N N . ASN A 1 851 ? -3.430 -6.886 55.448 1.00 60.91 851 ASN A N 1
ATOM 6560 C CA . ASN A 1 851 ? -2.209 -6.154 55.122 1.00 60.91 851 ASN A CA 1
ATOM 6561 C C . ASN A 1 851 ? -2.072 -5.830 53.621 1.00 60.91 851 ASN A C 1
ATOM 6563 O O . ASN A 1 851 ? -1.810 -4.682 53.285 1.00 60.91 851 ASN A O 1
ATOM 6567 N N . THR A 1 852 ? -2.329 -6.770 52.699 1.00 64.19 852 THR A N 1
ATOM 6568 C CA . THR A 1 852 ? -2.166 -6.509 51.251 1.00 64.19 852 THR A CA 1
ATOM 6569 C C . THR A 1 852 ? -3.189 -5.516 50.710 1.00 64.19 852 THR A C 1
ATOM 6571 O O . THR A 1 852 ? -2.887 -4.754 49.793 1.00 64.19 852 THR A O 1
ATOM 6574 N N . ARG A 1 853 ? -4.395 -5.482 51.288 1.00 66.12 853 ARG A N 1
ATOM 6575 C CA . ARG A 1 853 ? -5.429 -4.505 50.917 1.00 66.12 853 ARG A CA 1
ATOM 6576 C C . ARG A 1 853 ? -5.094 -3.106 51.436 1.00 66.12 853 ARG A C 1
ATOM 6578 O O . ARG A 1 853 ? -5.322 -2.126 50.734 1.00 66.12 853 ARG A O 1
ATOM 6585 N N . GLN A 1 854 ? -4.494 -3.006 52.618 1.00 70.31 854 GLN A N 1
ATOM 6586 C CA . GLN A 1 854 ? -4.063 -1.724 53.173 1.00 70.31 854 GLN A CA 1
ATOM 6587 C C . GLN A 1 854 ? -2.814 -1.170 52.460 1.00 70.31 854 GLN A C 1
ATOM 6589 O O . GLN A 1 854 ? -2.736 0.029 52.181 1.00 70.31 854 GLN A O 1
ATOM 6594 N N . ASP A 1 855 ? -1.896 -2.046 52.046 1.00 71.31 855 ASP A N 1
ATOM 6595 C CA . ASP A 1 855 ? -0.748 -1.698 51.198 1.00 71.31 855 ASP A CA 1
ATOM 6596 C C . ASP A 1 855 ? -1.188 -1.248 49.790 1.00 71.31 855 ASP A C 1
ATOM 6598 O O . ASP A 1 855 ? -0.663 -0.277 49.242 1.00 71.31 855 ASP A O 1
ATOM 6602 N N . ALA A 1 856 ? -2.202 -1.899 49.205 1.00 71.62 856 ALA A N 1
ATOM 6603 C CA . ALA A 1 856 ? -2.785 -1.477 47.930 1.00 71.62 856 ALA A CA 1
ATOM 6604 C C . ALA A 1 856 ? -3.478 -0.108 48.044 1.00 71.62 856 ALA A C 1
ATOM 6606 O O . ALA A 1 856 ? -3.317 0.739 47.166 1.00 71.62 856 ALA A O 1
ATOM 6607 N N . LEU A 1 857 ? -4.203 0.147 49.137 1.00 76.12 857 LEU A N 1
ATOM 6608 C CA . LEU A 1 857 ? -4.856 1.434 49.377 1.00 76.12 857 LEU A CA 1
ATOM 6609 C C . LEU A 1 857 ? -3.845 2.573 49.534 1.00 76.12 857 LEU A C 1
ATOM 6611 O O . LEU A 1 857 ? -3.963 3.599 48.865 1.00 76.12 857 LEU A O 1
ATOM 6615 N N . THR A 1 858 ? -2.828 2.381 50.372 1.00 79.12 858 THR A N 1
ATOM 6616 C CA . THR A 1 858 ? -1.764 3.375 50.572 1.00 79.12 858 THR A CA 1
ATOM 6617 C C . THR A 1 858 ? -0.962 3.606 49.291 1.00 79.12 858 THR A C 1
ATOM 6619 O O . THR A 1 858 ? -0.720 4.755 48.920 1.00 79.12 858 THR A O 1
ATOM 6622 N N . GLY A 1 859 ? -0.637 2.540 48.554 1.00 75.88 859 GLY A N 1
ATOM 6623 C CA . GLY A 1 859 ? 0.033 2.629 47.258 1.00 75.88 859 GLY A CA 1
ATOM 6624 C C . GLY A 1 859 ? -0.795 3.338 46.180 1.00 75.88 859 GLY A C 1
ATOM 6625 O O . GLY A 1 859 ? -0.232 4.092 45.389 1.00 75.88 859 GLY A O 1
ATOM 6626 N N . ALA A 1 860 ? -2.118 3.141 46.148 1.00 75.56 860 ALA A N 1
ATOM 6627 C CA . ALA A 1 860 ? -3.010 3.827 45.211 1.00 75.56 860 ALA A CA 1
ATOM 6628 C C . ALA A 1 860 ? -3.136 5.327 45.517 1.00 75.56 860 ALA A C 1
ATOM 6630 O O . ALA A 1 860 ? -3.105 6.139 44.594 1.00 75.56 860 ALA A O 1
ATOM 6631 N N . VAL A 1 861 ? -3.251 5.697 46.799 1.00 79.56 861 VAL A N 1
ATOM 6632 C CA . VAL A 1 861 ? -3.319 7.104 47.228 1.00 79.56 861 VAL A CA 1
ATOM 6633 C C . VAL A 1 861 ? -2.030 7.837 46.862 1.00 79.56 861 VAL A C 1
ATOM 6635 O O . VAL A 1 861 ? -2.102 8.884 46.226 1.00 79.56 861 VAL A O 1
ATOM 6638 N N . GLN A 1 862 ? -0.866 7.266 47.189 1.00 79.81 862 GLN A N 1
ATOM 6639 C CA . GLN A 1 862 ? 0.433 7.873 46.874 1.00 79.81 862 GLN A CA 1
ATOM 6640 C C . GLN A 1 862 ? 0.628 8.068 45.367 1.00 79.81 862 GLN A C 1
ATOM 6642 O O . GLN A 1 862 ? 1.054 9.135 44.938 1.00 79.81 862 GLN A O 1
ATOM 6647 N N . ALA A 1 863 ? 0.277 7.061 44.564 1.00 76.81 863 ALA A N 1
ATOM 6648 C CA . ALA A 1 863 ? 0.459 7.111 43.117 1.00 76.81 863 ALA A CA 1
ATOM 6649 C C . ALA A 1 863 ? -0.503 8.088 42.413 1.00 76.81 863 ALA A C 1
ATOM 6651 O O . ALA A 1 863 ? -0.153 8.666 41.389 1.00 76.81 863 ALA A O 1
ATOM 6652 N N . LEU A 1 864 ? -1.713 8.299 42.946 1.00 76.25 864 LEU A N 1
ATOM 6653 C CA . LEU A 1 864 ? -2.628 9.319 42.420 1.00 76.25 864 LEU A CA 1
ATOM 6654 C C . LEU A 1 864 ? -2.284 10.736 42.889 1.00 76.25 864 LEU A C 1
ATOM 6656 O O . LEU A 1 864 ? -2.611 11.689 42.190 1.00 76.25 864 LEU A O 1
ATOM 6660 N N . GLU A 1 865 ? -1.662 10.892 44.060 1.00 78.12 865 GLU A N 1
ATOM 6661 C CA . GLU A 1 865 ? -1.185 12.193 44.548 1.00 78.12 865 GLU A CA 1
ATOM 6662 C C . GLU A 1 865 ? 0.053 12.690 43.796 1.00 78.12 865 GLU A C 1
ATOM 6664 O O . GLU A 1 865 ? 0.227 13.900 43.660 1.00 78.12 865 GLU A O 1
ATOM 6669 N N . SER A 1 866 ? 0.904 11.781 43.312 1.00 73.75 866 SER A N 1
ATOM 6670 C CA . SER A 1 866 ? 2.097 12.137 42.541 1.00 73.75 866 SER A CA 1
ATOM 6671 C C . SER A 1 866 ? 1.832 12.348 41.043 1.00 73.75 866 SER A C 1
ATOM 6673 O O . SER A 1 866 ? 2.611 13.035 40.381 1.00 73.75 866 SER A O 1
ATOM 6675 N N . ALA A 1 867 ? 0.705 11.847 40.523 1.00 69.81 867 ALA A N 1
ATOM 6676 C CA . ALA A 1 867 ? 0.336 11.971 39.117 1.00 69.81 867 ALA A CA 1
ATOM 6677 C C . ALA A 1 867 ? 0.005 13.422 38.701 1.00 69.81 867 ALA A C 1
ATOM 6679 O O . ALA A 1 867 ? -0.779 14.117 39.344 1.00 69.81 867 ALA A O 1
ATOM 6680 N N . ALA A 1 868 ? 0.555 13.861 37.561 1.00 54.53 868 ALA A N 1
ATOM 6681 C CA . ALA A 1 868 ? 0.394 15.225 37.037 1.00 54.53 868 ALA A CA 1
ATOM 6682 C C . ALA A 1 868 ? -0.999 15.534 36.439 1.00 54.53 868 ALA A C 1
ATOM 6684 O O . ALA A 1 868 ? -1.388 16.699 36.379 1.00 54.53 868 ALA A O 1
ATOM 6685 N N . GLU A 1 869 ? -1.750 14.516 35.999 1.00 60.12 869 GLU A N 1
ATOM 6686 C CA . GLU A 1 869 ? -3.121 14.646 35.484 1.00 60.12 869 GLU A CA 1
ATOM 6687 C C . GLU A 1 869 ? -4.100 13.882 36.384 1.00 60.12 869 GLU A C 1
ATOM 6689 O O . GLU A 1 869 ? -3.995 12.667 36.563 1.00 60.12 869 GLU A O 1
ATOM 6694 N N . VAL A 1 870 ? -5.071 14.602 36.947 1.00 60.56 870 VAL A N 1
ATOM 6695 C CA . VAL A 1 870 ? -6.034 14.065 37.913 1.00 60.56 870 VAL A CA 1
ATOM 6696 C C . VAL A 1 870 ? -7.261 13.520 37.179 1.00 60.56 870 VAL A C 1
ATOM 6698 O O . VAL A 1 870 ? -8.147 14.272 36.779 1.00 60.56 870 VAL A O 1
ATOM 6701 N N . ASP A 1 871 ? -7.324 12.199 37.007 1.00 71.56 871 ASP A N 1
ATOM 6702 C CA . ASP A 1 871 ? -8.464 11.532 36.371 1.00 71.56 871 ASP A CA 1
ATOM 6703 C C . ASP A 1 871 ? -9.564 11.223 37.409 1.00 71.56 871 ASP A C 1
ATOM 6705 O O . ASP A 1 871 ? -9.387 10.406 38.321 1.00 71.56 871 ASP A O 1
ATOM 6709 N N . VAL A 1 872 ? -10.723 11.879 37.279 1.00 79.44 872 VAL A N 1
ATOM 6710 C CA . VAL A 1 872 ? -11.897 11.738 38.169 1.00 79.44 872 VAL A CA 1
ATOM 6711 C C . VAL A 1 872 ? -12.337 10.276 38.306 1.00 79.44 872 VAL A C 1
ATOM 6713 O O . VAL A 1 872 ? -12.792 9.831 39.368 1.00 79.44 872 VAL A O 1
ATOM 6716 N N . GLN A 1 873 ? -12.178 9.496 37.236 1.00 83.00 873 GLN A N 1
ATOM 6717 C CA . GLN A 1 873 ? -12.509 8.077 37.219 1.00 83.00 873 GLN A CA 1
ATOM 6718 C C . GLN A 1 873 ? -11.689 7.271 38.237 1.00 83.00 873 GLN A C 1
ATOM 6720 O O . GLN A 1 873 ? -12.220 6.366 38.881 1.00 83.00 873 GLN A O 1
ATOM 6725 N N . LEU A 1 874 ? -10.403 7.579 38.406 1.00 81.56 874 LEU A N 1
ATOM 6726 C CA . LEU A 1 874 ? -9.528 6.810 39.290 1.00 81.56 874 LEU A CA 1
ATOM 6727 C C . LEU A 1 874 ? -9.784 7.148 40.757 1.00 81.56 874 LEU A C 1
ATOM 6729 O O . LEU A 1 874 ? -9.919 6.236 41.571 1.00 81.56 874 LEU A O 1
ATOM 6733 N N . TRP A 1 875 ? -9.964 8.430 41.084 1.00 84.56 875 TRP A N 1
ATOM 6734 C CA . TRP A 1 875 ? -10.328 8.854 42.440 1.00 84.56 875 TRP A CA 1
ATOM 6735 C C . TRP A 1 875 ? -11.686 8.301 42.885 1.00 84.56 875 TRP A C 1
ATOM 6737 O O . TRP A 1 875 ? -11.825 7.820 44.010 1.00 84.56 875 TRP A O 1
ATOM 6747 N N . SER A 1 876 ? -12.679 8.288 41.993 1.00 85.00 876 SER A N 1
ATOM 6748 C CA . SER A 1 876 ? -14.005 7.730 42.290 1.00 85.00 876 SER A CA 1
ATOM 6749 C C . SER A 1 876 ? -13.993 6.200 42.443 1.00 85.00 876 SER A C 1
ATOM 6751 O O . SER A 1 876 ? -14.679 5.666 43.322 1.00 85.00 876 SER A O 1
ATOM 6753 N N . LYS A 1 877 ? -13.188 5.473 41.652 1.00 82.56 877 LYS A N 1
ATOM 6754 C CA . LYS A 1 877 ? -12.964 4.028 41.843 1.00 82.56 877 LYS A CA 1
ATOM 6755 C C . LYS A 1 877 ? -12.214 3.721 43.144 1.00 82.56 877 LYS A C 1
ATOM 6757 O O . LYS A 1 877 ? -12.619 2.808 43.863 1.00 82.56 877 LYS A O 1
ATOM 6762 N N . LEU A 1 878 ? -11.176 4.492 43.477 1.00 84.19 878 LEU A N 1
ATOM 6763 C CA . LEU A 1 878 ? -10.451 4.364 44.744 1.00 84.19 878 LEU A CA 1
ATOM 6764 C C . LEU A 1 878 ? -11.385 4.583 45.939 1.00 84.19 878 LEU A C 1
ATOM 6766 O O . LEU A 1 878 ? -11.384 3.786 46.874 1.00 84.19 878 LEU A O 1
ATOM 6770 N N . ALA A 1 879 ? -12.229 5.618 45.882 1.00 83.38 879 ALA A N 1
ATOM 6771 C CA . ALA A 1 879 ? -13.210 5.904 46.923 1.00 83.38 879 ALA A CA 1
ATOM 6772 C C . ALA A 1 879 ? -14.181 4.726 47.124 1.00 83.38 879 ALA A C 1
ATOM 6774 O O . ALA A 1 879 ? -14.460 4.338 48.260 1.00 83.38 879 ALA A O 1
ATOM 6775 N N . LYS A 1 880 ? -14.662 4.116 46.029 1.00 83.12 880 LYS A N 1
ATOM 6776 C CA . LYS A 1 880 ? -15.494 2.901 46.083 1.00 83.12 880 LYS A CA 1
ATOM 6777 C C . LYS A 1 880 ? -14.772 1.733 46.763 1.00 83.12 880 LYS A C 1
ATOM 6779 O O . LYS A 1 880 ? -15.367 1.102 47.634 1.00 83.12 880 LYS A O 1
ATOM 6784 N N . GLY A 1 881 ? -13.518 1.467 46.391 1.00 78.00 881 GLY A N 1
ATOM 6785 C CA . GLY A 1 881 ? -12.706 0.400 46.989 1.00 78.00 881 GLY A CA 1
ATOM 6786 C C . GLY A 1 881 ? -12.452 0.618 48.484 1.00 78.00 881 GLY A C 1
ATOM 6787 O O . GLY A 1 881 ? -12.673 -0.281 49.290 1.00 78.00 881 GLY A O 1
ATOM 6788 N N . ALA A 1 882 ? -12.090 1.841 48.882 1.00 80.88 882 ALA A N 1
ATOM 6789 C CA . ALA A 1 882 ? -11.887 2.204 50.287 1.00 80.88 882 ALA A CA 1
ATOM 6790 C C . ALA A 1 882 ? -13.167 2.048 51.131 1.00 80.88 882 ALA A C 1
ATOM 6792 O O . ALA A 1 882 ? -13.112 1.595 52.276 1.00 80.88 882 ALA A O 1
ATOM 6793 N N . LEU A 1 883 ? -14.334 2.365 50.557 1.00 81.19 883 LEU A N 1
ATOM 6794 C CA . LEU A 1 883 ? -15.620 2.176 51.228 1.00 81.19 883 LEU A CA 1
ATOM 6795 C C . LEU A 1 883 ? -15.953 0.692 51.434 1.00 81.19 883 LEU A C 1
ATOM 6797 O O . LEU A 1 883 ? -16.440 0.335 52.505 1.00 81.19 883 LEU A O 1
ATOM 6801 N N . ALA A 1 884 ? -15.668 -0.170 50.453 1.00 75.50 884 ALA A N 1
ATOM 6802 C CA . ALA A 1 884 ? -15.852 -1.620 50.581 1.00 75.50 884 ALA A CA 1
ATOM 6803 C C . ALA A 1 884 ? -14.952 -2.232 51.675 1.00 75.50 884 ALA A C 1
ATOM 6805 O O . ALA A 1 884 ? -15.354 -3.171 52.358 1.00 75.50 884 ALA A O 1
ATOM 6806 N N . MET A 1 885 ? -13.772 -1.644 51.896 1.00 71.19 885 MET A N 1
ATOM 6807 C CA . MET A 1 885 ? -12.835 -2.018 52.963 1.00 71.19 885 MET A CA 1
ATOM 6808 C C . MET A 1 885 ? -13.250 -1.558 54.369 1.00 71.19 885 MET A C 1
ATOM 6810 O O . MET A 1 885 ? -12.654 -1.996 55.351 1.00 71.19 885 MET A O 1
ATOM 6814 N N . GLY A 1 886 ? -14.239 -0.667 54.487 1.00 72.19 886 GLY A N 1
ATOM 6815 C CA . GLY A 1 886 ? -14.610 -0.037 55.758 1.00 72.19 886 GLY A CA 1
ATOM 6816 C C . GLY A 1 886 ? -13.670 1.095 56.203 1.00 72.19 886 GLY A C 1
ATOM 6817 O O . GLY A 1 886 ? -13.806 1.602 57.317 1.00 72.19 886 GLY A O 1
ATOM 6818 N N . GLU A 1 887 ? -12.738 1.534 55.348 1.00 81.62 887 GLU A N 1
ATOM 6819 C CA . GLU A 1 887 ? -11.872 2.691 55.598 1.00 81.62 887 GLU A CA 1
ATOM 6820 C C . GLU A 1 887 ? -12.546 3.997 55.151 1.00 81.62 887 GLU A C 1
ATOM 6822 O O . GLU A 1 887 ? -12.277 4.564 54.088 1.00 81.62 887 GLU A O 1
ATOM 6827 N N . TYR A 1 888 ? -13.447 4.501 55.993 1.00 82.88 888 TYR A N 1
ATOM 6828 C CA . TYR A 1 888 ? -14.302 5.639 55.642 1.00 82.88 888 TYR A CA 1
ATOM 6829 C C . TYR A 1 888 ? -13.539 6.958 55.438 1.00 82.88 888 TYR A C 1
ATOM 6831 O O . TYR A 1 888 ? -13.929 7.758 54.593 1.00 82.88 888 TYR A O 1
ATOM 6839 N N . ALA A 1 889 ? -12.443 7.192 56.169 1.00 82.75 889 ALA A N 1
ATOM 6840 C CA . ALA A 1 889 ? -11.658 8.425 56.050 1.00 82.75 889 ALA A CA 1
ATOM 6841 C C . ALA A 1 889 ? -10.960 8.537 54.682 1.00 82.75 889 ALA A C 1
ATOM 6843 O O . ALA A 1 889 ? -11.061 9.566 54.012 1.00 82.75 889 ALA A O 1
ATOM 6844 N N . SER A 1 890 ? -10.321 7.450 54.242 1.00 80.62 890 SER A N 1
ATOM 6845 C CA . SER A 1 890 ? -9.672 7.335 52.934 1.00 80.62 890 SER A CA 1
ATOM 6846 C C . SER A 1 890 ? -10.695 7.450 51.795 1.00 80.62 890 SER A C 1
ATOM 6848 O O . SER A 1 890 ? -10.451 8.152 50.815 1.00 80.62 890 SER A O 1
ATOM 6850 N N . ALA A 1 891 ? -11.882 6.846 51.956 1.00 83.69 891 ALA A N 1
ATOM 6851 C CA . ALA A 1 891 ? -12.979 6.948 50.990 1.00 83.69 891 ALA A CA 1
ATOM 6852 C C . ALA A 1 891 ? -13.498 8.387 50.825 1.00 83.69 891 ALA A C 1
ATOM 6854 O O . ALA A 1 891 ? -13.703 8.847 49.702 1.00 83.69 891 ALA A O 1
ATOM 6855 N N . ILE A 1 892 ? -13.676 9.111 51.936 1.00 85.00 892 ILE A N 1
ATOM 6856 C CA . ILE A 1 892 ? -14.123 10.510 51.935 1.00 85.00 892 ILE A CA 1
ATOM 6857 C C . ILE A 1 892 ? -13.066 11.419 51.298 1.00 85.00 892 ILE A C 1
ATOM 6859 O O . ILE A 1 892 ? -13.403 12.229 50.438 1.00 85.00 892 ILE A O 1
ATOM 6863 N N . SER A 1 893 ? -11.790 11.262 51.663 1.00 85.38 893 SER A N 1
ATOM 6864 C CA . SER A 1 893 ? -10.702 12.064 51.087 1.00 85.38 893 SER A CA 1
ATOM 6865 C C . SER A 1 893 ? -10.564 11.844 49.576 1.00 85.38 893 SER A C 1
ATOM 6867 O O . SER A 1 893 ? -10.451 12.808 48.820 1.00 85.38 893 SER A O 1
ATOM 6869 N N . ALA A 1 894 ? -10.645 10.590 49.116 1.00 83.56 894 ALA A N 1
ATOM 6870 C CA . ALA A 1 894 ? -10.605 10.260 47.694 1.00 83.56 894 ALA A CA 1
ATOM 6871 C C . ALA A 1 894 ? -11.803 10.844 46.923 1.00 83.56 894 ALA A C 1
ATOM 6873 O O . ALA A 1 894 ? -11.631 11.376 45.828 1.00 83.56 894 ALA A O 1
ATOM 6874 N N . ALA A 1 895 ? -13.007 10.799 47.503 1.00 84.25 895 ALA A N 1
ATOM 6875 C CA . ALA A 1 895 ? -14.192 11.399 46.897 1.00 84.25 895 ALA A CA 1
ATOM 6876 C C . ALA A 1 895 ? -14.097 12.934 46.818 1.00 84.25 895 ALA A C 1
ATOM 6878 O O . ALA A 1 895 ? -14.428 13.508 45.785 1.00 84.25 895 ALA A O 1
ATOM 6879 N N . GLN A 1 896 ? -13.581 13.597 47.857 1.00 85.38 896 GLN A N 1
ATOM 6880 C CA . GLN A 1 896 ? -13.356 15.049 47.856 1.00 85.38 896 GLN A CA 1
ATOM 6881 C C . GLN A 1 896 ? -12.364 15.478 46.771 1.00 85.38 896 GLN A C 1
ATOM 6883 O O . GLN A 1 896 ? -12.617 16.449 46.064 1.00 85.38 896 GLN A O 1
ATOM 6888 N N . LYS A 1 897 ? -11.277 14.721 46.587 1.00 83.62 897 LYS A N 1
ATOM 6889 C CA . LYS A 1 897 ? -10.295 14.971 45.522 1.00 83.62 897 LYS A CA 1
ATOM 6890 C C . LYS A 1 897 ? -10.859 14.764 44.114 1.00 83.62 897 LYS A C 1
ATOM 6892 O O . LYS A 1 897 ? -10.429 15.434 43.182 1.00 83.62 897 LYS A O 1
ATOM 6897 N N . ALA A 1 898 ? -11.828 13.860 43.943 1.00 83.56 898 ALA A N 1
ATOM 6898 C CA . ALA A 1 898 ? -12.538 13.721 42.672 1.00 83.56 898 ALA A CA 1
ATOM 6899 C C . ALA A 1 898 ? -13.385 14.968 42.370 1.00 83.56 898 ALA A C 1
ATOM 6901 O O . ALA A 1 898 ? -13.390 15.448 41.240 1.00 83.56 898 ALA A O 1
ATOM 6902 N N . VAL A 1 899 ? -14.073 15.505 43.381 1.00 81.00 899 VAL A N 1
ATOM 6903 C CA . VAL A 1 899 ? -14.981 16.657 43.252 1.00 81.00 899 VAL A CA 1
ATOM 6904 C C . VAL A 1 899 ? -14.220 17.977 43.093 1.00 81.00 899 VAL A C 1
ATOM 6906 O O . VAL A 1 899 ? -14.649 18.826 42.320 1.00 81.00 899 VAL A O 1
ATOM 6909 N N . SER A 1 900 ? -13.039 18.124 43.705 1.00 79.38 900 SER A N 1
ATOM 6910 C CA . SER A 1 900 ? -12.180 19.314 43.556 1.00 79.38 900 SER A CA 1
ATOM 6911 C C . SER A 1 900 ? -11.624 19.530 42.142 1.00 79.38 900 SER A C 1
ATOM 6913 O O . SER A 1 900 ? -10.901 20.491 41.906 1.00 79.38 900 SER A O 1
ATOM 6915 N N . THR A 1 901 ? -11.909 18.625 41.201 1.00 75.56 901 THR A N 1
ATOM 6916 C CA . THR A 1 901 ? -11.601 18.819 39.776 1.00 75.56 901 THR A CA 1
ATOM 6917 C C . THR A 1 901 ? -12.575 19.776 39.078 1.00 75.56 901 THR A C 1
ATOM 6919 O O . THR A 1 901 ? -12.291 20.224 37.967 1.00 75.56 901 THR A O 1
ATOM 6922 N N . LEU A 1 902 ? -13.709 20.105 39.711 1.00 71.19 902 LEU A N 1
ATOM 6923 C CA . LEU A 1 902 ? -14.650 21.117 39.236 1.00 71.19 902 LEU A CA 1
ATOM 6924 C C . LEU A 1 902 ? -14.127 22.540 39.541 1.00 71.19 902 LEU A C 1
ATOM 6926 O O . LEU A 1 902 ? -13.569 22.754 40.617 1.00 71.19 902 LEU A O 1
ATOM 6930 N N . PRO A 1 903 ? -14.308 23.527 38.638 1.00 65.38 903 PRO A N 1
ATOM 6931 C CA . PRO A 1 903 ? -13.959 24.925 38.908 1.00 65.38 903 PRO A CA 1
ATOM 6932 C C . PRO A 1 903 ? -14.745 25.491 40.104 1.00 65.38 903 PRO A C 1
ATOM 6934 O O . PRO A 1 903 ? -15.950 25.267 40.199 1.00 65.38 903 PRO A O 1
ATOM 6937 N N . GLU A 1 904 ? -14.090 26.271 40.973 1.00 58.84 904 GLU A N 1
ATOM 6938 C CA . GLU A 1 904 ? -14.695 26.847 42.194 1.00 58.84 904 GLU A CA 1
ATOM 6939 C C . GLU A 1 904 ? -15.881 27.803 41.918 1.00 58.84 904 GLU A C 1
ATOM 6941 O O . GLU A 1 904 ? -16.693 28.046 42.808 1.00 58.84 904 GLU A O 1
ATOM 6946 N N . ASP A 1 905 ? -16.018 28.311 40.686 1.00 52.81 905 ASP A N 1
ATOM 6947 C CA . ASP A 1 905 ? -17.006 29.330 40.292 1.00 52.81 905 ASP A CA 1
ATOM 6948 C C . ASP A 1 905 ? -18.390 28.769 39.889 1.00 52.81 905 ASP A C 1
ATOM 6950 O O . ASP A 1 905 ? -19.280 29.526 39.491 1.00 52.81 905 ASP A O 1
ATOM 6954 N N . VAL A 1 906 ? -18.599 27.449 39.952 1.00 56.97 906 VAL A N 1
ATOM 6955 C CA . VAL A 1 906 ? -19.845 26.814 39.495 1.00 56.97 906 VAL A CA 1
ATOM 6956 C C . VAL A 1 906 ? -20.887 26.784 40.615 1.00 56.97 906 VAL A C 1
ATOM 6958 O O . VAL A 1 906 ? -20.717 26.131 41.642 1.00 56.97 906 VAL A O 1
ATOM 6961 N N . ASN A 1 907 ? -22.012 27.468 40.407 1.00 54.69 907 ASN A N 1
ATOM 6962 C CA . ASN A 1 907 ? -23.105 27.518 41.372 1.00 54.69 907 ASN A CA 1
ATOM 6963 C C . ASN A 1 907 ? -23.844 26.162 41.404 1.00 54.69 907 ASN A C 1
ATOM 6965 O O . ASN A 1 907 ? -24.533 25.798 40.455 1.00 54.69 907 ASN A O 1
ATOM 6969 N N . GLU A 1 908 ? -23.736 25.414 42.508 1.00 57.28 908 GLU A N 1
ATOM 6970 C CA . GLU A 1 908 ? -24.226 24.026 42.689 1.00 57.28 908 GLU A CA 1
ATOM 6971 C C . GLU A 1 908 ? -25.758 23.827 42.558 1.00 57.28 908 GLU A C 1
ATOM 6973 O O . GLU A 1 908 ? -26.295 22.765 42.873 1.00 57.28 908 GLU A O 1
ATOM 6978 N N . ASN A 1 909 ? -26.510 24.850 42.151 1.00 56.75 909 ASN A N 1
ATOM 6979 C CA . ASN A 1 909 ? -27.960 24.906 42.321 1.00 56.75 909 ASN A CA 1
ATOM 6980 C C . ASN A 1 909 ? -28.779 24.840 41.026 1.00 56.75 909 ASN A C 1
ATOM 6982 O O . ASN A 1 909 ? -30.005 24.738 41.126 1.00 56.75 909 ASN A O 1
ATOM 6986 N N . SER A 1 910 ? -28.164 24.874 39.840 1.00 61.62 910 SER A N 1
ATOM 6987 C CA . SER A 1 910 ? -28.906 24.841 38.575 1.00 61.62 910 SER A CA 1
ATOM 6988 C C . SER A 1 910 ? -28.363 23.782 37.603 1.00 61.62 910 SER A C 1
ATOM 6990 O O . SER A 1 910 ? -27.162 23.610 37.435 1.00 61.62 910 SER A O 1
ATOM 6992 N N . VAL A 1 911 ? -29.273 23.018 36.987 1.00 62.62 911 VAL A N 1
ATOM 6993 C CA . VAL A 1 911 ? -28.928 21.978 35.995 1.00 62.62 911 VAL A CA 1
ATOM 6994 C C . VAL A 1 911 ? -28.496 22.618 34.675 1.00 62.62 911 VAL A C 1
ATOM 6996 O O . VAL A 1 911 ? -27.626 22.089 33.994 1.00 62.62 911 VAL A O 1
ATOM 6999 N N . ASP A 1 912 ? -29.091 23.761 34.332 1.00 60.03 912 ASP A N 1
ATOM 7000 C CA . ASP A 1 912 ? -28.904 24.411 33.035 1.00 60.03 912 ASP A CA 1
ATOM 7001 C C . ASP A 1 912 ? -27.521 25.091 32.938 1.00 60.03 912 ASP A C 1
ATOM 7003 O O . ASP A 1 912 ? -26.861 24.960 31.912 1.00 60.03 912 ASP A O 1
ATOM 7007 N N . GLU A 1 913 ? -27.003 25.693 34.022 1.00 62.91 913 GLU A N 1
ATOM 7008 C CA . GLU A 1 913 ? -25.623 26.226 34.058 1.00 62.91 913 GLU A CA 1
ATOM 7009 C C . GLU A 1 913 ? -24.571 25.097 34.028 1.00 62.91 913 GLU A C 1
ATOM 7011 O O . GLU A 1 913 ? -23.475 25.275 33.501 1.00 62.91 913 GLU A O 1
ATOM 7016 N N . LEU A 1 914 ? -24.903 23.908 34.550 1.00 66.19 914 LEU A N 1
ATOM 7017 C CA . LEU A 1 914 ? -24.025 22.730 34.506 1.00 66.19 914 LEU A CA 1
ATOM 7018 C C . LEU A 1 914 ? -23.997 22.058 33.123 1.00 66.19 914 LEU A C 1
ATOM 7020 O O . LEU A 1 914 ? -22.963 21.514 32.729 1.00 66.19 914 LEU A O 1
ATOM 7024 N N . GLU A 1 915 ? -25.106 22.105 32.377 1.00 62.56 915 GLU A N 1
ATOM 7025 C CA . GLU A 1 915 ? -25.182 21.653 30.980 1.00 62.56 915 GLU A CA 1
ATOM 7026 C C . GLU A 1 915 ? -24.382 22.580 30.035 1.00 62.56 915 GLU A C 1
ATOM 7028 O O . GLU A 1 915 ? -23.790 22.104 29.062 1.00 62.56 915 GLU A O 1
ATOM 7033 N N . GLU A 1 916 ? -24.281 23.881 30.343 1.00 63.53 916 GLU A N 1
ATOM 7034 C CA . GLU A 1 916 ? -23.498 24.862 29.569 1.00 63.53 916 GLU A CA 1
ATOM 7035 C C . GLU A 1 916 ? -21.973 24.647 29.638 1.00 63.53 916 GLU A C 1
ATOM 7037 O O . GLU A 1 916 ? -21.260 25.036 28.711 1.00 63.53 916 GLU A O 1
ATOM 7042 N N . LEU A 1 917 ? -21.460 23.969 30.673 1.00 64.88 917 LEU A N 1
ATOM 7043 C CA . LEU A 1 917 ? -20.022 23.702 30.863 1.00 64.88 917 LEU A CA 1
ATOM 7044 C C . LEU A 1 917 ? -19.417 22.719 29.833 1.00 64.88 917 LEU A C 1
ATOM 7046 O O . LEU A 1 917 ? -18.210 22.485 29.852 1.00 64.88 917 LEU A O 1
ATOM 7050 N N . GLN A 1 918 ? -20.237 22.099 28.974 1.00 57.69 918 GLN A N 1
ATOM 7051 C CA . GLN A 1 918 ? -19.865 21.039 28.017 1.00 57.69 918 GLN A CA 1
ATOM 7052 C C . GLN A 1 918 ? -18.857 19.954 28.497 1.00 57.69 918 GLN A C 1
ATOM 7054 O O . GLN A 1 918 ? -17.935 19.621 27.748 1.00 57.69 918 GLN A O 1
ATOM 7059 N N . PRO A 1 919 ? -18.972 19.339 29.691 1.00 59.66 919 PRO A N 1
ATOM 7060 C CA . PRO A 1 919 ? -18.032 18.293 30.108 1.00 59.66 919 PRO A CA 1
ATOM 7061 C C . PRO A 1 919 ? -18.428 16.917 29.556 1.00 59.66 919 PRO A C 1
ATOM 7063 O O . PRO A 1 919 ? -19.606 16.636 29.328 1.00 59.66 919 PRO A O 1
ATOM 7066 N N . ASP A 1 920 ? -17.445 16.026 29.396 1.00 71.69 920 ASP A N 1
ATOM 7067 C CA . ASP A 1 920 ? -17.674 14.646 28.952 1.00 71.69 920 ASP A CA 1
ATOM 7068 C C . ASP A 1 920 ? -18.710 13.932 29.843 1.00 71.69 920 ASP A C 1
ATOM 7070 O O . ASP A 1 920 ? -18.589 13.925 31.072 1.00 71.69 920 ASP A O 1
ATOM 7074 N N . GLN A 1 921 ? -19.697 13.260 29.238 1.00 74.81 921 GLN A N 1
ATOM 7075 C CA . GLN A 1 921 ? -20.757 12.528 29.960 1.00 74.81 921 GLN A CA 1
ATOM 7076 C C . GLN A 1 921 ? -20.200 11.508 30.971 1.00 74.81 921 GLN A C 1
ATOM 7078 O O . GLN A 1 921 ? -20.792 11.265 32.024 1.00 74.81 921 GLN A O 1
ATOM 7083 N N . GLU A 1 922 ? -19.034 10.922 30.681 1.00 76.50 922 GLU A N 1
ATOM 7084 C CA . GLU A 1 922 ? -18.367 9.981 31.583 1.00 76.50 922 GLU A CA 1
ATOM 7085 C C . GLU A 1 922 ? -17.774 10.653 32.824 1.00 76.50 922 GLU A C 1
ATOM 7087 O O . GLU A 1 922 ? -17.816 10.065 33.906 1.00 76.50 922 GLU A O 1
ATOM 7092 N N . LYS A 1 923 ? -17.278 11.891 32.708 1.00 81.25 923 LYS A N 1
ATOM 7093 C CA . LYS A 1 923 ? -16.751 12.649 33.852 1.00 81.25 923 LYS A CA 1
ATOM 7094 C C . LYS A 1 923 ? -17.863 12.944 34.853 1.00 81.25 923 LYS A C 1
ATOM 7096 O O . LYS A 1 923 ? -17.699 12.656 36.036 1.00 81.25 923 LYS A O 1
ATOM 7101 N N . TRP A 1 924 ? -19.027 13.395 34.381 1.00 82.62 924 TRP A N 1
ATOM 7102 C CA . TRP A 1 924 ? -20.199 13.620 35.237 1.00 82.62 924 TRP A CA 1
ATOM 7103 C C . TRP A 1 924 ? -20.700 12.352 35.923 1.00 82.62 924 TRP A C 1
ATOM 7105 O O . TRP A 1 924 ? -21.060 12.382 37.099 1.00 82.62 924 TRP A O 1
ATOM 7115 N N . PHE A 1 925 ? -20.668 11.216 35.223 1.00 84.75 925 PHE A N 1
ATOM 7116 C CA . PHE A 1 925 ? -21.007 9.930 35.823 1.00 84.75 925 PHE A CA 1
ATOM 7117 C C . PHE A 1 925 ? -20.065 9.570 36.982 1.00 84.75 925 PHE A C 1
ATOM 7119 O O . PHE A 1 925 ? -20.524 9.143 38.044 1.00 84.75 925 PHE A O 1
ATOM 7126 N N . TRP A 1 926 ? -18.753 9.744 36.806 1.00 85.56 926 TRP A N 1
ATOM 7127 C CA . TRP A 1 926 ? -17.775 9.434 37.851 1.00 85.56 926 TRP A CA 1
ATOM 7128 C C . TRP A 1 926 ? -17.795 10.439 39.013 1.00 85.56 926 TRP A C 1
ATOM 7130 O O . TRP A 1 926 ? -17.615 10.023 40.158 1.00 85.56 926 TRP A O 1
ATOM 7140 N N . LEU A 1 927 ? -18.118 11.712 38.758 1.00 85.81 927 LEU A N 1
ATOM 7141 C CA . LEU A 1 927 ? -18.404 12.703 39.806 1.00 85.81 927 LEU A CA 1
ATOM 7142 C C . LEU A 1 927 ? -19.638 12.315 40.627 1.00 85.81 927 LEU A C 1
ATOM 7144 O O . LEU A 1 927 ? -19.580 12.289 41.854 1.00 85.81 927 LEU A O 1
ATOM 7148 N N . ALA A 1 928 ? -20.731 11.919 39.966 1.00 86.69 928 ALA A N 1
ATOM 7149 C CA . ALA A 1 928 ? -21.933 11.440 40.647 1.00 86.69 928 ALA A CA 1
ATOM 7150 C C . ALA A 1 928 ? -21.628 10.221 41.531 1.00 86.69 928 ALA A C 1
ATOM 7152 O O . ALA A 1 928 ? -22.078 10.130 42.671 1.00 86.69 928 ALA A O 1
ATOM 7153 N N . VAL A 1 929 ? -20.809 9.292 41.028 1.00 86.12 929 VAL A N 1
ATOM 7154 C CA . VAL A 1 929 ? -20.329 8.141 41.797 1.00 86.12 929 VAL A CA 1
ATOM 7155 C C . VAL A 1 929 ? -19.527 8.568 43.031 1.00 86.12 929 VAL A C 1
ATOM 7157 O O . VAL A 1 929 ? -19.748 8.000 44.103 1.00 86.12 929 VAL A O 1
ATOM 7160 N N . ALA A 1 930 ? -18.602 9.522 42.893 1.00 87.62 930 ALA A N 1
ATOM 7161 C CA . ALA A 1 930 ? -17.791 10.012 44.005 1.00 87.62 930 ALA A CA 1
ATOM 7162 C C . ALA A 1 930 ? -18.668 10.624 45.108 1.00 87.62 930 ALA A C 1
ATOM 7164 O O . ALA A 1 930 ? -18.504 10.276 46.276 1.00 87.62 930 ALA A O 1
ATOM 7165 N N . GLU A 1 931 ? -19.659 11.435 44.737 1.00 88.62 931 GLU A N 1
ATOM 7166 C CA . GLU A 1 931 ? -20.610 12.047 45.671 1.00 88.62 931 GLU A CA 1
ATOM 7167 C C . GLU A 1 931 ? -21.467 11.015 46.424 1.00 88.62 931 GLU A C 1
ATOM 7169 O O . GLU A 1 931 ? -21.633 11.102 47.644 1.00 88.62 931 GLU A O 1
ATOM 7174 N N . VAL A 1 932 ? -21.942 9.957 45.746 1.00 87.94 932 VAL A N 1
ATOM 7175 C CA . VAL A 1 932 ? -22.651 8.856 46.429 1.00 87.94 932 VAL A CA 1
ATOM 7176 C C . VAL A 1 932 ? -21.751 8.179 47.462 1.00 87.94 932 VAL A C 1
ATOM 7178 O O . VAL A 1 932 ? -22.201 7.862 48.566 1.00 87.94 932 VAL A O 1
ATOM 7181 N N . VAL A 1 933 ? -20.488 7.922 47.114 1.00 86.69 933 VAL A N 1
ATOM 7182 C CA . VAL A 1 933 ? -19.526 7.289 48.026 1.00 86.69 933 VAL A CA 1
ATOM 7183 C C . VAL A 1 933 ? -19.215 8.200 49.210 1.00 86.69 933 VAL A C 1
ATOM 7185 O O . VAL A 1 933 ? -19.179 7.716 50.340 1.00 86.69 933 VAL A O 1
ATOM 7188 N N . HIS A 1 934 ? -19.072 9.506 48.979 1.00 87.81 934 HIS A N 1
ATOM 7189 C CA . HIS A 1 934 ? -18.870 10.502 50.029 1.00 87.81 934 HIS A CA 1
ATOM 7190 C C . HIS A 1 934 ? -20.034 10.493 51.027 1.00 87.81 934 HIS A C 1
ATOM 7192 O O . HIS A 1 934 ? -19.820 10.321 52.230 1.00 87.81 934 HIS A O 1
ATOM 7198 N N . GLY A 1 935 ? -21.273 10.571 50.529 1.00 85.69 935 GLY A N 1
ATOM 7199 C CA . GLY A 1 935 ? -22.473 10.506 51.361 1.00 85.69 935 GLY A CA 1
ATOM 7200 C C . GLY A 1 935 ? -22.554 9.208 52.170 1.00 85.69 935 GLY A C 1
ATOM 7201 O O . GLY A 1 935 ? -22.806 9.238 53.374 1.00 85.69 935 GLY A O 1
ATOM 7202 N N . LYS A 1 936 ? -22.264 8.054 51.554 1.00 84.94 936 LYS A N 1
ATOM 7203 C CA . LYS A 1 936 ? -22.243 6.761 52.261 1.00 84.94 936 LYS A CA 1
ATOM 7204 C C . LYS A 1 936 ? -21.139 6.666 53.313 1.00 84.94 936 LYS A C 1
ATOM 7206 O O . LYS A 1 936 ? -21.389 6.119 54.384 1.00 84.94 936 LYS A O 1
ATOM 7211 N N . GLY A 1 937 ? -19.950 7.199 53.032 1.00 84.31 937 GLY A N 1
ATOM 7212 C CA . GLY A 1 937 ? -18.852 7.268 53.995 1.00 84.31 937 GLY A CA 1
ATOM 7213 C C . GLY A 1 937 ? -19.244 8.067 55.239 1.00 84.31 937 GLY A C 1
ATOM 7214 O O . GLY A 1 937 ? -19.016 7.615 56.357 1.00 84.31 937 GLY A O 1
ATOM 7215 N N . LEU A 1 938 ? -19.923 9.205 55.059 1.00 84.69 938 LEU A N 1
ATOM 7216 C CA . LEU A 1 938 ? -20.441 10.018 56.166 1.00 84.69 938 LEU A CA 1
ATOM 7217 C C . LEU A 1 938 ? -21.535 9.298 56.966 1.00 84.69 938 LEU A C 1
ATOM 7219 O O . LEU A 1 938 ? -21.531 9.365 58.194 1.00 84.69 938 LEU A O 1
ATOM 7223 N N . VAL A 1 939 ? -22.439 8.573 56.297 1.00 82.62 939 VAL A N 1
ATOM 7224 C CA . VAL A 1 939 ? -23.469 7.761 56.971 1.00 82.62 939 VAL A CA 1
ATOM 7225 C C . VAL A 1 939 ? -22.838 6.627 57.785 1.00 82.62 939 VAL A C 1
ATOM 7227 O O . VAL A 1 939 ? -23.276 6.363 58.902 1.00 82.62 939 VAL A O 1
ATOM 7230 N N . ALA A 1 940 ? -21.784 5.986 57.279 1.00 81.88 940 ALA A N 1
ATOM 7231 C CA . ALA A 1 940 ? -21.084 4.915 57.988 1.00 81.88 940 ALA A CA 1
ATOM 7232 C C . ALA A 1 940 ? -20.288 5.404 59.218 1.00 81.88 940 ALA A C 1
ATOM 7234 O O . ALA A 1 940 ? -20.011 4.623 60.129 1.00 81.88 940 ALA A O 1
ATOM 7235 N N . LEU A 1 941 ? -19.955 6.700 59.285 1.00 82.00 941 LEU A N 1
ATOM 7236 C CA . LEU A 1 941 ? -19.330 7.335 60.453 1.00 82.00 941 LEU A CA 1
ATOM 7237 C C . LEU A 1 941 ? -20.318 7.660 61.588 1.00 82.00 941 LEU A C 1
ATOM 7239 O O . LEU A 1 941 ? -19.886 8.085 62.665 1.00 82.00 941 LEU A O 1
ATOM 7243 N N . LEU A 1 942 ? -21.625 7.472 61.375 1.00 77.88 942 LEU A N 1
ATOM 7244 C CA . LEU A 1 942 ? -22.641 7.719 62.394 1.00 77.88 942 LEU A CA 1
ATOM 7245 C C . LEU A 1 942 ? -22.548 6.662 63.495 1.00 77.88 942 LEU A C 1
ATOM 7247 O O . LEU A 1 942 ? -22.800 5.479 63.269 1.00 77.88 942 LEU A O 1
ATOM 7251 N N . ARG A 1 943 ? -22.235 7.105 64.714 1.00 75.88 943 ARG A N 1
ATOM 7252 C CA . ARG A 1 943 ? -22.260 6.264 65.918 1.00 75.88 943 ARG A CA 1
ATOM 7253 C C . ARG A 1 943 ? -23.226 6.875 66.931 1.00 75.88 943 ARG A C 1
ATOM 7255 O O . ARG A 1 943 ? -22.795 7.701 67.734 1.00 75.88 943 ARG A O 1
ATOM 7262 N N . PRO A 1 944 ? -24.518 6.487 66.900 1.00 69.31 944 PRO A N 1
ATOM 7263 C CA . PRO A 1 944 ? -25.562 7.097 67.727 1.00 69.31 944 PRO A CA 1
ATOM 7264 C C . PRO A 1 944 ? -25.284 7.055 69.236 1.00 69.31 944 PRO A C 1
ATOM 7266 O O . PRO A 1 944 ? -25.769 7.910 69.963 1.00 69.31 944 PRO A O 1
ATOM 7269 N N . GLU A 1 945 ? -24.497 6.079 69.693 1.00 66.31 945 GLU A N 1
ATOM 7270 C CA . GLU A 1 945 ? -24.180 5.857 71.110 1.00 66.31 945 GLU A CA 1
ATOM 7271 C C . GLU A 1 945 ? -22.969 6.661 71.618 1.00 66.31 945 GLU A C 1
ATOM 7273 O O . GLU A 1 945 ? -22.810 6.825 72.823 1.00 66.31 945 GLU A O 1
ATOM 7278 N N . LEU A 1 946 ? -22.101 7.151 70.722 1.00 70.25 946 LEU A N 1
ATOM 7279 C CA . LEU A 1 946 ? -20.797 7.742 71.076 1.00 70.25 946 LEU A CA 1
ATOM 7280 C C . LEU A 1 946 ? -20.660 9.226 70.700 1.00 70.25 946 LEU A C 1
ATOM 7282 O O . LEU A 1 946 ? -19.653 9.843 71.038 1.00 70.25 946 LEU A O 1
ATOM 7286 N N . GLN A 1 947 ? -21.618 9.790 69.959 1.00 77.00 947 GLN A N 1
ATOM 7287 C CA . GLN A 1 947 ? -21.539 11.142 69.397 1.00 77.00 947 GLN A CA 1
ATOM 7288 C C . GLN A 1 947 ? -22.635 12.054 69.954 1.00 77.00 947 GLN A C 1
ATOM 7290 O O . GLN A 1 947 ? -23.775 11.632 70.146 1.00 77.00 947 GLN A O 1
ATOM 7295 N N . ASP A 1 948 ? -22.302 13.335 70.135 1.00 75.25 948 ASP A N 1
ATOM 7296 C CA . ASP A 1 948 ? -23.273 14.361 70.512 1.00 75.25 948 ASP A CA 1
ATOM 7297 C C . ASP A 1 948 ? -24.362 14.514 69.442 1.00 75.25 948 ASP A C 1
ATOM 7299 O O . ASP A 1 948 ? -24.092 14.468 68.236 1.00 75.25 948 ASP A O 1
ATOM 7303 N N . HIS A 1 949 ? -25.595 14.783 69.879 1.00 68.12 949 HIS A N 1
ATOM 7304 C CA . HIS A 1 949 ? -26.764 14.900 68.998 1.00 68.12 949 HIS A CA 1
ATOM 7305 C C . HIS A 1 949 ? -26.547 15.895 67.845 1.00 68.12 949 HIS A C 1
ATOM 7307 O O . HIS A 1 949 ? -26.851 15.606 66.692 1.00 68.12 949 HIS A O 1
ATOM 7313 N N . HIS A 1 950 ? -25.913 17.029 68.134 1.00 75.06 950 HIS A N 1
ATOM 7314 C CA . HIS A 1 950 ? -25.615 18.065 67.148 1.00 75.06 950 HIS A CA 1
ATOM 7315 C C . HIS A 1 950 ? -24.518 17.660 66.140 1.00 75.06 950 HIS A C 1
ATOM 7317 O O . HIS A 1 950 ? -24.539 18.089 64.985 1.00 75.06 950 HIS A O 1
ATOM 7323 N N . ALA A 1 951 ? -23.561 16.814 66.539 1.00 74.38 951 ALA A N 1
ATOM 7324 C CA . ALA A 1 951 ? -22.557 16.266 65.625 1.00 74.38 951 ALA A CA 1
ATOM 7325 C C . ALA A 1 951 ? -23.178 15.222 64.680 1.00 74.38 951 ALA A C 1
ATOM 7327 O O . ALA A 1 951 ? -22.894 15.233 63.481 1.00 74.38 951 ALA A O 1
ATOM 7328 N N . LEU A 1 952 ? -24.083 14.386 65.204 1.00 74.62 952 LEU A N 1
ATOM 7329 C CA . LEU A 1 952 ? -24.878 13.437 64.420 1.00 74.62 952 LEU A CA 1
ATOM 7330 C C . LEU A 1 952 ? -25.753 14.159 63.388 1.00 74.62 952 LEU A C 1
ATOM 7332 O O . LEU A 1 952 ? -25.746 13.788 62.217 1.00 74.62 952 LEU A O 1
ATOM 7336 N N . GLU A 1 953 ? -26.471 15.209 63.790 1.00 73.69 953 GLU A N 1
ATOM 7337 C CA . GLU A 1 953 ? -27.323 15.991 62.884 1.00 73.69 953 GLU A CA 1
ATOM 7338 C C . GLU A 1 953 ? -26.515 16.679 61.775 1.00 73.69 953 GLU A C 1
ATOM 7340 O O . GLU A 1 953 ? -26.909 16.616 60.610 1.00 73.69 953 GLU A O 1
ATOM 7345 N N . ARG A 1 954 ? -25.339 17.242 62.089 1.00 80.44 954 ARG A N 1
ATOM 7346 C CA . ARG A 1 954 ? -24.442 17.844 61.084 1.00 80.44 954 ARG A CA 1
ATOM 7347 C C . ARG A 1 954 ? -23.876 16.833 60.087 1.00 80.44 954 ARG A C 1
ATOM 7349 O O . ARG A 1 954 ? -23.831 17.131 58.895 1.00 80.44 954 ARG A O 1
ATOM 7356 N N . LEU A 1 955 ? -23.430 15.660 60.543 1.00 80.12 955 LEU A N 1
ATOM 7357 C CA . LEU A 1 955 ? -22.907 14.612 59.653 1.00 80.12 955 LEU A CA 1
ATOM 7358 C C . LEU A 1 955 ? -23.991 14.103 58.707 1.00 80.12 955 LEU A C 1
ATOM 7360 O O . LEU A 1 955 ? -23.763 13.972 57.505 1.00 80.12 955 LEU A O 1
ATOM 7364 N N . LYS A 1 956 ? -25.189 13.871 59.245 1.00 77.31 956 LYS A N 1
ATOM 7365 C CA . LYS A 1 956 ? -26.326 13.454 58.439 1.00 77.31 956 LYS A CA 1
ATOM 7366 C C . LYS A 1 956 ? -26.768 14.549 57.456 1.00 77.31 956 LYS A C 1
ATOM 7368 O O . LYS A 1 956 ? -27.125 14.220 56.330 1.00 77.31 956 LYS A O 1
ATOM 7373 N N . GLN A 1 957 ? -26.732 15.831 57.844 1.00 82.88 957 GLN A N 1
ATOM 7374 C CA . GLN A 1 957 ? -27.068 16.947 56.949 1.00 82.88 957 GLN A CA 1
ATOM 7375 C C . GLN A 1 957 ? -26.126 16.980 55.743 1.00 82.88 957 GLN A C 1
ATOM 7377 O O . GLN A 1 957 ? -26.588 16.988 54.605 1.00 82.88 957 GLN A O 1
ATOM 7382 N N . LYS A 1 958 ? -24.813 16.913 55.990 1.00 83.44 958 LYS A N 1
ATOM 7383 C CA . LYS A 1 958 ? -23.811 16.863 54.920 1.00 83.44 958 LYS A CA 1
ATOM 7384 C C . LYS A 1 958 ? -23.993 15.641 54.022 1.00 83.44 958 LYS A C 1
ATOM 7386 O O . LYS A 1 958 ? -23.903 15.753 52.807 1.00 83.44 958 LYS A O 1
ATOM 7391 N N . ALA A 1 959 ? -24.312 14.478 54.595 1.00 85.50 959 ALA A N 1
ATOM 7392 C CA . ALA A 1 959 ? -24.590 13.283 53.800 1.00 85.50 959 ALA A CA 1
ATOM 7393 C C . ALA A 1 959 ? -25.775 13.484 52.833 1.00 85.50 959 ALA A C 1
ATOM 7395 O O . ALA A 1 959 ? -25.699 13.058 51.682 1.00 85.50 959 ALA A O 1
ATOM 7396 N N . LEU A 1 960 ? -26.846 14.160 53.268 1.00 84.19 960 LEU A N 1
ATOM 7397 C CA . LEU A 1 960 ? -27.989 14.488 52.408 1.00 84.19 960 LEU A CA 1
ATOM 7398 C C . LEU A 1 960 ? -27.619 15.463 51.284 1.00 84.19 960 LEU A C 1
ATOM 7400 O O . LEU A 1 960 ? -28.080 15.274 50.161 1.00 84.19 960 LEU A O 1
ATOM 7404 N N . GLU A 1 961 ? -26.791 16.471 51.566 1.00 85.88 961 GLU A N 1
ATOM 7405 C CA . GLU A 1 961 ? -26.282 17.415 50.559 1.00 85.88 961 GLU A CA 1
ATOM 7406 C C . GLU A 1 961 ? -25.507 16.671 49.454 1.00 85.88 961 GLU A C 1
ATOM 7408 O O . GLU A 1 961 ? -25.836 16.812 48.275 1.00 85.88 961 GLU A O 1
ATOM 7413 N N . HIS A 1 962 ? -24.595 15.766 49.825 1.00 87.75 962 HIS A N 1
ATOM 7414 C CA . HIS A 1 962 ? -23.843 14.939 48.872 1.00 87.75 962 HIS A CA 1
ATOM 7415 C C . HIS A 1 962 ? -24.739 13.999 48.042 1.00 87.75 962 HIS A C 1
ATOM 7417 O O . HIS A 1 962 ? -24.529 13.838 46.840 1.00 87.75 962 HIS A O 1
ATOM 7423 N N . PHE A 1 963 ? -25.801 13.415 48.617 1.00 88.88 963 PHE A N 1
ATOM 7424 C CA . PHE A 1 963 ? -26.749 12.609 47.829 1.00 88.88 963 PHE A CA 1
ATOM 7425 C C . PHE A 1 963 ? -27.568 13.441 46.831 1.00 88.88 963 PHE A C 1
ATOM 7427 O O . PHE A 1 963 ? -27.887 12.948 45.750 1.00 88.88 963 PHE A O 1
ATOM 7434 N N . VAL A 1 964 ? -27.898 14.695 47.157 1.00 86.00 964 VAL A N 1
ATOM 7435 C CA . VAL A 1 964 ? -28.573 15.610 46.221 1.00 86.00 964 VAL A CA 1
ATOM 7436 C C . VAL A 1 964 ? -27.629 16.025 45.092 1.00 86.00 964 VAL A C 1
ATOM 7438 O O . VAL A 1 964 ? -28.040 15.990 43.931 1.00 86.00 964 VAL A O 1
ATOM 7441 N N . ASN A 1 965 ? -26.364 16.323 45.399 1.00 86.69 965 ASN A N 1
ATOM 7442 C CA . ASN A 1 965 ? -25.346 16.637 44.392 1.00 86.69 965 ASN A CA 1
ATOM 7443 C C . ASN A 1 965 ? -25.052 15.426 43.486 1.00 86.69 965 ASN A C 1
ATOM 7445 O O . ASN A 1 965 ? -24.947 15.569 42.271 1.00 86.69 965 ASN A O 1
ATOM 7449 N N . ALA A 1 966 ? -25.055 14.205 44.031 1.00 86.75 966 ALA A N 1
ATOM 7450 C CA . ALA A 1 966 ? -24.969 12.981 43.234 1.00 86.75 966 ALA A CA 1
ATOM 7451 C C . ALA A 1 966 ? -26.137 12.819 42.245 1.00 86.75 966 ALA A C 1
ATOM 7453 O O . ALA A 1 966 ? -25.931 12.410 41.101 1.00 86.75 966 ALA A O 1
ATOM 7454 N N . ILE A 1 967 ? -27.366 13.142 42.671 1.00 85.81 967 ILE A N 1
ATOM 7455 C CA . ILE A 1 967 ? -28.544 13.145 41.790 1.00 85.81 967 ILE A CA 1
ATOM 7456 C C . ILE A 1 967 ? -28.376 14.211 40.704 1.00 85.81 967 ILE A C 1
ATOM 7458 O O . ILE A 1 967 ? -28.631 13.921 39.539 1.00 85.81 967 ILE A O 1
ATOM 7462 N N . LEU A 1 968 ? -27.915 15.412 41.061 1.00 84.62 968 LEU A N 1
ATOM 7463 C CA . LEU A 1 968 ? -27.663 16.508 40.125 1.00 84.62 968 LEU A CA 1
ATOM 7464 C C . LEU A 1 968 ? -26.663 16.102 39.033 1.00 84.62 968 LEU A C 1
ATOM 7466 O O . LEU A 1 968 ? -26.999 16.138 37.851 1.00 84.62 968 LEU A O 1
ATOM 7470 N N . TYR A 1 969 ? -25.473 15.638 39.420 1.00 85.44 969 TYR A N 1
ATOM 7471 C CA . TYR A 1 969 ? -24.435 15.206 38.478 1.00 85.44 969 TYR A CA 1
ATOM 7472 C C . TYR A 1 969 ? -24.878 13.999 37.643 1.00 85.44 969 TYR A C 1
ATOM 7474 O O . TYR A 1 969 ? -24.590 13.925 36.450 1.00 85.44 969 TYR A O 1
ATOM 7482 N N . GLY A 1 970 ? -25.639 13.072 38.232 1.00 82.94 970 GLY A N 1
ATOM 7483 C CA . GLY A 1 970 ? -26.194 11.928 37.511 1.00 82.94 970 GLY A CA 1
ATOM 7484 C C . GLY A 1 970 ? -27.260 12.312 36.475 1.00 82.94 970 GLY A C 1
ATOM 7485 O O . GLY A 1 970 ? -27.343 11.668 35.430 1.00 82.94 970 GLY A O 1
ATOM 7486 N N . VAL A 1 971 ? -28.045 13.368 36.723 1.00 81.31 971 VAL A N 1
ATOM 7487 C CA . VAL A 1 971 ? -29.015 13.920 35.757 1.00 81.31 971 VAL A CA 1
ATOM 7488 C C . VAL A 1 971 ? -28.288 14.549 34.565 1.00 81.31 971 VAL A C 1
ATOM 7490 O O . VAL A 1 971 ? -28.675 14.287 33.428 1.00 81.31 971 VAL A O 1
ATOM 7493 N N . VAL A 1 972 ? -27.211 15.306 34.812 1.00 78.56 972 VAL A N 1
ATOM 7494 C CA . VAL A 1 972 ? -26.382 15.929 33.760 1.00 78.56 972 VAL A CA 1
ATOM 7495 C C . VAL A 1 972 ? -25.629 14.874 32.934 1.00 78.56 972 VAL A C 1
ATOM 7497 O O . VAL A 1 972 ? -25.488 15.017 31.722 1.00 78.56 972 VAL A O 1
ATOM 7500 N N . ALA A 1 973 ? -25.201 13.768 33.555 1.00 77.00 973 ALA A N 1
ATOM 7501 C CA . ALA A 1 973 ? -24.498 12.683 32.867 1.00 77.00 973 ALA A CA 1
ATOM 7502 C C . ALA A 1 973 ? -25.333 12.001 31.764 1.00 77.00 973 ALA A C 1
ATOM 7504 O O . ALA A 1 973 ? -24.754 11.460 30.825 1.00 77.00 973 ALA A O 1
ATOM 7505 N N . GLY A 1 974 ? -26.672 12.017 31.850 1.00 71.75 974 GLY A N 1
ATOM 7506 C CA . GLY A 1 974 ? -27.577 11.548 30.795 1.00 71.75 974 GLY A CA 1
ATOM 7507 C C . GLY A 1 974 ? -27.996 10.064 30.886 1.00 71.75 974 GLY A C 1
ATOM 7508 O O . GLY A 1 974 ? -28.914 9.739 31.643 1.00 71.75 974 GLY A O 1
ATOM 7509 N N . PRO A 1 975 ? -27.441 9.139 30.067 1.00 60.81 975 PRO A N 1
ATOM 7510 C CA . PRO A 1 975 ? -28.083 7.853 29.763 1.00 60.81 975 PRO A CA 1
ATOM 7511 C C . PRO A 1 975 ? -27.976 6.780 30.863 1.00 60.81 975 PRO A C 1
ATOM 7513 O O . PRO A 1 975 ? -28.795 5.858 30.877 1.00 60.81 975 PRO A O 1
ATOM 7516 N N . ARG A 1 976 ? -27.009 6.872 31.790 1.00 66.06 976 ARG A N 1
ATOM 7517 C CA . ARG A 1 976 ? -26.803 5.883 32.871 1.00 66.06 976 ARG A CA 1
ATOM 7518 C C . ARG A 1 976 ? -27.635 6.237 34.109 1.00 66.06 976 ARG A C 1
ATOM 7520 O O . ARG A 1 976 ? -27.184 6.958 34.993 1.00 66.06 976 ARG A O 1
ATOM 7527 N N . LYS A 1 977 ? -28.851 5.696 34.177 1.00 71.50 977 LYS A N 1
ATOM 7528 C CA . LYS A 1 977 ? -29.848 6.013 35.220 1.00 71.50 977 LYS A CA 1
ATOM 7529 C C . LYS A 1 977 ? -29.594 5.315 36.560 1.00 71.50 977 LYS A C 1
ATOM 7531 O O . LYS A 1 977 ? -30.111 5.758 37.582 1.00 71.50 977 LYS A O 1
ATOM 7536 N N . ASP A 1 978 ? -28.768 4.273 36.565 1.00 77.75 978 ASP A N 1
ATOM 7537 C CA . ASP A 1 978 ? -28.536 3.411 37.730 1.00 77.75 978 ASP A CA 1
ATOM 7538 C C . ASP A 1 978 ? -27.918 4.170 38.911 1.00 77.75 978 ASP A C 1
ATOM 7540 O O . ASP A 1 978 ? -28.257 3.924 40.067 1.00 77.75 978 ASP A O 1
ATOM 7544 N N . VAL A 1 979 ? -27.035 5.138 38.635 1.00 82.12 979 VAL A N 1
ATOM 7545 C CA . VAL A 1 979 ? -26.416 5.961 39.688 1.00 82.12 979 VAL A CA 1
ATOM 7546 C C . VAL A 1 979 ? -27.430 6.916 40.307 1.00 82.12 979 VAL A C 1
ATOM 7548 O O . VAL A 1 979 ? -27.404 7.107 41.519 1.00 82.12 979 VAL A O 1
ATOM 7551 N N . VAL A 1 980 ? -28.356 7.458 39.510 1.00 83.25 980 VAL A N 1
ATOM 7552 C CA . VAL A 1 980 ? -29.431 8.330 40.006 1.00 83.25 980 VAL A CA 1
ATOM 7553 C C . VAL A 1 980 ? -30.409 7.534 40.872 1.00 83.25 980 VAL A C 1
ATOM 7555 O O . VAL A 1 980 ? -30.772 7.998 41.951 1.00 83.25 980 VAL A O 1
ATOM 7558 N N . ASP A 1 981 ? -30.784 6.319 40.452 1.00 81.25 981 ASP A N 1
ATOM 7559 C CA . ASP A 1 981 ? -31.635 5.428 41.255 1.00 81.25 981 ASP A CA 1
ATOM 7560 C C . ASP A 1 981 ? -30.950 5.054 42.578 1.00 81.25 981 ASP A C 1
ATOM 7562 O O . ASP A 1 981 ? -31.529 5.180 43.658 1.00 81.25 981 ASP A O 1
ATOM 7566 N N . HIS A 1 982 ? -29.667 4.688 42.525 1.00 82.75 982 HIS A N 1
ATOM 7567 C CA . HIS A 1 982 ? -28.887 4.359 43.719 1.00 82.75 982 HIS A CA 1
ATOM 7568 C C . HIS A 1 982 ? -28.725 5.548 44.673 1.00 82.75 982 HIS A C 1
ATOM 7570 O O . HIS A 1 982 ? -28.889 5.390 45.885 1.00 82.75 982 HIS A O 1
ATOM 7576 N N . ALA A 1 983 ? -28.443 6.745 44.151 1.00 85.44 983 ALA A N 1
ATOM 7577 C CA . ALA A 1 983 ? -28.351 7.972 44.940 1.00 85.44 983 ALA A CA 1
ATOM 7578 C C . ALA A 1 983 ? -29.698 8.321 45.596 1.00 85.44 983 ALA A C 1
ATOM 7580 O O . ALA A 1 983 ? -29.739 8.623 46.789 1.00 85.44 983 ALA A O 1
ATOM 7581 N N . ALA A 1 984 ? -30.807 8.189 44.861 1.00 83.19 984 ALA A N 1
ATOM 7582 C CA . ALA A 1 984 ? -32.157 8.414 45.372 1.00 83.19 984 ALA A CA 1
ATOM 7583 C C . ALA A 1 984 ? -32.543 7.416 46.482 1.00 83.19 984 ALA A C 1
ATOM 7585 O O . ALA A 1 984 ? -33.125 7.819 47.492 1.00 83.19 984 ALA A O 1
ATOM 7586 N N . ARG A 1 985 ? -32.150 6.137 46.368 1.00 84.31 985 ARG A N 1
ATOM 7587 C CA . ARG A 1 985 ? -32.314 5.142 47.450 1.00 84.31 985 ARG A CA 1
ATOM 7588 C C . ARG A 1 985 ? -31.516 5.522 48.698 1.00 84.31 985 ARG A C 1
ATOM 7590 O O . ARG A 1 985 ? -32.013 5.388 49.815 1.00 84.31 985 ARG A O 1
ATOM 7597 N N . CYS A 1 986 ? -30.290 6.014 48.528 1.00 82.81 986 CYS A N 1
ATOM 7598 C CA . CYS A 1 986 ? -29.459 6.465 49.648 1.00 82.81 986 CYS A CA 1
ATOM 7599 C C . CYS A 1 986 ? -30.036 7.716 50.326 1.00 82.81 986 CYS A C 1
ATOM 7601 O O . CYS A 1 986 ? -30.067 7.781 51.558 1.00 82.81 986 CYS A O 1
ATOM 7603 N N . LEU A 1 987 ? -30.554 8.663 49.536 1.00 82.69 987 LEU A N 1
ATOM 7604 C CA . LEU A 1 987 ? -31.263 9.845 50.023 1.00 82.69 987 LEU A CA 1
ATOM 7605 C C . LEU A 1 987 ? -32.480 9.441 50.863 1.00 82.69 987 LEU A C 1
ATOM 7607 O O . LEU A 1 987 ? -32.637 9.925 51.984 1.00 82.69 987 LEU A O 1
ATOM 7611 N N . TRP A 1 988 ? -33.296 8.510 50.362 1.00 80.56 988 TRP A N 1
ATOM 7612 C CA . TRP A 1 988 ? -34.447 7.962 51.082 1.00 80.56 988 TRP A CA 1
ATOM 7613 C C . TRP A 1 988 ? -34.044 7.328 52.419 1.00 80.56 988 TRP A C 1
ATOM 7615 O O . TRP A 1 988 ? -34.513 7.754 53.475 1.00 80.56 988 TRP A O 1
ATOM 7625 N N . ASN A 1 989 ? -33.121 6.362 52.386 1.00 81.75 989 ASN A N 1
ATOM 7626 C CA . ASN A 1 989 ? -32.687 5.624 53.576 1.00 81.75 989 ASN A CA 1
ATOM 7627 C C . ASN A 1 989 ? -32.124 6.550 54.660 1.00 81.75 989 ASN A C 1
ATOM 7629 O O . ASN A 1 989 ? -32.400 6.368 55.844 1.00 81.75 989 ASN A O 1
ATOM 7633 N N . THR A 1 990 ? -31.369 7.572 54.257 1.00 77.81 990 THR A N 1
ATOM 7634 C CA . THR A 1 990 ? -30.794 8.550 55.188 1.00 77.81 990 THR A CA 1
ATOM 7635 C C . THR A 1 990 ? -31.874 9.470 55.759 1.00 77.81 990 THR A C 1
ATOM 7637 O O . THR A 1 990 ? -31.883 9.726 56.966 1.00 77.81 990 THR A O 1
ATOM 7640 N N . SER A 1 991 ? -32.832 9.899 54.930 1.00 74.00 991 SER A N 1
ATOM 7641 C CA . SER A 1 991 ? -33.951 10.765 55.334 1.00 74.00 991 SER A CA 1
ATOM 7642 C C . SER A 1 991 ? -34.849 10.112 56.388 1.00 74.00 991 SER A C 1
ATOM 7644 O O . SER A 1 991 ? -35.287 10.777 57.325 1.00 74.00 991 SER A O 1
ATOM 7646 N N . MET A 1 992 ? -35.043 8.791 56.321 1.00 71.00 992 MET A N 1
ATOM 7647 C CA . MET A 1 992 ? -35.816 8.043 57.324 1.00 71.00 992 MET A CA 1
ATOM 7648 C C . MET A 1 992 ? -35.265 8.205 58.749 1.00 71.00 992 MET A C 1
ATOM 7650 O O . MET A 1 992 ? -36.027 8.234 59.715 1.00 71.00 992 MET A O 1
ATOM 7654 N N . THR A 1 993 ? -33.951 8.393 58.900 1.00 68.62 993 THR A N 1
ATOM 7655 C CA . THR A 1 993 ? -33.317 8.565 60.218 1.00 68.62 993 THR A CA 1
ATOM 7656 C C . THR A 1 993 ? -33.552 9.941 60.857 1.00 68.62 993 THR A C 1
ATOM 7658 O O . THR A 1 993 ? -33.215 10.124 62.027 1.00 68.62 993 THR A O 1
ATOM 7661 N N . PHE A 1 994 ? -34.114 10.906 60.118 1.00 66.00 994 PHE A N 1
ATOM 7662 C CA . PHE A 1 994 ? -34.453 12.260 60.584 1.00 66.00 994 PHE A CA 1
ATOM 7663 C C . PHE A 1 994 ? -35.937 12.427 60.937 1.00 66.00 994 PHE A C 1
ATOM 7665 O O . PHE A 1 994 ? -36.320 13.427 61.538 1.00 66.00 994 PHE A O 1
ATOM 7672 N N . MET A 1 995 ? -36.786 11.445 60.620 1.00 61.28 995 MET A N 1
ATOM 7673 C CA . MET A 1 995 ? -38.232 11.530 60.876 1.00 61.28 995 MET A CA 1
ATOM 7674 C C . MET A 1 995 ? -38.597 11.441 62.373 1.00 61.28 995 MET A C 1
ATOM 7676 O O . MET A 1 995 ? -39.748 11.671 62.757 1.00 61.28 995 MET A O 1
ATOM 7680 N N . GLN A 1 996 ? -37.617 11.162 63.237 1.00 60.78 996 GLN A N 1
ATOM 7681 C CA . GLN A 1 996 ? -37.801 10.943 64.672 1.00 60.78 996 GLN A CA 1
ATOM 7682 C C . GLN A 1 996 ? -37.930 12.236 65.495 1.00 60.78 996 GLN A C 1
ATOM 7684 O O . GLN A 1 996 ? -38.674 12.240 66.471 1.00 60.78 996 GLN A O 1
ATOM 7689 N N . SER A 1 997 ? -37.256 13.333 65.126 1.00 60.47 997 SER A N 1
ATOM 7690 C CA . SER A 1 997 ? -37.291 14.594 65.884 1.00 60.47 997 SER A CA 1
ATOM 7691 C C . SER A 1 997 ? -37.691 15.778 65.003 1.00 60.47 997 SER A C 1
ATOM 7693 O O . SER A 1 997 ? -37.450 15.831 63.799 1.00 60.47 997 SER A O 1
ATOM 7695 N N . ARG A 1 998 ? -38.368 16.741 65.625 1.00 56.97 998 ARG A N 1
ATOM 7696 C CA . ARG A 1 998 ? -38.951 17.908 64.963 1.00 56.97 998 ARG A CA 1
ATOM 7697 C C . ARG A 1 998 ? -37.897 18.809 64.315 1.00 56.97 998 ARG A C 1
ATOM 7699 O O . ARG A 1 998 ? -38.087 19.248 63.184 1.00 56.97 998 ARG A O 1
ATOM 7706 N N . ALA A 1 999 ? -36.799 19.072 65.024 1.00 60.72 999 ALA A N 1
ATOM 7707 C CA . ALA A 1 999 ? -35.696 19.881 64.508 1.00 60.72 999 ALA A CA 1
ATOM 7708 C C . ALA A 1 999 ? -35.039 19.207 63.291 1.00 60.72 999 ALA A C 1
ATOM 7710 O O . ALA A 1 999 ? -34.740 19.866 62.300 1.00 60.72 999 ALA A O 1
ATOM 7711 N N . SER A 1 1000 ? -34.931 17.878 63.320 1.00 63.66 1000 SER A N 1
ATOM 7712 C CA . SER A 1 1000 ? -34.349 17.069 62.249 1.00 63.66 1000 SER A CA 1
ATOM 7713 C C . SER A 1 1000 ? -35.239 16.983 61.004 1.00 63.66 1000 SER A C 1
ATOM 7715 O O . SER A 1 1000 ? -34.716 16.984 59.892 1.00 63.66 1000 SER A O 1
ATOM 7717 N N . ARG A 1 1001 ? -36.573 16.983 61.146 1.00 67.31 1001 ARG A N 1
ATOM 7718 C CA . ARG A 1 1001 ? -37.500 17.030 59.996 1.00 67.31 1001 ARG A CA 1
ATOM 7719 C C . ARG A 1 1001 ? -37.385 18.326 59.196 1.00 67.31 1001 ARG A C 1
ATOM 7721 O O . ARG A 1 1001 ? -37.406 18.279 57.972 1.00 67.31 1001 ARG A O 1
ATOM 7728 N N . ALA A 1 1002 ? -37.219 19.471 59.861 1.00 67.00 1002 ALA A N 1
ATOM 7729 C CA . ALA A 1 1002 ? -37.042 20.754 59.174 1.00 67.00 1002 ALA A CA 1
ATOM 7730 C C . ALA A 1 1002 ? -35.772 20.774 58.297 1.00 67.00 1002 ALA A C 1
ATOM 7732 O O . ALA A 1 1002 ? -35.762 21.382 57.228 1.00 67.00 1002 ALA A O 1
ATOM 7733 N N . MET A 1 1003 ? -34.728 20.043 58.703 1.00 70.06 1003 MET A N 1
ATOM 7734 C CA . MET A 1 1003 ? -33.481 19.905 57.941 1.00 70.06 1003 MET A CA 1
ATOM 7735 C C . MET A 1 1003 ? -33.637 19.064 56.659 1.00 70.06 1003 MET A C 1
ATOM 7737 O O . MET A 1 1003 ? -32.824 19.201 55.748 1.00 70.06 1003 MET A O 1
ATOM 7741 N N . LEU A 1 1004 ? -34.684 18.233 56.547 1.00 71.12 1004 LEU A N 1
ATOM 7742 C CA . LEU A 1 1004 ? -34.970 17.423 55.351 1.00 71.12 1004 LEU A CA 1
ATOM 7743 C C . LEU A 1 1004 ? -35.635 18.206 54.217 1.00 71.12 1004 LEU A C 1
ATOM 7745 O O . LEU A 1 1004 ? -35.597 17.763 53.068 1.00 71.12 1004 LEU A O 1
ATOM 7749 N N . LEU A 1 1005 ? -36.250 19.350 54.524 1.00 73.00 1005 LEU A N 1
ATOM 7750 C CA . LEU A 1 1005 ? -37.084 20.079 53.575 1.00 73.00 1005 LEU A CA 1
ATOM 7751 C C . LEU A 1 1005 ? -36.288 20.514 52.335 1.00 73.00 1005 LEU A C 1
ATOM 7753 O O . LEU A 1 1005 ? -36.685 20.235 51.203 1.00 73.00 1005 LEU A O 1
ATOM 7757 N N . THR A 1 1006 ? -35.134 21.152 52.541 1.00 79.38 1006 THR A N 1
ATOM 7758 C CA . THR A 1 1006 ? -34.297 21.655 51.442 1.00 79.38 1006 THR A CA 1
ATOM 7759 C C . THR A 1 1006 ? -33.716 20.521 50.581 1.00 79.38 1006 THR A C 1
ATOM 7761 O O . THR A 1 1006 ? -33.882 20.594 49.358 1.00 79.38 1006 THR A O 1
ATOM 7764 N N . PRO A 1 1007 ? -33.101 19.458 51.148 1.00 80.00 1007 PRO A N 1
ATOM 7765 C CA . PRO A 1 1007 ? -32.589 18.334 50.360 1.00 80.00 1007 PRO A CA 1
ATOM 7766 C C . PRO A 1 1007 ? -33.673 17.566 49.592 1.00 80.00 1007 PRO A C 1
ATOM 7768 O O . PRO A 1 1007 ? -33.495 17.286 48.408 1.00 80.00 1007 PRO A O 1
ATOM 7771 N N . LEU A 1 1008 ? -34.820 17.265 50.216 1.00 78.62 1008 LEU A N 1
ATOM 7772 C CA . LEU A 1 1008 ? -35.906 16.526 49.557 1.00 78.62 1008 LEU A CA 1
ATOM 7773 C C . LEU A 1 1008 ? -36.568 17.343 48.444 1.00 78.62 1008 LEU A C 1
ATOM 7775 O O . LEU A 1 1008 ? -36.875 16.795 47.384 1.00 78.62 1008 LEU A O 1
ATOM 7779 N N . ARG A 1 1009 ? -36.743 18.657 48.635 1.00 78.50 1009 ARG A N 1
ATOM 7780 C CA . ARG A 1 1009 ? -37.276 19.549 47.595 1.00 78.50 1009 ARG A CA 1
ATOM 7781 C C . ARG A 1 1009 ? -36.356 19.604 46.378 1.00 78.50 1009 ARG A C 1
ATOM 7783 O O . ARG A 1 1009 ? -36.821 19.449 45.252 1.00 78.50 1009 ARG A O 1
ATOM 7790 N N . LYS A 1 1010 ? -35.047 19.776 46.596 1.00 80.44 1010 LYS A N 1
ATOM 7791 C CA . LYS A 1 1010 ? -34.057 19.764 45.507 1.00 80.44 1010 LYS A CA 1
ATOM 7792 C C . LYS A 1 1010 ? -34.001 18.398 44.819 1.00 80.44 1010 LYS A C 1
ATOM 7794 O O . LYS A 1 1010 ? -34.132 18.333 43.601 1.00 80.44 1010 LYS A O 1
ATOM 7799 N N . GLY A 1 1011 ? -33.895 17.309 45.583 1.00 80.88 1011 GLY A N 1
ATOM 7800 C CA . GLY A 1 1011 ? -33.864 15.946 45.049 1.00 80.88 1011 GLY A CA 1
ATOM 7801 C C . GLY A 1 1011 ? -35.091 15.639 44.189 1.00 80.88 1011 GLY A C 1
ATOM 7802 O O . GLY A 1 1011 ? -34.962 15.334 43.010 1.00 80.88 1011 GLY A O 1
ATOM 7803 N N . THR A 1 1012 ? -36.301 15.811 44.723 1.00 79.12 1012 THR A N 1
ATOM 7804 C CA . THR A 1 1012 ? -37.547 15.547 43.977 1.00 79.12 1012 THR A CA 1
ATOM 7805 C C . THR A 1 1012 ? -37.758 16.456 42.764 1.00 79.12 1012 THR A C 1
ATOM 7807 O O . THR A 1 1012 ? -38.412 16.034 41.810 1.00 79.12 1012 THR A O 1
ATOM 7810 N N . HIS A 1 1013 ? -37.210 17.677 42.761 1.00 82.44 1013 HIS A N 1
ATOM 7811 C CA . HIS A 1 1013 ? -37.200 18.553 41.588 1.00 82.44 1013 HIS A CA 1
ATOM 7812 C C . HIS A 1 1013 ? -36.298 17.998 40.474 1.00 82.44 1013 HIS A C 1
ATOM 7814 O O . HIS A 1 1013 ? -36.723 17.916 39.322 1.00 82.44 1013 HIS A O 1
ATOM 7820 N N . LEU A 1 1014 ? -35.081 17.563 40.816 1.00 80.06 1014 LEU A N 1
ATOM 7821 C CA . LEU A 1 1014 ? -34.109 17.011 39.865 1.00 80.06 1014 LEU A CA 1
ATOM 7822 C C . LEU A 1 1014 ? -34.577 15.685 39.248 1.00 80.06 1014 LEU A C 1
ATOM 7824 O O . LEU A 1 1014 ? -34.459 15.479 38.039 1.00 80.06 1014 LEU A O 1
ATOM 7828 N N . LEU A 1 1015 ? -35.207 14.821 40.049 1.00 80.75 1015 LEU A N 1
ATOM 7829 C CA . LEU A 1 1015 ? -35.731 13.523 39.606 1.00 80.75 1015 LEU A CA 1
ATOM 7830 C C . LEU A 1 1015 ? -36.889 13.641 38.587 1.00 80.75 1015 LEU A C 1
ATOM 7832 O O . LEU A 1 1015 ? -37.291 12.627 38.017 1.00 80.75 1015 LEU A O 1
ATOM 7836 N N . ARG A 1 1016 ? -37.417 14.850 38.313 1.00 77.69 1016 ARG A N 1
ATOM 7837 C CA . ARG A 1 1016 ? -38.411 15.098 37.245 1.00 77.69 1016 ARG A CA 1
ATOM 7838 C C . ARG A 1 1016 ? -37.820 14.936 35.843 1.00 77.69 1016 ARG A C 1
ATOM 7840 O O . ARG A 1 1016 ? -38.528 14.507 34.937 1.00 77.69 1016 ARG A O 1
ATOM 7847 N N . ARG A 1 1017 ? -36.533 15.260 35.659 1.00 73.75 1017 ARG A N 1
ATOM 7848 C CA . ARG A 1 1017 ? -35.851 15.188 34.351 1.00 73.75 1017 ARG A CA 1
ATOM 7849 C C . ARG A 1 1017 ? -35.488 13.749 33.950 1.00 73.75 1017 ARG A C 1
ATOM 7851 O O . ARG A 1 1017 ? -35.207 13.499 32.783 1.00 73.75 1017 ARG A O 1
ATOM 7858 N N . VAL A 1 1018 ? -35.529 12.788 34.883 1.00 75.06 1018 VAL A N 1
ATOM 7859 C CA . VAL A 1 1018 ? -35.060 11.402 34.677 1.00 75.06 1018 VAL A CA 1
ATOM 7860 C C . VAL A 1 1018 ? -36.158 10.391 35.010 1.00 75.06 1018 VAL A C 1
ATOM 7862 O O . VAL A 1 1018 ? -36.871 10.534 35.996 1.00 75.06 1018 VAL A O 1
ATOM 7865 N N . ARG A 1 1019 ? -36.301 9.328 34.206 1.00 70.31 1019 ARG A N 1
ATOM 7866 C CA . ARG A 1 1019 ? -37.203 8.195 34.506 1.00 70.31 1019 ARG A CA 1
ATOM 7867 C C . ARG A 1 1019 ? -36.551 7.253 35.524 1.00 70.31 1019 ARG A C 1
ATOM 7869 O O . ARG A 1 1019 ? -35.507 6.691 35.215 1.00 70.31 1019 ARG A O 1
ATOM 7876 N N . ILE A 1 1020 ? -37.169 7.093 36.691 1.00 75.19 1020 ILE A N 1
ATOM 7877 C CA . ILE A 1 1020 ? -36.691 6.303 37.843 1.00 75.19 1020 ILE A CA 1
ATOM 7878 C C . ILE A 1 1020 ? -37.805 5.343 38.259 1.00 75.19 1020 ILE A C 1
ATOM 7880 O O . ILE A 1 1020 ? -38.940 5.521 37.804 1.00 75.19 1020 ILE A O 1
ATOM 7884 N N . ASP A 1 1021 ? -37.487 4.352 39.096 1.00 77.62 1021 ASP A N 1
ATOM 7885 C CA . ASP A 1 1021 ? -38.472 3.485 39.740 1.00 77.62 1021 ASP A CA 1
ATOM 7886 C C . ASP A 1 1021 ? -39.656 4.321 40.282 1.00 77.62 1021 ASP A C 1
ATOM 7888 O O . ASP A 1 1021 ? -39.469 5.188 41.152 1.00 77.62 1021 ASP A O 1
ATOM 7892 N N . PRO A 1 1022 ? -40.874 4.116 39.744 1.00 71.56 1022 PRO A N 1
ATOM 7893 C CA . PRO A 1 1022 ? -42.054 4.865 40.146 1.00 71.56 1022 PRO A CA 1
ATOM 7894 C C . PRO A 1 1022 ? -42.362 4.771 41.640 1.00 71.56 1022 PRO A C 1
ATOM 7896 O O . PRO A 1 1022 ? -42.851 5.744 42.214 1.00 71.56 1022 PRO A O 1
ATOM 7899 N N . SER A 1 1023 ? -42.028 3.640 42.270 1.00 73.38 1023 SER A N 1
ATOM 7900 C CA . SER A 1 1023 ? -42.254 3.410 43.699 1.00 73.38 1023 SER A CA 1
ATOM 7901 C C . SER A 1 1023 ? -41.343 4.289 44.563 1.00 73.38 1023 SER A C 1
ATOM 7903 O O . SER A 1 1023 ? -41.808 4.991 45.460 1.00 73.38 1023 SER A O 1
ATOM 7905 N N . LEU A 1 1024 ? -40.049 4.351 44.234 1.00 76.81 1024 LEU A N 1
ATOM 7906 C CA . LEU A 1 1024 ? -39.071 5.203 44.913 1.00 76.81 1024 LEU A CA 1
ATOM 7907 C C . LEU A 1 1024 ? -39.415 6.688 44.758 1.00 76.81 1024 LEU A C 1
ATOM 7909 O O . LEU A 1 1024 ? -39.284 7.468 45.704 1.00 76.81 1024 LEU A O 1
ATOM 7913 N N . ARG A 1 1025 ? -39.890 7.081 43.571 1.00 77.75 1025 ARG A N 1
ATOM 7914 C CA . ARG A 1 1025 ? -40.345 8.448 43.309 1.00 77.75 1025 ARG A CA 1
ATOM 7915 C C . ARG A 1 1025 ? -41.575 8.807 44.145 1.00 77.75 1025 ARG A C 1
ATOM 7917 O O . ARG A 1 1025 ? -41.597 9.891 44.727 1.00 77.75 1025 ARG A O 1
ATOM 7924 N N . ALA A 1 1026 ? -42.569 7.921 44.212 1.00 72.69 1026 ALA A N 1
ATOM 7925 C CA . ALA A 1 1026 ? -43.759 8.115 45.037 1.00 72.69 1026 ALA A CA 1
ATOM 7926 C C . ALA A 1 1026 ? -43.385 8.253 46.520 1.00 72.69 1026 ALA A C 1
ATOM 7928 O O . ALA A 1 1026 ? -43.801 9.214 47.164 1.00 72.69 1026 ALA A O 1
ATOM 7929 N N . ASN A 1 1027 ? -42.502 7.381 47.015 1.00 74.00 1027 ASN A N 1
ATOM 7930 C CA . ASN A 1 1027 ? -41.997 7.420 48.386 1.00 74.00 1027 ASN A CA 1
ATOM 7931 C C . ASN A 1 1027 ? -41.324 8.763 48.708 1.00 74.00 1027 ASN A C 1
ATOM 7933 O O . ASN A 1 1027 ? -41.670 9.407 49.695 1.00 74.00 1027 ASN A O 1
ATOM 7937 N N . LEU A 1 1028 ? -40.415 9.253 47.859 1.00 75.44 1028 LEU A N 1
ATOM 7938 C CA . LEU A 1 1028 ? -39.743 10.540 48.087 1.00 75.44 1028 LEU A CA 1
ATOM 7939 C C . LEU A 1 1028 ? -40.716 11.732 48.105 1.00 75.44 1028 LEU A C 1
ATOM 7941 O O . LEU A 1 1028 ? -40.569 12.612 48.956 1.00 75.44 1028 LEU A O 1
ATOM 7945 N N . TYR A 1 1029 ? -41.720 11.758 47.219 1.00 73.62 1029 TYR A N 1
ATOM 7946 C CA . TYR A 1 1029 ? -42.774 12.781 47.256 1.00 73.62 1029 TYR A CA 1
ATOM 7947 C C . TYR A 1 1029 ? -43.652 12.664 48.502 1.00 73.62 1029 TYR A C 1
ATOM 7949 O O . TYR A 1 1029 ? -43.978 13.683 49.107 1.00 73.62 1029 TYR A O 1
ATOM 7957 N N . TYR A 1 1030 ? -43.981 11.442 48.919 1.00 72.31 1030 TYR A N 1
ATOM 7958 C CA . TYR A 1 1030 ? -44.715 11.184 50.152 1.00 72.31 1030 TYR A CA 1
ATOM 7959 C C . TYR A 1 1030 ? -43.949 11.710 51.372 1.00 72.31 1030 TYR A C 1
ATOM 7961 O O . TYR A 1 1030 ? -44.504 12.473 52.158 1.00 72.31 1030 TYR A O 1
ATOM 7969 N N . CYS A 1 1031 ? -42.650 11.415 51.495 1.00 70.62 1031 CYS A N 1
ATOM 7970 C CA . CYS A 1 1031 ? -41.822 11.962 52.574 1.00 70.62 1031 CYS A CA 1
ATOM 7971 C C . CYS A 1 1031 ? -41.726 13.489 52.538 1.00 70.62 1031 CYS A C 1
ATOM 7973 O O . CYS A 1 1031 ? -41.786 14.115 53.592 1.00 70.62 1031 CYS A O 1
ATOM 7975 N N . LEU A 1 1032 ? -41.611 14.107 51.359 1.00 72.00 1032 LEU A N 1
ATOM 7976 C CA . LEU A 1 1032 ? -41.594 15.567 51.243 1.00 72.00 1032 LEU A CA 1
ATOM 7977 C C . LEU A 1 1032 ? -42.920 16.192 51.711 1.00 72.00 1032 LEU A C 1
ATOM 7979 O O . LEU A 1 1032 ? -42.902 17.155 52.477 1.00 72.00 1032 LEU A O 1
ATOM 7983 N N . LEU A 1 1033 ? -44.059 15.624 51.305 1.00 69.12 1033 LEU A N 1
ATOM 7984 C CA . LEU A 1 1033 ? -45.387 16.077 51.733 1.00 69.12 1033 LEU A CA 1
ATOM 7985 C C . LEU A 1 1033 ? -45.605 15.859 53.234 1.00 69.12 1033 LEU A C 1
ATOM 7987 O O . LEU A 1 1033 ? -46.103 16.751 53.914 1.00 69.12 1033 LEU A O 1
ATOM 7991 N N . GLN A 1 1034 ? -45.157 14.726 53.777 1.00 66.50 1034 GLN A N 1
ATOM 7992 C CA . GLN A 1 1034 ? -45.191 14.446 55.214 1.00 66.50 1034 GLN A CA 1
ATOM 7993 C C . GLN A 1 1034 ? -44.316 15.417 56.015 1.00 66.50 1034 GLN A C 1
ATOM 7995 O O . GLN A 1 1034 ? -44.734 15.890 57.065 1.00 66.50 1034 GLN A O 1
ATOM 8000 N N . VAL A 1 1035 ? -43.124 15.775 55.529 1.00 66.88 1035 VAL A N 1
ATOM 8001 C CA . VAL A 1 1035 ? -42.267 16.785 56.178 1.00 66.88 1035 VAL A CA 1
ATOM 8002 C C . VAL A 1 1035 ? -42.924 18.170 56.156 1.00 66.88 1035 VAL A C 1
ATOM 8004 O O . VAL A 1 1035 ? -42.868 18.880 57.161 1.00 66.88 1035 VAL A O 1
ATOM 8007 N N . LEU A 1 1036 ? -43.593 18.531 55.056 1.00 64.19 1036 LEU A N 1
ATOM 8008 C CA . LEU A 1 1036 ? -44.381 19.765 54.944 1.00 64.19 1036 LEU A CA 1
ATOM 8009 C C . LEU A 1 1036 ? -45.590 19.776 55.901 1.00 64.19 1036 LEU A C 1
ATOM 8011 O O . LEU A 1 1036 ? -45.915 20.822 56.458 1.00 64.19 1036 LEU A O 1
ATOM 8015 N N . LEU A 1 1037 ? -46.210 18.616 56.142 1.00 57.38 1037 LEU A N 1
ATOM 8016 C CA . LEU A 1 1037 ? -47.341 18.433 57.061 1.00 57.38 1037 LEU A CA 1
ATOM 8017 C C . LEU A 1 1037 ? -46.930 18.343 58.548 1.00 57.38 1037 LEU A C 1
ATOM 8019 O O . LEU A 1 1037 ? -47.668 18.804 59.416 1.00 57.38 1037 LEU A O 1
ATOM 8023 N N . ALA A 1 1038 ? -45.766 17.761 58.865 1.00 54.69 1038 ALA A N 1
ATOM 8024 C CA . ALA A 1 1038 ? -45.403 17.291 60.211 1.00 54.69 1038 ALA A CA 1
ATOM 8025 C C . ALA A 1 1038 ? -44.340 18.132 60.950 1.00 54.69 1038 ALA A C 1
ATOM 8027 O O . ALA A 1 1038 ? -43.713 17.639 61.899 1.00 54.69 1038 ALA A O 1
ATOM 8028 N N . SER A 1 1039 ? -44.130 19.397 60.571 1.00 50.59 1039 SER A N 1
ATOM 8029 C CA . SER A 1 1039 ? -43.098 20.278 61.156 1.00 50.59 1039 SER A CA 1
ATOM 8030 C C . SER A 1 1039 ? -43.279 20.606 62.655 1.00 50.59 1039 SER A C 1
ATOM 8032 O O . SER A 1 1039 ? -42.439 21.300 63.233 1.00 50.59 1039 SER A O 1
ATOM 8034 N N . GLN A 1 1040 ? -44.317 20.077 63.327 1.00 46.06 1040 GLN A N 1
ATOM 8035 C CA . GLN A 1 1040 ? -44.602 20.333 64.748 1.00 46.06 1040 GLN A CA 1
ATOM 8036 C C . GLN A 1 1040 ? -44.925 19.097 65.636 1.00 46.06 1040 GLN A C 1
ATOM 8038 O O . GLN A 1 1040 ? -45.154 19.296 66.826 1.00 46.06 1040 GLN A O 1
ATOM 8043 N N . LEU A 1 1041 ? -44.886 17.841 65.154 1.00 40.69 1041 LEU A N 1
ATOM 8044 C CA . LEU A 1 1041 ? -45.328 16.652 65.935 1.00 40.69 1041 LEU A CA 1
ATOM 8045 C C . LEU A 1 1041 ? -44.201 15.794 66.560 1.00 40.69 1041 LEU A C 1
ATOM 8047 O O . LEU A 1 1041 ? -43.091 15.803 66.025 1.00 40.69 1041 LEU A O 1
ATOM 8051 N N . PRO A 1 1042 ? -44.446 15.004 67.636 1.00 37.50 1042 PRO A N 1
ATOM 8052 C CA . PRO A 1 1042 ? -43.470 14.045 68.178 1.00 37.50 1042 PRO A CA 1
ATOM 8053 C C . PRO A 1 1042 ? -43.209 12.850 67.2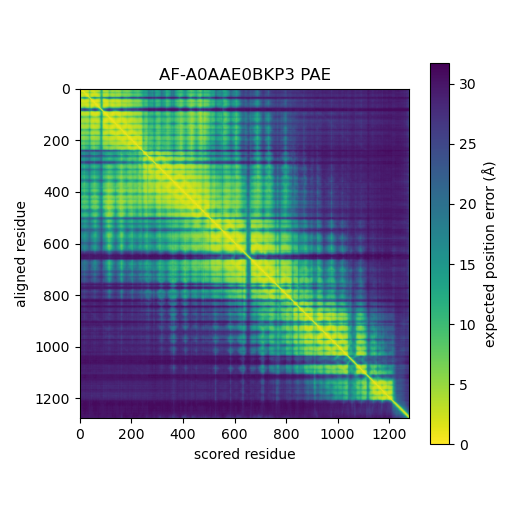35 1.00 37.50 1042 PRO A C 1
ATOM 8055 O O . PRO A 1 1042 ? -43.811 12.741 66.168 1.00 37.50 1042 PRO A O 1
ATOM 8058 N N . ALA A 1 1043 ? -42.246 11.996 67.598 1.00 34.62 1043 ALA A N 1
ATOM 8059 C CA . ALA A 1 1043 ? -41.647 10.939 66.774 1.00 34.62 1043 ALA A CA 1
ATOM 8060 C C . ALA A 1 1043 ? -42.644 10.039 66.012 1.00 34.62 1043 ALA A C 1
ATOM 8062 O O . ALA A 1 1043 ? -43.603 9.531 66.586 1.00 34.62 1043 ALA A O 1
ATOM 8063 N N . PHE A 1 1044 ? -42.354 9.792 64.728 1.00 43.66 1044 PHE A N 1
ATOM 8064 C CA . PHE A 1 1044 ? -43.095 8.875 63.859 1.00 43.66 1044 PHE A CA 1
ATOM 8065 C C . PHE A 1 1044 ? -42.114 7.904 63.187 1.00 43.66 1044 PHE A C 1
ATOM 8067 O O . PHE A 1 1044 ? -41.074 8.332 62.683 1.00 43.66 1044 PHE A O 1
ATOM 8074 N N . THR A 1 1045 ? -42.423 6.605 63.185 1.00 37.78 1045 THR A N 1
ATOM 8075 C CA . THR A 1 1045 ? -41.653 5.562 62.488 1.00 37.78 1045 THR A CA 1
ATOM 8076 C C . THR A 1 1045 ? -42.474 4.999 61.331 1.00 37.78 1045 THR A C 1
ATOM 8078 O O . THR A 1 1045 ? -43.450 4.285 61.552 1.00 37.78 1045 THR A O 1
ATOM 8081 N N . LEU A 1 1046 ? -42.067 5.318 60.099 1.00 43.06 1046 LEU A N 1
ATOM 8082 C CA . LEU A 1 1046 ? -42.566 4.686 58.871 1.00 43.06 1046 LEU A CA 1
ATOM 8083 C C . LEU A 1 1046 ? -41.821 3.358 58.614 1.00 43.06 1046 LEU A C 1
ATOM 8085 O O . LEU A 1 1046 ? -40.649 3.247 58.989 1.00 43.06 1046 LEU A O 1
ATOM 8089 N N . PRO A 1 1047 ? -42.469 2.356 57.991 1.00 38.28 1047 PRO A N 1
ATOM 8090 C CA . PRO A 1 1047 ? -41.856 1.059 57.715 1.00 38.28 1047 PRO A CA 1
ATOM 8091 C C . PRO A 1 1047 ? -40.792 1.129 56.602 1.00 38.28 1047 PRO A C 1
ATOM 8093 O O . PRO A 1 1047 ? -40.736 2.071 55.812 1.00 38.28 1047 PRO A O 1
ATOM 8096 N N . SER A 1 1048 ? -39.898 0.134 56.578 1.00 37.41 1048 SER A N 1
ATOM 8097 C CA . SER A 1 1048 ? -38.789 0.035 55.622 1.00 37.41 1048 SER A CA 1
ATOM 8098 C C . SER A 1 1048 ? -39.261 -0.351 54.210 1.00 37.41 1048 SER A C 1
ATOM 8100 O O . SER A 1 1048 ? -40.342 -0.913 54.033 1.00 37.41 1048 SER A O 1
ATOM 8102 N N . LEU A 1 1049 ? -38.405 -0.090 53.209 1.00 36.72 1049 LEU A N 1
ATOM 8103 C CA . LEU A 1 1049 ? -38.597 -0.310 51.758 1.00 36.72 1049 LEU A CA 1
ATOM 8104 C C . LEU A 1 1049 ? -39.196 -1.669 51.333 1.00 36.72 1049 LEU A C 1
ATOM 8106 O O . LEU A 1 1049 ? -39.646 -1.787 50.200 1.00 36.72 1049 LEU A O 1
ATOM 8110 N N . ASN A 1 1050 ? -39.202 -2.684 52.201 1.00 36.47 1050 ASN A N 1
ATOM 8111 C CA . ASN A 1 1050 ? -39.699 -4.029 51.896 1.00 36.47 1050 ASN A CA 1
ATOM 8112 C C . ASN A 1 1050 ? -41.207 -4.214 52.137 1.00 36.47 1050 ASN A C 1
ATOM 8114 O O . ASN A 1 1050 ? -41.705 -5.331 52.018 1.00 36.47 1050 ASN A O 1
ATOM 8118 N N . THR A 1 1051 ? -41.938 -3.154 52.485 1.00 36.78 1051 THR A N 1
ATOM 8119 C CA . THR A 1 1051 ? -43.400 -3.213 52.619 1.00 36.78 1051 THR A CA 1
ATOM 8120 C C . THR A 1 1051 ? -44.068 -2.601 51.385 1.00 36.78 1051 THR A C 1
ATOM 8122 O O . THR A 1 1051 ? -43.762 -1.459 51.043 1.00 36.78 1051 THR A O 1
ATOM 8125 N N . PRO A 1 1052 ? -44.939 -3.341 50.670 1.00 31.06 1052 PRO A N 1
ATOM 8126 C CA . PRO A 1 1052 ? -45.661 -2.791 49.531 1.00 31.06 1052 PRO A CA 1
ATOM 8127 C C . PRO A 1 1052 ? -46.559 -1.631 49.979 1.00 31.06 1052 PRO A C 1
ATOM 8129 O O . PRO A 1 1052 ? -47.188 -1.696 51.034 1.00 31.06 1052 PRO A O 1
ATOM 8132 N N . PHE A 1 1053 ? -46.659 -0.609 49.125 1.00 38.31 1053 PHE A N 1
ATOM 8133 C CA . PHE A 1 1053 ? -47.484 0.610 49.243 1.00 38.31 1053 PHE A CA 1
ATOM 8134 C C . PHE A 1 1053 ? -49.005 0.342 49.373 1.00 38.31 1053 PHE A C 1
ATOM 8136 O O . PHE A 1 1053 ? -49.822 1.230 49.212 1.00 38.31 1053 PHE A O 1
ATOM 8143 N N . GLN A 1 1054 ? -49.428 -0.904 49.598 1.00 32.78 1054 GLN A N 1
ATOM 8144 C CA . GLN A 1 1054 ? -50.832 -1.329 49.605 1.00 32.78 1054 GLN A CA 1
ATOM 8145 C C . GLN A 1 1054 ? -51.334 -1.747 50.999 1.00 32.78 1054 GLN A C 1
ATOM 8147 O O . GLN A 1 1054 ? -52.353 -2.420 51.107 1.00 32.78 1054 GLN A O 1
ATOM 8152 N N . GLY A 1 1055 ? -50.636 -1.374 52.079 1.00 34.81 1055 GLY A N 1
ATOM 8153 C CA . GLY A 1 1055 ? -50.872 -1.957 53.407 1.00 34.81 1055 GLY A CA 1
ATOM 8154 C C . GLY A 1 1055 ? -50.993 -1.006 54.600 1.00 34.81 1055 GLY A C 1
ATOM 8155 O O . GLY A 1 1055 ? -50.894 -1.486 55.728 1.00 34.81 1055 GLY A O 1
ATOM 8156 N N . ILE A 1 1056 ? -51.182 0.306 54.424 1.00 35.88 1056 ILE A N 1
ATOM 8157 C CA . ILE A 1 1056 ? -51.345 1.226 55.567 1.00 35.88 1056 ILE A CA 1
ATOM 8158 C C . ILE A 1 1056 ? -52.840 1.378 55.888 1.00 35.88 1056 ILE A C 1
ATOM 8160 O O . ILE A 1 1056 ? -53.532 2.271 55.407 1.00 35.88 1056 ILE A O 1
ATOM 8164 N N . GLY A 1 1057 ? -53.354 0.440 56.686 1.00 29.42 1057 GLY A N 1
ATOM 8165 C CA . GLY A 1 1057 ? -54.752 0.392 57.116 1.00 29.42 1057 GLY A CA 1
ATOM 8166 C C . GLY A 1 1057 ? -55.192 1.582 57.983 1.00 29.42 1057 GLY A C 1
ATOM 8167 O O . GLY A 1 1057 ? -54.413 2.149 58.749 1.00 29.42 1057 GLY A O 1
ATOM 8168 N N . ARG A 1 1058 ? -56.492 1.897 57.869 1.00 31.80 1058 ARG A N 1
ATOM 8169 C CA . ARG A 1 1058 ? -57.327 2.957 58.485 1.00 31.80 1058 ARG A CA 1
ATOM 8170 C C . ARG A 1 1058 ? -57.146 3.280 59.993 1.00 31.80 1058 ARG A C 1
ATOM 8172 O O . ARG A 1 1058 ? -57.804 4.195 60.473 1.00 31.80 1058 ARG A O 1
ATOM 8179 N N . GLU A 1 1059 ? -56.283 2.619 60.761 1.00 32.41 1059 GLU A N 1
ATOM 8180 C CA . GLU A 1 1059 ? -56.387 2.574 62.236 1.00 32.41 1059 GLU A CA 1
ATOM 8181 C C . GLU A 1 1059 ? -55.572 3.593 63.059 1.00 32.41 1059 GLU A C 1
ATOM 8183 O O . GLU A 1 1059 ? -55.593 3.540 64.288 1.00 32.41 1059 GLU A O 1
ATOM 8188 N N . ARG A 1 1060 ? -54.881 4.573 62.464 1.00 36.66 1060 ARG A N 1
ATOM 8189 C CA . ARG A 1 1060 ? -54.163 5.608 63.252 1.00 36.66 1060 ARG A CA 1
ATOM 8190 C C . ARG A 1 1060 ? -54.377 7.037 62.753 1.00 36.66 1060 ARG A C 1
ATOM 8192 O O . ARG A 1 1060 ? -53.425 7.782 62.562 1.00 36.66 1060 ARG A O 1
ATOM 8199 N N . ARG A 1 1061 ? -55.645 7.423 62.574 1.00 37.88 1061 ARG A N 1
ATOM 8200 C CA . ARG A 1 1061 ? -56.084 8.802 62.256 1.00 37.88 1061 ARG A CA 1
ATOM 8201 C C . ARG A 1 1061 ? -56.608 9.604 63.461 1.00 37.88 1061 ARG A C 1
ATOM 8203 O O . ARG A 1 1061 ? -57.229 10.646 63.287 1.00 37.88 1061 ARG A O 1
ATOM 8210 N N . GLY A 1 1062 ? -56.351 9.150 64.686 1.00 30.20 1062 GLY A N 1
ATOM 8211 C CA . GLY A 1 1062 ? -56.625 9.915 65.905 1.00 30.20 1062 GLY A CA 1
ATOM 8212 C C . GLY A 1 1062 ? -55.329 10.479 66.477 1.00 30.20 1062 GLY A C 1
ATOM 8213 O O . GLY A 1 1062 ? -54.372 9.728 66.625 1.00 30.20 1062 GLY A O 1
ATOM 8214 N N . VAL A 1 1063 ? -55.332 11.758 66.858 1.00 29.77 1063 VAL A N 1
ATOM 8215 C CA . VAL A 1 1063 ? -54.207 12.558 67.391 1.00 29.77 1063 VAL A CA 1
ATOM 8216 C C . VAL A 1 1063 ? -53.389 13.274 66.308 1.00 29.77 1063 VAL A C 1
ATOM 8218 O O . VAL A 1 1063 ? -52.336 12.803 65.902 1.00 29.77 1063 VAL A O 1
ATOM 8221 N N . SER A 1 1064 ? -53.874 14.450 65.878 1.00 34.12 1064 SER A N 1
ATOM 8222 C CA . SER A 1 1064 ? -53.252 15.766 66.157 1.00 34.12 1064 SER A CA 1
ATOM 8223 C C . SER A 1 1064 ? -53.546 16.797 65.051 1.00 34.12 1064 SER A C 1
ATOM 8225 O O . SER A 1 1064 ? -52.840 16.875 64.045 1.00 34.12 1064 SER A O 1
ATOM 8227 N N . THR A 1 1065 ? -54.569 17.630 65.246 1.00 37.75 1065 THR A N 1
ATOM 8228 C CA . THR A 1 1065 ? -55.014 18.665 64.290 1.00 37.75 1065 THR A CA 1
ATOM 8229 C C . THR A 1 1065 ? -55.055 20.072 64.900 1.00 37.75 1065 THR A C 1
ATOM 8231 O O . THR A 1 1065 ? -55.865 20.893 64.493 1.00 37.75 1065 THR A O 1
ATOM 8234 N N . GLU A 1 1066 ? -54.149 20.400 65.830 1.00 38.44 1066 GLU A N 1
ATOM 8235 C CA . GLU A 1 1066 ? -54.046 21.766 66.396 1.00 38.44 1066 GLU A CA 1
ATOM 8236 C C . GLU A 1 1066 ? -52.762 22.534 66.010 1.00 38.44 1066 GLU A C 1
ATOM 8238 O O . GLU A 1 1066 ? -52.678 23.736 66.233 1.00 38.44 1066 GLU A O 1
ATOM 8243 N N . ALA A 1 1067 ? -51.765 21.906 65.375 1.00 40.12 1067 ALA A N 1
ATOM 8244 C CA . ALA A 1 1067 ? -50.415 22.488 65.254 1.00 40.12 1067 ALA A CA 1
ATOM 8245 C C . ALA A 1 1067 ? -50.022 23.030 63.858 1.00 40.12 1067 ALA A C 1
ATOM 8247 O O . ALA A 1 1067 ? -48.841 23.258 63.599 1.00 40.12 1067 ALA A O 1
ATOM 8248 N N . LEU A 1 1068 ? -50.982 23.235 62.947 1.00 40.78 1068 LEU A N 1
ATOM 8249 C CA . LEU A 1 1068 ? -50.740 23.788 61.599 1.00 40.78 1068 LEU A CA 1
ATOM 8250 C C . LEU A 1 1068 ? -50.938 25.319 61.503 1.00 40.78 1068 LEU A C 1
ATOM 8252 O O . LEU A 1 1068 ? -50.841 25.893 60.420 1.00 40.78 1068 LEU A O 1
ATOM 8256 N N . LEU A 1 1069 ? -51.188 25.992 62.628 1.00 40.56 1069 LEU A N 1
ATOM 8257 C CA . LEU A 1 1069 ? -51.531 27.419 62.676 1.00 40.56 1069 LEU A CA 1
ATOM 8258 C C . LEU A 1 1069 ? -50.352 28.394 62.457 1.00 40.56 1069 LEU A C 1
ATOM 8260 O O . LEU A 1 1069 ? -50.609 29.562 62.184 1.00 40.56 1069 LEU A O 1
ATOM 8264 N N . ASP A 1 1070 ? -49.087 27.948 62.487 1.00 40.69 1070 ASP A N 1
ATOM 8265 C CA . ASP A 1 1070 ? -47.954 28.883 62.655 1.00 40.69 1070 ASP A CA 1
ATOM 8266 C C . ASP A 1 1070 ? -47.059 29.164 61.421 1.00 40.69 1070 ASP A C 1
ATOM 8268 O O . ASP A 1 1070 ? -46.208 30.046 61.517 1.00 40.69 1070 ASP A O 1
ATOM 8272 N N . ALA A 1 1071 ? -47.198 28.490 60.262 1.00 49.91 1071 ALA A N 1
ATOM 8273 C CA . ALA A 1 1071 ? -46.197 28.628 59.173 1.00 49.91 1071 ALA A CA 1
ATOM 8274 C C . ALA A 1 1071 ? -46.684 28.990 57.748 1.00 49.91 1071 ALA A C 1
ATOM 8276 O O . ALA A 1 1071 ? -45.840 29.249 56.897 1.00 49.91 1071 ALA A O 1
ATOM 8277 N N . ASN A 1 1072 ? -47.987 29.057 57.443 1.00 52.56 1072 ASN A N 1
ATOM 8278 C CA . ASN A 1 1072 ? -48.509 29.509 56.129 1.00 52.56 1072 ASN A CA 1
ATOM 8279 C C . ASN A 1 1072 ? -47.946 28.816 54.847 1.00 52.56 1072 ASN A C 1
ATOM 8281 O O . ASN A 1 1072 ? -48.102 29.356 53.756 1.00 52.56 1072 ASN A O 1
ATOM 8285 N N . MET A 1 1073 ? -47.349 27.616 54.908 1.00 57.31 1073 MET A N 1
ATOM 8286 C CA . MET A 1 1073 ? -46.719 26.945 53.740 1.00 57.31 1073 MET A CA 1
ATOM 8287 C C . MET A 1 1073 ? -47.674 26.085 52.874 1.00 57.31 1073 MET A C 1
ATOM 8289 O O . MET A 1 1073 ? -47.241 25.183 52.155 1.00 57.31 1073 MET A O 1
ATOM 8293 N N . TRP A 1 1074 ? -48.984 26.338 52.928 1.00 61.88 1074 TRP A N 1
ATOM 8294 C CA . TRP A 1 1074 ? -50.015 25.515 52.271 1.00 61.88 1074 TRP A CA 1
ATOM 8295 C C . TRP A 1 1074 ? -49.917 25.507 50.744 1.00 61.88 1074 TRP A C 1
ATOM 8297 O O . TRP A 1 1074 ? -50.092 24.466 50.115 1.00 61.88 1074 TRP A O 1
ATOM 8307 N N . GLU A 1 1075 ? -49.597 26.657 50.153 1.00 63.97 1075 GLU A N 1
ATOM 8308 C CA . GLU A 1 1075 ? -49.472 26.820 48.701 1.00 63.97 1075 GLU A CA 1
ATOM 8309 C C . GLU A 1 1075 ? -48.315 25.979 48.135 1.00 63.97 1075 GLU A C 1
ATOM 8311 O O . GLU A 1 1075 ? -48.451 25.346 47.086 1.00 63.97 1075 GLU A O 1
ATOM 8316 N N . GLU A 1 1076 ? -47.194 25.898 48.863 1.00 65.31 1076 GLU A N 1
ATOM 8317 C CA . GLU A 1 1076 ? -46.031 25.095 48.468 1.00 65.31 1076 GLU A CA 1
ATOM 8318 C C . GLU A 1 1076 ? -46.325 23.589 48.578 1.00 65.31 1076 GLU A C 1
ATOM 8320 O O . GLU A 1 1076 ? -45.957 22.822 47.684 1.00 65.31 1076 GLU A O 1
ATOM 8325 N N . GLY A 1 1077 ? -47.049 23.160 49.619 1.00 64.50 1077 GLY A N 1
ATOM 8326 C CA . GLY A 1 1077 ? -47.497 21.770 49.771 1.00 64.50 1077 GLY A CA 1
ATOM 8327 C C . GLY A 1 1077 ? -48.465 21.324 48.675 1.00 64.50 1077 GLY A C 1
ATOM 8328 O O . GLY A 1 1077 ? -48.306 20.239 48.116 1.00 64.50 1077 GLY A O 1
ATOM 8329 N N . LEU A 1 1078 ? -49.417 22.184 48.308 1.00 68.44 1078 LEU A N 1
ATOM 8330 C CA . LEU A 1 1078 ? -50.416 21.901 47.277 1.00 68.44 1078 LEU A CA 1
ATOM 8331 C C . LEU A 1 1078 ? -49.784 21.832 45.879 1.00 68.44 1078 LEU A C 1
ATOM 8333 O O . LEU A 1 1078 ? -50.017 20.877 45.138 1.00 68.44 1078 LEU A O 1
ATOM 8337 N N . SER A 1 1079 ? -48.893 22.778 45.567 1.00 72.44 1079 SER A N 1
ATOM 8338 C CA . SER A 1 1079 ? -48.078 22.762 44.346 1.00 72.44 1079 SER A CA 1
ATOM 8339 C C . SER A 1 1079 ? -47.206 21.503 44.263 1.00 72.44 1079 SER A C 1
ATOM 8341 O O . SER A 1 1079 ? -47.168 20.816 43.240 1.00 72.44 1079 SER A O 1
ATOM 8343 N N . THR A 1 1080 ? -46.558 21.122 45.367 1.00 69.12 1080 THR A N 1
ATOM 8344 C CA . THR A 1 1080 ? -45.728 19.911 45.421 1.00 69.12 1080 THR A CA 1
ATOM 8345 C C . THR A 1 1080 ? -46.561 18.651 45.182 1.00 69.12 1080 THR A C 1
ATOM 8347 O O . THR A 1 1080 ? -46.157 17.808 44.378 1.00 69.12 1080 THR A O 1
ATOM 8350 N N . ALA A 1 1081 ? -47.749 18.547 45.784 1.00 69.31 1081 ALA A N 1
ATOM 8351 C CA . ALA A 1 1081 ? -48.662 17.423 45.582 1.00 69.31 1081 ALA A CA 1
ATOM 8352 C C . ALA A 1 1081 ? -49.141 17.316 44.125 1.00 69.31 1081 ALA A C 1
ATOM 8354 O O . ALA A 1 1081 ? -49.158 16.229 43.550 1.00 69.31 1081 ALA A O 1
ATOM 8355 N N . GLU A 1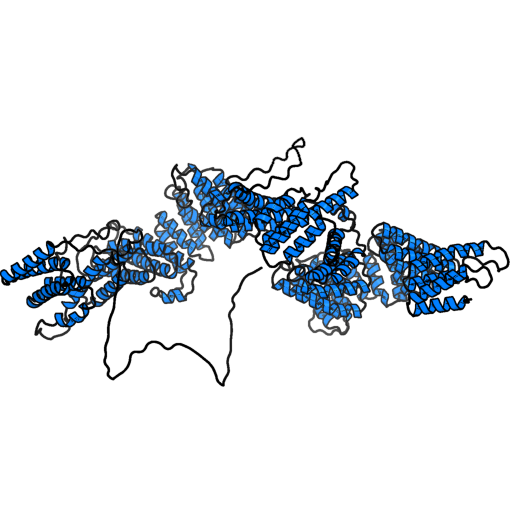 1082 ? -49.449 18.439 43.475 1.00 72.75 1082 GLU A N 1
ATOM 8356 C CA . GLU A 1 1082 ? -49.805 18.457 42.052 1.00 72.75 1082 GLU A CA 1
ATOM 8357 C C . GLU A 1 1082 ? -48.659 18.012 41.154 1.00 72.75 1082 GLU A C 1
ATOM 8359 O O . GLU A 1 1082 ? -48.859 17.244 40.210 1.00 72.75 1082 GLU A O 1
ATOM 8364 N N . THR A 1 1083 ? -47.439 18.449 41.462 1.00 75.25 1083 THR A N 1
ATOM 8365 C CA . THR A 1 1083 ? -46.264 17.986 40.722 1.00 75.25 1083 THR A CA 1
ATOM 8366 C C . THR A 1 1083 ? -45.958 16.511 40.968 1.00 75.25 1083 THR A C 1
ATOM 8368 O O . THR A 1 1083 ? -45.462 15.852 40.056 1.00 75.25 1083 THR A O 1
ATOM 8371 N N . ALA A 1 1084 ? -46.270 15.970 42.148 1.00 71.38 1084 ALA A N 1
ATOM 8372 C CA . ALA A 1 1084 ? -46.120 14.550 42.447 1.00 71.38 1084 ALA A CA 1
ATOM 8373 C C . ALA A 1 1084 ? -47.113 13.709 41.630 1.00 71.38 1084 ALA A C 1
ATOM 8375 O O . ALA A 1 1084 ? -46.703 12.780 40.936 1.00 71.38 1084 ALA A O 1
ATOM 8376 N N . LEU A 1 1085 ? -48.394 14.096 41.619 1.00 73.69 1085 LEU A N 1
ATOM 8377 C CA . LEU A 1 1085 ? -49.452 13.404 40.875 1.00 73.69 1085 LEU A CA 1
ATOM 8378 C C . LEU A 1 1085 ? -49.196 13.378 39.361 1.00 73.69 1085 LEU A C 1
ATOM 8380 O O . LEU A 1 1085 ? -49.455 12.371 38.713 1.00 73.69 1085 LEU A O 1
ATOM 8384 N N . ARG A 1 1086 ? -48.614 14.439 38.785 1.00 77.69 1086 ARG A N 1
ATOM 8385 C CA . ARG A 1 1086 ? -48.240 14.458 37.356 1.00 77.69 1086 ARG A CA 1
ATOM 8386 C C . ARG A 1 1086 ? -47.107 13.487 36.998 1.00 77.69 1086 ARG A C 1
ATOM 8388 O O . ARG A 1 1086 ? -46.984 13.115 35.836 1.00 77.69 1086 ARG A O 1
ATOM 8395 N N . ASN A 1 1087 ? -46.266 13.107 37.963 1.00 72.44 1087 ASN A N 1
ATOM 8396 C CA . ASN A 1 1087 ? -45.016 12.373 37.724 1.00 72.44 1087 ASN A CA 1
ATOM 8397 C C . ASN A 1 1087 ? -45.018 10.925 38.259 1.00 72.44 1087 ASN A C 1
ATOM 8399 O O . ASN A 1 1087 ? -44.017 10.216 38.082 1.00 72.44 1087 ASN A O 1
ATOM 8403 N N . VAL A 1 1088 ? -46.105 10.488 38.906 1.00 75.56 1088 VAL A N 1
ATOM 8404 C CA . VAL A 1 1088 ? -46.288 9.145 39.487 1.00 75.56 1088 VAL A CA 1
ATOM 8405 C C . VAL A 1 1088 ? -47.423 8.406 38.749 1.00 75.56 1088 VAL A C 1
ATOM 8407 O O . VAL A 1 1088 ? -48.450 9.027 38.478 1.00 75.56 1088 VAL A O 1
ATOM 8410 N N . PRO A 1 1089 ? -47.277 7.110 38.401 1.00 72.25 1089 PRO A N 1
ATOM 8411 C CA . PRO A 1 1089 ? -48.319 6.319 37.738 1.00 72.25 1089 PRO A CA 1
ATOM 8412 C C . PRO A 1 1089 ? -49.614 6.188 38.555 1.00 72.25 1089 PRO A C 1
ATOM 8414 O O . PRO A 1 1089 ? -49.574 6.130 39.782 1.00 72.25 1089 PRO A O 1
ATOM 8417 N N . MET A 1 1090 ? -50.754 6.094 37.860 1.00 61.03 1090 MET A N 1
ATOM 8418 C CA . MET A 1 1090 ? -52.116 6.162 38.421 1.00 61.03 1090 MET A CA 1
ATOM 8419 C C . MET A 1 1090 ? -52.368 5.191 39.590 1.00 61.03 1090 MET A C 1
ATOM 8421 O O . MET A 1 1090 ? -52.999 5.558 40.577 1.00 61.03 1090 MET A O 1
ATOM 8425 N N . ASN A 1 1091 ? -51.816 3.977 39.516 1.00 62.97 1091 ASN A N 1
ATOM 8426 C CA . ASN A 1 1091 ? -51.959 2.918 40.524 1.00 62.97 1091 ASN A CA 1
ATOM 8427 C C . ASN A 1 1091 ? -51.288 3.227 41.877 1.00 62.97 1091 ASN A C 1
ATOM 8429 O O . ASN A 1 1091 ? -51.573 2.553 42.860 1.00 62.97 1091 ASN A O 1
ATOM 8433 N N . MET A 1 1092 ? -50.402 4.225 41.934 1.00 61.56 1092 MET A N 1
ATOM 8434 C CA . MET A 1 1092 ? -49.663 4.629 43.139 1.00 61.56 1092 MET A CA 1
ATOM 8435 C C . MET A 1 1092 ? -50.018 6.051 43.598 1.00 61.56 1092 MET A C 1
ATOM 8437 O O . MET A 1 1092 ? -49.413 6.582 44.526 1.00 61.56 1092 MET A O 1
ATOM 8441 N N . GLN A 1 1093 ? -50.998 6.697 42.958 1.00 68.12 1093 GLN A N 1
ATOM 8442 C CA . GLN A 1 1093 ? -51.394 8.065 43.297 1.00 68.12 1093 GLN A CA 1
ATOM 8443 C C . GLN A 1 1093 ? -52.327 8.145 44.511 1.00 68.12 1093 GLN A C 1
ATOM 8445 O O . GLN A 1 1093 ? -52.496 9.237 45.045 1.00 68.12 1093 GLN A O 1
ATOM 8450 N N . LEU A 1 1094 ? -52.937 7.035 44.945 1.00 65.44 1094 LEU A N 1
ATOM 8451 C CA . LEU A 1 1094 ? -53.996 7.035 45.963 1.00 65.44 1094 LEU A CA 1
ATOM 8452 C C . LEU A 1 1094 ? -53.570 7.738 47.264 1.00 65.44 1094 LEU A C 1
ATOM 8454 O O . LEU A 1 1094 ? -54.253 8.652 47.713 1.00 65.44 1094 LEU A O 1
ATOM 8458 N N . GLU A 1 1095 ? -52.412 7.387 47.825 1.00 62.69 1095 GLU A N 1
ATOM 8459 C CA . GLU A 1 1095 ? -51.919 7.999 49.071 1.00 62.69 1095 GLU A CA 1
ATOM 8460 C C . GLU A 1 1095 ? -51.502 9.472 48.880 1.00 62.69 1095 GLU A C 1
ATOM 8462 O O . GLU A 1 1095 ? -51.671 10.302 49.773 1.00 62.69 1095 GLU A O 1
ATOM 8467 N N . LEU A 1 1096 ? -51.006 9.838 47.691 1.00 65.88 1096 LEU A N 1
ATOM 8468 C CA . LEU A 1 1096 ? -50.680 11.229 47.347 1.00 65.88 1096 LEU A CA 1
ATOM 8469 C C . LEU A 1 1096 ? -51.947 12.084 47.193 1.00 65.88 1096 LEU A C 1
ATOM 8471 O O . LEU A 1 1096 ? -51.952 13.255 47.573 1.00 65.88 1096 LEU A O 1
ATOM 8475 N N . TRP A 1 1097 ? -53.022 11.498 46.659 1.00 68.00 1097 TRP A N 1
ATOM 8476 C CA . TRP A 1 1097 ? -54.340 12.120 46.566 1.00 68.00 1097 TRP A CA 1
ATOM 8477 C C . TRP A 1 1097 ? -54.939 12.373 47.950 1.00 68.00 1097 TRP A C 1
ATOM 8479 O O . TRP A 1 1097 ? -55.493 13.447 48.173 1.00 68.00 1097 TRP A O 1
ATOM 8489 N N . GLU A 1 1098 ? -54.791 11.438 48.889 1.00 65.62 1098 GLU A N 1
ATOM 8490 C CA . GLU A 1 1098 ? -55.272 11.610 50.266 1.00 65.62 1098 GLU A CA 1
ATOM 8491 C C . GLU A 1 1098 ? -54.559 12.758 50.983 1.00 65.62 1098 GLU A C 1
ATOM 8493 O O . GLU A 1 1098 ? -55.215 13.630 51.555 1.00 65.62 1098 GLU A O 1
ATOM 8498 N N . LEU A 1 1099 ? -53.233 12.844 50.854 1.00 63.25 1099 LEU A N 1
ATOM 8499 C CA . LEU A 1 1099 ? -52.470 13.969 51.398 1.00 63.25 1099 LEU A CA 1
ATOM 8500 C C . LEU A 1 1099 ? -52.809 15.294 50.705 1.00 63.25 1099 LEU A C 1
ATOM 8502 O O . LEU A 1 1099 ? -52.906 16.326 51.368 1.00 63.25 1099 LEU A O 1
ATOM 8506 N N . LYS A 1 1100 ? -53.034 15.292 49.381 1.00 66.44 1100 LYS A N 1
ATOM 8507 C CA . LYS A 1 1100 ? -53.489 16.491 48.658 1.00 66.44 1100 LYS A CA 1
ATOM 8508 C C . LYS A 1 1100 ? -54.846 16.964 49.186 1.00 66.44 1100 LYS A C 1
ATOM 8510 O O . LYS A 1 1100 ? -55.021 18.164 49.392 1.00 66.44 1100 LYS A O 1
ATOM 8515 N N . ALA A 1 1101 ? -55.785 16.044 49.412 1.00 64.81 1101 ALA A N 1
ATOM 8516 C CA . ALA A 1 1101 ? -57.107 16.358 49.949 1.00 64.81 1101 ALA A CA 1
ATOM 8517 C C . ALA A 1 1101 ? -57.013 16.948 51.363 1.00 64.81 1101 ALA A C 1
ATOM 8519 O O . ALA A 1 1101 ? -57.694 17.926 51.676 1.00 64.81 1101 ALA A O 1
ATOM 8520 N N . GLU A 1 1102 ? -56.123 16.408 52.197 1.00 65.06 1102 GLU A N 1
ATOM 8521 C CA . GLU A 1 1102 ? -55.865 16.905 53.550 1.00 65.06 1102 GLU A CA 1
ATOM 8522 C C . GLU A 1 1102 ? -55.257 18.322 53.551 1.00 65.06 1102 GLU A C 1
ATOM 8524 O O . GLU A 1 1102 ? -55.691 19.190 54.309 1.00 65.06 1102 GLU A O 1
ATOM 8529 N N . ILE A 1 1103 ? -54.283 18.595 52.676 1.00 64.50 1103 ILE A N 1
ATOM 8530 C CA . ILE A 1 1103 ? -53.668 19.929 52.544 1.00 64.50 1103 ILE A CA 1
ATOM 8531 C C . ILE A 1 1103 ? -54.697 20.943 52.016 1.00 64.50 1103 ILE A C 1
ATOM 8533 O O . ILE A 1 1103 ? -54.807 22.053 52.542 1.00 64.50 1103 ILE A O 1
ATOM 8537 N N . LEU A 1 1104 ? -55.473 20.560 50.996 1.00 64.38 1104 LEU A N 1
ATOM 8538 C CA . LEU A 1 1104 ? -56.443 21.431 50.329 1.00 64.38 1104 LEU A CA 1
ATOM 8539 C C . LEU A 1 1104 ? -57.625 21.787 51.247 1.00 64.38 1104 LEU A C 1
ATOM 8541 O O . LEU A 1 1104 ? -57.955 22.965 51.392 1.00 64.38 1104 LEU A O 1
ATOM 8545 N N . SER A 1 1105 ? -58.198 20.810 51.948 1.00 61.41 1105 SER A N 1
ATOM 8546 C CA . SER A 1 1105 ? -59.269 21.030 52.937 1.00 61.41 1105 SER A CA 1
ATOM 8547 C C . SER A 1 1105 ? -58.832 21.925 54.106 1.00 61.41 1105 SER A C 1
ATOM 8549 O O . SER A 1 1105 ? -59.571 22.828 54.498 1.00 61.41 1105 SER A O 1
ATOM 8551 N N . LYS A 1 1106 ? -57.607 21.764 54.624 1.00 59.88 1106 LYS A N 1
ATOM 8552 C CA . LYS A 1 1106 ? -57.069 22.637 55.681 1.00 59.88 1106 LYS A CA 1
ATOM 8553 C C . LYS A 1 1106 ? -56.800 24.060 55.189 1.00 59.88 1106 LYS A C 1
ATOM 8555 O O . LYS A 1 1106 ? -57.063 25.009 55.925 1.00 59.88 1106 LYS A O 1
ATOM 8560 N N . SER A 1 1107 ? -56.356 24.234 53.940 1.00 60.28 1107 SER A N 1
ATOM 8561 C CA . SER A 1 1107 ? -56.191 25.571 53.344 1.00 60.28 1107 SER A CA 1
ATOM 8562 C C . SER A 1 1107 ? -57.522 26.334 53.216 1.00 60.28 1107 SER A C 1
ATOM 8564 O O . SER A 1 1107 ? -57.561 27.550 53.406 1.00 60.28 1107 SER A O 1
ATOM 8566 N N . LEU A 1 1108 ? -58.622 25.615 52.957 1.00 60.09 1108 LEU A N 1
ATOM 8567 C CA . LEU A 1 1108 ? -59.977 26.167 52.893 1.00 60.09 1108 LEU A CA 1
ATOM 8568 C C . LEU A 1 1108 ? -60.522 26.545 54.280 1.00 60.09 1108 LEU A C 1
ATOM 8570 O O . LEU A 1 1108 ? -61.248 27.532 54.395 1.00 60.09 1108 LEU A O 1
ATOM 8574 N N . LEU A 1 1109 ? -60.130 25.816 55.332 1.00 56.72 1109 LEU A N 1
ATOM 8575 C CA . LEU A 1 1109 ? -60.487 26.116 56.726 1.00 56.72 1109 LEU A CA 1
ATOM 8576 C C . LEU A 1 1109 ? -59.695 27.305 57.313 1.00 56.72 1109 LEU A C 1
ATOM 8578 O O . LEU A 1 1109 ? -60.232 28.059 58.121 1.00 56.72 1109 LEU A O 1
ATOM 8582 N N . ALA A 1 1110 ? -58.438 27.513 56.907 1.00 54.41 1110 ALA A N 1
ATOM 8583 C CA . ALA A 1 1110 ? -57.510 28.493 57.496 1.00 54.41 1110 ALA A CA 1
ATOM 8584 C C . ALA A 1 1110 ? -57.667 29.957 57.003 1.00 54.41 1110 ALA A C 1
ATOM 8586 O O . ALA A 1 1110 ? -56.689 30.705 56.960 1.00 54.41 1110 ALA A O 1
ATOM 8587 N N . GLY A 1 1111 ? -58.871 30.396 56.612 1.00 51.28 1111 GLY A N 1
ATOM 8588 C CA . GLY A 1 1111 ? -59.132 31.742 56.070 1.00 51.28 1111 GLY A CA 1
ATOM 8589 C C . GLY A 1 1111 ? -58.421 32.890 56.823 1.00 51.28 1111 GLY A C 1
ATOM 8590 O O . GLY A 1 1111 ? -58.607 33.053 58.022 1.00 51.28 1111 GLY A O 1
ATOM 8591 N N . HIS A 1 1112 ? -57.598 33.670 56.101 1.00 42.81 1112 HIS A N 1
ATOM 8592 C CA . HIS A 1 1112 ? -56.782 34.823 56.533 1.00 42.81 1112 HIS A CA 1
ATOM 8593 C C . HIS A 1 1112 ? -56.930 35.301 57.997 1.00 42.81 1112 HIS A C 1
ATOM 8595 O O . HIS A 1 1112 ? -57.648 36.255 58.294 1.00 42.81 1112 HIS A O 1
ATOM 8601 N N . GLY A 1 1113 ? -56.093 34.768 58.889 1.00 42.44 1113 GLY A N 1
ATOM 8602 C CA . GLY A 1 1113 ? -55.744 35.387 60.175 1.00 42.44 1113 GLY A CA 1
ATOM 8603 C C . GLY A 1 1113 ? -54.785 36.582 60.040 1.00 42.44 1113 GLY A C 1
ATOM 8604 O O . GLY A 1 1113 ? -53.826 36.694 60.797 1.00 42.44 1113 GLY A O 1
ATOM 8605 N N . GLY A 1 1114 ? -55.002 37.465 59.059 1.00 35.38 1114 GLY A N 1
ATOM 8606 C CA . GLY A 1 1114 ? -54.177 38.647 58.796 1.00 35.38 1114 GLY A CA 1
ATOM 8607 C C . GLY A 1 1114 ? -54.948 39.949 59.022 1.00 35.38 1114 GLY A C 1
ATOM 8608 O O . GLY A 1 1114 ? -55.648 40.410 58.132 1.00 35.38 1114 GLY A O 1
ATOM 8609 N N . GLN A 1 1115 ? -54.761 40.547 60.202 1.00 32.78 1115 GLN A N 1
ATOM 8610 C CA . GLN A 1 1115 ? -55.186 41.895 60.620 1.00 32.78 1115 GLN A CA 1
ATOM 8611 C C . GLN A 1 1115 ? -56.702 42.183 60.760 1.00 32.78 1115 GLN A C 1
ATOM 8613 O O . GLN A 1 1115 ? -57.377 42.697 59.873 1.00 32.78 1115 GLN A O 1
ATOM 8618 N N . GLY A 1 1116 ? -57.188 42.056 61.999 1.00 37.81 1116 GLY A N 1
ATOM 8619 C CA . GLY A 1 1116 ? -57.862 43.184 62.658 1.00 37.81 1116 GLY A CA 1
ATOM 8620 C C . GLY A 1 1116 ? -59.302 43.541 62.271 1.00 37.81 1116 GLY A C 1
ATOM 8621 O O . GLY A 1 1116 ? -59.702 44.679 62.514 1.00 37.81 1116 GLY A O 1
ATOM 8622 N N . LYS A 1 1117 ? -60.119 42.622 61.744 1.00 32.19 1117 LYS A N 1
ATOM 8623 C CA . LYS A 1 1117 ? -61.581 42.817 61.675 1.00 32.19 1117 LYS A CA 1
ATOM 8624 C C . LYS A 1 1117 ? -62.325 41.595 62.211 1.00 32.19 1117 LYS A C 1
ATOM 8626 O O . LYS A 1 1117 ? -62.001 40.463 61.878 1.00 32.19 1117 LYS A O 1
ATOM 8631 N N . LYS A 1 1118 ? -63.292 41.853 63.098 1.00 32.75 1118 LYS A N 1
ATOM 8632 C CA . LYS A 1 1118 ? -64.129 40.849 63.775 1.00 32.75 1118 LYS A CA 1
ATOM 8633 C C . LYS A 1 1118 ? -64.837 39.929 62.762 1.00 32.75 1118 LYS A C 1
ATOM 8635 O O . LYS A 1 1118 ? -65.252 40.429 61.716 1.00 32.75 1118 LYS A O 1
ATOM 8640 N N . PRO A 1 1119 ? -65.053 38.644 63.095 1.00 36.31 1119 PRO A N 1
ATOM 8641 C CA . PRO A 1 1119 ? -65.764 37.710 62.233 1.00 36.31 1119 PRO A CA 1
ATOM 8642 C C . PRO A 1 1119 ? -67.255 38.071 62.203 1.00 36.31 1119 PRO A C 1
ATOM 8644 O O . PRO A 1 1119 ? -67.972 37.904 63.189 1.00 36.31 1119 PRO A O 1
ATOM 8647 N N . GLN A 1 1120 ? -67.725 38.603 61.077 1.00 31.72 1120 GLN A N 1
ATOM 8648 C CA . GLN A 1 1120 ? -69.143 38.628 60.726 1.00 31.72 1120 GLN A CA 1
ATOM 8649 C C . GLN A 1 1120 ? -69.363 37.574 59.641 1.00 31.72 1120 GLN A C 1
ATOM 8651 O O . GLN A 1 1120 ? -68.848 37.720 58.540 1.00 31.72 1120 GLN A O 1
ATOM 8656 N N . GLY A 1 1121 ? -70.134 36.534 59.971 1.00 38.59 1121 GLY A N 1
ATOM 8657 C CA . GLY A 1 1121 ? -70.697 35.574 59.016 1.00 38.59 1121 GLY A CA 1
ATOM 8658 C C . GLY A 1 1121 ? -69.721 34.523 58.477 1.00 38.59 1121 GLY A C 1
ATOM 8659 O O . GLY A 1 1121 ? -68.996 34.767 57.518 1.00 38.59 1121 GLY A O 1
ATOM 8660 N N . ASN A 1 1122 ? -69.772 33.318 59.051 1.00 44.81 1122 ASN A N 1
ATOM 8661 C CA . ASN A 1 1122 ? -69.146 32.093 58.534 1.00 44.81 1122 ASN A CA 1
ATOM 8662 C C . ASN A 1 1122 ? -69.795 31.657 57.201 1.00 44.81 1122 ASN A C 1
ATOM 8664 O O . ASN A 1 1122 ? -70.677 30.803 57.196 1.00 44.81 1122 ASN A O 1
ATOM 8668 N N . VAL A 1 1123 ? -69.417 32.291 56.084 1.00 45.69 1123 VAL A N 1
ATOM 8669 C CA . VAL A 1 1123 ? -69.827 31.889 54.714 1.00 45.69 1123 VAL A CA 1
ATOM 8670 C C . VAL A 1 1123 ? -68.635 31.896 53.731 1.00 45.69 1123 VAL A C 1
ATOM 8672 O O . VAL A 1 1123 ? -68.789 31.655 52.541 1.00 45.69 1123 VAL A O 1
ATOM 8675 N N . PHE A 1 1124 ? -67.406 32.130 54.202 1.00 45.44 1124 PHE A N 1
ATOM 8676 C CA . PHE A 1 1124 ? -66.246 32.338 53.321 1.00 45.44 1124 PHE A CA 1
ATOM 8677 C C . PHE A 1 1124 ? -65.641 31.056 52.714 1.00 45.44 1124 PHE A C 1
ATOM 8679 O O . PHE A 1 1124 ? -64.955 31.150 51.697 1.00 45.44 1124 PHE A O 1
ATOM 8686 N N . ALA A 1 1125 ? -65.882 29.867 53.283 1.00 48.91 1125 ALA A N 1
ATOM 8687 C CA . ALA A 1 1125 ? -65.313 28.614 52.767 1.00 48.91 1125 ALA A CA 1
ATOM 8688 C C . ALA A 1 1125 ? -65.956 28.164 51.439 1.00 48.91 1125 ALA A C 1
ATOM 8690 O O . ALA A 1 1125 ? -65.272 27.599 50.590 1.00 48.91 1125 ALA A O 1
ATOM 8691 N N . LEU A 1 1126 ? -67.248 28.462 51.236 1.00 50.88 1126 LEU A N 1
ATOM 8692 C CA . LEU A 1 1126 ? -68.012 28.052 50.051 1.00 50.88 1126 LEU A CA 1
ATOM 8693 C C . LEU A 1 1126 ? -67.623 28.824 48.776 1.00 50.88 1126 LEU A C 1
ATOM 8695 O O . LEU A 1 1126 ? -67.711 28.272 47.685 1.00 50.88 1126 LEU A O 1
ATOM 8699 N N . ASP A 1 1127 ? -67.135 30.061 48.898 1.00 49.59 1127 ASP A N 1
ATOM 8700 C CA . ASP A 1 1127 ? -66.782 30.913 47.747 1.00 49.59 1127 ASP A CA 1
ATOM 8701 C C . ASP A 1 1127 ? -65.446 30.501 47.089 1.00 49.59 1127 ASP A C 1
ATOM 8703 O O . ASP A 1 1127 ? -65.224 30.725 45.903 1.00 49.59 1127 ASP A O 1
ATOM 8707 N N . LYS A 1 1128 ? -64.552 29.823 47.830 1.00 50.34 1128 LYS A N 1
ATOM 8708 C CA . LYS A 1 1128 ? -63.288 29.267 47.295 1.00 50.34 1128 LYS A CA 1
ATOM 8709 C C . LYS A 1 1128 ? -63.448 27.877 46.652 1.00 50.34 1128 LYS A C 1
ATOM 8711 O O . LYS A 1 1128 ? -62.473 27.325 46.138 1.00 50.34 1128 LYS A O 1
ATOM 8716 N N . MET A 1 1129 ? -64.669 27.332 46.628 1.00 54.16 1129 MET A N 1
ATOM 8717 C CA . MET A 1 1129 ? -65.003 25.995 46.108 1.00 54.16 1129 MET A CA 1
ATOM 8718 C C . MET A 1 1129 ? -65.022 25.900 44.578 1.00 54.16 1129 MET A C 1
ATOM 8720 O O . MET A 1 1129 ? -65.103 24.798 44.043 1.00 54.16 1129 MET A O 1
ATOM 8724 N N . GLU A 1 1130 ? -64.916 27.016 43.845 1.00 54.88 1130 GLU A N 1
ATOM 8725 C CA . GLU A 1 1130 ? -64.723 26.964 42.385 1.00 54.88 1130 GLU A CA 1
ATOM 8726 C C . GLU A 1 1130 ? -63.451 26.194 42.004 1.00 54.88 1130 GLU A C 1
ATOM 8728 O O . GLU A 1 1130 ? -63.430 25.527 40.976 1.00 54.88 1130 GLU A O 1
ATOM 8733 N N . THR A 1 1131 ? -62.445 26.193 42.883 1.00 56.12 1131 THR A N 1
ATOM 8734 C CA . THR A 1 1131 ? -61.190 25.446 42.708 1.00 56.12 1131 THR A CA 1
ATOM 8735 C C . THR A 1 1131 ? -61.354 23.922 42.759 1.00 56.12 1131 THR A C 1
ATOM 8737 O O . THR A 1 1131 ? -60.492 23.204 42.261 1.00 56.12 1131 THR A O 1
ATOM 8740 N N . LEU A 1 1132 ? -62.453 23.407 43.326 1.00 58.75 1132 LEU A N 1
ATOM 8741 C CA . LEU A 1 1132 ? -62.714 21.967 43.452 1.00 58.75 1132 LEU A CA 1
ATOM 8742 C C . LEU A 1 1132 ? -63.379 21.355 42.216 1.00 58.75 1132 LEU A C 1
ATOM 8744 O O . LEU A 1 1132 ? -63.237 20.154 42.002 1.00 58.75 1132 LEU A O 1
ATOM 8748 N N . LYS A 1 1133 ? -64.055 22.164 41.386 1.00 61.91 1133 LYS A N 1
ATOM 8749 C CA . LYS A 1 1133 ? -64.797 21.689 40.201 1.00 61.91 1133 LYS A CA 1
ATOM 8750 C C . LYS A 1 1133 ? -63.902 21.034 39.146 1.00 61.91 1133 LYS A C 1
ATOM 8752 O O . LYS A 1 1133 ? -64.374 20.188 38.396 1.00 61.91 1133 LYS A O 1
ATOM 8757 N N . ASP A 1 1134 ? -62.621 21.397 39.115 1.00 59.62 1134 ASP A N 1
ATOM 8758 C CA . ASP A 1 1134 ? -61.640 20.902 38.143 1.00 59.62 1134 ASP A CA 1
ATOM 8759 C C . ASP A 1 1134 ? -61.002 19.549 38.546 1.00 59.62 1134 ASP A C 1
ATOM 8761 O O . ASP A 1 1134 ? -60.084 19.063 37.879 1.00 59.62 1134 ASP A O 1
ATOM 8765 N N . HIS A 1 1135 ? -61.448 18.922 39.642 1.00 63.06 1135 HIS A N 1
ATOM 8766 C CA . HIS A 1 1135 ? -60.911 17.653 40.155 1.00 63.06 1135 HIS A CA 1
ATOM 8767 C C . HIS A 1 1135 ? -61.906 16.477 40.025 1.00 63.06 1135 HIS A C 1
ATOM 8769 O O . HIS A 1 1135 ? -63.095 16.718 39.872 1.00 63.06 1135 HIS A O 1
ATOM 8775 N N . PRO A 1 1136 ? -61.473 15.199 40.082 1.00 69.62 1136 PRO A N 1
ATOM 8776 C CA . PRO A 1 1136 ? -62.378 14.045 39.970 1.00 69.62 1136 PRO A CA 1
ATOM 8777 C C . PRO A 1 1136 ? -63.442 13.999 41.080 1.00 69.62 1136 PRO A C 1
ATOM 8779 O O . PRO A 1 1136 ? -63.139 14.340 42.224 1.00 69.62 1136 PRO A O 1
ATOM 8782 N N . GLU A 1 1137 ? -64.644 13.502 40.771 1.00 71.94 1137 GLU A N 1
ATOM 8783 C CA . GLU A 1 1137 ? -65.799 13.430 41.692 1.00 71.94 1137 GLU A CA 1
ATOM 8784 C C . GLU A 1 1137 ? -65.460 12.721 43.022 1.00 71.94 1137 GLU A C 1
ATOM 8786 O O . GLU A 1 1137 ? -65.755 13.226 44.103 1.00 71.94 1137 GLU A O 1
ATOM 8791 N N . GLN A 1 1138 ? -64.699 11.624 42.969 1.00 71.06 1138 GLN A N 1
ATOM 8792 C CA . GLN A 1 1138 ? -64.212 10.900 44.155 1.00 71.06 1138 GLN A CA 1
ATOM 8793 C C . GLN A 1 1138 ? -63.269 11.729 45.040 1.00 71.06 1138 GLN A C 1
ATOM 8795 O O . GLN A 1 1138 ? -63.306 11.643 46.268 1.00 71.06 1138 GLN A O 1
ATOM 8800 N N . PHE A 1 1139 ? -62.400 12.542 44.431 1.00 67.06 1139 PHE A N 1
ATOM 8801 C CA . PHE A 1 1139 ? -61.489 13.412 45.174 1.00 67.06 1139 PHE A CA 1
ATOM 8802 C C . PHE A 1 1139 ? -62.244 14.573 45.818 1.00 67.06 1139 PHE A C 1
ATOM 8804 O O . PHE A 1 1139 ? -61.997 14.901 46.977 1.00 67.06 1139 PHE A O 1
ATOM 8811 N N . GLN A 1 1140 ? -63.179 15.170 45.078 1.00 70.69 1140 GLN A N 1
ATOM 8812 C CA . GLN A 1 1140 ? -64.054 16.214 45.593 1.00 70.69 1140 GLN A CA 1
ATOM 8813 C C . GLN A 1 1140 ? -64.830 15.710 46.820 1.00 70.69 1140 GLN A C 1
ATOM 8815 O O . GLN A 1 1140 ? -64.790 16.362 47.861 1.00 70.69 1140 GLN A O 1
ATOM 8820 N N . ALA A 1 1141 ? -65.440 14.521 46.746 1.00 72.19 1141 ALA A N 1
ATOM 8821 C CA . ALA A 1 1141 ? -66.158 13.914 47.867 1.00 72.19 1141 ALA A CA 1
ATOM 8822 C C . ALA A 1 1141 ? -65.268 13.674 49.098 1.00 72.19 1141 ALA A C 1
ATOM 8824 O O . ALA A 1 1141 ? -65.656 14.025 50.212 1.00 72.19 1141 ALA A O 1
ATOM 8825 N N . LYS A 1 1142 ? -64.030 13.186 48.914 1.00 68.75 1142 LYS A N 1
ATOM 8826 C CA . LYS A 1 1142 ? -63.047 13.060 50.010 1.00 68.75 1142 LYS A CA 1
ATOM 8827 C C . LYS A 1 1142 ? -62.702 14.404 50.661 1.00 68.75 1142 LYS A C 1
ATOM 8829 O O . LYS A 1 1142 ? -62.611 14.478 51.886 1.00 68.75 1142 LYS A O 1
ATOM 8834 N N . VAL A 1 1143 ? -62.499 15.463 49.872 1.00 66.62 1143 VAL A N 1
ATOM 8835 C CA . VAL A 1 1143 ? -62.221 16.813 50.402 1.00 66.62 1143 VAL A CA 1
ATOM 8836 C C . VAL A 1 1143 ? -63.415 17.332 51.202 1.00 66.62 1143 VAL A C 1
ATOM 8838 O O . VAL A 1 1143 ? -63.228 17.880 52.289 1.00 66.62 1143 VAL A O 1
ATOM 8841 N N . TRP A 1 1144 ? -64.629 17.128 50.690 1.00 73.12 1144 TRP A N 1
ATOM 8842 C CA . TRP A 1 1144 ? -65.868 17.499 51.364 1.00 73.12 1144 TRP A CA 1
ATOM 8843 C C . TRP A 1 1144 ? -66.069 16.733 52.674 1.00 73.12 1144 TRP A C 1
ATOM 8845 O O . TRP A 1 1144 ? -66.346 17.356 53.695 1.00 73.12 1144 TRP A O 1
ATOM 8855 N N . ALA A 1 1145 ? -65.830 15.423 52.694 1.00 71.38 1145 ALA A N 1
ATOM 8856 C CA . ALA A 1 1145 ? -65.895 14.614 53.911 1.00 71.38 1145 ALA A CA 1
ATOM 8857 C C . ALA A 1 1145 ? -64.872 15.069 54.965 1.00 71.38 1145 ALA A C 1
ATOM 8859 O O . ALA A 1 1145 ? -65.199 15.228 56.142 1.00 71.38 1145 ALA A O 1
ATOM 8860 N N . TYR A 1 1146 ? -63.640 15.379 54.548 1.00 66.94 1146 TYR A N 1
ATOM 8861 C CA . TYR A 1 1146 ? -62.620 15.895 55.462 1.00 66.94 1146 TYR A CA 1
ATOM 8862 C C . TYR A 1 1146 ? -62.975 17.288 56.009 1.00 66.94 1146 TYR A C 1
ATOM 8864 O O . TYR A 1 1146 ? -62.745 17.575 57.187 1.00 66.94 1146 TYR A O 1
ATOM 8872 N N . LEU A 1 1147 ? -63.553 18.157 55.173 1.00 67.44 1147 LEU A N 1
ATOM 8873 C CA . LEU A 1 1147 ? -64.063 19.463 55.592 1.00 67.44 1147 LEU A CA 1
ATOM 8874 C C . LEU A 1 1147 ? -65.216 19.315 56.591 1.00 67.44 1147 LEU A C 1
ATOM 8876 O O . LEU A 1 1147 ? -65.268 20.053 57.573 1.00 67.44 1147 LEU A O 1
ATOM 8880 N N . ALA A 1 1148 ? -66.102 18.345 56.370 1.00 69.50 1148 ALA A N 1
ATOM 8881 C CA . ALA A 1 1148 ? -67.220 18.062 57.255 1.00 69.50 1148 ALA A CA 1
ATOM 8882 C C . ALA A 1 1148 ? -66.755 17.566 58.634 1.00 69.50 1148 ALA A C 1
ATOM 8884 O O . ALA A 1 1148 ? -67.265 18.013 59.656 1.00 69.50 1148 ALA A O 1
ATOM 8885 N N . ALA A 1 1149 ? -65.709 16.738 58.678 1.00 66.12 1149 ALA A N 1
ATOM 8886 C CA . ALA A 1 1149 ? -65.131 16.253 59.929 1.00 66.12 1149 ALA A CA 1
ATOM 8887 C C . ALA A 1 1149 ? -64.394 17.340 60.741 1.00 66.12 1149 ALA A C 1
ATOM 8889 O O . ALA A 1 1149 ? -64.288 17.224 61.960 1.00 66.12 1149 ALA A O 1
ATOM 8890 N N . ASN A 1 1150 ? -63.864 18.385 60.088 1.00 61.34 1150 ASN A N 1
ATOM 8891 C CA . ASN A 1 1150 ? -62.967 19.363 60.723 1.00 61.34 1150 ASN A CA 1
ATOM 8892 C C . ASN A 1 1150 ? -63.503 20.807 60.774 1.00 61.34 1150 ASN A C 1
ATOM 8894 O O . ASN A 1 1150 ? -62.877 21.654 61.415 1.00 61.34 1150 ASN A O 1
ATOM 8898 N N . SER A 1 1151 ? -64.627 21.128 60.123 1.00 65.00 1151 SER A N 1
ATOM 8899 C CA . SER A 1 1151 ? -65.217 22.471 60.209 1.00 65.00 1151 SER A CA 1
ATOM 8900 C C . SER A 1 1151 ? -65.801 22.720 61.607 1.00 65.00 1151 SER A C 1
ATOM 8902 O O . SER A 1 1151 ? -66.488 21.854 62.144 1.00 65.00 1151 SER A O 1
ATOM 8904 N N . PRO A 1 1152 ? -65.599 23.906 62.210 1.00 59.44 1152 PRO A N 1
ATOM 8905 C CA . PRO A 1 1152 ? -66.210 24.262 63.492 1.00 59.44 1152 PRO A CA 1
ATOM 8906 C C . PRO A 1 1152 ? -67.704 24.629 63.382 1.00 59.44 1152 PRO A C 1
ATOM 8908 O O . PRO A 1 1152 ? -68.374 24.797 64.401 1.00 59.44 1152 PRO A O 1
ATOM 8911 N N . SER A 1 1153 ? -68.243 24.803 62.169 1.00 70.31 1153 SER A N 1
ATOM 8912 C CA . SER A 1 1153 ? -69.612 25.275 61.932 1.00 70.31 1153 SER A CA 1
ATOM 8913 C C . SER A 1 1153 ? -70.536 24.126 61.533 1.00 70.31 1153 SER A C 1
ATOM 8915 O O . SER A 1 1153 ? -70.396 23.580 60.444 1.00 70.31 1153 SER A O 1
ATOM 8917 N N . ARG A 1 1154 ? -71.557 23.812 62.346 1.00 69.00 1154 ARG A N 1
ATOM 8918 C CA . ARG A 1 1154 ? -72.541 22.749 62.029 1.00 69.00 1154 ARG A CA 1
ATOM 8919 C C . ARG A 1 1154 ? -73.219 22.918 60.666 1.00 69.00 1154 ARG A C 1
ATOM 8921 O O . ARG A 1 1154 ? -73.528 21.931 60.013 1.00 69.00 1154 ARG A O 1
ATOM 8928 N N . TYR A 1 1155 ? -73.453 24.158 60.235 1.00 72.94 1155 TYR A N 1
ATOM 8929 C CA . TYR A 1 1155 ? -74.035 24.437 58.921 1.00 72.94 1155 TYR A CA 1
ATOM 8930 C C . TYR A 1 1155 ? -73.073 24.079 57.778 1.00 72.94 1155 TYR A C 1
ATOM 8932 O O . TYR A 1 1155 ? -73.489 23.521 56.768 1.00 72.94 1155 TYR A O 1
ATOM 8940 N N . GLU A 1 1156 ? -71.779 24.354 57.944 1.00 68.50 1156 GLU A N 1
ATOM 8941 C CA . GLU A 1 1156 ? -70.762 23.974 56.958 1.00 68.50 1156 GLU A CA 1
ATOM 8942 C C . GLU A 1 1156 ? -70.520 22.464 56.960 1.00 68.50 1156 GLU A C 1
ATOM 8944 O O . GLU A 1 1156 ? -70.361 21.895 55.888 1.00 68.50 1156 GLU A O 1
ATOM 8949 N N . GLN A 1 1157 ? -70.561 21.811 58.128 1.00 72.44 1157 GLN A N 1
ATOM 8950 C CA . GLN A 1 1157 ? -70.504 20.349 58.239 1.00 72.44 1157 GLN A CA 1
ATOM 8951 C C . GLN A 1 1157 ? -71.666 19.690 57.486 1.00 72.44 1157 GLN A C 1
ATOM 8953 O O . GLN A 1 1157 ? -71.438 18.794 56.679 1.00 72.44 1157 GLN A O 1
ATOM 8958 N N . PHE A 1 1158 ? -72.895 20.189 57.680 1.00 78.25 1158 PHE A N 1
ATOM 8959 C CA . PHE A 1 1158 ? -74.078 19.729 56.948 1.00 78.25 1158 PHE A CA 1
ATOM 8960 C C . PHE A 1 1158 ? -73.900 19.870 55.434 1.00 78.25 1158 PHE A C 1
ATOM 8962 O O . PHE A 1 1158 ? -74.063 18.907 54.691 1.00 78.25 1158 PHE A O 1
ATOM 8969 N N . MET A 1 1159 ? -73.544 21.075 54.975 1.00 73.56 1159 MET A N 1
ATOM 8970 C CA . MET A 1 1159 ? -73.362 21.353 53.550 1.00 73.56 1159 MET A CA 1
ATOM 8971 C C . MET A 1 1159 ? -72.221 20.531 52.947 1.00 73.56 1159 MET A C 1
ATOM 8973 O O . MET A 1 1159 ? -72.326 20.101 51.805 1.00 73.56 1159 MET A O 1
ATOM 8977 N N . ALA A 1 1160 ? -71.148 20.293 53.701 1.00 73.62 1160 ALA A N 1
ATOM 8978 C CA . ALA A 1 1160 ? -70.016 19.498 53.256 1.00 73.62 1160 ALA A CA 1
ATOM 8979 C C . ALA A 1 1160 ? -70.365 18.008 53.154 1.00 73.62 1160 ALA A C 1
ATOM 8981 O O . ALA A 1 1160 ? -70.076 17.405 52.127 1.00 73.62 1160 ALA A O 1
ATOM 8982 N N . HIS A 1 1161 ? -71.048 17.427 54.145 1.00 79.56 1161 HIS A N 1
ATOM 8983 C CA . HIS A 1 1161 ? -71.527 16.046 54.045 1.00 79.56 1161 HIS A CA 1
ATOM 8984 C C . HIS A 1 1161 ? -72.518 15.864 52.893 1.00 79.56 1161 HIS A C 1
ATOM 8986 O O . HIS A 1 1161 ? -72.392 14.916 52.123 1.00 79.56 1161 HIS A O 1
ATOM 8992 N N . LYS A 1 1162 ? -73.453 16.806 52.726 1.00 81.88 1162 LYS A N 1
ATOM 8993 C CA . LYS A 1 1162 ? -74.394 16.791 51.607 1.00 81.88 1162 LYS A CA 1
ATOM 8994 C C . LYS A 1 1162 ? -73.664 16.853 50.261 1.00 81.88 1162 LYS A C 1
ATOM 8996 O O . LYS A 1 1162 ? -73.870 15.995 49.416 1.00 81.88 1162 LYS A O 1
ATOM 9001 N N . ASN A 1 1163 ? -72.750 17.807 50.085 1.00 78.81 1163 ASN A N 1
ATOM 9002 C CA . ASN A 1 1163 ? -71.984 17.935 48.844 1.00 78.81 1163 ASN A CA 1
ATOM 9003 C C . ASN A 1 1163 ? -71.062 16.728 48.589 1.00 78.81 1163 ASN A C 1
ATOM 9005 O O . ASN A 1 1163 ? -70.809 16.404 47.434 1.00 78.81 1163 ASN A O 1
ATOM 9009 N N . ALA A 1 1164 ? -70.561 16.051 49.631 1.00 77.38 1164 ALA A N 1
ATOM 9010 C CA . ALA A 1 1164 ? -69.780 14.823 49.471 1.00 77.38 1164 ALA A CA 1
ATOM 9011 C C . ALA A 1 1164 ? -70.606 13.694 48.834 1.00 77.38 1164 ALA A C 1
ATOM 9013 O O . ALA A 1 1164 ? -70.079 12.945 48.014 1.00 77.38 1164 ALA A O 1
ATOM 9014 N N . VAL A 1 1165 ? -71.894 13.605 49.184 1.00 80.38 1165 VAL A N 1
ATOM 9015 C CA . VAL A 1 1165 ? -72.845 12.657 48.590 1.00 80.38 1165 VAL A CA 1
ATOM 9016 C C . VAL A 1 1165 ? -73.272 13.121 47.193 1.00 80.38 1165 VAL A C 1
ATOM 9018 O O . VAL A 1 1165 ? -73.167 12.343 46.246 1.00 80.38 1165 VAL A O 1
ATOM 9021 N N . ASP A 1 1166 ? -73.675 14.388 47.044 1.00 81.31 1166 ASP A N 1
ATOM 9022 C CA . ASP A 1 1166 ? -74.208 14.949 45.790 1.00 81.31 1166 ASP A CA 1
ATOM 9023 C C . ASP A 1 1166 ? -73.183 14.887 44.640 1.00 81.31 1166 ASP A C 1
ATOM 9025 O O . ASP A 1 1166 ? -73.528 14.599 43.496 1.00 81.31 1166 ASP A O 1
ATOM 9029 N N . VAL A 1 1167 ? -71.894 15.114 44.921 1.00 79.88 1167 VAL A N 1
ATOM 9030 C CA . VAL A 1 1167 ? -70.843 15.062 43.887 1.00 79.88 1167 VAL A CA 1
ATOM 9031 C C . VAL A 1 1167 ? -70.667 13.655 43.298 1.00 79.88 1167 VAL A C 1
ATOM 9033 O O . VAL A 1 1167 ? -70.191 13.520 42.175 1.00 79.88 1167 VAL A O 1
ATOM 9036 N N . LEU A 1 1168 ? -71.066 12.611 44.025 1.00 79.06 1168 LEU A N 1
ATOM 9037 C CA . LEU A 1 1168 ? -70.932 11.215 43.613 1.00 79.06 1168 LEU A CA 1
ATOM 9038 C C . LEU A 1 1168 ? -72.222 10.623 43.016 1.00 79.06 1168 LEU A C 1
ATOM 9040 O O . LEU A 1 1168 ? -72.307 9.405 42.880 1.00 79.06 1168 LEU A O 1
ATOM 9044 N N . GLU A 1 1169 ? -73.205 11.441 42.614 1.00 72.25 1169 GLU A N 1
ATOM 9045 C CA . GLU A 1 1169 ? -74.478 10.974 42.017 1.00 72.25 1169 GLU A CA 1
ATOM 9046 C C . GLU A 1 1169 ? -74.302 10.019 40.819 1.00 72.25 1169 GLU A C 1
ATOM 9048 O O . GLU A 1 1169 ? -75.156 9.166 40.581 1.00 72.25 1169 GLU A O 1
ATOM 9053 N N . GLY A 1 1170 ? -73.186 10.105 40.086 1.00 69.19 1170 GLY A N 1
ATOM 9054 C CA . GLY A 1 1170 ? -72.856 9.192 38.984 1.00 69.19 1170 GLY A CA 1
ATOM 9055 C C . GLY A 1 1170 ? -72.225 7.852 39.397 1.00 69.19 1170 GLY A C 1
ATOM 9056 O O . GLY A 1 1170 ? -72.057 6.979 38.546 1.00 69.19 1170 GLY A O 1
ATOM 9057 N N . GLN A 1 1171 ? -71.851 7.673 40.669 1.00 77.81 1171 GLN A N 1
ATOM 9058 C CA . GLN A 1 1171 ? -71.124 6.507 41.192 1.00 77.81 1171 GLN A CA 1
ATOM 9059 C C . GLN A 1 1171 ? -71.745 6.015 42.514 1.00 77.81 1171 GLN A C 1
ATOM 9061 O O . GLN A 1 1171 ? -71.148 6.180 43.585 1.00 77.81 1171 GLN A O 1
ATOM 9066 N N . PRO A 1 1172 ? -72.923 5.365 42.462 1.00 72.56 1172 PRO A N 1
ATOM 9067 C CA . PRO A 1 1172 ? -73.722 5.073 43.652 1.00 72.56 1172 PRO A CA 1
ATOM 9068 C C . PRO A 1 1172 ? -72.977 4.189 44.665 1.00 72.56 1172 PRO A C 1
ATOM 9070 O O . PRO A 1 1172 ? -73.047 4.433 45.865 1.00 72.56 1172 PRO A O 1
ATOM 9073 N N . GLN A 1 1173 ? -72.153 3.237 44.217 1.00 75.31 1173 GLN A N 1
ATOM 9074 C CA . GLN A 1 1173 ? -71.391 2.361 45.122 1.00 75.31 1173 GLN A CA 1
ATOM 9075 C C . GLN A 1 1173 ? -70.404 3.110 46.032 1.00 75.31 1173 GLN A C 1
ATOM 9077 O O . GLN A 1 1173 ? -70.176 2.692 47.165 1.00 75.31 1173 GLN A O 1
ATOM 9082 N N . LEU A 1 1174 ? -69.833 4.224 45.564 1.00 75.62 1174 LEU A N 1
ATOM 9083 C CA . LEU A 1 1174 ? -68.924 5.052 46.361 1.00 75.62 1174 LEU A CA 1
ATOM 9084 C C . LEU A 1 1174 ? -69.677 6.077 47.220 1.00 75.62 1174 LEU A C 1
ATOM 9086 O O . LEU A 1 1174 ? -69.135 6.517 48.233 1.00 75.62 1174 LEU A O 1
ATOM 9090 N N . GLN A 1 1175 ? -70.925 6.421 46.871 1.00 79.44 1175 GLN A N 1
ATOM 9091 C CA . GLN A 1 1175 ? -71.781 7.281 47.699 1.00 79.44 1175 GLN A CA 1
ATOM 9092 C C . GLN A 1 1175 ? -72.091 6.653 49.051 1.00 79.44 1175 GLN A C 1
ATOM 9094 O O . GLN A 1 1175 ? -72.162 7.374 50.041 1.00 79.44 1175 GLN A O 1
ATOM 9099 N N . VAL A 1 1176 ? -72.240 5.326 49.107 1.00 80.12 1176 VAL A N 1
ATOM 9100 C CA . VAL A 1 1176 ? -72.650 4.603 50.319 1.00 80.12 1176 VAL A CA 1
ATOM 9101 C C . VAL A 1 1176 ? -71.765 4.953 51.519 1.00 80.12 1176 VAL A C 1
ATOM 9103 O O . VAL A 1 1176 ? -72.298 5.235 52.590 1.00 80.12 1176 VAL A O 1
ATOM 9106 N N . GLU A 1 1177 ? -70.436 5.000 51.357 1.00 80.38 1177 GLU A N 1
ATOM 9107 C CA . GLU A 1 1177 ? -69.519 5.342 52.459 1.00 80.38 1177 GLU A CA 1
ATOM 9108 C C . GLU A 1 1177 ? -69.827 6.739 53.029 1.00 80.38 1177 GLU A C 1
ATOM 9110 O O . GLU A 1 1177 ? -69.982 6.894 54.240 1.00 80.38 1177 GLU A O 1
ATOM 9115 N N . TYR A 1 1178 ? -70.027 7.734 52.160 1.00 82.88 1178 TYR A N 1
ATOM 9116 C CA . TYR A 1 1178 ? -70.328 9.110 52.564 1.00 82.88 1178 TYR A CA 1
ATOM 9117 C C . TYR A 1 1178 ? -71.773 9.307 53.041 1.00 82.88 1178 TYR A C 1
ATOM 9119 O O . TYR A 1 1178 ? -72.014 10.140 53.912 1.00 82.88 1178 TYR A O 1
ATOM 9127 N N . MET A 1 1179 ? -72.732 8.532 52.526 1.00 80.06 1179 MET A N 1
ATOM 9128 C CA . MET A 1 1179 ? -74.127 8.527 52.985 1.00 80.06 1179 MET A CA 1
ATOM 9129 C C . MET A 1 1179 ? -74.248 7.945 54.391 1.00 80.06 1179 MET A C 1
ATOM 9131 O O . MET A 1 1179 ? -75.010 8.462 55.206 1.00 80.06 1179 MET A O 1
ATOM 9135 N N . VAL A 1 1180 ? -73.469 6.904 54.700 1.00 82.25 1180 VAL A N 1
ATOM 9136 C CA . VAL A 1 1180 ? -73.387 6.344 56.052 1.00 82.25 1180 VAL A CA 1
ATOM 9137 C C . VAL A 1 1180 ? -72.730 7.341 57.001 1.00 82.25 1180 VAL A C 1
ATOM 9139 O O . VAL A 1 1180 ? -73.289 7.604 58.064 1.00 82.25 1180 VAL A O 1
ATOM 9142 N N . GLU A 1 1181 ? -71.602 7.953 56.622 1.00 81.62 1181 GLU A N 1
ATOM 9143 C CA . GLU A 1 1181 ? -70.975 9.013 57.428 1.00 81.62 1181 GLU A CA 1
ATOM 9144 C C . GLU A 1 1181 ? -71.926 10.197 57.663 1.00 81.62 1181 GLU A C 1
ATOM 9146 O O . GLU A 1 1181 ? -72.034 10.691 58.787 1.00 81.62 1181 GLU A O 1
ATOM 9151 N N . PHE A 1 1182 ? -72.665 10.623 56.634 1.00 84.56 1182 PHE A N 1
ATOM 9152 C CA . PHE A 1 1182 ? -73.648 11.695 56.759 1.00 84.56 1182 PHE A CA 1
ATOM 9153 C C . PHE A 1 1182 ? -74.832 11.290 57.642 1.00 84.56 1182 PHE A C 1
ATOM 9155 O O . PHE A 1 1182 ? -75.257 12.080 58.480 1.00 84.56 1182 PHE A O 1
ATOM 9162 N N . GLY A 1 1183 ? -75.331 10.058 57.514 1.00 79.25 1183 GLY A N 1
ATOM 9163 C CA . GLY A 1 1183 ? -76.378 9.503 58.373 1.00 79.25 1183 GLY A CA 1
ATOM 9164 C C . GLY A 1 1183 ? -75.963 9.454 59.845 1.00 79.25 1183 GLY A C 1
ATOM 9165 O O . GLY A 1 1183 ? -76.717 9.892 60.713 1.00 79.25 1183 GLY A O 1
ATOM 9166 N N . ILE A 1 1184 ? -74.733 9.012 60.130 1.00 82.12 1184 ILE A N 1
ATOM 9167 C CA . ILE A 1 1184 ? -74.165 9.025 61.487 1.00 82.12 1184 ILE A CA 1
ATOM 9168 C C . ILE A 1 1184 ? -74.101 10.463 62.019 1.00 82.12 1184 ILE A C 1
ATOM 9170 O O . ILE A 1 1184 ? -74.578 10.737 63.119 1.00 82.12 1184 ILE A O 1
ATOM 9174 N N . TRP A 1 1185 ? -73.590 11.406 61.223 1.00 84.19 1185 TRP A N 1
ATOM 9175 C CA . TRP A 1 1185 ? -73.535 12.812 61.623 1.00 84.19 1185 TRP A CA 1
ATOM 9176 C C . TRP A 1 1185 ? -74.931 13.427 61.831 1.00 84.19 1185 TRP A C 1
ATOM 9178 O O . TRP A 1 1185 ? -75.110 14.227 62.752 1.00 84.19 1185 TRP A O 1
ATOM 9188 N N . MET A 1 1186 ? -75.932 13.066 61.017 1.00 79.12 1186 MET A N 1
ATOM 9189 C CA . MET A 1 1186 ? -77.317 13.539 61.155 1.00 79.12 1186 MET A CA 1
ATOM 9190 C C . MET A 1 1186 ? -77.945 13.047 62.462 1.00 79.12 1186 MET A C 1
ATOM 9192 O O . MET A 1 1186 ? -78.549 13.853 63.178 1.00 79.12 1186 MET A O 1
ATOM 9196 N N . TYR A 1 1187 ? -77.716 11.779 62.820 1.00 79.75 1187 TYR A N 1
ATOM 9197 C CA . TYR A 1 1187 ? -78.120 11.216 64.108 1.00 79.75 1187 TYR A CA 1
ATOM 9198 C C . TYR A 1 1187 ? -77.467 11.961 65.281 1.00 79.75 1187 TYR A C 1
ATOM 9200 O O . TYR A 1 1187 ? -78.161 12.457 66.171 1.00 79.75 1187 TYR A O 1
ATOM 9208 N N . ASP A 1 1188 ? -76.141 12.120 65.244 1.00 79.00 1188 ASP A N 1
ATOM 9209 C CA . ASP A 1 1188 ? -75.368 12.761 66.316 1.00 79.00 1188 ASP A CA 1
ATOM 9210 C C . ASP A 1 1188 ? -75.667 14.266 66.449 1.00 79.00 1188 ASP A C 1
ATOM 9212 O O . ASP A 1 1188 ? -75.613 14.845 67.540 1.00 79.00 1188 ASP A O 1
ATOM 9216 N N . SER A 1 1189 ? -76.021 14.923 65.344 1.00 75.19 1189 SER A N 1
ATOM 9217 C CA . SER A 1 1189 ? -76.359 16.350 65.312 1.00 75.19 1189 SER A CA 1
ATOM 9218 C C . SER A 1 1189 ? -77.791 16.655 65.759 1.00 75.19 1189 SER A C 1
ATOM 9220 O O . SER A 1 1189 ? -78.102 17.833 65.983 1.00 75.19 1189 SER A O 1
ATOM 9222 N N . GLY A 1 1190 ? -78.632 15.628 65.937 1.00 72.38 1190 GLY A N 1
ATOM 9223 C CA . GLY A 1 1190 ? -80.029 15.739 66.361 1.00 72.38 1190 GLY A CA 1
ATOM 9224 C C . GLY A 1 1190 ? -81.009 16.078 65.233 1.00 72.38 1190 GLY A C 1
ATOM 9225 O O . GLY A 1 1190 ? -82.018 16.733 65.494 1.00 72.38 1190 GLY A O 1
ATOM 9226 N N . GLN A 1 1191 ? -80.700 15.692 63.990 1.00 77.38 1191 GLN A N 1
ATOM 9227 C CA . GLN A 1 1191 ? -81.635 15.784 62.861 1.00 77.38 1191 GLN A CA 1
ATOM 9228 C C . GLN A 1 1191 ? -82.764 14.741 62.998 1.00 77.38 1191 GLN A C 1
ATOM 9230 O O . GLN A 1 1191 ? -82.639 13.808 63.799 1.00 77.38 1191 GLN A O 1
ATOM 9235 N N . PRO A 1 1192 ? -83.888 14.883 62.267 1.00 77.81 1192 PRO A N 1
ATOM 9236 C CA . PRO A 1 1192 ? -84.992 13.932 62.336 1.00 77.81 1192 PRO A CA 1
ATOM 9237 C C . PRO A 1 1192 ? -84.531 12.491 62.080 1.00 77.81 1192 PRO A C 1
ATOM 9239 O O . PRO A 1 1192 ? -83.747 12.213 61.170 1.00 77.81 1192 PRO A O 1
ATOM 9242 N N . ALA A 1 1193 ? -85.025 11.562 62.904 1.00 74.12 1193 ALA A N 1
ATOM 9243 C CA . ALA A 1 1193 ? -84.661 10.150 62.795 1.00 74.12 1193 ALA A CA 1
ATOM 9244 C C . ALA A 1 1193 ? -85.131 9.533 61.466 1.00 74.12 1193 ALA A C 1
ATOM 9246 O O . ALA A 1 1193 ? -84.446 8.660 60.946 1.00 74.12 1193 ALA A O 1
ATOM 9247 N N . GLU A 1 1194 ? -86.248 10.022 60.914 1.00 76.06 1194 GLU A N 1
ATOM 9248 C CA . GLU A 1 1194 ? -86.773 9.613 59.603 1.00 76.06 1194 GLU A CA 1
ATOM 9249 C C . GLU A 1 1194 ? -85.776 9.947 58.480 1.00 76.06 1194 GLU A C 1
ATOM 9251 O O . GLU A 1 1194 ? -85.387 9.049 57.744 1.00 76.06 1194 GLU A O 1
ATOM 9256 N N . ASP A 1 1195 ? -85.235 11.171 58.437 1.00 76.31 1195 ASP A N 1
ATOM 9257 C CA . ASP A 1 1195 ? -84.259 11.583 57.411 1.00 76.31 1195 ASP A CA 1
ATOM 9258 C C . ASP A 1 1195 ? -82.946 10.778 57.495 1.00 76.31 1195 ASP A C 1
ATOM 9260 O O . ASP A 1 1195 ? -82.350 10.405 56.482 1.00 76.31 1195 ASP A O 1
ATOM 9264 N N . THR A 1 1196 ? -82.491 10.476 58.719 1.00 79.44 1196 THR A N 1
ATOM 9265 C CA . THR A 1 1196 ? -81.326 9.602 58.943 1.00 79.44 1196 THR A CA 1
ATOM 9266 C C . THR A 1 1196 ? -81.601 8.174 58.469 1.00 79.44 1196 THR A C 1
ATOM 9268 O O . THR A 1 1196 ? -80.744 7.541 57.847 1.00 79.44 1196 THR A O 1
ATOM 9271 N N . GLN A 1 1197 ? -82.788 7.653 58.784 1.00 78.12 1197 GLN A N 1
ATOM 9272 C CA . GLN A 1 1197 ? -83.199 6.304 58.422 1.00 78.12 1197 GLN A CA 1
ATOM 9273 C C . GLN A 1 1197 ? -83.323 6.160 56.902 1.00 78.12 1197 GLN A C 1
ATOM 9275 O O . GLN A 1 1197 ? -82.813 5.183 56.359 1.00 78.12 1197 GLN A O 1
ATOM 9280 N N . ASP A 1 1198 ? -83.903 7.145 56.220 1.00 80.81 1198 ASP A N 1
ATOM 9281 C CA . ASP A 1 1198 ? -84.038 7.169 54.762 1.00 80.81 1198 ASP A CA 1
ATOM 9282 C C . ASP A 1 1198 ? -82.668 7.216 54.067 1.00 80.81 1198 ASP A C 1
ATOM 9284 O O . ASP A 1 1198 ? -82.428 6.469 53.115 1.00 80.81 1198 ASP A O 1
ATOM 9288 N N . MET A 1 1199 ? -81.724 8.013 54.584 1.00 79.88 1199 MET A N 1
ATOM 9289 C CA . MET A 1 1199 ? -80.348 8.067 54.069 1.00 79.88 1199 MET A CA 1
ATOM 9290 C C . MET A 1 1199 ? -79.632 6.710 54.192 1.00 79.88 1199 MET A C 1
ATOM 9292 O O . MET A 1 1199 ? -79.010 6.242 53.238 1.00 79.88 1199 MET A O 1
ATOM 9296 N N . LEU A 1 1200 ? -79.738 6.046 55.350 1.00 81.88 1200 LEU A N 1
ATOM 9297 C CA . LEU A 1 1200 ? -79.109 4.741 55.589 1.00 81.88 1200 LEU A CA 1
ATOM 9298 C C . LEU A 1 1200 ? -79.793 3.603 54.819 1.00 81.88 1200 LEU A C 1
ATOM 9300 O O . LEU A 1 1200 ? -79.109 2.688 54.359 1.00 81.88 1200 LEU A O 1
ATOM 9304 N N . LEU A 1 1201 ? -81.117 3.660 54.649 1.00 81.75 1201 LEU A N 1
ATOM 9305 C CA . LEU A 1 1201 ? -81.861 2.711 53.820 1.00 81.75 1201 LEU A CA 1
ATOM 9306 C C . LEU A 1 1201 ? -81.444 2.831 52.357 1.00 81.75 1201 LEU A C 1
ATOM 9308 O O . LEU A 1 1201 ? -81.101 1.818 51.754 1.00 81.75 1201 LEU A O 1
ATOM 9312 N N . THR A 1 1202 ? -81.352 4.053 51.832 1.00 81.00 1202 THR A N 1
ATOM 9313 C CA . THR A 1 1202 ? -80.886 4.297 50.460 1.00 81.00 1202 THR A CA 1
ATOM 9314 C C . THR A 1 1202 ? -79.458 3.772 50.261 1.00 81.00 1202 THR A C 1
ATOM 9316 O O . THR A 1 1202 ? -79.176 3.089 49.280 1.00 81.00 1202 THR A O 1
ATOM 9319 N N . ALA A 1 1203 ? -78.559 3.989 51.230 1.00 80.62 1203 ALA A N 1
ATOM 9320 C CA . ALA A 1 1203 ? -77.211 3.416 51.193 1.00 80.62 1203 ALA A CA 1
ATOM 9321 C C . ALA A 1 1203 ? -77.224 1.872 51.223 1.00 80.62 1203 ALA A C 1
ATOM 9323 O O . ALA A 1 1203 ? -76.432 1.227 50.535 1.00 80.62 1203 ALA A O 1
ATOM 9324 N N . SER A 1 1204 ? -78.136 1.268 51.996 1.00 78.94 1204 SER A N 1
ATOM 9325 C CA . SER A 1 1204 ? -78.291 -0.189 52.069 1.00 78.94 1204 SER A CA 1
ATOM 9326 C C . SER A 1 1204 ? -78.834 -0.797 50.774 1.00 78.94 1204 SER A C 1
ATOM 9328 O O . SER A 1 1204 ? -78.373 -1.860 50.369 1.00 78.94 1204 SER A O 1
ATOM 9330 N N . GLU A 1 1205 ? -79.762 -0.115 50.099 1.00 79.56 1205 GLU A N 1
ATOM 9331 C CA . GLU A 1 1205 ? -80.317 -0.542 48.812 1.00 79.56 1205 GLU A CA 1
ATOM 9332 C C . GLU A 1 1205 ? -79.235 -0.533 47.730 1.00 79.56 1205 GLU A C 1
ATOM 9334 O O . GLU A 1 1205 ? -79.068 -1.521 47.020 1.00 79.56 1205 GLU A O 1
ATOM 9339 N N . ILE A 1 1206 ? -78.419 0.524 47.687 1.00 77.00 1206 ILE A N 1
ATOM 9340 C CA . ILE A 1 1206 ? -77.299 0.639 46.748 1.00 77.00 1206 ILE A CA 1
ATOM 9341 C C . ILE A 1 1206 ? -76.235 -0.455 46.972 1.00 77.00 1206 ILE A C 1
ATOM 9343 O O . ILE A 1 1206 ? -75.670 -0.969 46.009 1.00 77.00 1206 ILE A O 1
ATOM 9347 N N . LEU A 1 1207 ? -75.958 -0.842 48.225 1.00 74.38 1207 LEU A N 1
ATOM 9348 C CA . LEU A 1 1207 ? -75.033 -1.943 48.551 1.00 74.38 1207 LEU A CA 1
ATOM 9349 C C . LEU A 1 1207 ? -75.544 -3.324 48.112 1.00 74.38 1207 LEU A C 1
ATOM 9351 O O . LEU A 1 1207 ? -74.741 -4.241 47.936 1.00 74.38 1207 LEU A O 1
ATOM 9355 N N . MET A 1 1208 ? -76.863 -3.490 47.994 1.00 73.38 1208 MET A N 1
ATOM 9356 C CA . MET A 1 1208 ? -77.501 -4.758 47.632 1.00 73.38 1208 MET A CA 1
ATOM 9357 C C . MET A 1 1208 ? -77.563 -4.985 46.111 1.00 73.38 1208 MET A C 1
ATOM 9359 O O . MET A 1 1208 ? -77.846 -6.110 45.691 1.00 73.38 1208 MET A O 1
ATOM 9363 N N . ASP A 1 1209 ? -77.252 -3.970 45.295 1.00 66.81 1209 ASP A N 1
ATOM 9364 C CA . ASP A 1 1209 ? -77.171 -4.070 43.833 1.00 66.81 1209 ASP A CA 1
ATOM 9365 C C . ASP A 1 1209 ? -75.765 -4.523 43.356 1.00 66.81 1209 ASP A C 1
ATOM 9367 O O . ASP A 1 1209 ? -74.746 -3.959 43.770 1.00 66.81 1209 ASP A O 1
ATOM 9371 N N . PRO A 1 1210 ? -75.656 -5.534 42.466 1.00 53.78 1210 PRO A N 1
ATOM 9372 C CA . PRO A 1 1210 ? -74.366 -6.040 41.989 1.00 53.78 1210 PRO A CA 1
ATOM 9373 C C . PRO A 1 1210 ? -73.642 -5.029 41.066 1.00 53.78 1210 PRO A C 1
ATOM 9375 O O . PRO A 1 1210 ? -74.297 -4.386 40.244 1.00 53.78 1210 PRO A O 1
ATOM 9378 N N . PRO A 1 1211 ? -72.296 -4.894 41.133 1.00 48.75 1211 PRO A N 1
ATOM 9379 C CA . PRO A 1 1211 ? -71.546 -4.019 40.229 1.00 48.75 1211 PRO A CA 1
ATOM 9380 C C . PRO A 1 1211 ? -71.665 -4.478 38.772 1.00 48.75 1211 PRO A C 1
ATOM 9382 O O . PRO A 1 1211 ? -71.482 -5.657 38.473 1.00 48.75 1211 PRO A O 1
ATOM 9385 N N . LEU A 1 1212 ? -71.920 -3.542 37.856 1.00 48.84 1212 LEU A N 1
ATOM 9386 C CA . LEU A 1 1212 ? -71.747 -3.770 36.421 1.00 48.84 1212 LEU A CA 1
ATOM 9387 C C . LEU A 1 1212 ? -70.252 -3.992 36.137 1.00 48.84 1212 LEU A C 1
ATOM 9389 O O . LEU A 1 1212 ? -69.438 -3.113 36.409 1.00 48.84 1212 LEU A O 1
ATOM 9393 N N . GLU A 1 1213 ? -69.893 -5.158 35.598 1.00 36.34 1213 GLU A N 1
ATOM 9394 C CA . GLU A 1 1213 ? -68.553 -5.422 35.065 1.00 36.34 1213 GLU A CA 1
ATOM 9395 C C . GLU A 1 1213 ? -68.251 -4.436 33.922 1.00 36.34 1213 GLU A C 1
ATOM 9397 O O . GLU A 1 1213 ? -68.915 -4.445 32.883 1.00 36.34 1213 GLU A O 1
ATOM 9402 N N . GLU A 1 1214 ? -67.238 -3.583 34.093 1.00 37.94 1214 GLU A N 1
ATOM 9403 C CA . GLU A 1 1214 ? -66.627 -2.860 32.979 1.00 37.94 1214 GLU A CA 1
ATOM 9404 C C . GLU A 1 1214 ? -65.938 -3.883 32.063 1.00 37.94 1214 GLU A C 1
ATOM 9406 O O . GLU A 1 1214 ? -64.887 -4.438 32.384 1.00 37.94 1214 GLU A O 1
ATOM 9411 N N . THR A 1 1215 ? -66.540 -4.159 30.907 1.00 30.61 1215 THR A N 1
ATOM 9412 C CA . THR A 1 1215 ? -65.902 -4.929 29.837 1.00 30.61 1215 THR A CA 1
ATOM 9413 C C . THR A 1 1215 ? -64.657 -4.190 29.345 1.00 30.61 1215 THR A C 1
ATOM 9415 O O . THR A 1 1215 ? -64.763 -3.113 28.754 1.00 30.61 1215 THR A O 1
ATOM 9418 N N . ASN A 1 1216 ? -63.485 -4.782 29.565 1.00 29.38 1216 ASN A N 1
ATOM 9419 C CA . ASN A 1 1216 ? -62.214 -4.349 28.990 1.00 29.38 1216 ASN A CA 1
ATOM 9420 C C . ASN A 1 1216 ? -62.268 -4.504 27.447 1.00 29.38 1216 ASN A C 1
ATOM 9422 O O . ASN A 1 1216 ? -62.640 -5.578 26.972 1.00 29.38 1216 ASN A O 1
ATOM 9426 N N . PRO A 1 1217 ? -61.919 -3.487 26.639 1.00 36.91 1217 PRO A N 1
ATOM 9427 C CA . PRO A 1 1217 ? -62.100 -3.509 25.184 1.00 36.91 1217 PRO A CA 1
ATOM 9428 C C . PRO A 1 1217 ? -60.945 -4.188 24.416 1.00 36.91 1217 PRO A C 1
ATOM 9430 O O . PRO A 1 1217 ? -60.471 -3.625 23.432 1.00 36.91 1217 PRO A O 1
ATOM 9433 N N . GLU A 1 1218 ? -60.476 -5.370 24.838 1.00 34.22 1218 GLU A N 1
ATOM 9434 C CA . GLU A 1 1218 ? -59.335 -6.040 24.172 1.00 34.22 1218 GLU A CA 1
ATOM 9435 C C . GLU A 1 1218 ? -59.501 -7.520 23.788 1.00 34.22 1218 GLU A C 1
ATOM 9437 O O . GLU A 1 1218 ? -58.592 -8.052 23.167 1.00 34.22 1218 GLU A O 1
ATOM 9442 N N . ASP A 1 1219 ? -60.650 -8.169 23.995 1.00 36.78 1219 ASP A N 1
ATOM 9443 C CA . ASP A 1 1219 ? -60.835 -9.555 23.527 1.00 36.78 1219 ASP A CA 1
ATOM 9444 C C . ASP A 1 1219 ? -62.096 -9.714 22.673 1.00 36.78 1219 ASP A C 1
ATOM 9446 O O . ASP A 1 1219 ? -63.189 -9.948 23.193 1.00 36.78 1219 ASP A O 1
ATOM 9450 N N . GLN A 1 1220 ? -61.941 -9.594 21.349 1.00 31.23 1220 GLN A N 1
ATOM 9451 C CA . GLN A 1 1220 ? -62.819 -10.222 20.354 1.00 31.23 1220 GLN A CA 1
ATOM 9452 C C . GLN A 1 1220 ? -62.209 -10.110 18.948 1.00 31.23 1220 GLN A C 1
ATOM 9454 O O . GLN A 1 1220 ? -62.401 -9.104 18.275 1.00 31.23 1220 GLN A O 1
ATOM 9459 N N . ASP A 1 1221 ? -61.529 -11.169 18.506 1.00 31.00 1221 ASP A N 1
ATOM 9460 C CA . ASP A 1 1221 ? -61.499 -11.568 17.098 1.00 31.00 1221 ASP A CA 1
ATOM 9461 C C . ASP A 1 1221 ? -61.682 -13.096 17.010 1.00 31.00 1221 ASP A C 1
ATOM 9463 O O . ASP A 1 1221 ? -61.100 -13.859 17.781 1.00 31.00 1221 ASP A O 1
ATOM 9467 N N . ASP A 1 1222 ? -62.528 -13.470 16.048 1.00 31.78 1222 ASP A N 1
ATOM 9468 C CA . ASP A 1 1222 ? -62.753 -14.776 15.415 1.00 31.78 1222 ASP A CA 1
ATOM 9469 C C . ASP A 1 1222 ? -63.408 -15.914 16.235 1.00 31.78 1222 ASP A C 1
ATOM 9471 O O . ASP A 1 1222 ? -62.772 -16.610 17.019 1.00 31.78 1222 ASP A O 1
ATOM 9475 N N . ASP A 1 1223 ? -64.692 -16.209 15.977 1.00 29.48 1223 ASP A N 1
ATOM 9476 C CA . ASP A 1 1223 ? -65.029 -17.172 14.910 1.00 29.48 1223 ASP A CA 1
ATOM 9477 C C . ASP A 1 1223 ? -66.551 -17.277 14.648 1.00 29.48 1223 ASP A C 1
ATOM 9479 O O . ASP A 1 1223 ? -67.411 -17.095 15.514 1.00 29.48 1223 ASP A O 1
ATOM 9483 N N . ASP A 1 1224 ? -66.861 -17.572 13.392 1.00 30.33 1224 ASP A N 1
ATOM 9484 C CA . ASP A 1 1224 ? -68.154 -17.535 12.728 1.00 30.33 1224 ASP A CA 1
ATOM 9485 C C . ASP A 1 1224 ? -69.137 -18.656 13.130 1.00 30.33 1224 ASP A C 1
ATOM 9487 O O . ASP A 1 1224 ? -68.783 -19.805 13.394 1.00 30.33 1224 ASP A O 1
ATOM 9491 N N . SER A 1 1225 ? -70.424 -18.330 12.944 1.00 28.23 1225 SER A N 1
ATOM 9492 C CA . SER A 1 1225 ? -71.493 -19.172 12.364 1.00 28.23 1225 SER A CA 1
ATOM 9493 C C . SER A 1 1225 ? -72.740 -19.420 13.229 1.00 28.23 1225 SER A C 1
ATOM 9495 O O . SER A 1 1225 ? -72.840 -20.350 14.023 1.00 28.23 1225 SER A O 1
ATOM 9497 N N . ARG A 1 1226 ? -73.808 -18.672 12.918 1.00 27.86 1226 ARG A N 1
ATOM 9498 C CA . ARG A 1 1226 ? -75.037 -19.199 12.282 1.00 27.86 1226 ARG A CA 1
ATOM 9499 C C . ARG A 1 1226 ? -76.140 -18.140 12.260 1.00 27.86 1226 ARG A C 1
ATOM 9501 O O . ARG A 1 1226 ? -76.715 -17.829 13.287 1.00 27.86 1226 ARG A O 1
ATOM 9508 N N . SER A 1 1227 ? -76.516 -17.765 11.030 1.00 25.11 1227 SER A N 1
ATOM 9509 C CA . SER A 1 1227 ? -77.906 -17.619 10.555 1.00 25.11 1227 SER A CA 1
ATOM 9510 C C . SER A 1 1227 ? -78.792 -16.573 11.277 1.00 25.11 1227 SER A C 1
ATOM 9512 O O . SER A 1 1227 ? -79.060 -16.690 12.458 1.00 25.11 1227 SER A O 1
ATOM 9514 N N . VAL A 1 1228 ? -79.456 -15.602 10.646 1.00 27.72 1228 VAL A N 1
ATOM 9515 C CA . VAL A 1 1228 ? -79.981 -15.510 9.281 1.00 27.72 1228 VAL A CA 1
ATOM 9516 C C . VAL A 1 1228 ? -80.681 -14.135 9.159 1.00 27.72 1228 VAL A C 1
ATOM 9518 O O . VAL A 1 1228 ? -81.390 -13.736 10.074 1.00 27.72 1228 VAL A O 1
ATOM 9521 N N . ARG A 1 1229 ? -80.541 -13.492 7.982 1.00 25.77 1229 ARG A N 1
ATOM 9522 C CA . ARG A 1 1229 ? -81.409 -12.449 7.359 1.00 25.77 1229 ARG A CA 1
ATOM 9523 C C . ARG A 1 1229 ? -81.521 -11.081 8.070 1.00 25.77 1229 ARG A C 1
ATOM 9525 O O . ARG A 1 1229 ? -82.127 -10.965 9.118 1.00 25.77 1229 ARG A O 1
ATOM 9532 N N . SER A 1 1230 ? -80.984 -9.968 7.541 1.00 24.09 1230 SER A N 1
ATOM 9533 C CA . SER A 1 1230 ? -81.301 -9.275 6.261 1.00 24.09 1230 SER A CA 1
ATOM 9534 C C . SER A 1 1230 ? -82.816 -9.027 6.102 1.00 24.09 1230 SER A C 1
ATOM 9536 O O . SER A 1 1230 ? -83.569 -9.989 6.116 1.00 24.09 1230 SER A O 1
ATOM 9538 N N . ARG A 1 1231 ? -83.367 -7.843 5.819 1.00 25.00 1231 ARG A N 1
ATOM 9539 C CA . ARG A 1 1231 ? -82.909 -6.781 4.917 1.00 25.00 1231 ARG A CA 1
ATOM 9540 C C . ARG A 1 1231 ? -83.937 -5.630 4.986 1.00 25.00 1231 ARG A C 1
ATOM 9542 O O . ARG A 1 1231 ? -85.131 -5.891 4.924 1.00 25.00 1231 ARG A O 1
ATOM 9549 N N . THR A 1 1232 ? -83.439 -4.393 5.057 1.00 25.05 1232 THR A N 1
ATOM 9550 C CA . THR A 1 1232 ? -83.833 -3.206 4.263 1.00 25.05 1232 THR A CA 1
ATOM 9551 C C . THR A 1 1232 ? -85.325 -2.916 4.012 1.00 25.05 1232 THR A C 1
ATOM 9553 O O . THR A 1 1232 ? -85.999 -3.674 3.324 1.00 25.05 1232 THR A O 1
ATOM 9556 N N . SER A 1 1233 ? -85.762 -1.672 4.239 1.00 25.88 1233 SER A N 1
ATOM 9557 C CA . SER A 1 1233 ? -85.685 -0.634 3.192 1.00 25.88 1233 SER A CA 1
ATOM 9558 C C . SER A 1 1233 ? -86.637 0.558 3.404 1.00 25.88 1233 SER A C 1
ATOM 9560 O O . SER A 1 1233 ? -87.771 0.421 3.843 1.00 25.88 1233 SER A O 1
ATOM 9562 N N . THR A 1 1234 ? -86.166 1.695 2.888 1.00 24.77 1234 THR A N 1
ATOM 9563 C CA . THR A 1 1234 ? -86.909 2.769 2.208 1.00 24.77 1234 THR A CA 1
ATOM 9564 C C . THR A 1 1234 ? -87.598 3.890 2.988 1.00 24.77 1234 THR A C 1
ATOM 9566 O O . THR A 1 1234 ? -88.432 3.676 3.855 1.00 24.77 1234 THR A O 1
ATOM 9569 N N . ASN A 1 1235 ? -87.348 5.084 2.427 1.00 24.98 1235 ASN A N 1
ATOM 9570 C CA . ASN A 1 1235 ? -88.254 6.223 2.271 1.00 24.98 1235 ASN A CA 1
ATOM 9571 C C . ASN A 1 1235 ? -88.582 7.025 3.544 1.00 24.98 1235 ASN A C 1
ATOM 9573 O O . ASN A 1 1235 ? -88.912 6.487 4.578 1.00 24.98 1235 ASN A O 1
ATOM 9577 N N . SER A 1 1236 ? -88.601 8.355 3.547 1.00 26.89 1236 SER A N 1
ATOM 9578 C CA . SER A 1 1236 ? -88.495 9.335 2.472 1.00 26.89 1236 SER A CA 1
ATOM 9579 C C . SER A 1 1236 ? -88.546 10.742 3.082 1.00 26.89 1236 SER A C 1
ATOM 9581 O O . SER A 1 1236 ? -89.142 10.928 4.132 1.00 26.89 1236 SER A O 1
ATOM 9583 N N . LYS A 1 1237 ? -88.064 11.714 2.299 1.00 26.27 1237 LYS A N 1
ATOM 9584 C CA . LYS A 1 1237 ? -88.728 12.997 2.003 1.00 26.27 1237 LYS A CA 1
ATOM 9585 C C . LYS A 1 1237 ? -88.864 14.102 3.075 1.00 26.27 1237 LYS A C 1
ATOM 9587 O O . LYS A 1 1237 ? -89.518 13.955 4.093 1.00 26.27 1237 LYS A O 1
ATOM 9592 N N . VAL A 1 1238 ? -88.470 15.287 2.577 1.00 27.08 1238 VAL A N 1
ATOM 9593 C CA . VAL A 1 1238 ? -89.159 16.600 2.624 1.00 27.08 1238 VAL A CA 1
ATOM 9594 C C . VAL A 1 1238 ? -88.638 17.635 3.639 1.00 27.08 1238 VAL A C 1
ATOM 9596 O O . VAL A 1 1238 ? -88.927 17.563 4.819 1.00 27.08 1238 VAL A O 1
ATOM 9599 N N . SER A 1 1239 ? -87.943 18.639 3.066 1.00 27.55 1239 SER A N 1
ATOM 9600 C CA . SER A 1 1239 ? -88.037 20.116 3.236 1.00 27.55 1239 SER A CA 1
ATOM 9601 C C . SER A 1 1239 ? -88.027 20.734 4.651 1.00 27.55 1239 SER A C 1
ATOM 9603 O O . SER A 1 1239 ? -88.625 20.198 5.561 1.00 27.55 1239 SER A O 1
ATOM 9605 N N . ARG A 1 1240 ? -87.503 21.938 4.920 1.00 25.19 1240 ARG A N 1
ATOM 9606 C CA . ARG A 1 1240 ? -87.522 23.193 4.147 1.00 25.19 1240 ARG A CA 1
ATOM 9607 C C . ARG A 1 1240 ? -86.583 24.216 4.837 1.00 25.19 1240 ARG A C 1
ATOM 9609 O O . ARG A 1 1240 ? -86.590 24.321 6.051 1.00 25.19 1240 ARG A O 1
ATOM 9616 N N . SER A 1 1241 ? -85.812 24.946 4.029 1.00 24.23 1241 SER A N 1
ATOM 9617 C CA . SER A 1 1241 ? -85.433 26.379 4.082 1.00 24.23 1241 SER A CA 1
ATOM 9618 C C . SER A 1 1241 ? -85.216 27.199 5.387 1.00 24.23 1241 SER A C 1
ATOM 9620 O O . SER A 1 1241 ? -86.091 27.272 6.243 1.00 24.23 1241 SER A O 1
ATOM 9622 N N . THR A 1 1242 ? -84.175 28.061 5.290 1.00 25.98 1242 THR A N 1
ATOM 9623 C CA . THR A 1 1242 ? -83.981 29.457 5.813 1.00 25.98 1242 THR A CA 1
ATOM 9624 C C . THR A 1 1242 ? -83.703 29.654 7.315 1.00 25.98 1242 THR A C 1
ATOM 9626 O O . THR A 1 1242 ? -84.382 29.056 8.125 1.00 25.98 1242 THR A O 1
ATOM 9629 N N . SER A 1 1243 ? -82.786 30.511 7.806 1.00 25.58 1243 SER A N 1
ATOM 9630 C CA . SER A 1 1243 ? -81.881 31.536 7.231 1.00 25.58 1243 SER A CA 1
ATOM 9631 C C . SER A 1 1243 ? -80.892 32.088 8.297 1.00 25.58 1243 SER A C 1
ATOM 9633 O O . SER A 1 1243 ? -81.283 32.145 9.453 1.00 25.58 1243 SER A O 1
ATOM 9635 N N . ARG A 1 1244 ? -79.711 32.602 7.866 1.00 26.05 1244 ARG A N 1
ATOM 9636 C CA . ARG A 1 1244 ? -78.918 33.781 8.372 1.00 26.05 1244 ARG A CA 1
ATOM 9637 C C . ARG A 1 1244 ? -78.709 33.939 9.907 1.00 26.05 1244 ARG A C 1
ATOM 9639 O O . ARG A 1 1244 ? -79.670 34.135 10.623 1.00 26.05 1244 ARG A O 1
ATOM 9646 N N . THR A 1 1245 ? -77.512 34.054 10.512 1.00 27.20 1245 THR A N 1
ATOM 9647 C CA . THR A 1 1245 ? -76.342 34.946 10.273 1.00 27.20 1245 THR A CA 1
ATOM 9648 C C . THR A 1 1245 ? -75.201 34.668 11.302 1.00 27.20 1245 THR A C 1
ATOM 9650 O O . THR A 1 1245 ? -75.476 34.126 12.362 1.00 27.20 1245 THR A O 1
ATOM 9653 N N . ASN A 1 1246 ? -73.972 35.152 11.003 1.00 28.69 1246 ASN A N 1
ATOM 9654 C CA . ASN A 1 1246 ? -72.773 35.421 11.858 1.00 28.69 1246 ASN A CA 1
ATOM 9655 C C . ASN A 1 1246 ? -71.895 34.241 12.365 1.00 28.69 1246 ASN A C 1
ATOM 9657 O O . ASN A 1 1246 ? -72.330 33.436 13.170 1.00 28.69 1246 ASN A O 1
ATOM 9661 N N . LYS A 1 1247 ? -70.681 34.020 11.801 1.00 29.75 1247 LYS A N 1
ATOM 9662 C CA . LYS A 1 1247 ? -69.320 34.559 12.158 1.00 29.75 1247 LYS A CA 1
ATOM 9663 C C . LYS A 1 1247 ? -68.862 34.172 13.584 1.00 29.75 1247 LYS A C 1
ATOM 9665 O O . LYS A 1 1247 ? -69.541 34.555 14.516 1.00 29.75 1247 LYS A O 1
ATOM 9670 N N . LYS A 1 1248 ? -67.707 33.551 13.887 1.00 29.33 1248 LYS A N 1
ATOM 9671 C CA . LYS A 1 1248 ? -66.483 33.074 13.189 1.00 29.33 1248 LYS A CA 1
ATOM 9672 C C . LYS A 1 1248 ? -65.820 32.007 14.108 1.00 29.33 1248 LYS A C 1
ATOM 9674 O O . LYS A 1 1248 ? -65.692 32.265 15.298 1.00 29.33 1248 LYS A O 1
ATOM 9679 N N . LYS A 1 1249 ? -65.308 30.893 13.562 1.00 26.86 1249 LYS A N 1
ATOM 9680 C CA . LYS A 1 1249 ? -64.285 30.002 14.168 1.00 26.86 1249 LYS A CA 1
ATOM 9681 C C . LYS A 1 1249 ? -63.309 29.622 13.044 1.00 26.86 1249 LYS A C 1
ATOM 9683 O O . LYS A 1 1249 ? -63.762 29.397 11.924 1.00 26.86 1249 LYS A O 1
ATOM 9688 N N . ALA A 1 1250 ? -62.002 29.646 13.296 1.00 27.47 1250 ALA A N 1
ATOM 9689 C CA . ALA A 1 1250 ? -60.969 29.502 12.267 1.00 27.47 1250 ALA A CA 1
ATOM 9690 C C . ALA A 1 1250 ? -60.171 28.207 12.458 1.00 27.47 1250 ALA A C 1
ATOM 9692 O O . ALA A 1 1250 ? -59.600 28.007 13.522 1.00 27.47 1250 ALA A O 1
ATOM 9693 N N . LEU A 1 1251 ? -60.110 27.381 11.411 1.00 26.53 1251 LEU A N 1
ATOM 9694 C CA . LEU A 1 1251 ? -59.081 26.369 11.158 1.00 26.53 1251 LEU A CA 1
ATOM 9695 C C . LEU A 1 1251 ? -59.051 26.100 9.643 1.00 26.53 1251 LEU A C 1
ATOM 9697 O O . LEU A 1 1251 ? -60.098 25.900 9.033 1.00 26.53 1251 LEU A O 1
ATOM 9701 N N . GLY A 1 1252 ? -57.848 26.075 9.061 1.00 25.17 1252 GLY A N 1
ATOM 9702 C CA . GLY A 1 1252 ? -57.571 25.462 7.757 1.00 25.17 1252 GLY A CA 1
ATOM 9703 C C . GLY A 1 1252 ? -57.464 26.404 6.552 1.00 25.17 1252 GLY A C 1
ATOM 9704 O O . GLY A 1 1252 ? -58.461 26.753 5.929 1.00 25.17 1252 GLY A O 1
ATOM 9705 N N . GLY A 1 1253 ? -56.228 26.713 6.150 1.00 24.11 1253 GLY A N 1
ATOM 9706 C CA . GLY A 1 1253 ? -55.878 27.208 4.817 1.00 24.11 1253 GLY A CA 1
ATOM 9707 C C . GLY A 1 1253 ? -54.653 26.459 4.287 1.00 24.11 1253 GLY A C 1
ATOM 9708 O O . GLY A 1 1253 ? -53.566 26.572 4.843 1.00 24.11 1253 GLY A O 1
ATOM 9709 N N . ARG A 1 1254 ? -54.858 25.671 3.228 1.00 24.11 1254 ARG A N 1
ATOM 9710 C CA . ARG A 1 1254 ? -53.849 24.979 2.407 1.00 24.11 1254 ARG A CA 1
ATOM 9711 C C . ARG A 1 1254 ? -53.235 25.947 1.373 1.00 24.11 1254 ARG A C 1
ATOM 9713 O O . ARG A 1 1254 ? -54.000 26.504 0.600 1.00 24.11 1254 ARG A O 1
ATOM 9720 N N . SER A 1 1255 ? -51.896 26.011 1.310 1.00 25.91 1255 SER A N 1
ATOM 9721 C CA . SER A 1 1255 ? -51.015 25.954 0.101 1.00 25.91 1255 SER A CA 1
ATOM 9722 C C . SER A 1 1255 ? -51.248 26.962 -1.083 1.00 25.91 1255 SER A C 1
ATOM 9724 O O . SER A 1 1255 ? -52.053 27.867 -0.956 1.00 25.91 1255 SER A O 1
ATOM 9726 N N . PRO A 1 1256 ? -50.564 26.875 -2.256 1.00 40.16 1256 PRO A N 1
ATOM 9727 C CA . PRO A 1 1256 ? -49.263 27.475 -2.628 1.00 40.16 1256 PRO A CA 1
ATOM 9728 C C . PRO A 1 1256 ? -49.272 28.456 -3.857 1.00 40.16 1256 PRO A C 1
ATOM 9730 O O . PRO A 1 1256 ? -50.243 28.532 -4.601 1.00 40.16 1256 PRO A O 1
ATOM 9733 N N . SER A 1 1257 ? -48.114 29.092 -4.143 1.00 23.36 1257 SER A N 1
ATOM 9734 C CA . SER A 1 1257 ? -47.555 29.502 -5.472 1.00 23.36 1257 SER A CA 1
ATOM 9735 C C . SER A 1 1257 ? -47.270 30.999 -5.805 1.00 23.36 1257 SER A C 1
ATOM 9737 O O . SER A 1 1257 ? -48.152 31.841 -5.873 1.00 23.36 1257 SER A O 1
ATOM 9739 N N . LYS A 1 1258 ? -45.976 31.238 -6.110 1.00 26.08 1258 LYS A N 1
ATOM 9740 C CA . LYS A 1 1258 ? -45.319 32.051 -7.173 1.00 26.08 1258 LYS A CA 1
ATOM 9741 C C . LYS A 1 1258 ? -45.539 33.581 -7.357 1.00 26.08 1258 LYS A C 1
ATOM 9743 O O . LYS A 1 1258 ? -46.581 34.021 -7.816 1.00 26.08 1258 LYS A O 1
ATOM 9748 N N . ARG A 1 1259 ? -44.365 34.255 -7.345 1.00 25.69 1259 ARG A N 1
ATOM 9749 C CA . ARG A 1 1259 ? -43.789 35.288 -8.262 1.00 25.69 1259 ARG A CA 1
ATOM 9750 C C . ARG A 1 1259 ? -43.758 36.776 -7.844 1.00 25.69 1259 ARG A C 1
ATOM 9752 O O . ARG A 1 1259 ? -44.782 37.438 -7.815 1.00 25.69 1259 ARG A O 1
ATOM 9759 N N . GLY A 1 1260 ? -42.511 37.283 -7.796 1.00 24.91 1260 GLY A N 1
ATOM 9760 C CA . GLY A 1 1260 ? -42.060 38.653 -8.128 1.00 24.91 1260 GLY A CA 1
ATOM 9761 C C . GLY A 1 1260 ? -42.046 39.640 -6.953 1.00 24.91 1260 GLY A C 1
ATOM 9762 O O . GLY A 1 1260 ? -42.989 39.661 -6.187 1.00 24.91 1260 GLY A O 1
ATOM 9763 N N . SER A 1 1261 ? -41.053 40.502 -6.729 1.00 24.92 1261 SER A N 1
ATOM 9764 C CA . SER A 1 1261 ? -39.760 40.777 -7.363 1.00 24.92 1261 SER A CA 1
ATOM 9765 C C . SER A 1 1261 ? -38.942 41.696 -6.429 1.00 24.92 1261 SER A C 1
ATOM 9767 O O . SER A 1 1261 ? -39.512 42.354 -5.566 1.00 24.92 1261 SER A O 1
ATOM 9769 N N . THR A 1 1262 ? -37.634 41.796 -6.705 1.00 27.36 1262 THR A N 1
ATOM 9770 C CA . THR A 1 1262 ? -36.702 42.916 -6.417 1.00 27.36 1262 THR A CA 1
ATOM 9771 C C . THR A 1 1262 ? -36.288 43.253 -4.975 1.00 27.36 1262 THR A C 1
ATOM 9773 O O . THR A 1 1262 ? -37.021 43.910 -4.250 1.00 27.36 1262 THR A O 1
ATOM 9776 N N . GLY A 1 1263 ? -34.997 43.009 -4.690 1.00 25.50 1263 GLY A N 1
ATOM 9777 C CA . GLY A 1 1263 ? -34.075 44.085 -4.286 1.00 25.50 1263 GLY A CA 1
ATOM 9778 C C . GLY A 1 1263 ? -33.333 43.927 -2.951 1.00 25.50 1263 GLY A C 1
ATOM 9779 O O . GLY A 1 1263 ? -33.919 44.172 -1.908 1.00 25.50 1263 GLY A O 1
ATOM 9780 N N . GLY A 1 1264 ? -32.015 43.671 -3.010 1.00 24.09 1264 GLY A N 1
ATOM 9781 C CA . GLY A 1 1264 ? -31.054 44.173 -2.007 1.00 24.09 1264 GLY A CA 1
ATOM 9782 C C . GLY A 1 1264 ? -30.246 43.145 -1.197 1.00 24.09 1264 GLY A C 1
ATOM 9783 O O . GLY A 1 1264 ? -30.688 42.688 -0.154 1.00 24.09 1264 GLY A O 1
ATOM 9784 N N . SER A 1 1265 ? -29.017 42.867 -1.650 1.00 23.05 1265 SER A N 1
ATOM 9785 C CA . SER A 1 1265 ? -27.839 42.445 -0.845 1.00 23.05 1265 SER A CA 1
ATOM 9786 C C . SER A 1 1265 ? -27.477 43.482 0.251 1.00 23.05 1265 SER A C 1
ATOM 9788 O O . SER A 1 1265 ? -28.065 44.564 0.194 1.00 23.05 1265 SER A O 1
ATOM 9790 N N . PRO A 1 1266 ? -26.457 43.305 1.144 1.00 37.12 1266 PRO A N 1
ATOM 9791 C CA . PRO A 1 1266 ? -25.475 42.203 1.330 1.00 37.12 1266 PRO A CA 1
ATOM 9792 C C . PRO A 1 1266 ? -25.236 41.746 2.809 1.00 37.12 1266 PRO A C 1
ATOM 9794 O O . PRO A 1 1266 ? -25.477 42.517 3.726 1.00 37.12 1266 PRO A O 1
ATOM 9797 N N . HIS A 1 1267 ? -24.649 40.553 3.048 1.00 22.48 1267 HIS A N 1
ATOM 9798 C CA . HIS A 1 1267 ? -23.397 40.335 3.833 1.00 22.48 1267 HIS A CA 1
ATOM 9799 C C . HIS A 1 1267 ? -23.106 38.873 4.276 1.00 22.48 1267 HIS A C 1
ATOM 9801 O O . HIS A 1 1267 ? -23.967 38.181 4.795 1.00 22.48 1267 HIS A O 1
ATOM 9807 N N . ARG A 1 1268 ? -21.823 38.490 4.097 1.00 24.33 1268 ARG A N 1
ATOM 9808 C CA . ARG A 1 1268 ? -20.900 37.649 4.912 1.00 24.33 1268 ARG A CA 1
ATOM 9809 C C . ARG A 1 1268 ? -21.391 36.389 5.671 1.00 24.33 1268 ARG A C 1
ATOM 9811 O O . ARG A 1 1268 ? -22.062 36.508 6.681 1.00 24.33 1268 ARG A O 1
ATOM 9818 N N . GLY A 1 1269 ? -20.729 35.258 5.370 1.00 21.92 1269 GLY A N 1
ATOM 9819 C CA . GLY A 1 1269 ? -19.808 34.607 6.328 1.00 21.92 1269 GLY A CA 1
ATOM 9820 C C . GLY A 1 1269 ? -20.143 33.210 6.894 1.00 21.92 1269 GLY A C 1
ATOM 9821 O O . GLY A 1 1269 ? -20.916 33.112 7.829 1.00 21.92 1269 GLY A O 1
ATOM 9822 N N . SER A 1 1270 ? -19.355 32.208 6.460 1.00 21.53 1270 SER A N 1
ATOM 9823 C CA . SER A 1 1270 ? -18.735 31.128 7.271 1.00 21.53 1270 SER A CA 1
ATOM 9824 C C . SER A 1 1270 ? -19.502 29.839 7.667 1.00 21.53 1270 SER A C 1
ATOM 9826 O O . SER A 1 1270 ? -20.513 29.898 8.348 1.00 21.53 1270 SER A O 1
ATOM 9828 N N . ARG A 1 1271 ? -18.843 28.701 7.338 1.00 22.73 1271 ARG A N 1
ATOM 9829 C CA . ARG A 1 1271 ? -18.685 27.400 8.052 1.00 22.73 1271 ARG A CA 1
ATOM 9830 C C . ARG A 1 1271 ? -19.933 26.585 8.451 1.00 22.73 1271 ARG A C 1
ATOM 9832 O O . ARG A 1 1271 ? -20.707 27.012 9.287 1.00 22.73 1271 ARG A O 1
ATOM 9839 N N . ASP A 1 1272 ? -20.065 25.351 7.948 1.00 22.92 1272 ASP A N 1
ATOM 9840 C CA . ASP A 1 1272 ? -19.486 24.172 8.617 1.00 22.92 1272 ASP A CA 1
ATOM 9841 C C . ASP A 1 1272 ? -19.656 22.857 7.833 1.00 22.92 1272 ASP A C 1
ATOM 9843 O O . ASP A 1 1272 ? -20.556 22.657 7.020 1.00 22.92 1272 ASP A O 1
ATOM 9847 N N . SER A 1 1273 ? -18.691 21.988 8.102 1.00 22.27 1273 SER A N 1
ATOM 9848 C CA . SER A 1 1273 ? -18.382 20.660 7.583 1.00 22.27 1273 SER A CA 1
ATOM 9849 C C . SER A 1 1273 ? -19.366 19.552 7.982 1.00 22.27 1273 SER A C 1
ATOM 9851 O O . SER A 1 1273 ? -19.737 19.436 9.148 1.00 22.27 1273 SER A O 1
ATOM 9853 N N . ARG A 1 1274 ? -19.656 18.628 7.053 1.00 23.55 1274 ARG A N 1
ATOM 9854 C CA . ARG A 1 1274 ? -20.034 17.240 7.369 1.00 23.55 1274 ARG A CA 1
ATOM 9855 C C . ARG A 1 1274 ? -19.140 16.273 6.601 1.00 23.55 1274 ARG A C 1
ATOM 9857 O O . ARG A 1 1274 ? -19.120 16.265 5.375 1.00 23.55 1274 ARG A O 1
ATOM 9864 N N . ILE A 1 1275 ? -18.389 15.510 7.383 1.00 22.05 1275 ILE A N 1
ATOM 9865 C CA . ILE A 1 1275 ? -17.464 14.446 7.006 1.00 22.05 1275 ILE A CA 1
ATOM 9866 C C . ILE A 1 1275 ? -18.286 13.176 6.745 1.00 22.05 1275 ILE A C 1
ATOM 9868 O O . ILE A 1 1275 ? -19.097 12.791 7.584 1.00 22.05 1275 ILE A O 1
ATOM 9872 N N . ILE A 1 1276 ? -18.063 12.535 5.597 1.00 22.86 1276 ILE A N 1
ATOM 9873 C CA . ILE A 1 1276 ? -18.426 11.141 5.320 1.00 22.86 1276 ILE A CA 1
ATOM 9874 C C . ILE A 1 1276 ? -17.116 10.453 4.911 1.00 22.86 1276 ILE A C 1
ATOM 9876 O O . ILE A 1 1276 ? -16.534 10.795 3.885 1.00 22.86 1276 ILE A O 1
ATOM 9880 N N . LEU A 1 1277 ? -16.634 9.560 5.775 1.00 22.44 1277 LEU A N 1
ATOM 9881 C CA . LEU A 1 1277 ? -15.582 8.567 5.519 1.00 22.44 1277 LEU A CA 1
ATOM 9882 C C . LEU A 1 1277 ? -16.227 7.398 4.746 1.00 22.44 1277 LEU A C 1
ATOM 9884 O O . LEU A 1 1277 ? -17.395 7.107 4.991 1.00 22.44 1277 LEU A O 1
ATOM 9888 N N . GLY A 1 1278 ? -15.583 6.671 3.843 1.00 22.36 1278 GLY A N 1
ATOM 9889 C CA . GLY A 1 1278 ? -14.193 6.639 3.395 1.00 22.36 1278 GLY A CA 1
ATOM 9890 C C . GLY A 1 1278 ? -13.972 5.270 2.733 1.00 22.36 1278 GLY A C 1
ATOM 9891 O O . GLY A 1 1278 ? -14.333 4.259 3.332 1.00 22.36 1278 GLY A O 1
ATOM 9892 N N . GLU A 1 1279 ? -13.459 5.275 1.502 1.00 22.67 1279 GLU A N 1
ATOM 9893 C CA . GLU A 1 1279 ? -12.707 4.169 0.881 1.00 22.67 1279 GLU A CA 1
ATOM 9894 C C . GLU A 1 1279 ? -11.213 4.399 1.121 1.00 22.67 1279 GLU A C 1
ATOM 9896 O O . GLU A 1 1279 ? -10.818 5.594 1.165 1.00 22.67 1279 GLU A O 1
#

InterPro domains:
  IPR003314 Mu-type HTH domain [PS51702] (1-19)
  IPR011990 Tetratricopeptide-like helical domain superfamily [SSF48452] (178-905)
  IPR019734 Tetratricopeptide repeat [PS50005] (872-905)
  IPR019734 Tetratricopeptide repeat [SM00028] (190-223)
  IPR019734 Tetratricopeptide repeat [SM00028] (439-472)
  IPR019734 Tetratricopeptide repeat [SM00028] (872-905)
  IPR039586 Cilia- and flagella-associated protein 46 [PTHR15977] (5-1242)
  IPR057466 CFAP46, N-terminal TPR repeat [PF25439] (1-163)

Mean predicted aligned error: 19.82 Å

Nearest PDB structures (foldseek):
  7sqc-assembly1_R0  TM=8.105E-01  e=6.116E-37  Chlamydomonas reinhardtii
  7n6g-assembly1_1N  TM=7.863E-01  e=1.721E-35  Chlamydomonas reinhardtii
  4wng-assembly1_A  TM=4.259E-01  e=3.704E-02  Homo sapiens
  8qah-assembly1_A  TM=1.112E-01  e=2.626E-02  synthetic construct
  8qah-assembly2_B  TM=1.114E-01  e=3.119E-02  synthetic construct

Sequence (1279 aa):
MVLPETIRAALAKAEAEKNGDLLEDAFQSLQHSLQSGSRDRVGYKTLVICAETALKVGYVDIAEESLKAYDLESRRYQSAGEAVTPVEGPDQFLCRAFYAKALVASERAYSLKGEDLVLATLNAIKFILDGLNIAMNIPRYTFLIYNASVIYWRVSRILQRDKLRQRLLPSMETIMKALEKVPEQHEWKVQNQMNLALCYQDAGKTQQALQTASEAFNIANSSVSKLVYQTTSLKVHLGGGTDASEPAAAVLSNLQKLRSGGSKMTAAALESELLEGWKKMDPFAGTKGASIRGADLEVVSEIGWVAAVMSLEHPDHPGLPDLAGQCAARSLQSKTLQPRARAELTSIQLSLILLGKKKDKLIPETIMVHQQAIKRLDSLLGSFVRLEDAGGIQDLCILMWNAGLLLLQRNLRKSVQQPFASGLTALENIASPLHRLRVLMHLELAWCYMAEDMLTKADKQVAKALVLDYTASKAEQDQSGYTRPLDYFLLPLQKFINLKTSIYDTPEGGQEQALLLVEQAKEATQKTVKADVLQRAVEKLEVLEPVLLNAEGMTDDEKFRAKNLHRERSILWGEIVKVAWGAKLAKLTHQVAGQVLAAKWDTVNDKAMVLLQAEVSLIDAEACVALLLEKDVEPVPVAVLPAPPPEEDEEDEDEDAPPALVHGSREELQTRACTGMVDSMKLGSSIGESWIVMNAGISGWNYYIHLVKAMRYAELHALWEPLFEGLQALADVDQGLLCNFADTLACCWEHKFLMRVAPEGSSMNYRQLAPPKGELAMGTEELEQAIKVCDGAIRRAEPQFKRRLVATLARLKAVAGQGPPPAENGQGEEINRAISCIEVLLQTDGSAAANTRQDALTGAVQALESAAEVDVQLWSKLAKGALAMGEYASAISAAQKAVSTLPEDVNENSVDELEELQPDQEKWFWLAVAEVVHGKGLVALLRPELQDHHALERLKQKALEHFVNAILYGVVAGPRKDVVDHAARCLWNTSMTFMQSRASRAMLLTPLRKGTHLLRRVRIDPSLRANLYYCLLQVLLASQLPAFTLPSLNTPFQGIGRERRGVSTEALLDANMWEEGLSTAETALRNVPMNMQLELWELKAEILSKSLLAGHGGQGKKPQGNVFALDKMETLKDHPEQFQAKVWAYLAANSPSRYEQFMAHKNAVDVLEGQPQLQVEYMVEFGIWMYDSGQPAEDTQDMLLTASEILMDPPLEETNPEDQDDDDSRSVRSRTSTNSKVSRSTSRTNKKKALGGRSPSKRGSTGGSPHRGSRDSRIILGE

Radius of gyration: 51.01 Å; Cα contacts (8 Å, |Δi|>4): 1479; chains: 1; bounding box: 135×89×144 Å

Organism: NCBI:txid36881

Foldseek 3Di:
DAALVNLVVLLVVCLVVLPPVSLVVSLVVLVVLCPDDDDRRHALLVLLSSLVSCLSSPNLVSNVVSLVVSVVRVVVLVPPPDDDPPPPPDDLSQLSSLLSQLSSLLVVLLQPFDPSSLVSLVVSLVSLLVSLVRLLVDLVSLVSLVVSLVSNCVSCVLQLDALSLLSCQVSLVSSLVSCVSRPDPLVSSLVSLLSNLSNCVSVVNLVVSLVSLVVSLVSCVVPNVPCNLVSLLSNLLSVHDDPDPDLLSVLSSVLSCLVSVVDPDDLVVLLVSLQVSQCSQDVQQPPPPDDCPRHPLLSLLSSLQSLLVVCVVVLPDPSSLVSSLSSLVSSCPDPDLNSVLSSLLSVLSSLLSVCRPCCLPPDPVNLVSLLVSLVSLLVSLVSCVVVVPPPSLVSSLVVLVVSCPSQLPPVRLVSNQVSLVSSLVVCVVNVPPVLVSSLVSLLSNLVSCVSVVNLVSSLVSLVVNSSGHDQDDPVVCVQAVDRDNCCLRSVVSNVLSVLVVCPPDDDPQLQSNLVVLLVVLVVDDDLVSNVVSLVSSVVSLVPDDQQDQDDPPDDPVRNVVSVSVLVSSLVSLLSSLVSCVVSVVLVSNLVSLLSLLVDDDDLRNPVVSLLSNLVSLQSNLVSLLSVCVVVVHQQFADLAADDDDPPDDDDDDDPPDRPDPDDDDNVNSNNSNLVSLLSSLVSCVSNVNLVSLQVSLVSLCVRCVVCVVQLVLLRCQNRLVSSLVSQLPHPDHDLLSNLVSLLSNLSNLVLVVLVVPDDPPDDSRPVRRAQDDDDPLAPDPSLVVSLVSLVSSLVVHDLVSNLSSLLSNLLSCLSNVHAFDDFDDDASRLSSLLSSLLSNLVRDQPHRDLVRNVVSLVSNVVSQVPHPDRDLQSLLSSLVSCVSSVNLVSNLVSLVSSLVVDDPPDDLQDLVSVLVVPDALVSLLSNLSSLLSNLVSLVSPDDPVPDDPVVNLVSLLSSLVSLLSSLSSNLSSPDPCVSNQSSLVSNLVSLLVQQADLVSLVSNQVSLVSSLVSCQSDDYDLVSSLSSLLSNLCSVVPNDDHGDHDDDPPDDLPDPDPPPPDDDDDPPLPDPCLVVSLVSLVVSCVRHDPVSNVVSLLSNLVSVLVVLQNPDPDDDDDDDDPPRSVVVCVVVVPDQLQSQLSSLCNNLVPHPDPVSVLVSLVSSLVSCPVPLLSSLVSLLVNLVSCVVVVHDPVVSVVSNVSSVVSVPDDDDDDDDPDDDDDDDDDDDDDDDDDDDDDDDDDDDDDDDDDDDDDDDDDDDDDDDDDDDDDDDDDDDDDD

pLDDT: mean 74.86, std 18.32, range [21.53, 96.31]

=== Feature glossary ===
Annotated list of the representations used here:

Nearest PDB structures. The Foldseek neighbor list gives the closest experimentally determined structures in the PDB, ranked by structural alignment. TM-score near 1 means near-identical fold; near 0.3 means only rough topology match. This is how one finds what a novel AlphaFold prediction most resembles in the solved-structure universe.

Foldseek 3Di. Foldseek's 3Di representation compresses backbone geometry into a per-residue letter drawn from a learned twenty-state alphabet. It captures the tertiary interaction pattern around each residue — which residues are packed against it in space, regardless of where they are in sequence.

Radius of gyration, Cα contacts, bounding box. Radius of gyration (Rg) is the root-mean-square distance of Cα atoms from their centroid — a single number for overall size and compactness. A globular domain of N residues has Rg ≈ 2.2·N^0.38 Å; an extended or disordered chain has a much larger Rg. The Cα contact count is the number of residue pairs whose Cα atoms are within 8 Å and are more than four positions apart in sequence — a standard proxy for tertiary packing density. The bounding box is the smallest axis-aligned box enclosing all Cα atoms.

InterPro / GO / CATH / organism. The annotation block draws on four external resources. InterPro: which protein families and domains the sequence belongs to. GO: standardized terms for what the protein does, what process it participates in, and where in the cell it acts. CATH: which structural fold it has in the CATH hierarchy. Organism: the species of origin.

mmCIF coordinates. The mmCIF block holds the 3D Cartesian coordinates of each backbone atom (N, Cα, C, O) in ångströms. mmCIF is the PDB's canonical archive format — a tagged-loop text representation of the atomic model.

pLDDT. pLDDT is the predicted lDDT-Cα score: AlphaFold's confidence that the local environment of each residue (all inter-atomic distances within 15 Å) is correctly placed. It is a per-residue number between 0 and 100, with higher meaning more reliable.

Backbone torsions (φ/ψ). φ (phi) and ψ (psi) are the two rotatable backbone dihedrals per residue: φ is the C(i-1)–N–Cα–C torsion, ψ is the N–Cα–C–N(i+1) torsion, both in degrees on (−180°, 180°]. α-helical residues cluster near (−60°, −45°); β-strand residues near (−120°, +130°). A Ramachandran plot is simply a scatter of (φ, ψ) for every residue.

B-factor. For experimental (PDB) structures, the B-factor (temperature factor) quantifies the positional spread of each atom in the crystal — a combination of thermal vibration and static disorder — in units of Å². High B-factors mark flexible loops or poorly resolved regions; low B-factors mark the rigid, well-ordered core.

Secondary structure (3-state, P-SEA). SS3 is a coarse helix/strand/coil call (letters a/b/c) made by the P-SEA algorithm from inter-Cα distances and dihedrals. It is less detailed than DSSP but needs only Cα positions.

Predicted aligned error. Predicted aligned error is AlphaFold's pairwise confidence. Unlike pLDDT (per-residue), PAE is per-residue-pair and captures whether two parts of the structure are correctly placed relative to each other. Units are ångströms of expected positional error.

Solvent-accessible surface area. Solvent-accessible surface area (SASA) is the area in Å² traced out by the centre of a 1.4 Å probe sphere (a water molecule) rolled over the protein's van der Waals surface (Shrake–Rupley / Lee–Richards construction). Buried residues have near-zero SASA; fully exposed residues can exceed 200 Å². The total SASA scales roughly with the number of surface residues.

Secondary structure (8-state, DSSP). The SS8 string is DSSP's per-residue secondary-structure call. α-helix (H) means an i→i+4 H-bond ladder; β-strand (E) means the residue participates in a β-sheet; 3₁₀ (G) and π (I) are tighter and wider helices; T/S are turns/bends; '-' is loop.

Rendered structure images. Structure images are PyMOL renders from six orthogonal camera directions. Cartoon representation draws helices as coils and strands as arrows; sticks shows the backbone as bonds; surface shows the solvent-excluded envelope. Rainbow coloring maps sequence position to hue (blue→red, N→C); chain coloring assigns a distinct color per polypeptide.

Sequence. The amino-acid sequence is the protein's primary structure: the linear order of residues from the N-terminus to the C-terminus, written in one-letter code. Everything else here — the 3D coordinates, the secondary structure, the domain annotations — is ultimately a consequence of this string.

Contact-map, Ramachandran, and PAE plots. Three diagnostic plots accompany the record. The Cα contact map visualizes the tertiary structure as a 2D adjacency matrix (8 Å cutoff, sequence-local contacts suppressed). The Ramachandran plot shows the distribution of backbone (φ, ψ) torsions, with points in the α and β basins reflecting secondary structure content. The PAE plot shows AlphaFold's inter-residue confidence as a color matrix.